Protein 9OP1 (pdb70)

Nearest PDB structures (foldseek):
  6nf4-assembly1_B  TM=1.833E-01  e=3.169E-01  Danio rerio
  5t5b-assembly1_L  TM=8.785E-01  e=1.028E-35  Homo sapiens
  5jo5-assembly2_B  TM=9.160E-01  e=5.600E-35  Homo sapiens
  5tfw-assembly1_L  TM=8.630E-01  e=4.777E-35  Homo sapiens
  5iq7-assembly1_L  TM=7.940E-01  e=1.340E-35  Homo sapiens

Sequence (766 aa):
EVRLVESGGGLVKPGGSLRLSCSASGFDFDNAWMTWVRQPPGKGLEWVGRITGPGEGWSVDYAESVKGRFTISRDNTKNTLYLEMNNVRTEDTGYYFCARTGKYYDFWSGYPPGEEYFQDWGQGTLVIVSSASTKGPSVFPLAPSSKSTSGGTAALGCLVKDYFPEPVTVSWNSGALTSGVHTFPAVLQSSGLYSLSSVVTVPSSSLGTQTYICNVNHKPSNTKVDKKVEPKSELTQDPAVSVALKQTVTITCRGDSLRSHYASWYQKKPGQAPVLLFYGKNNRPSGIPDRFSGSASGNRASLTITGAQAEDEADYYCSSRDKSGSRLSVFGGGTKLTVLSQPKAAPSVTLFPPSSEELQANKATLVCLISDFYPGAVTVAWKADSSPVKAGVETTTPSKQSNNKYAASSYLSLTPEQWKSHRSYSCQVTHEGSTVEKTVAPGLWNWFDITNWLWYIKNLLNIVHGAIWGVLVRKGLMSLTTYSGSFLSGVIWANFAACVVMGLAIDGEVFWIRLLEEKDYPNKGAIPVYTGLTTGFCGTVSSFSSVILEAFNKAADTDIGVRHHYPNGAYGIMQFLAVILAQFGLSIMGFHMGKQFSAVVDNYLPLVTKRIYKVLELTSMILGVVLVVITCILIGVKKQGSWRSWTFSMLFAPFGALLRYYLSKFLNNKVSNFPLGTFTANFLGTLLLAVFTLLARGKLPGGKGHIVTNTIALHVLEGLDDGFCGGLTTVSTFVVELFGLKTLFSYRYGTISILVCFAGVVLILG

InterPro domains:
  IPR003691 Fluoride-specific ion channel FluC [PF02537] (78-195)
  IPR003691 Fluoride-specific ion channel FluC [PF02537] (263-378)
  IPR003691 Fluoride-specific ion channel FluC [PTHR28259] (15-388)

Solvent-accessible surface area: 36538 Å² total; per-residue (Å²): 180,57,139,3,59,11,66,28,34,44,126,14,158,62,48,29,77,36,125,0,33,0,44,7,65,52,38,90,10,76,73,6,13,0,0,1,1,7,29,18,85,56,130,22,6,62,4,1,0,2,4,0,0,49,22,42,42,133,36,70,18,24,12,140,56,1,127,74,26,8,54,6,50,32,54,44,121,128,63,21,1,47,1,68,2,70,96,4,121,92,95,2,27,0,91,2,4,0,0,33,1,4,81,34,26,35,82,71,38,25,35,16,13,0,8,10,22,1,89,21,20,2,126,22,12,73,4,58,8,19,98,22,57,84,95,37,17,29,28,22,21,5,24,13,27,66,168,45,78,103,73,37,100,15,19,8,0,0,9,2,27,29,0,14,46,76,72,2,89,14,41,13,26,95,58,76,69,109,62,45,45,47,64,6,45,26,3,97,28,119,74,14,30,43,2,13,3,2,16,2,62,2,50,22,59,20,142,57,106,62,77,16,56,0,16,0,37,0,123,58,38,127,39,110,40,81,64,81,8,115,49,202,140,74,7,62,30,67,111,38,29,48,9,48,94,165,105,73,25,63,1,29,0,110,8,45,1,11,94,19,5,28,8,1,3,0,24,10,58,98,82,98,26,3,83,5,5,8,23,5,65,120,59,82,43,120,79,36,76,109,34,4,55,16,70,30,58,58,49,99,1,18,0,40,0,67,18,0,89,77,122,0,62,0,35,0,7,0,3,4,4,18,65,2,25,18,106,21,5,40,22,3,66,15,2,51,0,11,12,53,75,57,112,114,30,68,11,53,30,46,11,8,49,12,16,82,59,4,50,130,51,111,72,2,9,0,2,0,8,1,23,42,0,14,4,20,33,26,96,26,37,5,52,0,27,100,49,70,30,151,78,27,33,56,68,14,85,40,53,121,43,121,80,62,34,29,2,3,1,0,7,2,42,28,58,15,139,82,20,129,69,47,172,25,4,8,0,65,0,56,6,78,73,53,84,58,80,79,54,16,60,103,98,142,170,41,55,31,82,45,1,55,167,61,28,109,87,24,4,72,90,22,0,44,35,2,0,8,94,0,0,51,46,7,24,28,48,66,86,123,54,99,114,110,46,55,161,26,4,28,6,23,168,0,6,66,40,2,0,47,43,1,0,85,4,8,78,40,3,29,14,13,35,48,53,19,47,139,110,53,190,58,34,99,14,10,39,12,39,119,5,26,53,0,3,0,54,0,0,0,3,0,0,1,2,29,4,5,47,48,0,53,96,64,16,68,69,39,66,133,69,71,76,167,100,75,87,37,17,53,163,6,101,139,40,28,111,52,4,23,118,35,10,40,26,81,3,30,108,0,5,95,86,0,82,116,120,3,56,80,61,77,110,179,104,94,115,87,79,82,142,90,67,106,58,82,50,76,33,26,108,99,18,28,89,60,74,93,64,85,43,88,135,60,105,78,123,45,34,73,44,80,163,7,42,97,17,51,1,26,100,67,0,11,135,0,0,26,62,1,4,103,35,13,56,132,84,6,76,145,71,101,78,41,10,45,0,2,38,39,2,3,70,82,0,3,43,35,4,14,68,58,34,60,62,27,186,33,88,145,114,37,26,37,8,135,116,7,100,91,64,108,29,72,45,49,32,71,1,30,58,8,0,42,2,4,0,0,0,1,2,0,2,3,2,0,2,14,138,16,38,16,104,149,75,3,129,114,0,11,62,47,2,20,106,54,0,54,60,6,10,62,131,31,97,94

Radius of gyration: 36.39 Å; Cα contacts (8 Å, |Δi|>4): 1550; chains: 3; bounding box: 50×65×123 Å

Foldseek 3Di:
DWAKAKDWADEDEAQAKTKMKIATDDDDQQAWKKFKKWDAPPGDIGGAKIWGHPVVNTDIDGDPVCVPFKDWDDDVVRRMTMIMGGRDDQVRWGWMKMFIKDADDDPPDHDPPHDIDTPDIHPTHGYGHANDDADDWDWDWFAQALVADQFAWTKTKIKGWQGDDDDWPKDKPNPPDDQPWDWDAWDQDPNRGTITIIMHGHGSNCVVVVWMKIWTADPVNRDTDTDGHHHD/DQKEWDAEDEDEFQAKFKTKIFHDLLQQKWKWKWFAAPPDDIDTADTDAADGDPPDDPQWGWHGDDRMTMTMGGGQDPPRFGKMKMKIDSPNDDPDMDIYPIYGYDHDPDPWDDWDWDWDFFDCVVVVVQWGKIKIWTDFGPDQDKDKFKAQAPHGDDQAKDWDRWDADPVRGTIIMIMRIDTNVVLQVGAWMKIWMADPRRIDIDIDGD/DPDDVVVVVVVVVVVVLLVLQLLLLLVQLVVLVVLQVVQVPPDVVLTRLLVQLLVLLLQLLLVVVPQPQCQVQLVPDDVPRPDDNGPVSNRQLGNSFLSAQLLVLLVSLVVVLVPLQPPHCPDDPSVVVSVVSSVVSVCSSVVSNLVSNVNSNVVSVVVVVPDPVDPCVVVVVVVVVSVVSVVCCPPLVVPADPVRDDDPSSLQNLLSVQASVLSVQLVCLQRPQAPPDPLARCSLLVLLLVLNLVLLLLCCLAVVCPVVCSVVVCVPVPVNSNSSSCSSHRSSSRHGCNVVVCSAPVHSPPCRVVNVVVSSVVSNVSSVVSVD

Secondary structure (DSSP, 8-state):
--EEEEE--EEE-TT-EEEEEEEEESS--SSSEEEEEEE-TTS--EEEEEE--TTTTS-B---TTTTTTEEEEEETTTTEEEEEEES--GGG-EEEEEEEEEEE--SSS--TT-EEE-S-----EEEEE-S---B--B--EE---SSS-SSSEEEEEEEEEEEBSS----EEGGGT--TTEEEPPPEE-TTS-EEEEEEEEEETT-TTTS--EEEEEETTTTEEEEEE----/--EEE-SEEEE-TT--EEEEEEESGGGSS--EEEEE-TTS--EEEEETTTB--TTS-TTEEEEEETTEEEEEESS--GGG-SEEEEEE-SSTT-S--EE-S--EEEE--S--B--EEEEEPPPHHHHTTT-EEEEEEEEEEBSS-EEEEEEETTEE--TTEEEPPPEE-TTS-EEEEEEEEE-HHHHTTSS-EEEEEEETTEEE--EE--/----HHHHHHHHHHHHHHHHHHHHHHHHHHHHHHHHHT---SS-SS-SSHHHHHHHHHHHHHHHHHH-HHHHHTTT--TT----TTSSTTIIIIIHHHH--HHHHHHHHHHHH--SSSS-SS-HHHHHHHHHHHHHHHHHHHHHHHHHHHHHHHHHHHHHTT----THHHHHHHHHHHHHHHHHHHHHHHSS-TT--TTTTHHHHHHHHHHHHHHHHHHHHHHHSTTSBTTB--HHHHHHHHHHHHHHHHHIIIII-TTS-HHHHTTSTTHHHHHHHHHHHHHHHH--HHHHHIIIIISSTTTHHHHHHHHHHHHHHHHHHHH-

Organism: Candida albicans (strain SC5314 / ATCC MYA-2876) (NCBI:txid237561)

Structure (mmCIF, N/CA/C/O backbone):
data_9OP1
#
_entry.id   9OP1
#
_cell.length_a   1.00
_cell.length_b   1.00
_cell.length_c   1.00
_cell.angle_alpha   90.00
_cell.angle_beta   90.00
_cell.angle_gamma   90.00
#
_symmetry.space_group_name_H-M   'P 1'
#
loop_
_entity.id
_entity.type
_entity.pdbx_description
1 polymer '10E8v4 Fab Heavy Chian'
2 polymer '10E8v4 Fab Light Chain'
3 polymer 'Transmembrane protein gp41,Fluoride export protein 1'
#
loop_
_atom_site.group_PDB
_atom_site.id
_atom_site.type_symbol
_atom_site.label_atom_id
_atom_site.label_alt_id
_atom_site.label_comp_id
_atom_site.label_asym_id
_atom_site.label_entity_id
_atom_site.label_seq_id
_atom_site.pdbx_PDB_ins_code
_atom_site.Cartn_x
_atom_site.Cartn_y
_atom_site.Cartn_z
_atom_site.occupancy
_atom_site.B_iso_or_equiv
_atom_site.auth_seq_id
_atom_site.auth_comp_id
_atom_site.auth_asym_id
_atom_site.auth_atom_id
_atom_site.pdbx_PDB_model_num
ATOM 1 N N . GLU A 1 1 ? 139.663 173.185 115.596 1.00 105.69 1 GLU A N 1
ATOM 2 C CA . GLU A 1 1 ? 140.311 173.363 114.303 1.00 105.69 1 GLU A CA 1
ATOM 3 C C . GLU A 1 1 ? 141.789 173.009 114.390 1.00 105.69 1 GLU A C 1
ATOM 4 O O . GLU A 1 1 ? 142.562 173.304 113.479 1.00 105.69 1 GLU A O 1
ATOM 10 N N . VAL A 1 2 ? 142.174 172.376 115.501 1.00 96.68 2 VAL A N 1
ATOM 11 C CA . VAL A 1 2 ? 143.563 171.983 115.690 1.00 96.68 2 VAL A CA 1
ATOM 12 C C . VAL A 1 2 ? 143.964 170.964 114.633 1.00 96.68 2 VAL A C 1
ATOM 13 O O . VAL A 1 2 ? 143.201 170.049 114.295 1.00 96.68 2 VAL A O 1
ATOM 17 N N . ARG A 1 3 ? 145.156 171.144 114.072 1.00 88.24 3 ARG A N 1
ATOM 18 C CA . ARG A 1 3 ? 145.650 170.257 113.031 1.00 88.24 3 ARG A CA 1
ATOM 19 C C . ARG A 1 3 ? 147.151 170.078 113.176 1.00 88.24 3 ARG A C 1
ATOM 20 O O . ARG A 1 3 ? 147.867 171.023 113.519 1.00 88.24 3 ARG A O 1
ATOM 28 N N . LEU A 1 4 ? 147.619 168.861 112.920 1.00 83.85 4 LEU A N 1
ATOM 29 C CA . LEU A 1 4 ? 149.041 168.551 112.873 1.00 83.85 4 LEU A CA 1
ATOM 30 C C . LEU A 1 4 ? 149.348 167.882 111.543 1.00 83.85 4 LEU A C 1
ATOM 31 O O . LEU A 1 4 ? 148.699 166.897 111.177 1.00 83.85 4 LEU A O 1
ATOM 36 N N . VAL A 1 5 ? 150.334 168.410 110.825 1.00 82.98 5 VAL A N 1
ATOM 37 C CA . VAL A 1 5 ? 150.721 167.885 109.522 1.00 82.98 5 VAL A CA 1
ATOM 38 C C . VAL A 1 5 ? 152.182 167.469 109.593 1.00 82.98 5 VAL A C 1
ATOM 39 O O . VAL A 1 5 ? 153.043 168.270 109.977 1.00 82.98 5 VAL A O 1
ATOM 43 N N . GLU A 1 6 ? 152.456 166.223 109.229 1.00 81.92 6 GLU A N 1
ATOM 44 C CA . GLU A 1 6 ? 153.810 165.700 109.167 1.00 81.92 6 GLU A CA 1
ATOM 45 C C . GLU A 1 6 ? 154.408 165.943 107.786 1.00 81.92 6 GLU A C 1
ATOM 46 O O . GLU A 1 6 ? 153.696 166.145 106.800 1.00 81.92 6 GLU A O 1
ATOM 52 N N . SER A 1 7 ? 155.736 165.921 107.724 1.00 79.88 7 SER A N 1
ATOM 53 C CA . SER A 1 7 ? 156.429 166.113 106.459 1.00 79.88 7 SER A CA 1
ATOM 54 C C . SER A 1 7 ? 157.845 165.577 106.581 1.00 79.88 7 SER A C 1
ATOM 55 O O . SER A 1 7 ? 158.420 165.549 107.671 1.00 79.88 7 SER A O 1
ATOM 58 N N . GLY A 1 8 ? 158.400 165.161 105.445 1.00 81.38 8 GLY A N 1
ATOM 59 C CA . GLY A 1 8 ? 159.760 164.661 105.409 1.00 81.38 8 GLY A CA 1
ATOM 60 C C . GLY A 1 8 ? 159.861 163.171 105.159 1.00 81.38 8 GLY A C 1
ATOM 61 O O . GLY A 1 8 ? 160.764 162.509 105.678 1.00 81.38 8 GLY A O 1
ATOM 62 N N . GLY A 1 9 ? 158.947 162.630 104.364 1.00 77.82 9 GLY A N 1
ATOM 63 C CA . GLY A 1 9 ? 158.942 161.216 104.060 1.00 77.82 9 GLY A CA 1
ATOM 64 C C . GLY A 1 9 ? 159.973 160.852 103.011 1.00 77.82 9 GLY A C 1
ATOM 65 O O . GLY A 1 9 ? 160.993 161.522 102.837 1.00 77.82 9 GLY A O 1
ATOM 66 N N . GLY A 1 10 ? 159.696 159.764 102.308 1.00 75.59 10 GLY A N 1
ATOM 67 C CA . GLY A 1 10 ? 160.545 159.288 101.235 1.00 75.59 10 GLY A CA 1
ATOM 68 C C . GLY A 1 10 ? 161.333 158.053 101.636 1.00 75.59 10 GLY A C 1
ATOM 69 O O . GLY A 1 10 ? 161.411 157.670 102.804 1.00 75.59 10 GLY A O 1
ATOM 70 N N . LEU A 1 11 ? 161.925 157.428 100.623 1.00 77.52 11 LEU A N 1
ATOM 71 C CA . LEU A 1 11 ? 162.721 156.229 100.836 1.00 77.52 11 LEU A CA 1
ATOM 72 C C . LEU A 1 11 ? 164.075 156.589 101.431 1.00 77.52 11 LEU A C 1
ATOM 73 O O . LEU A 1 11 ? 164.658 157.627 101.106 1.00 77.52 11 LEU A O 1
ATOM 78 N N . VAL A 1 12 ? 164.569 155.727 102.312 1.00 78.93 12 VAL A N 1
ATOM 79 C CA . VAL A 1 12 ? 165.866 155.908 102.948 1.00 78.93 12 VAL A CA 1
ATOM 80 C C . VAL A 1 12 ? 166.618 154.587 102.894 1.00 78.93 12 VAL A C 1
ATOM 81 O O . VAL A 1 12 ? 166.047 153.529 103.180 1.00 78.93 12 VAL A O 1
ATOM 85 N N . LYS A 1 13 ? 167.886 154.644 102.504 1.00 79.27 13 LYS A N 1
ATOM 86 C CA . LYS A 1 13 ? 168.717 153.454 102.546 1.00 79.27 13 LYS A CA 1
ATOM 87 C C . LYS A 1 13 ? 169.007 153.083 103.998 1.00 79.27 13 LYS A C 1
ATOM 88 O O . LYS A 1 13 ? 169.236 153.967 104.829 1.00 79.27 13 LYS A O 1
ATOM 94 N N . PRO A 1 14 ? 168.992 151.795 104.336 1.00 72.33 14 PRO A N 1
ATOM 95 C CA . PRO A 1 14 ? 169.252 151.397 105.723 1.00 72.33 14 PRO A CA 1
ATOM 96 C C . PRO A 1 14 ? 170.602 151.910 106.198 1.00 72.33 14 PRO A C 1
ATOM 97 O O . PRO A 1 14 ? 171.596 151.869 105.472 1.00 72.33 14 PRO A O 1
ATOM 101 N N . GLY A 1 15 ? 170.625 152.403 107.433 1.00 76.60 15 GLY A N 1
ATOM 102 C CA . GLY A 1 15 ? 171.799 153.037 107.984 1.00 76.60 15 GLY A CA 1
ATOM 103 C C . GLY A 1 15 ? 171.927 154.513 107.678 1.00 76.60 15 GLY A C 1
ATOM 104 O O . GLY A 1 15 ? 172.828 155.166 108.219 1.00 76.60 15 GLY A O 1
ATOM 105 N N . GLY A 1 16 ? 171.055 155.062 106.836 1.00 78.57 16 GLY A N 1
ATOM 106 C CA . GLY A 1 16 ? 171.091 156.472 106.498 1.00 78.57 16 GLY A CA 1
ATOM 107 C C . GLY A 1 16 ? 170.493 157.341 107.582 1.00 78.57 16 GLY A C 1
ATOM 108 O O . GLY A 1 16 ? 170.554 157.024 108.776 1.00 78.57 16 GLY A O 1
ATOM 109 N N . SER A 1 17 ? 169.904 158.458 107.165 1.00 78.13 17 SER A N 1
ATOM 110 C CA . SER A 1 17 ? 169.291 159.383 108.103 1.00 78.13 17 SER A CA 1
ATOM 111 C C . SER A 1 17 ? 168.114 160.076 107.436 1.00 78.13 17 SER A C 1
ATOM 112 O O . SER A 1 17 ? 168.022 160.149 106.208 1.00 78.13 17 SER A O 1
ATOM 115 N N . LEU A 1 18 ? 167.211 160.584 108.270 1.00 77.68 18 LEU A N 1
ATOM 116 C CA . LEU A 1 18 ? 166.036 161.299 107.796 1.00 77.68 18 LEU A CA 1
ATOM 117 C C . LEU A 1 18 ? 165.494 162.147 108.935 1.00 77.68 18 LEU A C 1
ATOM 118 O O . LEU A 1 18 ? 165.518 161.733 110.097 1.00 77.68 18 LEU A O 1
ATOM 123 N N . ARG A 1 19 ? 165.006 163.336 108.592 1.00 79.50 19 ARG A N 1
ATOM 124 C CA . ARG A 1 19 ? 164.478 164.279 109.567 1.00 79.50 19 ARG A CA 1
ATOM 125 C C . ARG A 1 19 ? 163.012 164.546 109.261 1.00 79.50 19 ARG A C 1
ATOM 126 O O . ARG A 1 19 ? 162.667 164.918 108.135 1.00 79.50 19 ARG A O 1
ATOM 134 N N . LEU A 1 20 ? 162.156 164.357 110.262 1.00 71.87 20 LEU A N 1
ATOM 135 C CA . LEU A 1 20 ? 160.713 164.497 110.115 1.00 71.87 20 LEU A CA 1
ATOM 136 C C . LEU A 1 20 ? 160.240 165.739 110.852 1.00 71.87 20 LEU A C 1
ATOM 137 O O . LEU A 1 20 ? 160.593 165.946 112.017 1.00 71.87 20 LEU A O 1
ATOM 142 N N . SER A 1 21 ? 159.434 166.553 110.180 1.00 78.21 21 SER A N 1
ATOM 143 C CA . SER A 1 21 ? 158.902 167.779 110.751 1.00 78.21 21 SER A CA 1
ATOM 144 C C . SER A 1 21 ? 157.395 167.670 110.934 1.00 78.21 21 SER A C 1
ATOM 145 O O . SER A 1 21 ? 156.714 166.910 110.241 1.00 78.21 21 SER A O 1
ATOM 148 N N . CYS A 1 22 ? 156.878 168.447 111.885 1.00 80.31 22 CYS A N 1
ATOM 149 C CA . CYS A 1 22 ? 155.448 168.468 112.186 1.00 80.31 22 CYS A CA 1
ATOM 150 C C . CYS A 1 22 ? 155.012 169.906 112.416 1.00 80.31 22 CYS A C 1
ATOM 151 O O . CYS A 1 22 ? 155.407 170.527 113.406 1.00 80.31 22 CYS A O 1
ATOM 154 N N . SER A 1 23 ? 154.196 170.428 111.506 1.00 85.25 23 SER A N 1
ATOM 155 C CA . SER A 1 23 ? 153.609 171.747 111.679 1.00 85.25 23 SER A CA 1
ATOM 156 C C . SER A 1 23 ? 152.381 171.647 112.573 1.00 85.25 23 SER A C 1
ATOM 157 O O . SER A 1 23 ? 151.532 170.771 112.381 1.00 85.25 23 SER A O 1
ATOM 160 N N . ALA A 1 24 ? 152.292 172.540 113.555 1.00 92.08 24 ALA A N 1
ATOM 161 C CA . ALA A 1 24 ? 151.156 172.568 114.463 1.00 92.08 24 ALA A CA 1
ATOM 162 C C . ALA A 1 24 ? 150.878 174.010 114.851 1.00 92.08 24 ALA A C 1
ATOM 163 O O . ALA A 1 24 ? 151.806 174.812 114.983 1.00 92.08 24 ALA A O 1
ATOM 165 N N . SER A 1 25 ? 149.601 174.332 115.031 1.00 96.91 25 SER A N 1
ATOM 166 C CA . SER A 1 25 ? 149.190 175.683 115.387 1.00 96.91 25 SER A CA 1
ATOM 167 C C . SER A 1 25 ? 147.767 175.626 115.926 1.00 96.91 25 SER A C 1
ATOM 168 O O . SER A 1 25 ? 147.116 174.578 115.906 1.00 96.91 25 SER A O 1
ATOM 171 N N . GLY A 1 26 ? 147.286 176.770 116.406 1.00 98.09 26 GLY A N 1
ATOM 172 C CA . GLY A 1 26 ? 145.934 176.870 116.913 1.00 98.09 26 GLY A CA 1
ATOM 173 C C . GLY A 1 26 ? 145.736 176.376 118.327 1.00 98.09 26 GLY A C 1
ATOM 174 O O . GLY A 1 26 ? 144.587 176.214 118.752 1.00 98.09 26 GLY A O 1
ATOM 175 N N . PHE A 1 27 ? 146.812 176.126 119.067 1.00 90.63 27 PHE A N 1
ATOM 176 C CA . PHE A 1 27 ? 146.701 175.642 120.434 1.00 90.63 27 PHE A CA 1
ATOM 177 C C . PHE A 1 27 ? 147.986 175.987 121.168 1.00 90.63 27 PHE A C 1
ATOM 178 O O . PHE A 1 27 ? 149.016 176.268 120.551 1.00 90.63 27 PHE A O 1
ATOM 186 N N . ASP A 1 28 ? 147.911 175.973 122.496 1.00 99.85 28 ASP A N 1
ATOM 187 C CA . ASP A 1 28 ? 149.094 176.223 123.308 1.00 99.85 28 ASP A CA 1
ATOM 188 C C . ASP A 1 28 ? 150.132 175.141 123.046 1.00 99.85 28 ASP A C 1
ATOM 189 O O . ASP A 1 28 ? 149.879 173.952 123.267 1.00 99.85 28 ASP A O 1
ATOM 194 N N . PHE A 1 29 ? 151.300 175.553 122.563 1.00 81.78 29 PHE A N 1
ATOM 195 C CA . PHE A 1 29 ? 152.318 174.621 122.107 1.00 81.78 29 PHE A CA 1
ATOM 196 C C . PHE A 1 29 ? 153.529 174.561 123.020 1.00 81.78 29 PHE A C 1
ATOM 197 O O . PHE A 1 29 ? 154.219 173.542 123.045 1.00 81.78 29 PHE A O 1
ATOM 205 N N . ASP A 1 30 ? 153.807 175.632 123.763 1.00 79.19 30 ASP A N 1
ATOM 206 C CA . ASP A 1 30 ? 154.926 175.644 124.695 1.00 79.19 30 ASP A CA 1
ATOM 207 C C . ASP A 1 30 ? 154.645 174.869 125.974 1.00 79.19 30 ASP A C 1
ATOM 208 O O . ASP A 1 30 ? 155.564 174.692 126.778 1.00 79.19 30 ASP A O 1
ATOM 213 N N . ASN A 1 31 ? 153.411 174.417 126.194 1.00 78.62 31 ASN A N 1
ATOM 214 C CA . ASN A 1 31 ? 153.067 173.718 127.425 1.00 78.62 31 ASN A CA 1
ATOM 215 C C . ASN A 1 31 ? 152.388 172.379 127.170 1.00 78.62 31 ASN A C 1
ATOM 216 O O . ASN A 1 31 ? 151.885 171.765 128.118 1.00 78.62 31 ASN A O 1
ATOM 221 N N . ALA A 1 32 ? 152.359 171.910 125.927 1.00 64.83 32 ALA A N 1
ATOM 222 C CA . ALA A 1 32 ? 151.677 170.676 125.565 1.00 64.83 32 ALA A CA 1
ATOM 223 C C . ALA A 1 32 ? 152.691 169.674 125.039 1.00 64.83 32 ALA A C 1
ATOM 224 O O . ALA A 1 32 ? 153.562 170.028 124.240 1.00 64.83 32 ALA A O 1
ATOM 226 N N . TRP A 1 33 ? 152.574 168.431 125.485 1.00 53.44 33 TRP A N 1
ATOM 227 C CA . TRP A 1 33 ? 153.495 167.387 125.072 1.00 53.44 33 TRP A CA 1
ATOM 228 C C . TRP A 1 33 ? 153.193 166.915 123.655 1.00 53.44 33 TRP A C 1
ATOM 229 O O . TRP A 1 33 ? 152.053 166.969 123.189 1.00 53.44 33 TRP A O 1
ATOM 240 N N . MET A 1 34 ? 154.233 166.438 122.975 1.00 53.51 34 MET A N 1
ATOM 241 C CA . MET A 1 34 ? 154.117 165.790 121.676 1.00 53.51 34 MET A CA 1
ATOM 242 C C . MET A 1 34 ? 154.598 164.350 121.780 1.00 53.51 34 MET A C 1
ATOM 243 O O . MET A 1 34 ? 155.554 164.057 122.505 1.00 53.51 34 MET A O 1
ATOM 248 N N . THR A 1 35 ? 153.929 163.454 121.057 1.00 51.81 35 THR A N 1
ATOM 249 C CA . THR A 1 35 ? 154.234 162.031 121.088 1.00 51.81 35 THR A CA 1
ATOM 250 C C . THR A 1 35 ? 154.313 161.496 119.669 1.00 51.81 35 THR A C 1
ATOM 251 O O . THR A 1 35 ? 153.387 161.689 118.877 1.00 51.81 35 THR A O 1
ATOM 255 N N . TRP A 1 36 ? 155.411 160.816 119.358 1.00 58.84 36 TRP A N 1
ATOM 256 C CA . TRP A 1 36 ? 155.610 160.203 118.052 1.00 58.84 36 TRP A CA 1
ATOM 257 C C . TRP A 1 36 ? 155.084 158.776 118.086 1.00 58.84 36 TRP A C 1
ATOM 258 O O . TRP A 1 36 ? 155.529 157.967 118.903 1.00 58.84 36 TRP A O 1
ATOM 269 N N . VAL A 1 37 ? 154.145 158.466 117.200 1.00 56.69 37 VAL A N 1
ATOM 270 C CA . VAL A 1 37 ? 153.586 157.126 117.097 1.00 56.69 37 VAL A CA 1
ATOM 271 C C . VAL A 1 37 ? 153.720 156.663 115.657 1.00 56.69 37 VAL A C 1
ATOM 272 O O . VAL A 1 37 ? 153.413 157.417 114.728 1.00 56.69 37 VAL A O 1
ATOM 276 N N . ARG A 1 38 ? 154.178 155.428 115.472 1.00 56.85 38 ARG A N 1
ATOM 277 C CA . ARG A 1 38 ? 154.409 154.868 114.152 1.00 56.85 38 ARG A CA 1
ATOM 278 C C . ARG A 1 38 ? 153.558 153.624 113.953 1.00 56.85 38 ARG A C 1
ATOM 279 O O . ARG A 1 38 ? 153.190 152.944 114.914 1.00 56.85 38 ARG A O 1
ATOM 287 N N . GLN A 1 39 ? 153.245 153.337 112.693 1.00 67.02 39 GLN A N 1
ATOM 288 C CA . GLN A 1 39 ? 152.452 152.165 112.354 1.00 67.02 39 GLN A CA 1
ATOM 289 C C . GLN A 1 39 ? 153.000 151.480 111.109 1.00 67.02 39 GLN A C 1
ATOM 290 O O . GLN A 1 39 ? 152.876 152.021 110.003 1.00 67.02 39 GLN A O 1
ATOM 296 N N . PRO A 1 40 ? 153.614 150.308 111.241 1.00 67.25 40 PRO A N 1
ATOM 297 C CA . PRO A 1 40 ? 153.969 149.522 110.060 1.00 67.25 40 PRO A CA 1
ATOM 298 C C . PRO A 1 40 ? 152.722 149.152 109.280 1.00 67.25 40 PRO A C 1
ATOM 299 O O . PRO A 1 40 ? 151.671 148.880 109.880 1.00 67.25 40 PRO A O 1
ATOM 303 N N . PRO A 1 41 ? 152.789 149.142 107.949 1.00 72.17 41 PRO A N 1
ATOM 304 C CA . PRO A 1 41 ? 151.578 148.896 107.157 1.00 72.17 41 PRO A CA 1
ATOM 305 C C . PRO A 1 41 ? 150.977 147.531 107.454 1.00 72.17 41 PRO A C 1
ATOM 306 O O . PRO A 1 41 ? 151.686 146.531 107.582 1.00 72.17 41 PRO A O 1
ATOM 310 N N . GLY A 1 42 ? 149.651 147.502 107.568 1.00 73.71 42 GLY A N 1
ATOM 311 C CA . GLY A 1 42 ? 148.931 146.266 107.790 1.00 73.71 42 GLY A CA 1
ATOM 312 C C . GLY A 1 42 ? 149.105 145.646 109.156 1.00 73.71 42 GLY A C 1
ATOM 313 O O . GLY A 1 42 ? 148.628 144.528 109.375 1.00 73.71 42 GLY A O 1
ATOM 314 N N . LYS A 1 43 ? 149.768 146.329 110.084 1.00 72.72 43 LYS A N 1
ATOM 315 C CA . LYS A 1 43 ? 150.025 145.800 111.415 1.00 72.72 43 LYS A CA 1
ATOM 316 C C . LYS A 1 43 ? 149.514 146.787 112.457 1.00 72.72 43 LYS A C 1
ATOM 317 O O . LYS A 1 43 ? 148.909 147.813 112.134 1.00 72.72 43 LYS A O 1
ATOM 323 N N . GLY A 1 44 ? 149.760 146.464 113.724 1.00 68.82 44 GLY A N 1
ATOM 324 C CA . GLY A 1 44 ? 149.380 147.357 114.797 1.00 68.82 44 GLY A CA 1
ATOM 325 C C . GLY A 1 44 ? 150.412 148.445 115.021 1.00 68.82 44 GLY A C 1
ATOM 326 O O . GLY A 1 44 ? 151.616 148.236 114.888 1.00 68.82 44 GLY A O 1
ATOM 327 N N . LEU A 1 45 ? 149.922 149.628 115.374 1.00 59.35 45 LEU A N 1
ATOM 328 C CA . LEU A 1 45 ? 150.788 150.780 115.560 1.00 59.35 45 LEU A CA 1
ATOM 329 C C . LEU A 1 45 ? 151.592 150.651 116.852 1.00 59.35 45 LEU A C 1
ATOM 330 O O . LEU A 1 45 ? 151.213 149.940 117.785 1.00 59.35 45 LEU A O 1
ATOM 335 N N . GLU A 1 46 ? 152.723 151.352 116.892 1.00 54.41 46 GLU A N 1
ATOM 336 C CA . GLU A 1 46 ? 153.690 151.218 117.971 1.00 54.41 46 GLU A CA 1
ATOM 337 C C . GLU A 1 46 ? 154.101 152.588 118.493 1.00 54.41 46 GLU A C 1
ATOM 338 O O . GLU A 1 46 ? 154.046 153.593 117.781 1.00 54.41 46 GLU A O 1
ATOM 344 N N . TRP A 1 47 ? 154.526 152.609 119.753 1.00 44.86 47 TRP A N 1
ATOM 345 C CA . TRP A 1 47 ? 154.987 153.833 120.392 1.00 44.86 47 TRP A CA 1
ATOM 346 C C . TRP A 1 47 ? 156.450 154.092 120.061 1.00 44.86 47 TRP A C 1
ATOM 347 O O . TRP A 1 47 ? 157.276 153.176 120.104 1.00 44.86 47 TRP A O 1
ATOM 358 N N . VAL A 1 48 ? 156.774 155.343 119.741 1.00 47.13 48 VAL A N 1
ATOM 359 C CA . VAL A 1 48 ? 158.158 155.729 119.494 1.00 47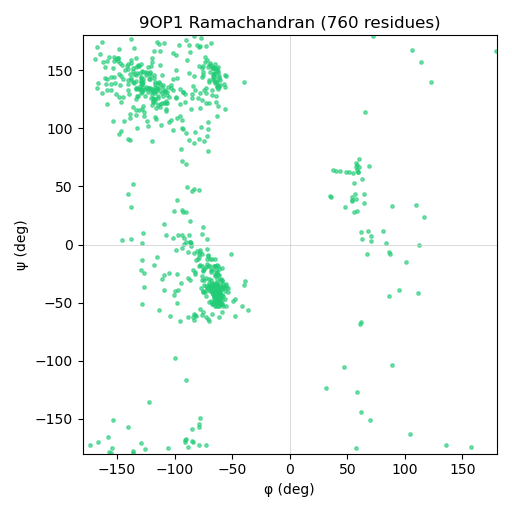.13 48 VAL A CA 1
ATOM 360 C C . VAL A 1 48 ? 158.698 156.496 120.690 1.00 47.13 48 VAL A C 1
ATOM 361 O O . VAL A 1 48 ? 159.660 156.062 121.332 1.00 47.13 48 VAL A O 1
ATOM 365 N N . GLY A 1 49 ? 158.088 157.632 121.002 1.00 53.39 49 GLY A N 1
ATOM 366 C CA . GLY A 1 49 ? 158.559 158.442 122.109 1.00 53.39 49 GLY A CA 1
ATOM 367 C C . GLY A 1 49 ? 157.724 159.690 122.269 1.00 53.39 49 GLY A C 1
ATOM 368 O O . GLY A 1 49 ? 156.944 160.071 121.392 1.00 53.39 49 GLY A O 1
ATOM 369 N N . ARG A 1 50 ? 157.909 160.330 123.419 1.00 48.14 50 ARG A N 1
ATOM 370 C CA . ARG A 1 50 ? 157.207 161.553 123.768 1.00 48.14 50 ARG A CA 1
ATOM 371 C C . ARG A 1 50 ? 158.218 162.571 124.264 1.00 48.14 50 ARG A C 1
ATOM 372 O O . ARG A 1 50 ? 159.277 162.211 124.780 1.00 48.14 50 ARG A O 1
ATOM 380 N N . ILE A 1 51 ? 157.885 163.847 124.114 1.00 57.93 51 ILE A N 1
ATOM 381 C CA . ILE A 1 51 ? 158.763 164.925 124.545 1.00 57.93 51 ILE A CA 1
ATOM 382 C C . ILE A 1 51 ? 157.955 165.894 125.396 1.00 57.93 51 ILE A C 1
ATOM 383 O O . ILE A 1 51 ? 156.830 166.257 125.036 1.00 57.93 51 ILE A O 1
ATOM 388 N N . THR A 1 52 ? 158.519 166.293 126.533 1.00 70.67 52 THR A N 1
ATOM 389 C CA . THR A 1 52 ? 157.799 167.077 127.526 1.00 70.67 52 THR A CA 1
ATOM 390 C C . THR A 1 52 ? 157.985 168.572 127.264 1.00 70.67 52 THR A C 1
ATOM 391 O O . THR A 1 52 ? 158.471 168.986 126.209 1.00 70.67 52 THR A O 1
ATOM 395 N N . GLY A 1 53 A 157.585 169.400 128.227 1.00 71.14 52 GLY A N 1
ATOM 396 C CA . GLY A 1 53 A 157.660 170.833 128.077 1.00 71.14 52 GLY A CA 1
ATOM 397 C C . GLY A 1 53 A 158.496 171.498 129.151 1.00 71.14 52 GLY A C 1
ATOM 398 O O . GLY A 1 53 A 159.588 171.039 129.496 1.00 71.14 52 GLY A O 1
ATOM 399 N N . PRO A 1 54 B 157.995 172.610 129.697 1.00 78.64 52 PRO A N 1
ATOM 400 C CA . PRO A 1 54 B 158.710 173.281 130.788 1.00 78.64 52 PRO A CA 1
ATOM 401 C C . PRO A 1 54 B 158.519 172.614 132.135 1.00 78.64 52 PRO A C 1
ATOM 402 O O . PRO A 1 54 B 159.185 173.008 133.102 1.00 78.64 52 PRO A O 1
ATOM 406 N N . GLY A 1 55 C 157.629 171.626 132.231 1.00 85.00 52 GLY A N 1
ATOM 407 C CA . GLY A 1 55 C 157.427 170.947 133.496 1.00 85.00 52 GLY A CA 1
ATOM 408 C C . GLY A 1 55 C 158.659 170.215 133.981 1.00 85.00 52 GLY A C 1
ATOM 409 O O . GLY A 1 55 C 158.906 170.134 135.186 1.00 85.00 52 GLY A O 1
ATOM 410 N N . GLU A 1 56 ? 159.448 169.672 133.057 1.00 84.58 53 GLU A N 1
ATOM 411 C CA . GLU A 1 56 ? 160.642 168.926 133.410 1.00 84.58 53 GLU A CA 1
ATOM 412 C C . GLU A 1 56 ? 161.880 169.399 132.666 1.00 84.58 53 GLU A C 1
ATOM 413 O O . GLU A 1 56 ? 162.956 168.825 132.866 1.00 84.58 53 GLU A O 1
ATOM 419 N N . GLY A 1 57 ? 161.765 170.418 131.821 1.00 77.44 54 GLY A N 1
ATOM 420 C CA . GLY A 1 57 ? 162.885 170.848 131.013 1.00 77.44 54 GLY A CA 1
ATOM 421 C C . GLY A 1 57 ? 162.997 170.150 129.679 1.00 77.44 54 GLY A C 1
ATOM 422 O O . GLY A 1 57 ? 164.116 169.937 129.197 1.00 77.44 54 GLY A O 1
ATOM 423 N N . TRP A 1 58 ? 161.870 169.781 129.069 1.00 69.48 55 TRP A N 1
ATOM 424 C CA . TRP A 1 58 ? 161.844 169.105 127.774 1.00 69.48 55 TRP A CA 1
ATOM 425 C C . TRP A 1 58 ? 162.607 167.780 127.830 1.00 69.48 55 TRP A C 1
ATOM 426 O O . TRP A 1 58 ? 163.613 167.574 127.151 1.00 69.48 55 TRP A O 1
ATOM 437 N N . SER A 1 59 ? 162.100 166.881 128.668 1.00 64.66 56 SER A N 1
ATOM 438 C CA . SER A 1 59 ? 162.654 165.545 128.805 1.00 64.66 56 SER A CA 1
ATOM 439 C C . SER A 1 59 ? 162.203 164.663 127.644 1.00 64.66 56 SER A C 1
ATOM 440 O O . SER A 1 59 ? 161.344 165.033 126.841 1.00 64.66 56 SER A O 1
ATOM 443 N N . VAL A 1 60 ? 162.796 163.471 127.563 1.00 56.36 57 VAL A N 1
ATOM 444 C CA . VAL A 1 60 ? 162.558 162.559 126.455 1.00 56.36 57 VAL A CA 1
ATOM 445 C C . VAL A 1 60 ? 162.300 161.157 126.987 1.00 56.36 57 VAL A C 1
ATOM 446 O O . VAL A 1 60 ? 162.649 160.818 128.119 1.00 56.36 57 VAL A O 1
ATOM 450 N N . ASP A 1 61 ? 161.677 160.343 126.139 1.00 55.29 58 ASP A N 1
ATOM 451 C CA . ASP A 1 61 ? 161.472 158.924 126.383 1.00 55.29 58 ASP A CA 1
ATOM 452 C C . ASP A 1 61 ? 161.469 158.210 125.040 1.00 55.29 58 ASP A C 1
ATOM 453 O O . ASP A 1 61 ? 161.263 158.825 123.993 1.00 55.29 58 ASP A O 1
ATOM 458 N N . TYR A 1 62 ? 161.694 156.900 125.072 1.00 56.03 59 TYR A N 1
ATOM 459 C CA . TYR A 1 62 ? 161.831 156.153 123.832 1.00 56.03 59 TYR A CA 1
ATOM 460 C C . TYR A 1 62 ? 161.403 154.712 124.055 1.00 56.03 59 TYR A C 1
ATOM 461 O O . TYR A 1 62 ? 161.346 154.228 125.187 1.00 56.03 59 TYR A O 1
ATOM 470 N N . ALA A 1 63 ? 161.107 154.029 122.955 1.00 55.76 60 ALA A N 1
ATOM 471 C CA . ALA A 1 63 ? 160.741 152.623 122.994 1.00 55.76 60 ALA A CA 1
ATOM 472 C C . ALA A 1 63 ? 161.982 151.752 123.130 1.00 55.76 60 ALA A C 1
ATOM 473 O O . ALA A 1 63 ? 163.080 152.133 122.717 1.00 55.76 60 ALA A O 1
ATOM 475 N N . GLU A 1 64 ? 161.790 150.563 123.705 1.00 66.68 61 GLU A N 1
ATOM 476 C CA . GLU A 1 64 ? 162.920 149.688 123.997 1.00 66.68 61 GLU A CA 1
ATOM 477 C C . GLU A 1 64 ? 163.642 149.246 122.732 1.00 66.68 61 GLU A C 1
ATOM 478 O O . GLU A 1 64 ? 164.829 148.906 122.784 1.00 66.68 61 GLU A O 1
ATOM 484 N N . SER A 1 65 ? 162.953 149.239 121.596 1.00 66.03 62 SER A N 1
ATOM 485 C CA . SER A 1 65 ? 163.577 148.929 120.318 1.00 66.03 62 SER A CA 1
ATOM 486 C C . SER A 1 65 ? 164.086 150.170 119.603 1.00 66.03 62 SER A C 1
ATOM 487 O O . SER A 1 65 ? 164.537 150.070 118.459 1.00 66.03 62 SER A O 1
ATOM 490 N N . VAL A 1 66 ? 164.011 151.331 120.244 1.00 62.33 63 VAL A N 1
ATOM 491 C CA . VAL A 1 66 ? 164.325 152.593 119.590 1.00 62.33 63 VAL A CA 1
ATOM 492 C C . VAL A 1 66 ? 165.372 153.350 120.400 1.00 62.33 63 VAL A C 1
ATOM 493 O O . VAL A 1 66 ? 166.122 154.169 119.856 1.00 62.33 63 VAL A O 1
ATOM 497 N N . LYS A 1 67 ? 165.447 153.056 121.697 1.00 57.93 64 LYS A N 1
ATOM 498 C CA . LYS A 1 67 ? 166.308 153.808 122.603 1.00 57.93 64 LYS A CA 1
ATOM 499 C C . LYS A 1 67 ? 167.750 153.793 122.119 1.00 57.93 64 LYS A C 1
ATOM 500 O O . LYS A 1 67 ? 168.381 152.735 122.046 1.00 57.93 64 LYS A O 1
ATOM 506 N N . GLY A 1 68 ? 168.268 154.973 121.791 1.00 62.56 65 GLY A N 1
ATOM 507 C CA . GLY A 1 68 ? 169.615 155.122 121.289 1.00 62.56 65 GLY A CA 1
ATOM 508 C C . GLY A 1 68 ? 169.719 155.284 119.788 1.00 62.56 65 GLY A C 1
ATOM 509 O O . GLY A 1 68 ? 170.777 155.699 119.301 1.00 62.56 65 GLY A O 1
ATOM 510 N N . ARG A 1 69 ? 168.657 154.976 119.042 1.00 64.15 66 ARG A N 1
ATOM 511 C CA . ARG A 1 69 ? 168.683 155.078 117.592 1.00 64.15 66 ARG A CA 1
ATOM 512 C C . ARG A 1 69 ? 167.928 156.279 117.047 1.00 64.15 66 ARG A C 1
ATOM 513 O O . ARG A 1 69 ? 168.227 156.718 115.934 1.00 64.15 66 ARG A O 1
ATOM 521 N N . PHE A 1 70 ? 166.960 156.809 117.782 1.00 64.26 67 PHE A N 1
ATOM 522 C CA . PHE A 1 70 ? 166.214 157.984 117.363 1.00 64.26 67 PHE A CA 1
ATOM 523 C C . PHE A 1 70 ? 166.605 159.179 118.221 1.00 64.26 67 PHE A C 1
ATOM 524 O O . PHE A 1 70 ? 167.351 159.063 119.196 1.00 64.26 67 PHE A O 1
ATOM 532 N N . THR A 1 71 ? 166.088 160.344 117.844 1.00 62.37 68 THR A N 1
ATOM 533 C CA . THR A 1 71 ? 166.316 161.567 118.597 1.00 62.37 68 THR A CA 1
ATOM 534 C C . THR A 1 71 ? 165.093 162.454 118.456 1.00 62.37 68 THR A C 1
ATOM 535 O O . THR A 1 71 ? 164.660 162.735 117.335 1.00 62.37 68 THR A O 1
ATOM 539 N N . ILE A 1 72 ? 164.538 162.892 119.582 1.00 57.94 69 ILE A N 1
ATOM 540 C CA . ILE A 1 72 ? 163.378 163.773 119.598 1.00 57.94 69 ILE A CA 1
ATOM 541 C C . ILE A 1 72 ? 163.783 165.090 120.238 1.00 57.94 69 ILE A C 1
ATOM 542 O O . ILE A 1 72 ? 164.303 165.109 121.359 1.00 57.94 69 ILE A O 1
ATOM 547 N N . SER A 1 73 ? 163.553 166.185 119.522 1.00 71.45 70 SER A N 1
ATOM 548 C CA . SER A 1 73 ? 163.816 167.513 120.047 1.00 71.45 70 SER A CA 1
ATOM 549 C C . SER A 1 73 ? 162.771 168.463 119.490 1.00 71.45 70 SER A C 1
ATOM 550 O O . SER A 1 73 ? 162.218 168.233 118.411 1.00 71.45 70 SER A O 1
ATOM 553 N N . ARG A 1 74 ? 162.522 169.543 120.226 1.00 75.61 71 ARG A N 1
ATOM 554 C CA . ARG A 1 74 ? 161.463 170.471 119.877 1.00 75.61 71 ARG A CA 1
ATOM 555 C C . ARG A 1 74 ? 162.000 171.891 119.843 1.00 75.61 71 ARG A C 1
ATOM 556 O O . ARG A 1 74 ? 162.790 172.293 120.703 1.00 75.61 71 ARG A O 1
ATOM 564 N N . ASP A 1 75 ? 161.560 172.643 118.841 1.00 90.46 72 ASP A N 1
ATOM 565 C CA . ASP A 1 75 ? 161.886 174.056 118.688 1.00 90.46 72 ASP A CA 1
ATOM 566 C C . ASP A 1 75 ? 160.596 174.840 118.918 1.00 90.46 72 ASP A C 1
ATOM 567 O O . ASP A 1 75 ? 159.737 174.916 118.035 1.00 90.46 72 ASP A O 1
ATOM 572 N N . ASN A 1 76 ? 160.471 175.435 120.105 1.00 85.63 73 ASN A N 1
ATOM 573 C CA . ASN A 1 76 ? 159.233 176.119 120.461 1.00 85.63 73 ASN A CA 1
ATOM 574 C C . ASN A 1 76 ? 159.038 177.403 119.668 1.00 85.63 73 ASN A C 1
ATOM 575 O O . ASN A 1 76 ? 157.897 177.809 119.422 1.00 85.63 73 ASN A O 1
ATOM 580 N N . THR A 1 77 ? 160.129 178.057 119.264 1.00 87.81 74 THR A N 1
ATOM 581 C CA . THR A 1 77 ? 160.004 179.330 118.563 1.00 87.81 74 THR A CA 1
ATOM 582 C C . THR A 1 77 ? 159.286 179.173 117.230 1.00 87.81 74 THR A C 1
ATOM 583 O O . THR A 1 77 ? 158.459 180.018 116.871 1.00 87.81 74 THR A O 1
ATOM 587 N N . LYS A 1 78 ? 159.583 178.110 116.487 1.00 87.62 75 LYS A N 1
ATOM 588 C CA . LYS A 1 78 ? 158.991 177.893 115.176 1.00 87.62 75 LYS A CA 1
ATOM 589 C C . LYS A 1 78 ? 157.714 177.066 115.228 1.00 87.62 75 LYS A C 1
ATOM 590 O O . LYS A 1 78 ? 157.121 176.808 114.176 1.00 87.62 75 LYS A O 1
ATOM 596 N N . ASN A 1 79 ? 157.282 176.648 116.418 1.00 84.92 76 ASN A N 1
ATOM 597 C CA . ASN A 1 79 ? 156.024 175.921 116.596 1.00 84.92 76 ASN A CA 1
ATOM 598 C C . ASN A 1 79 ? 155.987 174.651 115.744 1.00 84.92 76 ASN A C 1
ATOM 599 O O . ASN A 1 79 ? 154.982 174.331 115.107 1.00 84.92 76 ASN A O 1
ATOM 604 N N . THR A 1 80 ? 157.103 173.925 115.730 1.00 88.37 77 THR A N 1
ATOM 605 C CA . THR A 1 80 ? 157.225 172.705 114.946 1.00 88.37 77 THR A CA 1
ATOM 606 C C . THR A 1 80 ? 157.902 171.616 115.765 1.00 88.37 77 THR A C 1
ATOM 607 O O . THR A 1 80 ? 158.700 171.894 116.664 1.00 88.37 77 THR A O 1
ATOM 611 N N . LEU A 1 81 ? 157.573 170.370 115.441 1.00 76.03 78 LEU A N 1
ATOM 612 C CA . LEU A 1 81 ? 158.153 169.201 116.087 1.00 76.03 78 LEU A CA 1
ATOM 613 C C . LEU A 1 81 ? 159.100 168.500 115.122 1.00 76.03 78 LEU A C 1
ATOM 614 O O . LEU A 1 81 ? 158.746 168.262 113.964 1.00 76.03 78 LEU A O 1
ATOM 619 N N . TYR A 1 82 ? 160.294 168.165 115.603 1.00 78.98 79 TYR A N 1
ATOM 620 C CA . TYR A 1 82 ? 161.334 167.563 114.780 1.00 78.98 79 TYR A CA 1
ATOM 621 C C . TYR A 1 82 ? 161.665 166.165 115.281 1.00 78.98 79 TYR A C 1
ATOM 622 O O . TYR A 1 82 ? 161.755 165.932 116.490 1.00 78.98 79 TYR A O 1
ATOM 631 N N . LEU A 1 83 ? 161.847 165.240 114.341 1.00 69.53 80 LEU A N 1
ATOM 632 C CA . LEU A 1 83 ? 162.250 163.871 114.632 1.00 69.53 80 LEU A CA 1
ATOM 633 C C . LEU A 1 83 ? 163.454 163.518 113.776 1.00 69.53 80 LEU A C 1
ATOM 634 O O . LEU A 1 83 ? 163.439 163.737 112.561 1.00 69.53 80 LEU A O 1
ATOM 639 N N . GLU A 1 84 ? 164.487 162.969 114.405 1.00 69.17 81 GLU A N 1
ATOM 640 C CA . GLU A 1 84 ? 165.734 162.633 113.734 1.00 69.17 81 GLU A CA 1
ATOM 641 C C . GLU A 1 84 ? 165.972 161.136 113.845 1.00 69.17 81 GLU A C 1
ATOM 642 O O . GLU A 1 84 ? 165.842 160.563 114.931 1.00 69.17 81 GLU A O 1
ATOM 648 N N . MET A 1 85 ? 166.316 160.507 112.724 1.00 73.08 82 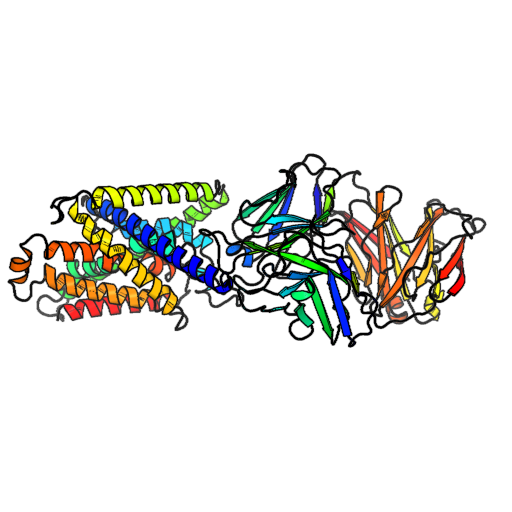MET A N 1
ATOM 649 C CA . MET A 1 85 ? 166.611 159.083 112.682 1.00 73.08 82 MET A CA 1
ATOM 650 C C . MET A 1 85 ? 168.006 158.872 112.114 1.00 73.08 82 MET A C 1
ATOM 651 O O . MET A 1 85 ? 168.372 159.494 111.113 1.00 73.08 82 MET A O 1
ATOM 656 N N . ASN A 1 86 A 168.782 158.001 112.756 1.00 71.64 82 ASN A N 1
ATOM 657 C CA . ASN A 1 86 A 170.047 157.541 112.205 1.00 71.64 82 ASN A CA 1
ATOM 658 C C . ASN A 1 86 A 170.194 156.059 112.508 1.00 71.64 82 ASN A C 1
ATOM 659 O O . ASN A 1 86 A 169.658 155.559 113.500 1.00 71.64 82 ASN A O 1
ATOM 664 N N . ASN A 1 87 B 170.920 155.360 111.638 1.00 70.59 82 ASN A N 1
ATOM 665 C CA . ASN A 1 87 B 171.047 153.907 111.701 1.00 70.59 82 ASN A CA 1
ATOM 666 C C . ASN A 1 87 B 169.666 153.252 111.691 1.00 70.59 82 ASN A C 1
ATOM 667 O O . ASN A 1 87 B 169.253 152.572 112.632 1.00 70.59 82 ASN A O 1
ATOM 672 N N . VAL A 1 88 C 168.948 153.483 110.599 1.00 70.47 82 VAL A N 1
ATOM 673 C CA . VAL A 1 88 C 167.574 153.017 110.467 1.00 70.47 82 VAL A CA 1
ATOM 674 C C . VAL A 1 88 C 167.575 151.540 110.101 1.00 70.47 82 VAL A C 1
ATOM 675 O O . VAL A 1 88 C 168.206 151.131 109.119 1.00 70.47 82 VAL A O 1
ATOM 679 N N . ARG A 1 89 ? 166.867 150.738 110.886 1.00 73.24 83 ARG A N 1
ATOM 680 C CA . ARG A 1 89 ? 166.671 149.335 110.565 1.00 73.24 83 ARG A CA 1
ATOM 681 C C . ARG A 1 89 ? 165.456 149.174 109.658 1.00 73.24 83 ARG A C 1
ATOM 682 O O . ARG A 1 89 ? 164.638 150.084 109.507 1.00 73.24 83 ARG A O 1
ATOM 690 N N . THR A 1 90 ? 165.345 147.993 109.046 1.00 73.03 84 THR A N 1
ATOM 691 C CA . THR A 1 90 ? 164.265 147.747 108.097 1.00 73.03 84 THR A CA 1
ATOM 692 C C . THR A 1 90 ? 162.891 147.764 108.754 1.00 73.03 84 THR A C 1
ATOM 693 O O . THR A 1 90 ? 161.887 147.915 108.051 1.00 73.03 84 THR A O 1
ATOM 697 N N . GLU A 1 91 ? 162.822 147.613 110.076 1.00 75.76 85 GLU A N 1
ATOM 698 C CA . GLU A 1 91 ? 161.546 147.596 110.776 1.00 75.76 85 GLU A CA 1
ATOM 699 C C . GLU A 1 91 ? 160.973 148.989 111.003 1.00 75.76 85 GLU A C 1
ATOM 700 O O . GLU A 1 91 ? 159.793 149.107 111.348 1.00 75.76 85 GLU A O 1
ATOM 706 N N . ASP A 1 92 ? 161.763 150.042 110.800 1.00 70.59 86 ASP A N 1
ATOM 707 C CA . ASP A 1 92 ? 161.295 151.396 111.059 1.00 70.59 86 ASP A CA 1
ATOM 708 C C . ASP A 1 92 ? 160.255 151.872 110.055 1.00 70.59 86 ASP A C 1
ATOM 709 O O . ASP A 1 92 ? 159.664 152.935 110.265 1.00 70.59 86 ASP A O 1
ATOM 714 N N . THR A 1 93 ? 160.022 151.127 108.979 1.00 74.14 87 THR A N 1
ATOM 715 C CA . THR A 1 93 ? 159.089 151.568 107.953 1.00 74.14 87 THR A CA 1
ATOM 716 C C . THR A 1 93 ? 157.670 151.634 108.499 1.00 74.14 87 THR A C 1
ATOM 717 O O . THR A 1 93 ? 157.320 150.966 109.473 1.00 74.14 87 THR A O 1
ATOM 721 N N . GLY A 1 94 ? 156.857 152.459 107.865 1.00 74.45 88 GLY A N 1
ATOM 722 C CA . GLY A 1 94 ? 155.467 152.597 108.220 1.00 74.45 88 GLY A CA 1
ATOM 723 C C . GLY A 1 94 ? 155.072 154.053 108.253 1.00 74.45 88 GLY A C 1
ATOM 724 O O . GLY A 1 94 ? 155.835 154.936 107.865 1.00 74.45 88 GLY A O 1
ATOM 725 N N . TYR A 1 95 ? 153.853 154.299 108.719 1.00 71.56 89 TYR A N 1
ATOM 726 C CA . TYR A 1 95 ? 153.349 155.657 108.851 1.00 71.56 89 TYR A CA 1
ATOM 727 C C . TYR A 1 95 ? 153.806 156.250 110.178 1.00 71.56 89 TYR A C 1
ATOM 728 O O . TYR A 1 95 ? 153.630 155.632 111.231 1.00 71.56 89 TYR A O 1
ATOM 737 N N . TYR A 1 96 ? 154.387 157.448 110.132 1.00 64.88 90 TYR A N 1
ATOM 738 C CA . TYR A 1 96 ? 154.712 158.206 111.336 1.00 64.88 90 TYR A CA 1
ATOM 739 C C . TYR A 1 96 ? 153.639 159.252 111.599 1.00 64.88 90 TYR A C 1
ATOM 740 O O . TYR A 1 96 ? 153.319 160.057 110.718 1.00 64.88 90 TYR A O 1
ATOM 749 N N . PHE A 1 97 ? 153.094 159.233 112.811 1.00 60.64 91 PHE A N 1
ATOM 750 C CA . PHE A 1 97 ? 152.130 160.214 113.278 1.00 60.64 91 PHE A CA 1
ATOM 751 C C . PHE A 1 97 ? 152.729 160.973 114.451 1.00 60.64 91 PHE A C 1
ATOM 752 O O . PHE A 1 97 ? 153.392 160.381 115.307 1.00 60.64 91 PHE A O 1
ATOM 760 N N . CYS A 1 98 ? 152.497 162.280 114.492 1.00 67.55 92 CYS A N 1
ATOM 761 C CA . CYS A 1 98 ? 152.829 163.092 115.655 1.00 67.55 92 CYS A CA 1
ATOM 762 C C . CYS A 1 98 ? 151.531 163.613 116.251 1.00 67.55 92 CYS A C 1
ATOM 763 O O . CYS A 1 98 ? 150.775 164.319 115.579 1.00 67.55 92 CYS A O 1
ATOM 766 N N . ALA A 1 99 ? 151.274 163.263 117.505 1.00 55.61 93 ALA A N 1
ATOM 767 C CA . ALA A 1 99 ? 149.995 163.545 118.132 1.00 55.61 93 ALA A CA 1
ATOM 768 C C . ALA A 1 99 ? 150.207 164.253 119.457 1.00 55.61 93 ALA A C 1
ATOM 769 O O . ALA A 1 99 ? 151.091 163.884 120.234 1.00 55.61 93 ALA A O 1
ATOM 771 N N . ARG A 1 100 ? 149.387 165.268 119.710 1.00 55.80 94 ARG A N 1
ATOM 772 C CA . ARG A 1 100 ? 149.454 165.984 120.973 1.00 55.80 94 ARG A CA 1
ATOM 773 C C . ARG A 1 100 ? 149.074 165.052 122.113 1.00 55.80 94 ARG A C 1
ATOM 774 O O . ARG A 1 100 ? 148.209 164.187 121.964 1.00 55.80 94 ARG A O 1
ATOM 782 N N . THR A 1 101 ? 149.733 165.221 123.251 1.00 50.17 95 THR A N 1
ATOM 783 C CA . THR A 1 101 ? 149.557 164.340 124.395 1.00 50.17 95 THR A CA 1
ATOM 784 C C . THR A 1 101 ? 148.798 165.066 125.492 1.00 50.17 95 THR A C 1
ATOM 785 O O . THR A 1 101 ? 149.131 166.204 125.835 1.00 50.17 95 THR A O 1
ATOM 789 N N . GLY A 1 102 ? 147.773 164.414 126.030 1.00 51.11 96 GLY A N 1
ATOM 790 C CA . GLY A 1 102 ? 147.103 164.888 127.217 1.00 51.11 96 GLY A CA 1
ATOM 791 C C . GLY A 1 102 ? 147.605 164.160 128.453 1.00 51.11 96 GLY A C 1
ATOM 792 O O . GLY A 1 102 ? 148.232 163.109 128.381 1.00 51.11 96 GLY A O 1
ATOM 793 N N . LYS A 1 103 ? 147.315 164.747 129.605 1.00 46.69 97 LYS A N 1
ATOM 794 C CA . LYS A 1 103 ? 147.745 164.208 130.883 1.00 46.69 97 LYS A CA 1
ATOM 795 C C . LYS A 1 103 ? 146.522 163.932 131.742 1.00 46.69 97 LYS A C 1
ATOM 796 O O . LYS A 1 103 ? 145.608 164.758 131.815 1.00 46.69 97 LYS A O 1
ATOM 802 N N . TYR A 1 104 ? 146.500 162.766 132.383 1.00 46.60 98 TYR A N 1
ATOM 803 C CA . TYR A 1 104 ? 145.347 162.359 133.172 1.00 46.60 98 TYR A CA 1
ATOM 804 C C . TYR A 1 104 ? 145.801 161.582 134.395 1.00 46.60 98 TYR A C 1
ATOM 805 O O . TYR A 1 104 ? 146.539 160.602 134.272 1.00 46.60 98 TYR A O 1
ATOM 814 N N . TYR A 1 105 ? 145.342 162.012 135.567 1.00 56.38 99 TYR A N 1
ATOM 815 C CA . TYR A 1 105 ? 145.635 161.311 136.814 1.00 56.38 99 TYR A CA 1
ATOM 816 C C . TYR A 1 105 ? 144.519 161.596 137.804 1.00 56.38 99 TYR A C 1
ATOM 817 O O . TYR A 1 105 ? 144.439 162.702 138.345 1.00 56.38 99 TYR A O 1
ATOM 826 N N . ASP A 1 106 ? 143.668 160.604 138.041 1.00 58.50 100 ASP A N 1
ATOM 827 C CA . ASP A 1 106 ? 142.628 160.747 139.046 1.00 58.50 100 ASP A CA 1
ATOM 828 C C . ASP A 1 106 ? 143.258 160.849 140.426 1.00 58.50 100 ASP A C 1
ATOM 829 O O . ASP A 1 106 ? 144.260 160.193 140.719 1.00 58.50 100 ASP A O 1
ATOM 834 N N . PHE A 1 107 A 142.671 161.688 141.276 1.00 57.21 100 PHE A N 1
ATOM 835 C CA . PHE A 1 107 A 143.286 161.990 142.561 1.00 57.21 100 PHE A CA 1
ATOM 836 C C . PHE A 1 107 A 143.069 160.895 143.597 1.00 57.21 100 PHE A C 1
ATOM 837 O O . PHE A 1 107 A 143.819 160.833 144.576 1.00 57.21 100 PHE A O 1
ATOM 845 N N . TRP A 1 108 B 142.086 160.020 143.403 1.00 54.25 100 TRP A N 1
ATOM 846 C CA . TRP A 1 108 B 141.796 158.966 144.367 1.00 54.25 100 TRP A CA 1
ATOM 847 C C . TRP A 1 108 B 142.163 157.576 143.880 1.00 54.25 100 TRP A C 1
ATOM 848 O O . TRP A 1 108 B 142.652 156.764 144.666 1.00 54.25 100 TRP A O 1
ATOM 859 N N . SER A 1 109 C 141.938 157.266 142.609 1.00 60.50 100 SER A N 1
ATOM 860 C CA . SER A 1 109 C 142.309 155.976 142.046 1.00 60.50 100 SER A CA 1
ATOM 861 C C . SER A 1 109 C 143.343 156.204 140.957 1.00 60.50 100 SER A C 1
ATOM 862 O O . SER A 1 109 C 143.085 156.934 139.995 1.00 60.50 100 SER A O 1
ATOM 865 N N . GLY A 1 110 D 144.502 155.581 141.104 1.00 52.62 100 GLY A N 1
ATOM 866 C CA . GLY A 1 110 D 145.563 155.747 140.136 1.00 52.62 100 GLY A CA 1
ATOM 867 C C . GLY A 1 110 D 146.904 155.425 140.763 1.00 52.62 100 GLY A C 1
ATOM 868 O O . GLY A 1 110 D 146.988 154.976 141.904 1.00 52.62 100 GLY A O 1
ATOM 869 N N . TYR A 1 111 E 147.953 155.673 139.980 1.00 51.23 100 TYR A N 1
ATOM 870 C CA . TYR A 1 111 E 149.310 155.366 140.397 1.00 51.23 100 TYR A CA 1
ATOM 871 C C . TYR A 1 111 E 150.218 156.221 139.536 1.00 51.23 100 TYR A C 1
ATOM 872 O O . TYR A 1 111 E 149.958 156.347 138.332 1.00 51.23 100 TYR A O 1
ATOM 881 N N . PRO A 1 112 F 151.266 156.825 140.093 1.00 50.79 100 PRO A N 1
ATOM 882 C CA . PRO A 1 112 F 152.047 157.782 139.315 1.00 50.79 100 PRO A CA 1
ATOM 883 C C . PRO A 1 112 F 152.819 157.084 138.212 1.00 50.79 100 PRO A C 1
ATOM 884 O O . PRO A 1 112 F 153.230 155.921 138.363 1.00 50.79 100 PRO A O 1
ATOM 888 N N . PRO A 1 113 G 153.048 157.756 137.082 1.00 41.50 100 PRO A N 1
ATOM 889 C CA . PRO A 1 113 G 152.623 159.110 136.743 1.00 41.50 100 PRO A CA 1
ATOM 890 C C . PRO A 1 113 G 151.360 159.144 135.898 1.00 41.50 100 PRO A C 1
ATOM 891 O O . PRO A 1 113 G 151.252 159.951 134.982 1.00 41.50 100 PRO A O 1
ATOM 895 N N . GLY A 1 114 H 150.393 158.275 136.164 1.00 44.55 100 GLY A N 1
ATOM 896 C CA . GLY A 1 114 H 149.110 158.350 135.493 1.00 44.55 100 GLY A CA 1
ATOM 897 C C . GLY A 1 114 H 149.186 157.917 134.041 1.00 44.55 100 GLY A C 1
ATOM 898 O O . GLY A 1 114 H 150.234 157.562 133.511 1.00 44.55 100 GLY A O 1
ATOM 899 N N . GLU A 1 115 I 148.028 157.961 133.388 1.00 50.61 100 GLU A N 1
ATOM 900 C CA . GLU A 1 115 I 147.911 157.558 131.997 1.00 50.61 100 GLU A CA 1
ATOM 901 C C . GLU A 1 115 I 148.216 158.735 131.077 1.00 50.61 100 GLU A C 1
ATOM 902 O O . GLU A 1 115 I 148.367 159.878 131.513 1.00 50.61 100 GLU A O 1
ATOM 908 N N . GLU A 1 116 J 148.313 158.445 129.783 1.00 42.36 100 GLU A N 1
ATOM 909 C CA . GLU A 1 116 J 148.404 159.485 128.768 1.00 42.36 100 GLU A CA 1
ATOM 910 C C . GLU A 1 116 J 147.396 159.211 127.667 1.00 42.36 100 GLU A C 1
ATOM 911 O O . GLU A 1 116 J 147.282 158.078 127.190 1.00 42.36 100 GLU A O 1
ATOM 917 N N . TYR A 1 117 K 146.672 160.250 127.268 1.00 48.77 100 TYR A N 1
ATOM 918 C CA . TYR A 1 117 K 145.676 160.166 126.215 1.00 48.77 100 TYR A CA 1
ATOM 919 C C . TYR A 1 117 K 145.932 161.266 125.198 1.00 48.77 100 TYR A C 1
ATOM 920 O O . TYR A 1 117 K 146.281 162.392 125.556 1.00 48.77 100 TYR A O 1
ATOM 929 N N . PHE A 1 118 L 145.754 160.931 123.923 1.00 48.84 100 PHE A N 1
ATOM 930 C CA . PHE A 1 118 L 146.059 161.837 122.822 1.00 48.84 100 PHE A CA 1
ATOM 931 C C . PHE A 1 118 L 144.774 162.515 122.361 1.00 48.84 100 PHE A C 1
ATOM 932 O O . PHE A 1 118 L 143.917 161.878 121.745 1.00 48.84 100 PHE A O 1
ATOM 940 N N . GLN A 1 119 ? 144.651 163.812 122.644 1.00 55.83 101 GLN A N 1
ATOM 941 C CA . GLN A 1 119 ? 143.425 164.534 122.333 1.00 55.83 101 GLN A CA 1
ATOM 942 C C . GLN A 1 119 ? 143.218 164.756 120.844 1.00 55.83 101 GLN A C 1
ATOM 943 O O . GLN A 1 119 ? 142.135 165.202 120.455 1.00 55.83 101 GLN A O 1
ATOM 949 N N . ASP A 1 120 ? 144.212 164.472 120.012 1.00 59.13 102 ASP A N 1
ATOM 950 C CA . ASP A 1 120 ? 144.070 164.593 118.567 1.00 59.13 102 ASP A CA 1
ATOM 951 C C . ASP A 1 120 ? 145.263 163.909 117.921 1.00 59.13 102 ASP A C 1
ATOM 952 O O . ASP A 1 120 ? 146.230 163.549 118.595 1.00 59.13 102 ASP A O 1
ATOM 957 N N . TRP A 1 121 ? 145.189 163.737 116.604 1.00 55.25 103 TRP A N 1
ATOM 958 C CA . TRP A 1 121 ? 146.269 163.121 115.849 1.00 55.25 103 TRP A CA 1
ATOM 959 C C . TRP A 1 121 ? 146.501 163.925 114.578 1.00 55.25 103 TRP A C 1
ATOM 960 O O . TRP A 1 121 ? 145.835 164.932 114.322 1.00 55.25 103 TRP A O 1
ATOM 971 N N . GLY A 1 122 ? 147.466 163.474 113.773 1.00 72.06 104 GLY A N 1
ATOM 972 C CA . GLY A 1 122 ? 147.814 164.131 112.535 1.00 72.06 104 GLY A CA 1
ATOM 973 C C . GLY A 1 122 ? 147.576 163.218 111.342 1.00 72.06 104 GLY A C 1
ATOM 974 O O . GLY A 1 122 ? 147.377 162.007 111.483 1.00 72.06 104 GLY A O 1
ATOM 975 N N . GLN A 1 123 ? 147.601 163.823 110.152 1.00 73.48 105 GLN A N 1
ATOM 976 C CA . GLN A 1 123 ? 147.297 163.075 108.936 1.00 73.48 105 GLN A CA 1
ATOM 977 C C . GLN A 1 123 ? 148.291 161.942 108.715 1.00 73.48 105 GLN A C 1
ATOM 978 O O . GLN A 1 123 ? 147.900 160.826 108.358 1.00 73.48 105 GLN A O 1
ATOM 984 N N . GLY A 1 124 ? 149.576 162.207 108.922 1.00 72.77 106 GLY A N 1
ATOM 985 C CA . GLY A 1 124 ? 150.568 161.157 108.826 1.00 72.77 106 GLY A CA 1
ATOM 986 C C . GLY A 1 124 ? 151.547 161.321 107.684 1.00 72.77 106 GLY A C 1
ATOM 987 O O . GLY A 1 124 ? 151.258 162.001 106.695 1.00 72.77 106 GLY A O 1
ATOM 988 N N . THR A 1 125 ? 152.713 160.692 107.813 1.00 71.66 107 THR A N 1
ATOM 989 C CA . THR A 1 125 ? 153.732 160.693 106.777 1.00 71.66 107 THR A CA 1
ATOM 990 C C . THR A 1 125 ? 154.224 159.270 106.558 1.00 71.66 107 THR A C 1
ATOM 991 O O . THR A 1 125 ? 154.169 158.433 107.461 1.00 71.66 107 THR A O 1
ATOM 995 N N . LEU A 1 126 ? 154.707 159.002 105.349 1.00 72.88 108 LEU A N 1
ATOM 996 C CA . LEU A 1 126 ? 155.126 157.667 104.946 1.00 72.88 108 LEU A CA 1
ATOM 997 C C . LEU A 1 126 ? 156.636 157.614 104.773 1.00 72.88 108 LEU A C 1
ATOM 998 O O . LEU A 1 126 ? 157.218 158.469 104.098 1.00 72.88 108 LEU A O 1
ATOM 1003 N N . VAL A 1 127 ? 157.263 156.609 105.379 1.00 72.32 109 VAL A N 1
ATOM 1004 C CA . VAL A 1 127 ? 158.682 156.328 105.196 1.00 72.32 109 VAL A CA 1
ATOM 1005 C C . VAL A 1 127 ? 158.832 154.856 104.841 1.00 72.32 109 VAL A C 1
ATOM 1006 O O . VAL A 1 127 ? 158.200 153.995 105.461 1.00 72.32 109 VAL A O 1
ATOM 1010 N N . ILE A 1 128 ? 159.638 154.573 103.825 1.00 71.63 110 ILE A N 1
ATOM 1011 C CA . ILE A 1 128 ? 159.855 153.214 103.343 1.00 71.63 110 ILE A CA 1
ATOM 1012 C C . ILE A 1 128 ? 161.352 152.947 103.419 1.00 71.63 110 ILE A C 1
ATOM 1013 O O . ILE A 1 128 ? 162.116 153.397 102.559 1.00 71.63 110 ILE A O 1
ATOM 1018 N N . VAL A 1 129 ? 161.780 152.212 104.443 1.00 75.15 111 VAL A N 1
ATOM 1019 C CA . VAL A 1 129 ? 163.186 151.828 104.584 1.00 75.15 111 VAL A CA 1
ATOM 1020 C C . VAL A 1 129 ? 163.356 150.488 103.870 1.00 75.15 111 VAL A C 1
ATOM 1021 O O . VAL A 1 129 ? 163.082 149.414 104.406 1.00 75.15 111 VAL A O 1
ATOM 1025 N N . SER A 1 130 ? 163.796 150.563 102.618 1.00 88.96 112 SER A N 1
ATOM 1026 C CA . SER A 1 130 ? 163.967 149.395 101.770 1.00 88.96 112 SER A CA 1
ATOM 1027 C C . SER A 1 130 ? 165.369 149.386 101.185 1.00 88.96 112 SER A C 1
ATOM 1028 O O . SER A 1 130 ? 165.893 150.429 100.786 1.00 88.96 112 SER A O 1
ATOM 1031 N N . SER A 1 131 ? 165.968 148.201 101.131 1.00 100.14 113 SER A N 1
ATOM 1032 C CA . SER A 1 131 ? 167.292 148.023 100.554 1.00 100.14 113 SER A CA 1
ATOM 1033 C C . SER A 1 131 ? 167.251 147.825 99.046 1.00 100.14 113 SER A C 1
ATOM 1034 O O . SER A 1 131 ? 168.303 147.634 98.430 1.00 100.14 113 SER A O 1
ATOM 1037 N N . ALA A 1 132 ? 166.069 147.870 98.442 1.00 109.62 114 ALA A N 1
ATOM 1038 C CA . ALA A 1 132 ? 165.909 147.638 97.019 1.00 109.62 114 ALA A CA 1
ATOM 1039 C C . ALA A 1 132 ? 166.068 148.951 96.257 1.00 109.62 114 ALA A C 1
ATOM 1040 O O . ALA A 1 132 ? 166.401 149.993 96.829 1.00 109.62 114 ALA A O 1
ATOM 1042 N N . SER A 1 133 ? 165.828 148.903 94.952 1.00 118.61 115 SER A N 1
ATOM 1043 C CA . SER A 1 133 ? 165.959 150.072 94.094 1.00 118.61 115 SER A CA 1
ATOM 1044 C C . SER A 1 133 ? 165.092 149.855 92.862 1.00 118.61 115 SER A C 1
ATOM 1045 O O . SER A 1 133 ? 164.413 148.833 92.729 1.00 118.61 115 SER A O 1
ATOM 1048 N N . THR A 1 134 ? 165.120 150.832 91.957 1.00 122.07 116 THR A N 1
ATOM 1049 C CA . THR A 1 134 ? 164.335 150.752 90.732 1.00 122.07 116 THR A CA 1
ATOM 1050 C C . THR A 1 134 ? 164.797 149.577 89.881 1.00 122.07 116 THR A C 1
ATOM 1051 O O . THR A 1 134 ? 165.902 149.596 89.331 1.00 122.07 116 THR A O 1
ATOM 1055 N N . LYS A 1 135 ? 163.960 148.548 89.772 1.00 121.16 117 LYS A N 1
ATOM 1056 C CA . LYS A 1 135 ? 164.294 147.356 89.009 1.00 121.16 117 LYS A CA 1
ATOM 1057 C C . LYS A 1 135 ? 163.082 146.920 88.202 1.00 121.16 117 LYS A C 1
ATOM 1058 O O . LYS A 1 135 ? 161.946 147.005 88.678 1.00 121.16 117 LYS A O 1
ATOM 1064 N N . GLY A 1 136 ? 163.332 146.453 86.983 1.00 127.08 118 GLY A N 1
ATOM 1065 C CA . GLY A 1 136 ? 162.277 146.052 86.086 1.00 127.08 118 GLY A CA 1
ATOM 1066 C C . GLY A 1 136 ? 161.527 144.830 86.570 1.00 127.08 118 GLY A C 1
ATOM 1067 O O . GLY A 1 136 ? 162.068 143.976 87.280 1.00 127.08 118 GLY A O 1
ATOM 1068 N N . PRO A 1 137 ? 160.259 144.725 86.193 1.00 131.82 119 PRO A N 1
ATOM 1069 C CA . PRO A 1 137 ? 159.450 143.572 86.593 1.00 131.82 119 PRO A CA 1
ATOM 1070 C C . PRO A 1 137 ? 159.748 142.353 85.731 1.00 131.82 119 PRO A C 1
ATOM 1071 O O . PRO A 1 137 ? 160.436 142.422 84.712 1.00 131.82 119 PRO A O 1
ATOM 1075 N N . SER A 1 138 ? 159.209 141.221 86.166 1.00 136.65 120 SER A N 1
ATOM 1076 C CA . SER A 1 138 ? 159.289 139.972 85.429 1.00 136.65 120 SER A CA 1
ATOM 1077 C C . SER A 1 138 ? 157.887 139.484 85.089 1.00 136.65 120 SER A C 1
ATOM 1078 O O . SER A 1 138 ? 156.897 139.901 85.694 1.00 136.65 120 SER A O 1
ATOM 1081 N N . VAL A 1 139 ? 157.811 138.594 84.103 1.00 146.75 121 VAL A N 1
ATOM 1082 C CA . VAL A 1 139 ? 156.550 137.988 83.690 1.00 146.75 121 VAL A CA 1
ATOM 1083 C C . VAL A 1 139 ? 156.715 136.473 83.670 1.00 146.75 121 VAL A C 1
ATOM 1084 O O . VAL A 1 139 ? 157.536 135.936 82.915 1.00 146.75 121 VAL A O 1
ATOM 1088 N N . PHE A 1 140 ? 155.964 135.788 84.527 1.00 146.86 122 PHE A N 1
ATOM 1089 C CA . PHE A 1 140 ? 155.916 134.333 84.567 1.00 146.86 122 PHE A CA 1
ATOM 1090 C C . PHE A 1 140 ? 154.486 133.898 84.287 1.00 146.86 122 PHE A C 1
ATOM 1091 O O . PHE A 1 140 ? 153.572 134.281 85.039 1.00 146.86 122 PHE A O 1
ATOM 1099 N N . PRO A 1 141 ? 154.229 133.124 83.234 1.00 155.92 123 PRO A N 1
ATOM 1100 C CA . PRO A 1 141 ? 152.848 132.723 82.923 1.00 155.92 123 PRO A CA 1
ATOM 1101 C C . PRO A 1 141 ? 152.311 131.742 83.957 1.00 155.92 123 PRO A C 1
ATOM 1102 O O . PRO A 1 141 ? 152.880 130.670 84.171 1.00 155.92 123 PRO A O 1
ATOM 1106 N N . LEU A 1 142 ? 151.203 132.117 84.596 1.00 159.96 124 LEU A N 1
ATOM 1107 C CA . LEU A 1 142 ? 150.506 131.241 85.537 1.00 159.96 124 LEU A CA 1
ATOM 1108 C C . LEU A 1 142 ? 149.628 130.299 84.730 1.00 159.96 124 LEU A C 1
ATOM 1109 O O . LEU A 1 142 ? 148.510 130.638 84.341 1.00 159.96 124 LEU A O 1
ATOM 1114 N N . ALA A 1 143 ? 150.138 129.098 84.480 1.00 171.62 125 ALA A N 1
ATOM 1115 C CA . ALA A 1 143 ? 149.412 128.146 83.655 1.00 171.62 125 ALA A CA 1
ATOM 1116 C C . ALA A 1 143 ? 148.090 127.769 84.320 1.00 171.62 125 ALA A C 1
ATOM 1117 O O . ALA A 1 143 ? 148.049 127.515 85.528 1.00 171.62 125 ALA A O 1
ATOM 1119 N N . PRO A 1 144 ? 146.994 127.726 83.562 1.00 174.63 126 PRO A N 1
ATOM 1120 C CA . PRO A 1 144 ? 145.699 127.368 84.154 1.00 174.63 126 PRO A CA 1
ATOM 1121 C C . PRO A 1 144 ? 145.543 125.882 84.439 1.00 174.63 126 PRO A C 1
ATOM 1122 O O . PRO A 1 144 ? 144.419 125.419 84.663 1.00 174.63 126 PRO A O 1
ATOM 1126 N N . SER A 1 145 ? 146.646 125.127 84.433 1.00 181.85 127 SER A N 1
ATOM 1127 C CA . SER A 1 145 ? 146.660 123.752 84.937 1.00 181.85 127 SER A CA 1
ATOM 1128 C C . SER A 1 145 ? 145.679 122.868 84.160 1.00 181.85 127 SER A C 1
ATOM 1129 O O . SER A 1 145 ? 144.620 122.484 84.654 1.00 181.85 127 SER A O 1
ATOM 1132 N N . SER A 1 146 ? 146.076 122.555 82.922 1.00 184.95 128 SER A N 1
ATOM 1133 C CA . SER A 1 146 ? 145.206 121.982 81.895 1.00 184.95 128 SER A CA 1
ATOM 1134 C C . SER A 1 146 ? 144.218 120.946 82.419 1.00 184.95 128 SER A C 1
ATOM 1135 O O . SER A 1 146 ? 143.117 120.814 81.876 1.00 184.95 128 SER A O 1
ATOM 1138 N N . LYS A 1 147 ? 144.588 120.205 83.463 1.00 193.26 129 LYS A N 1
ATOM 1139 C CA . LYS A 1 147 ? 143.648 119.254 84.042 1.00 193.26 129 LYS A CA 1
ATOM 1140 C C . LYS A 1 147 ? 142.527 119.999 84.757 1.00 193.26 129 LYS A C 1
ATOM 1141 O O . LYS A 1 147 ? 141.376 119.954 84.309 1.00 193.26 129 LYS A O 1
ATOM 1147 N N . SER A 1 148 ? 142.869 120.710 85.839 1.00 195.54 130 SER A N 1
ATOM 1148 C CA . SER A 1 148 ? 141.959 121.553 86.617 1.00 195.54 130 SER A CA 1
ATOM 1149 C C . SER A 1 148 ? 140.526 121.034 86.636 1.00 195.54 130 SER A C 1
ATOM 1150 O O . SER A 1 148 ? 140.271 119.892 87.031 1.00 195.54 130 SER A O 1
ATOM 1153 N N . THR A 1 149 ? 139.593 121.876 86.209 1.00 201.95 131 THR A N 1
ATOM 1154 C CA . THR A 1 149 ? 138.212 121.497 85.959 1.00 201.95 131 THR A CA 1
ATOM 1155 C C . THR A 1 149 ? 137.926 121.589 84.464 1.00 201.95 131 THR A C 1
ATOM 1156 O O . THR A 1 149 ? 138.698 122.166 83.693 1.00 201.95 131 THR A O 1
ATOM 1160 N N . SER A 1 150 ? 136.799 121.006 84.055 1.00 203.12 132 SER A N 1
ATOM 1161 C CA . SER A 1 150 ? 136.415 120.981 82.652 1.00 203.12 132 SER A CA 1
ATOM 1162 C C . SER A 1 150 ? 135.108 121.697 82.349 1.00 203.12 132 SER A C 1
ATOM 1163 O O . SER A 1 150 ? 134.869 122.030 81.183 1.00 203.12 132 SER A O 1
ATOM 1166 N N . GLY A 1 151 ? 134.267 121.950 83.348 1.00 205.74 133 GLY A N 1
ATOM 1167 C CA . GLY A 1 151 ? 133.004 122.622 83.114 1.00 205.74 133 GLY A CA 1
ATOM 1168 C C . GLY A 1 151 ? 132.783 123.818 84.016 1.00 205.74 133 GLY A C 1
ATOM 1169 O O . GLY A 1 151 ? 131.880 124.626 83.779 1.00 205.74 133 GLY A O 1
ATOM 1170 N N . GLY A 1 152 ? 133.605 123.944 85.053 1.00 203.11 134 GLY A N 1
ATOM 1171 C CA . GLY A 1 152 ? 133.476 125.026 86.003 1.00 203.11 134 GLY A CA 1
ATOM 1172 C C . GLY A 1 152 ? 134.194 126.282 85.547 1.00 203.11 134 GLY A C 1
ATOM 1173 O O . GLY A 1 152 ? 134.463 126.498 84.364 1.00 203.11 134 GLY A O 1
ATOM 1174 N N . THR A 1 153 ? 134.499 127.133 86.522 1.00 200.37 135 THR A N 1
ATOM 1175 C CA . THR A 1 153 ? 135.229 128.373 86.287 1.00 200.37 135 THR A CA 1
ATOM 1176 C C . THR A 1 153 ? 136.669 128.178 86.751 1.00 200.37 135 THR A C 1
ATOM 1177 O O . THR A 1 153 ? 136.941 128.136 87.955 1.00 200.37 135 THR A O 1
ATOM 1181 N N . ALA A 1 154 ? 137.586 128.060 85.795 1.00 193.16 136 ALA A N 1
ATOM 1182 C CA . ALA A 1 154 ? 138.997 127.878 86.095 1.00 193.16 136 ALA A CA 1
ATOM 1183 C C . ALA A 1 154 ? 139.641 129.239 86.356 1.00 193.16 136 ALA A C 1
ATOM 1184 O O . ALA A 1 154 ? 138.959 130.260 86.478 1.00 193.16 136 ALA A O 1
ATOM 1186 N N . ALA A 1 155 ? 140.968 129.269 86.446 1.00 182.69 137 ALA A N 1
ATOM 1187 C CA . ALA A 1 155 ? 141.685 130.503 86.727 1.00 182.69 137 ALA A CA 1
ATOM 1188 C C . ALA A 1 155 ? 143.047 130.476 86.049 1.00 182.69 137 ALA A C 1
ATOM 1189 O O . ALA A 1 155 ? 143.668 129.421 85.906 1.00 182.69 137 ALA A O 1
ATOM 1191 N N . LEU A 1 156 ? 143.500 131.656 85.631 1.00 173.70 138 LEU A N 1
ATOM 1192 C CA . LEU A 1 156 ? 144.816 131.819 85.030 1.00 173.70 138 LEU A CA 1
ATOM 1193 C C . LEU A 1 156 ? 145.223 133.280 85.150 1.00 173.70 138 LEU A C 1
ATOM 1194 O O . LEU A 1 156 ? 144.386 134.174 85.013 1.00 173.70 138 LEU A O 1
ATOM 1199 N N . GLY A 1 157 ? 146.498 133.511 85.400 1.00 165.85 139 GLY A N 1
ATOM 1200 C CA . GLY A 1 157 ? 146.996 134.856 85.610 1.00 165.85 139 GLY A CA 1
ATOM 1201 C C . GLY A 1 157 ? 148.457 134.999 85.260 1.00 165.85 139 GLY A C 1
ATOM 1202 O O . GLY A 1 157 ? 148.977 134.294 84.393 1.00 165.85 139 GLY A O 1
ATOM 1203 N N . CYS A 1 158 ? 149.123 135.934 85.937 1.00 157.79 140 CYS A N 1
ATOM 1204 C CA . CYS A 1 158 ? 150.527 136.231 85.694 1.00 157.79 140 CYS A CA 1
ATOM 1205 C C . CYS A 1 158 ? 151.244 136.488 87.008 1.00 157.79 140 CYS A C 1
ATOM 1206 O O . CYS A 1 158 ? 150.687 137.101 87.923 1.00 157.79 140 CYS A O 1
ATOM 1209 N N . LEU A 1 159 ? 152.486 136.013 87.094 1.00 143.09 141 LEU A N 1
ATOM 1210 C CA . LEU A 1 159 ? 153.345 136.264 88.250 1.00 143.09 141 LEU A CA 1
ATOM 1211 C C . LEU A 1 159 ? 154.208 137.486 87.963 1.00 143.09 141 LEU A C 1
ATOM 1212 O O . LEU A 1 159 ? 155.364 137.388 87.556 1.00 143.09 141 LEU A O 1
ATOM 1217 N N . VAL A 1 160 ? 153.626 138.661 88.184 1.00 137.19 142 VAL A N 1
ATOM 1218 C CA . VAL A 1 160 ? 154.425 139.880 88.168 1.00 137.19 142 VAL A CA 1
ATOM 1219 C C . VAL A 1 160 ? 155.299 139.857 89.417 1.00 137.19 142 VAL A C 1
ATOM 1220 O O . VAL A 1 160 ? 154.813 140.077 90.530 1.00 137.19 142 VAL A O 1
ATOM 1224 N N . LYS A 1 161 ? 156.588 139.585 89.238 1.00 126.73 143 LYS A N 1
ATOM 1225 C CA . LYS A 1 161 ? 157.493 139.360 90.352 1.00 126.73 143 LYS A CA 1
ATOM 1226 C C . LYS A 1 161 ? 158.713 140.260 90.225 1.00 126.73 143 LYS A C 1
ATOM 1227 O O . LYS A 1 161 ? 159.150 140.589 89.118 1.00 126.73 143 LYS A O 1
ATOM 1233 N N . ASP A 1 162 ? 159.251 140.657 91.379 1.00 126.71 144 ASP A N 1
ATOM 1234 C CA . ASP A 1 162 ? 160.488 141.429 91.471 1.00 126.71 144 ASP A CA 1
ATOM 1235 C C . ASP A 1 162 ? 160.369 142.756 90.720 1.00 126.71 144 ASP A C 1
ATOM 1236 O O . ASP A 1 162 ? 161.083 143.027 89.754 1.00 126.71 144 ASP A O 1
ATOM 1241 N N . TYR A 1 163 ? 159.439 143.585 91.187 1.00 125.75 145 TYR A N 1
ATOM 1242 C CA . TYR A 1 163 ? 159.256 144.930 90.667 1.00 125.75 145 TYR A CA 1
ATOM 1243 C C . TYR A 1 163 ? 159.157 145.905 91.829 1.00 125.75 145 TYR A C 1
ATOM 1244 O O . TYR A 1 163 ? 158.645 145.568 92.900 1.00 125.75 145 TYR A O 1
ATOM 1253 N N . PHE A 1 164 ? 159.651 147.117 91.605 1.00 117.87 146 PHE A N 1
ATOM 1254 C CA . PHE A 1 164 ? 159.730 148.116 92.660 1.00 117.87 146 PHE A CA 1
ATOM 1255 C C . PHE A 1 164 ? 160.016 149.485 92.057 1.00 117.87 146 PHE A C 1
ATOM 1256 O O . PHE A 1 164 ? 160.835 149.596 91.137 1.00 117.87 146 PHE A O 1
ATOM 1264 N N . PRO A 1 165 ? 159.368 150.549 92.541 1.00 123.91 147 PRO A N 1
ATOM 1265 C CA . PRO A 1 165 ? 158.341 150.582 93.587 1.00 123.91 147 PRO A CA 1
ATOM 1266 C C . PRO A 1 165 ? 156.933 150.428 93.023 1.00 123.91 147 PRO A C 1
ATOM 1267 O O . PRO A 1 165 ? 156.758 150.062 91.865 1.00 123.91 147 PRO A O 1
ATOM 1271 N N . GLU A 1 166 ? 155.912 150.706 93.829 1.00 122.52 148 GLU A N 1
ATOM 1272 C CA . GLU A 1 166 ? 154.541 150.618 93.357 1.00 122.52 148 GLU A CA 1
ATOM 1273 C C . GLU A 1 166 ? 154.257 151.715 92.334 1.00 122.52 148 GLU A C 1
ATOM 1274 O O . GLU A 1 166 ? 154.900 152.767 92.344 1.00 122.52 148 GLU A O 1
ATOM 1280 N N . PRO A 1 167 ? 153.294 151.493 91.433 1.00 123.85 149 PRO A N 1
ATOM 1281 C CA . PRO A 1 167 ? 152.536 150.263 91.208 1.00 123.85 149 PRO A CA 1
ATOM 12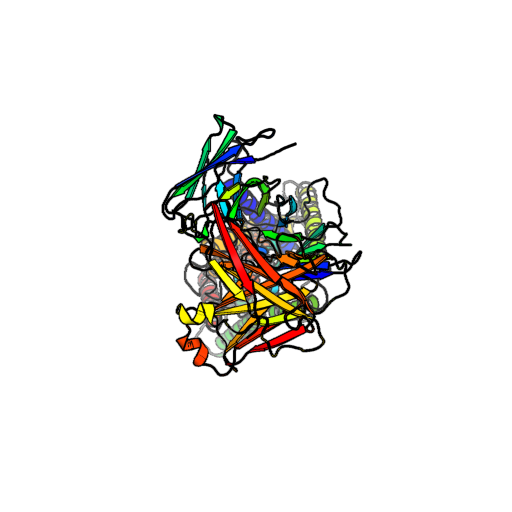82 C C . PRO A 1 167 ? 152.982 149.556 89.938 1.00 123.85 149 PRO A C 1
ATOM 1283 O O . PRO A 1 167 ? 153.932 149.983 89.291 1.00 123.85 149 PRO A O 1
ATOM 1287 N N . VAL A 1 168 ? 152.317 148.469 89.555 1.00 136.88 150 VAL A N 1
ATOM 1288 C CA . VAL A 1 168 ? 152.577 147.829 88.279 1.00 136.88 150 VAL A CA 1
ATOM 1289 C C . VAL A 1 168 ? 151.414 147.990 87.305 1.00 136.88 150 VAL A C 1
ATOM 1290 O O . VAL A 1 168 ? 151.646 148.041 86.091 1.00 136.88 150 VAL A O 1
ATOM 1294 N N . THR A 1 169 ? 150.181 148.100 87.797 1.00 148.21 151 THR A N 1
ATOM 1295 C CA . THR A 1 169 ? 148.993 148.335 86.975 1.00 148.21 151 THR A CA 1
ATOM 1296 C C . THR A 1 169 ? 148.941 147.372 85.789 1.00 148.21 151 THR A C 1
ATOM 1297 O O . THR A 1 169 ? 148.983 147.767 84.623 1.00 148.21 151 THR A O 1
ATOM 1301 N N . VAL A 1 170 ? 148.860 146.081 86.115 1.00 159.76 152 VAL A N 1
ATOM 1302 C CA . VAL A 1 170 ? 148.799 145.057 85.083 1.00 159.76 152 VAL A CA 1
ATOM 1303 C C . VAL A 1 170 ? 147.531 145.227 84.258 1.00 159.76 152 VAL A C 1
ATOM 1304 O O . VAL A 1 170 ? 146.461 145.569 84.780 1.00 159.76 152 VAL A O 1
ATOM 1308 N N . SER A 1 171 ? 147.653 145.014 82.952 1.00 166.55 153 SER A N 1
ATOM 1309 C CA . SER A 1 171 ? 146.526 145.064 82.036 1.00 166.55 153 SER A CA 1
ATOM 1310 C C . SER A 1 171 ? 146.275 143.675 81.463 1.00 166.55 153 SER A C 1
ATOM 1311 O O . SER A 1 171 ? 147.051 142.739 81.672 1.00 166.55 153 SER A O 1
ATOM 1314 N N . TRP A 1 172 ? 145.171 143.549 80.731 1.00 173.25 154 TRP A N 1
ATOM 1315 C CA . TRP A 1 172 ? 144.739 142.255 80.213 1.00 173.25 154 TRP A CA 1
ATOM 1316 C C . TRP A 1 172 ? 144.058 142.456 78.871 1.00 173.25 154 TRP A C 1
ATOM 1317 O O . TRP A 1 172 ? 143.079 143.202 78.778 1.00 173.25 154 TRP A O 1
ATOM 1328 N N . ASN A 1 173 ? 144.580 141.787 77.841 1.00 178.78 155 ASN A N 1
ATOM 1329 C CA . ASN A 1 173 ? 144.044 141.864 76.482 1.00 178.78 155 ASN A CA 1
ATOM 1330 C C . ASN A 1 173 ? 143.976 143.302 75.980 1.00 178.78 155 ASN A C 1
ATOM 1331 O O . ASN A 1 173 ? 143.144 143.633 75.133 1.00 178.78 155 ASN A O 1
ATOM 1336 N N . SER A 1 174 ? 144.862 144.157 76.494 1.00 176.17 156 SER A N 1
ATOM 1337 C CA . SER A 1 174 ? 144.831 145.592 76.210 1.00 176.17 156 SER A CA 1
ATOM 1338 C C . SER A 1 174 ? 143.456 146.176 76.525 1.00 176.17 156 SER A C 1
ATOM 1339 O O . SER A 1 174 ? 142.952 147.056 75.824 1.00 176.17 156 SER A O 1
ATOM 1342 N N . GLY A 1 175 ? 142.843 145.676 77.597 1.00 181.41 157 GLY A N 1
ATOM 1343 C CA . GLY A 1 175 ? 141.530 146.115 78.016 1.00 181.41 157 GLY A CA 1
ATOM 1344 C C . GLY A 1 175 ? 140.366 145.443 77.321 1.00 181.41 157 GLY A C 1
ATOM 1345 O O . GLY A 1 175 ? 139.213 145.787 77.614 1.00 181.41 157 GLY A O 1
ATOM 1346 N N . ALA A 1 176 ? 140.622 144.500 76.411 1.00 184.37 158 ALA A N 1
ATOM 1347 C CA . ALA A 1 176 ? 139.531 143.862 75.680 1.00 184.37 158 ALA A CA 1
ATOM 1348 C C . ALA A 1 176 ? 138.658 143.015 76.597 1.00 184.37 158 ALA A C 1
ATOM 1349 O O . ALA A 1 176 ? 137.429 143.016 76.465 1.00 184.37 158 ALA A O 1
ATOM 1351 N N . LEU A 1 177 ? 139.267 142.287 77.528 1.00 183.00 159 LEU A N 1
ATOM 1352 C CA . LEU A 1 177 ? 138.547 141.375 78.404 1.00 183.00 159 LEU A CA 1
ATOM 1353 C C . LEU A 1 177 ? 138.638 141.841 79.850 1.00 183.00 159 LEU A C 1
ATOM 1354 O O . LEU A 1 177 ? 139.714 142.215 80.328 1.00 183.00 159 LEU A O 1
ATOM 1359 N N . THR A 1 178 ? 137.496 141.816 80.542 1.00 179.84 160 THR A N 1
ATOM 1360 C CA . THR A 1 178 ? 137.425 142.199 81.947 1.00 179.84 160 THR A CA 1
ATOM 1361 C C . THR A 1 178 ? 136.536 141.245 82.737 1.00 179.84 160 THR A C 1
ATOM 1362 O O . THR A 1 178 ? 135.882 141.655 83.703 1.00 179.84 160 THR A O 1
ATOM 1366 N N . SER A 1 179 ? 136.507 139.971 82.347 1.00 180.54 161 SER A N 1
ATOM 1367 C CA . SER A 1 179 ? 135.640 138.991 82.990 1.00 180.54 161 SER A CA 1
ATOM 1368 C C . SER A 1 179 ? 136.176 138.599 84.361 1.00 180.54 161 SER A C 1
ATOM 1369 O O . SER A 1 179 ? 136.939 137.636 84.485 1.00 180.54 161 SER A O 1
ATOM 1372 N N . GLY A 1 180 ? 135.772 139.331 85.395 1.00 178.34 162 GLY A N 1
ATOM 1373 C CA . GLY A 1 180 ? 136.246 139.046 86.740 1.00 178.34 162 GLY A CA 1
ATOM 1374 C C . GLY A 1 180 ? 137.736 139.243 86.913 1.00 178.34 162 GLY A C 1
ATOM 1375 O O . GLY A 1 180 ? 138.403 138.411 87.541 1.00 178.34 162 GLY A O 1
ATOM 1376 N N . VAL A 1 181 ? 138.276 140.327 86.364 1.00 170.63 163 VAL A N 1
ATOM 1377 C CA . VAL A 1 181 ? 139.705 140.608 86.450 1.00 170.63 163 VAL A CA 1
ATOM 1378 C C . VAL A 1 181 ? 139.974 141.346 87.757 1.00 170.63 163 VAL A C 1
ATOM 1379 O O . VAL A 1 181 ? 139.485 142.459 87.964 1.00 170.63 163 VAL A O 1
ATOM 1383 N N . HIS A 1 182 ? 140.750 140.728 88.639 1.00 151.20 164 HIS A N 1
ATOM 1384 C CA . HIS A 1 182 ? 141.228 141.368 89.857 1.00 151.20 164 HIS A CA 1
ATOM 1385 C C . HIS A 1 182 ? 142.748 141.405 89.880 1.00 151.20 164 HIS A C 1
ATOM 1386 O O . HIS A 1 182 ? 143.406 140.397 89.601 1.00 151.20 164 HIS A O 1
ATOM 1393 N N . THR A 1 183 ? 143.294 142.567 90.226 1.00 142.82 165 THR A N 1
ATOM 1394 C CA . THR A 1 183 ? 144.728 142.748 90.428 1.00 142.82 165 THR A CA 1
ATOM 1395 C C . THR A 1 183 ? 144.973 142.747 91.933 1.00 142.82 165 THR A C 1
ATOM 1396 O O . THR A 1 183 ? 144.791 143.768 92.602 1.00 142.82 165 THR A O 1
ATOM 1400 N N . PHE A 1 184 ? 145.386 141.599 92.464 1.00 127.13 166 PHE A N 1
ATOM 1401 C CA . PHE A 1 184 ? 145.520 141.456 93.906 1.00 127.13 166 PHE A CA 1
ATOM 1402 C C . PHE A 1 184 ? 146.634 142.351 94.442 1.00 127.13 166 PHE A C 1
ATOM 1403 O O . PHE A 1 184 ? 147.577 142.684 93.719 1.00 127.13 166 PHE A O 1
ATOM 1411 N N . PRO A 1 185 ? 146.541 142.763 95.705 1.00 113.64 167 PRO A N 1
ATOM 1412 C CA . PRO A 1 185 ? 147.584 143.616 96.282 1.00 113.64 167 PRO A CA 1
ATOM 1413 C C . PRO A 1 185 ? 148.930 142.912 96.318 1.00 113.64 167 PRO A C 1
ATOM 1414 O O . PRO A 1 185 ? 149.017 141.692 96.474 1.00 113.64 167 PRO A O 1
ATOM 1418 N N . ALA A 1 186 ? 149.987 143.704 96.171 1.00 110.93 168 ALA A N 1
ATOM 1419 C CA . ALA A 1 186 ? 151.337 143.166 96.160 1.00 110.93 168 ALA A CA 1
ATOM 1420 C C . ALA A 1 186 ? 151.739 142.666 97.541 1.00 110.93 168 ALA A C 1
ATOM 1421 O O . ALA A 1 186 ? 151.226 143.117 98.567 1.00 110.93 168 ALA A O 1
ATOM 1423 N N . VAL A 1 187 ? 152.672 141.723 97.554 1.00 110.71 169 VAL A N 1
ATOM 1424 C CA . VAL A 1 187 ? 153.178 141.134 98.785 1.00 110.71 169 VAL A CA 1
ATOM 1425 C C . VAL A 1 187 ? 154.622 141.572 98.984 1.00 110.71 169 VAL A C 1
ATOM 1426 O O . VAL A 1 187 ? 155.377 141.760 98.023 1.00 110.71 169 VAL A O 1
ATOM 1430 N N . LEU A 1 188 ? 155.002 141.749 100.246 1.00 110.22 170 LEU A N 1
ATOM 1431 C CA . LEU A 1 188 ? 156.359 142.125 100.623 1.00 110.22 170 LEU A CA 1
ATOM 1432 C C . LEU A 1 188 ? 157.153 140.875 100.971 1.00 110.22 170 LEU A C 1
ATOM 1433 O O . LEU A 1 188 ? 156.900 140.236 101.997 1.00 110.22 170 LEU A O 1
ATOM 1438 N N . GLN A 1 189 ? 158.113 140.529 100.121 1.00 114.34 171 GLN A N 1
ATOM 1439 C CA . GLN A 1 189 ? 159.015 139.430 100.413 1.00 114.34 171 GLN A CA 1
ATOM 1440 C C . GLN A 1 189 ? 160.149 139.917 101.314 1.00 114.34 171 GLN A C 1
ATOM 1441 O O . GLN A 1 189 ? 160.219 141.089 101.694 1.00 114.34 171 GLN A O 1
ATOM 1447 N N . SER A 1 190 ? 161.051 139.000 101.670 1.00 118.87 172 SER A N 1
ATOM 1448 C CA . SER A 1 190 ? 162.156 139.358 102.554 1.00 118.87 172 SER A CA 1
ATOM 1449 C C . SER A 1 190 ? 163.103 140.352 101.893 1.00 118.87 172 SER A C 1
ATOM 1450 O O . SER A 1 190 ? 163.582 141.288 102.543 1.00 118.87 172 SER A O 1
ATOM 1453 N N . SER A 1 191 ? 163.381 140.170 100.604 1.00 117.91 173 SER A N 1
ATOM 1454 C CA . SER A 1 191 ? 164.321 141.018 99.882 1.00 117.91 173 SER A CA 1
ATOM 1455 C C . SER A 1 191 ? 163.742 142.379 99.520 1.00 117.91 173 SER A C 1
ATOM 1456 O O . SER A 1 191 ? 164.376 143.119 98.761 1.00 117.91 173 SER A O 1
ATOM 1459 N N . GLY A 1 192 ? 162.568 142.723 100.036 1.00 114.13 174 GLY A N 1
ATOM 1460 C CA . GLY A 1 192 ? 161.975 144.020 99.762 1.00 114.13 174 GLY A CA 1
ATOM 1461 C C . GLY A 1 192 ? 161.602 144.247 98.314 1.00 114.13 174 GLY A C 1
ATOM 1462 O O . GLY A 1 192 ? 161.733 145.371 97.814 1.00 114.13 174 GLY A O 1
ATOM 1463 N N . LEU A 1 193 ? 161.145 143.206 97.623 1.00 120.98 175 LEU A N 1
ATOM 1464 C CA . LEU A 1 193 ? 160.691 143.314 96.241 1.00 120.98 175 LEU A CA 1
ATOM 1465 C C . LEU A 1 193 ? 159.191 143.060 96.206 1.00 120.98 175 LEU A C 1
ATOM 1466 O O . LEU A 1 193 ? 158.732 141.971 96.566 1.00 120.98 175 LEU A O 1
ATOM 1471 N N . TYR A 1 194 ? 158.435 144.064 95.776 1.00 118.87 176 TYR A N 1
ATOM 1472 C CA . TYR A 1 194 ? 156.998 143.905 95.619 1.00 118.87 176 TYR A CA 1
ATOM 1473 C C . TYR A 1 194 ? 156.696 142.911 94.506 1.00 118.87 176 TYR A C 1
ATOM 1474 O O . TYR A 1 194 ? 157.412 142.837 93.504 1.00 118.87 176 TYR A O 1
ATOM 1483 N N . SER A 1 195 ? 155.638 142.128 94.698 1.00 117.88 177 SER A N 1
ATOM 1484 C CA . SER A 1 195 ? 155.216 141.142 93.715 1.00 117.88 177 SER A CA 1
ATOM 1485 C C . SER A 1 195 ? 153.732 140.875 93.905 1.00 117.88 177 SER A C 1
ATOM 1486 O O . SER A 1 195 ? 153.256 140.770 95.038 1.00 117.88 177 SER A O 1
ATOM 1489 N N . LEU A 1 196 ? 153.008 140.772 92.794 1.00 121.56 178 LEU A N 1
ATOM 1490 C CA . LEU A 1 196 ? 151.574 140.542 92.838 1.00 121.56 178 LEU A CA 1
ATOM 1491 C C . LEU A 1 196 ? 151.149 139.712 91.639 1.00 121.56 178 LEU A C 1
ATOM 1492 O O . LEU A 1 196 ? 151.808 139.700 90.598 1.00 121.56 178 LEU A O 1
ATOM 1497 N N . SER A 1 197 ? 150.021 139.028 91.797 1.00 136.26 179 SER A N 1
ATOM 1498 C CA . SER A 1 197 ? 149.429 138.226 90.740 1.00 136.26 179 SER A CA 1
ATOM 1499 C C . SER A 1 197 ? 147.999 138.681 90.498 1.00 136.26 179 SER A C 1
ATOM 1500 O O . SER A 1 197 ? 147.229 138.870 91.445 1.00 136.26 179 SER A O 1
ATOM 1503 N N . SER A 1 198 ? 147.650 138.855 89.231 1.00 152.22 180 SER A N 1
ATOM 1504 C CA . SER A 1 198 ? 146.291 139.179 88.831 1.00 152.22 180 SER A CA 1
ATOM 1505 C C . SER A 1 198 ? 145.732 138.020 88.023 1.00 152.22 180 SER A C 1
ATOM 1506 O O . SER A 1 198 ? 146.440 137.427 87.206 1.00 152.22 180 SER A O 1
ATOM 1509 N N . VAL A 1 199 ? 144.466 137.693 88.262 1.00 163.88 181 VAL A N 1
ATOM 1510 C CA . VAL A 1 199 ? 143.825 136.543 87.641 1.00 163.88 181 VAL A CA 1
ATOM 1511 C C . VAL A 1 199 ? 142.508 136.984 87.021 1.00 163.88 181 VAL A C 1
ATOM 1512 O O . VAL A 1 199 ? 141.816 137.858 87.554 1.00 163.88 181 VAL A O 1
ATOM 1516 N N . VAL A 1 200 ? 142.181 136.397 85.875 1.00 180.63 182 VAL A N 1
ATOM 1517 C CA . VAL A 1 200 ? 140.898 136.596 85.213 1.00 180.63 182 VAL A CA 1
ATOM 1518 C C . VAL A 1 200 ? 140.061 135.338 85.398 1.00 180.63 182 VAL A C 1
ATOM 1519 O O . VAL A 1 200 ? 140.550 134.218 85.203 1.00 180.63 182 VAL A O 1
ATOM 1523 N N . THR A 1 201 ? 138.810 135.518 85.813 1.00 186.33 183 THR A N 1
ATOM 1524 C CA . THR A 1 201 ? 137.916 134.391 86.066 1.00 186.33 183 THR A CA 1
ATOM 1525 C C . THR A 1 201 ? 137.533 133.768 84.732 1.00 186.33 183 THR A C 1
ATOM 1526 O O . THR A 1 201 ? 136.656 134.267 84.025 1.00 186.33 183 THR A O 1
ATOM 1530 N N . VAL A 1 202 ? 138.196 132.671 84.380 1.00 193.64 184 VAL A N 1
ATOM 1531 C CA . VAL A 1 202 ? 137.976 132.025 83.089 1.00 193.64 184 VAL A CA 1
ATOM 1532 C C . VAL A 1 202 ? 137.112 130.785 83.274 1.00 193.64 184 VAL A C 1
ATOM 1533 O O . VAL A 1 202 ? 137.300 130.029 84.238 1.00 193.64 184 VAL A O 1
ATOM 1537 N N . PRO A 1 203 ? 136.141 130.549 82.398 1.00 197.38 185 PRO A N 1
ATOM 1538 C CA . PRO A 1 203 ? 135.442 129.264 82.412 1.00 197.38 185 PRO A CA 1
ATOM 1539 C C . PRO A 1 203 ? 136.380 128.145 81.993 1.00 197.38 185 PRO A C 1
ATOM 1540 O O . PRO A 1 203 ? 137.334 128.353 81.238 1.00 197.38 185 PRO A O 1
ATOM 1544 N N . SER A 1 204 ? 136.102 126.947 82.492 1.00 200.74 186 SER A N 1
ATOM 1545 C CA . SER A 1 204 ? 136.922 125.803 82.101 1.00 200.74 186 SER A CA 1
ATOM 1546 C C . SER A 1 204 ? 136.670 125.357 80.665 1.00 200.74 186 SER A C 1
ATOM 1547 O O . SER A 1 204 ? 137.239 124.347 80.230 1.00 200.74 186 SER A O 1
ATOM 1550 N N . SER A 1 205 ? 135.834 126.088 79.927 1.00 201.06 187 SER A N 1
ATOM 1551 C CA . SER A 1 205 ? 135.566 125.819 78.522 1.00 201.06 187 SER A CA 1
ATOM 1552 C C . SER A 1 205 ? 136.349 126.748 77.601 1.00 201.06 187 SER A C 1
ATOM 1553 O O . SER A 1 205 ? 135.892 127.048 76.493 1.00 201.06 187 SER A O 1
ATOM 1556 N N . SER A 1 206 ? 137.516 127.221 78.045 1.00 200.09 188 SER A N 1
ATOM 1557 C CA . SER A 1 206 ? 138.334 128.098 77.212 1.00 200.09 188 SER A CA 1
ATOM 1558 C C . SER A 1 206 ? 138.760 127.394 75.930 1.00 200.09 188 SER A C 1
ATOM 1559 O O . SER A 1 206 ? 138.683 127.970 74.838 1.00 200.09 188 SER A O 1
ATOM 1562 N N . LEU A 1 207 ? 139.220 126.146 76.052 1.00 199.70 189 LEU A N 1
ATOM 1563 C CA . LEU A 1 207 ? 139.580 125.280 74.921 1.00 199.70 189 LEU A CA 1
ATOM 1564 C C . LEU A 1 207 ? 140.466 125.995 73.899 1.00 199.70 189 LEU A C 1
ATOM 1565 O O . LEU A 1 207 ? 140.431 125.708 72.701 1.00 199.70 189 LEU A O 1
ATOM 1570 N N . GLY A 1 208 ? 141.295 126.918 74.382 1.00 195.64 190 GLY A N 1
ATOM 1571 C CA . GLY A 1 208 ? 142.259 127.582 73.526 1.00 195.64 190 GLY A CA 1
ATOM 1572 C C . GLY A 1 208 ? 141.735 128.805 72.802 1.00 195.64 190 GLY A C 1
ATOM 1573 O O . GLY A 1 208 ? 142.417 129.834 72.747 1.00 195.64 190 GLY A O 1
ATOM 1574 N N . THR A 1 209 ? 140.531 128.706 72.233 1.00 195.23 191 THR A N 1
ATOM 1575 C CA . THR A 1 209 ? 139.966 129.823 71.480 1.00 195.23 191 THR A CA 1
ATOM 1576 C C . THR A 1 209 ? 139.797 131.054 72.362 1.00 195.23 191 THR A C 1
ATOM 1577 O O . THR A 1 209 ? 139.990 132.188 71.911 1.00 195.23 191 THR A O 1
ATOM 1581 N N . GLN A 1 210 ? 139.432 130.848 73.626 1.00 192.66 192 GLN A N 1
ATOM 1582 C CA . GLN A 1 210 ? 139.412 131.951 74.576 1.00 192.66 192 GLN A CA 1
ATOM 1583 C C . GLN A 1 210 ? 140.847 132.338 74.903 1.00 192.66 192 GLN A C 1
ATOM 1584 O O . GLN A 1 210 ? 141.469 131.748 75.792 1.00 192.66 192 GLN A O 1
ATOM 1590 N N . THR A 1 211 ? 141.386 133.314 74.181 1.0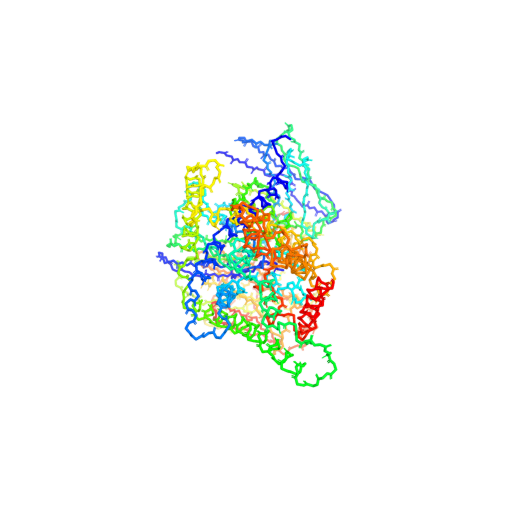0 189.17 193 THR A N 1
ATOM 1591 C CA . THR A 1 211 ? 142.777 133.721 74.327 1.00 189.17 193 THR A CA 1
ATOM 1592 C C . THR A 1 211 ? 142.869 134.904 75.280 1.00 189.17 193 THR A C 1
ATOM 1593 O O . THR A 1 211 ? 142.100 135.864 75.165 1.00 189.17 193 THR A O 1
ATOM 1597 N N . TYR A 1 212 ? 143.809 134.828 76.217 1.00 188.08 194 TYR A N 1
ATOM 1598 C CA . TYR A 1 212 ? 144.026 135.877 77.203 1.00 188.08 194 TYR A CA 1
ATOM 1599 C C . TYR A 1 212 ? 145.493 136.276 77.165 1.00 188.08 194 TYR A C 1
ATOM 1600 O O . TYR A 1 212 ? 146.360 135.496 77.570 1.00 188.08 194 TYR A O 1
ATOM 1609 N N . ILE A 1 213 ? 145.769 137.482 76.675 1.00 179.92 195 ILE A N 1
ATOM 1610 C CA . ILE A 1 213 ? 147.124 138.015 76.602 1.00 179.92 195 ILE A CA 1
ATOM 1611 C C . ILE A 1 213 ? 147.308 138.984 77.764 1.00 179.92 195 ILE A C 1
ATOM 1612 O O . ILE A 1 213 ? 146.375 139.705 78.139 1.00 179.92 195 ILE A O 1
ATOM 1617 N N . CYS A 1 214 ? 148.505 138.983 78.346 1.00 175.05 196 CYS A N 1
ATOM 1618 C CA . CYS A 1 214 ? 148.755 139.568 79.659 1.00 175.05 196 CYS A CA 1
ATOM 1619 C C . CYS A 1 214 ? 149.725 140.731 79.518 1.00 175.05 196 CYS A C 1
ATOM 1620 O O . CYS A 1 214 ? 150.879 140.537 79.123 1.00 175.05 196 CYS A O 1
ATOM 1623 N N . ASN A 1 215 ? 149.268 141.931 79.866 1.00 170.80 197 ASN A N 1
ATOM 1624 C CA . ASN A 1 215 ? 150.023 143.160 79.652 1.00 170.80 197 ASN A CA 1
ATOM 1625 C C . ASN A 1 215 ? 150.566 143.669 80.981 1.00 170.80 197 ASN A C 1
ATOM 1626 O O . ASN A 1 215 ? 149.796 143.948 81.905 1.00 170.80 197 ASN A O 1
ATOM 1631 N N . VAL A 1 216 ? 151.888 143.803 81.066 1.00 163.34 198 VAL A N 1
ATOM 1632 C CA . VAL A 1 216 ? 152.571 144.315 82.249 1.00 163.34 198 VAL A CA 1
ATOM 1633 C C . VAL A 1 216 ? 153.332 145.571 81.850 1.00 163.34 198 VAL A C 1
ATOM 1634 O O . VAL A 1 216 ? 154.087 145.561 80.870 1.00 163.34 198 VAL A O 1
ATOM 1638 N N . ASN A 1 217 ? 153.142 146.648 82.610 1.00 152.97 199 ASN A N 1
ATOM 1639 C CA . ASN A 1 217 ? 153.656 147.962 82.231 1.00 152.97 199 ASN A CA 1
ATOM 1640 C C . ASN A 1 217 ? 154.094 148.703 83.487 1.00 152.97 199 ASN A C 1
ATOM 1641 O O . ASN A 1 217 ? 153.251 149.185 84.249 1.00 152.97 199 ASN A O 1
ATOM 1646 N N . HIS A 1 218 ? 155.405 148.815 83.691 1.00 143.48 200 HIS A N 1
ATOM 1647 C CA . HIS A 1 218 ? 155.984 149.394 84.904 1.00 143.48 200 HIS A CA 1
ATOM 1648 C C . HIS A 1 218 ? 156.509 150.794 84.595 1.00 143.48 200 HIS A C 1
ATOM 1649 O O . HIS A 1 218 ? 157.554 150.948 83.956 1.00 143.48 200 HIS A O 1
ATOM 1656 N N . LYS A 1 219 ? 155.784 151.811 85.063 1.00 143.75 201 LYS A N 1
ATOM 1657 C CA . LYS A 1 219 ? 156.170 153.197 84.797 1.00 143.75 201 LYS A CA 1
ATOM 1658 C C . LYS A 1 219 ? 157.515 153.596 85.395 1.00 143.75 201 LYS A C 1
ATOM 1659 O O . LYS A 1 219 ? 158.333 154.181 84.664 1.00 143.75 201 LYS A O 1
ATOM 1665 N N . PRO A 1 220 ? 157.810 153.350 86.682 1.00 143.23 202 PRO A N 1
ATOM 1666 C CA . PRO A 1 220 ? 159.075 153.872 87.235 1.00 143.23 202 PRO A CA 1
ATOM 1667 C C . PRO A 1 220 ? 160.312 153.399 86.492 1.00 143.23 202 PRO A C 1
ATOM 1668 O O . PRO A 1 220 ? 161.270 154.167 86.344 1.00 143.23 202 PRO A O 1
ATOM 1672 N N . SER A 1 221 ? 160.322 152.156 86.020 1.00 145.44 203 SER A N 1
ATOM 1673 C CA . SER A 1 221 ? 161.406 151.668 85.180 1.00 145.44 203 SER A CA 1
ATOM 1674 C C . SER A 1 221 ? 161.111 151.823 83.696 1.00 145.44 203 SER A C 1
ATOM 1675 O O . SER A 1 221 ? 161.976 151.504 82.874 1.00 145.44 203 SER A O 1
ATOM 1678 N N . ASN A 1 222 ? 159.918 152.306 83.342 1.00 150.16 204 ASN A N 1
ATOM 1679 C CA . ASN A 1 222 ? 159.517 152.498 81.947 1.00 150.16 204 ASN A CA 1
ATOM 1680 C C . ASN A 1 222 ? 159.691 151.215 81.140 1.00 150.16 204 ASN A C 1
ATOM 1681 O O . ASN A 1 222 ? 160.141 151.231 79.993 1.00 150.16 204 ASN A O 1
ATOM 1686 N N . THR A 1 223 ? 159.329 150.091 81.747 1.00 152.20 205 THR A N 1
ATOM 1687 C CA . THR A 1 223 ? 159.453 148.782 81.120 1.00 152.20 205 THR A CA 1
ATOM 1688 C C . THR A 1 223 ? 158.065 148.287 80.738 1.00 152.20 205 THR A C 1
ATOM 1689 O O . THR A 1 223 ? 157.179 148.188 81.594 1.00 152.20 205 THR A O 1
ATOM 1693 N N . LYS A 1 224 ? 157.881 147.976 79.458 1.00 161.52 206 LYS A N 1
ATOM 1694 C CA . LYS A 1 224 ? 156.619 147.465 78.933 1.00 161.52 206 LYS A CA 1
ATOM 1695 C C . LYS A 1 224 ? 156.874 146.064 78.397 1.00 161.52 206 LYS A C 1
ATOM 1696 O O . LYS A 1 224 ? 157.536 145.898 77.366 1.00 161.52 206 LYS A O 1
ATOM 1702 N N . VAL A 1 225 ? 156.349 145.060 79.092 1.00 164.58 207 VAL A N 1
ATOM 1703 C CA . VAL A 1 225 ? 156.609 143.661 78.781 1.00 164.58 207 VAL A CA 1
ATOM 1704 C C . VAL A 1 225 ? 155.286 142.921 78.642 1.00 164.58 207 VAL A C 1
ATOM 1705 O O . VAL A 1 225 ? 154.327 143.194 79.372 1.00 164.58 207 VAL A O 1
ATOM 1709 N N . ASP A 1 226 ? 155.235 141.993 77.691 1.00 169.82 208 ASP A N 1
ATOM 1710 C CA . ASP A 1 226 ? 154.036 141.231 77.382 1.00 169.82 208 ASP A CA 1
ATOM 1711 C C . ASP A 1 226 ? 154.316 139.743 77.548 1.00 169.82 208 ASP A C 1
ATOM 1712 O O . ASP A 1 226 ? 155.406 139.260 77.226 1.00 169.82 208 ASP A O 1
ATOM 1717 N N . LYS A 1 227 ? 153.322 139.019 78.059 1.00 167.75 209 LYS A N 1
ATOM 1718 C CA . LYS A 1 227 ? 153.441 137.583 78.260 1.00 167.75 209 LYS A CA 1
ATOM 1719 C C . LYS A 1 227 ? 152.104 136.922 77.958 1.00 167.75 209 LYS A C 1
ATOM 1720 O O . LYS A 1 227 ? 151.043 137.522 78.150 1.00 167.75 209 LYS A O 1
ATOM 1726 N N . LYS A 1 228 ? 152.166 135.675 77.500 1.00 171.21 210 LYS A N 1
ATOM 1727 C CA . LYS A 1 228 ? 150.989 134.907 77.122 1.00 171.21 210 LYS A CA 1
ATOM 1728 C C . LYS A 1 228 ? 150.792 133.739 78.078 1.00 171.21 210 LYS A C 1
ATOM 1729 O O . LYS A 1 228 ? 151.754 133.062 78.454 1.00 171.21 210 LYS A O 1
ATOM 1735 N N . VAL A 1 229 ? 149.542 133.505 78.463 1.00 174.81 211 VAL A N 1
ATOM 1736 C CA . VAL A 1 229 ? 149.178 132.423 79.369 1.00 174.81 211 VAL A CA 1
ATOM 1737 C C . VAL A 1 229 ? 148.662 131.257 78.538 1.00 174.81 211 VAL A C 1
ATOM 1738 O O . VAL A 1 229 ? 147.738 131.420 77.732 1.00 174.81 211 VAL A O 1
ATOM 1742 N N . GLU A 1 230 ? 149.256 130.078 78.733 1.00 168.81 212 GLU A N 1
ATOM 1743 C CA . GLU A 1 230 ? 148.850 128.883 78.013 1.00 168.81 212 GLU A CA 1
ATOM 1744 C C . GLU A 1 230 ? 148.892 127.698 78.973 1.00 168.81 212 GLU A C 1
ATOM 1745 O O . GLU A 1 230 ? 149.887 127.528 79.702 1.00 168.81 212 GLU A O 1
ATOM 1751 N N . PRO A 1 231 ? 147.850 126.872 79.003 1.00 173.75 213 PRO A N 1
ATOM 1752 C CA . PRO A 1 231 ? 147.811 125.760 79.957 1.00 173.75 213 PRO A CA 1
ATOM 1753 C C . PRO A 1 231 ? 148.824 124.675 79.623 1.00 173.75 213 PRO A C 1
ATOM 1754 O O . PRO A 1 231 ? 149.257 124.511 78.480 1.00 173.75 213 PRO A O 1
ATOM 1758 N N . LYS A 1 232 ? 149.198 123.925 80.657 1.00 169.11 214 LYS A N 1
ATOM 1759 C CA . LYS A 1 232 ? 150.166 122.838 80.533 1.00 169.11 214 LYS A CA 1
ATOM 1760 C C . LYS A 1 232 ? 149.695 121.787 79.531 1.00 169.11 214 LYS A C 1
ATOM 1761 O O . LYS A 1 232 ? 150.287 121.625 78.464 1.00 169.11 214 LYS A O 1
ATOM 1767 N N . SER B 2 1 ? 155.008 141.176 123.776 1.00 68.98 2 SER B N 1
ATOM 1768 C CA . SER B 2 1 ? 153.599 141.548 123.724 1.00 68.98 2 SER B CA 1
ATOM 1769 C C . SER B 2 1 ? 153.076 141.898 125.113 1.00 68.98 2 SER B C 1
ATOM 1770 O O . SER B 2 1 ? 152.484 141.059 125.791 1.00 68.98 2 SER B O 1
ATOM 1773 N N . GLU B 2 2 ? 153.302 143.145 125.532 1.00 59.08 3 GLU B N 1
ATOM 1774 C CA . GLU B 2 2 ? 152.848 143.571 126.852 1.00 59.08 3 GLU B CA 1
ATOM 1775 C C . GLU B 2 2 ? 151.328 143.611 126.930 1.00 59.08 3 GLU B C 1
ATOM 1776 O O . GLU B 2 2 ? 150.745 143.281 127.969 1.00 59.08 3 GLU B O 1
ATOM 1782 N N . LEU B 2 3 ? 150.672 144.018 125.848 1.00 54.32 4 LEU B N 1
ATOM 1783 C CA . LEU B 2 3 ? 149.219 144.074 125.772 1.00 54.32 4 LEU B CA 1
ATOM 1784 C C . LEU B 2 3 ? 148.720 143.050 124.764 1.00 54.32 4 LEU B C 1
ATOM 1785 O O . LEU B 2 3 ? 149.327 142.859 123.705 1.00 54.32 4 LEU B O 1
ATOM 1790 N N . THR B 2 4 ? 147.617 142.390 125.100 1.00 53.56 5 THR B N 1
ATOM 1791 C CA . THR B 2 4 ? 147.027 141.368 124.251 1.00 53.56 5 THR B CA 1
ATOM 1792 C C . THR B 2 4 ? 145.571 141.713 123.978 1.00 53.56 5 THR B C 1
ATOM 1793 O O . THR B 2 4 ? 144.895 142.320 124.812 1.00 53.56 5 THR B O 1
ATOM 1797 N N . GLN B 2 5 ? 145.094 141.320 122.800 1.00 52.58 6 GLN B N 1
ATOM 1798 C CA . GLN B 2 5 ? 143.732 141.623 122.393 1.00 52.58 6 GLN B CA 1
ATOM 1799 C C . GLN B 2 5 ? 143.198 140.505 121.512 1.00 52.58 6 GLN B C 1
ATOM 1800 O O . GLN B 2 5 ? 143.940 139.636 121.048 1.00 52.58 6 GLN B O 1
ATOM 1806 N N . ASP B 2 6 ? 141.892 140.543 121.286 1.00 55.54 7 ASP B N 1
ATOM 1807 C CA . ASP B 2 6 ? 141.278 139.657 120.309 1.00 55.54 7 ASP B CA 1
ATOM 1808 C C . ASP B 2 6 ? 141.569 140.179 118.907 1.00 55.54 7 ASP B C 1
ATOM 1809 O O . ASP B 2 6 ? 141.267 141.341 118.612 1.00 55.54 7 ASP B O 1
ATOM 1814 N N . PRO B 2 7 ? 142.160 139.371 118.026 1.00 51.70 8 PRO B N 1
ATOM 1815 C CA . PRO B 2 7 ? 142.513 139.882 116.692 1.00 51.70 8 PRO B CA 1
ATOM 1816 C C . PRO B 2 7 ? 141.324 140.366 115.879 1.00 51.70 8 PRO B C 1
ATOM 1817 O O . PRO B 2 7 ? 141.462 141.341 115.131 1.00 51.70 8 PRO B O 1
ATOM 1821 N N . ALA B 2 8 ? 140.162 139.727 116.000 1.00 55.17 9 ALA B N 1
ATOM 1822 C CA . ALA B 2 8 ? 139.004 140.122 115.211 1.00 55.17 9 ALA B CA 1
ATOM 1823 C C . ALA B 2 8 ? 137.724 139.764 115.949 1.00 55.17 9 ALA B C 1
ATOM 1824 O O . ALA B 2 8 ? 137.655 138.736 116.626 1.00 55.17 9 ALA B O 1
ATOM 1826 N N . VAL B 2 9 ? 136.715 140.625 115.813 1.00 55.61 11 VAL B N 1
ATOM 1827 C CA . VAL B 2 9 ? 135.406 140.425 116.421 1.00 55.61 11 VAL B CA 1
ATOM 1828 C C . VAL B 2 9 ? 134.345 140.809 115.399 1.00 55.61 11 VAL B C 1
ATOM 1829 O O . VAL B 2 9 ? 134.519 141.750 114.620 1.00 55.61 11 VAL B O 1
ATOM 1833 N N . SER B 2 10 ? 133.239 140.068 115.397 1.00 62.68 12 SER B N 1
ATOM 1834 C CA . SER B 2 10 ? 132.130 140.324 114.490 1.00 62.68 12 SER B CA 1
ATOM 1835 C C . SER B 2 10 ? 130.861 140.578 115.289 1.00 62.68 12 SER B C 1
ATOM 1836 O O . SER B 2 10 ? 130.651 139.977 116.346 1.00 62.68 12 SER B O 1
ATOM 1839 N N . VAL B 2 11 ? 130.017 141.471 114.777 1.00 64.47 13 VAL B N 1
ATOM 1840 C CA . VAL B 2 11 ? 128.754 141.799 115.428 1.00 64.47 13 VAL B CA 1
ATOM 1841 C C . VAL B 2 11 ? 127.791 142.312 114.367 1.00 64.47 13 VAL B C 1
ATOM 1842 O O . VAL B 2 11 ? 128.193 142.987 113.416 1.00 64.47 13 VAL B O 1
ATOM 1846 N N . ALA B 2 12 ? 126.516 141.970 114.529 1.00 68.78 14 ALA B N 1
ATOM 1847 C CA . ALA B 2 12 ? 125.483 142.444 113.624 1.00 68.78 14 ALA B CA 1
ATOM 1848 C C . ALA B 2 12 ? 125.069 143.867 113.990 1.00 68.78 14 ALA B C 1
ATOM 1849 O O . ALA B 2 12 ? 125.473 144.418 115.017 1.00 68.78 14 ALA B O 1
ATOM 1851 N N . LEU B 2 13 ? 124.251 144.464 113.129 1.00 69.59 15 LEU B N 1
ATOM 1852 C CA . LEU B 2 13 ? 123.817 145.839 113.330 1.00 69.59 15 LEU B CA 1
ATOM 1853 C C . LEU B 2 13 ? 122.938 145.965 114.570 1.00 69.59 15 LEU B C 1
ATOM 1854 O O . LEU B 2 13 ? 122.212 145.040 114.943 1.00 69.59 15 LEU B O 1
ATOM 1859 N N . LYS B 2 14 ? 123.036 147.125 115.224 1.00 68.11 16 LYS B N 1
ATOM 1860 C CA . LYS B 2 14 ? 122.184 147.498 116.351 1.00 68.11 16 LYS B CA 1
ATOM 1861 C C . LYS B 2 14 ? 122.336 146.566 117.547 1.00 68.11 16 LYS B C 1
ATOM 1862 O O . LYS B 2 14 ? 121.547 146.635 118.493 1.00 68.11 16 LYS B O 1
ATOM 1868 N N . GLN B 2 15 ? 123.338 145.695 117.521 1.00 69.40 17 GLN B N 1
ATOM 1869 C CA . GLN B 2 15 ? 123.603 144.774 118.615 1.00 69.40 17 GLN B CA 1
ATOM 1870 C C . GLN B 2 15 ? 124.903 145.164 119.302 1.00 69.40 17 GLN B C 1
ATOM 1871 O O . GLN B 2 15 ? 125.899 145.466 118.640 1.00 69.40 17 GLN B O 1
ATOM 1877 N N . THR B 2 16 ? 124.887 145.164 120.631 1.00 64.14 18 THR B N 1
ATOM 1878 C CA . THR B 2 16 ? 126.066 145.559 121.379 1.00 64.14 18 THR B CA 1
ATOM 1879 C C . THR B 2 16 ? 127.152 144.490 121.283 1.00 64.14 18 THR B C 1
ATOM 1880 O O . THR B 2 16 ? 126.895 143.323 120.976 1.00 64.14 18 THR B O 1
ATOM 1884 N N . VAL B 2 17 ? 128.388 144.916 121.539 1.00 60.91 19 VAL B N 1
ATOM 1885 C CA . VAL B 2 17 ? 129.545 144.029 121.505 1.00 60.91 19 VAL B CA 1
ATOM 1886 C C . VAL B 2 17 ? 130.640 144.681 122.331 1.00 60.91 19 VAL B C 1
ATOM 1887 O O . VAL B 2 17 ? 130.640 145.894 122.542 1.00 60.91 19 VAL B O 1
ATOM 1891 N N . THR B 2 18 ? 131.579 143.872 122.807 1.00 57.96 20 THR B N 1
ATOM 1892 C CA . THR B 2 18 ? 132.655 144.353 123.657 1.00 57.96 20 THR B CA 1
ATOM 1893 C C . THR B 2 18 ? 134.004 144.058 123.018 1.00 57.96 20 THR B C 1
ATOM 1894 O O . THR B 2 18 ? 134.165 143.075 122.288 1.00 57.96 20 THR B O 1
ATOM 1898 N N . ILE B 2 19 ? 134.968 144.935 123.286 1.00 48.39 21 ILE B N 1
ATOM 1899 C CA . ILE B 2 19 ? 136.351 144.759 122.861 1.00 48.39 21 ILE B CA 1
ATOM 1900 C C . ILE B 2 19 ? 137.205 144.690 124.117 1.00 48.39 21 ILE B C 1
ATOM 1901 O O . ILE B 2 19 ? 137.200 145.623 124.928 1.00 48.39 21 ILE B O 1
ATOM 1906 N N . THR B 2 20 ? 137.940 143.595 124.274 1.00 49.54 22 THR B N 1
ATOM 1907 C CA . THR B 2 20 ? 138.633 143.294 125.518 1.00 49.54 22 THR B CA 1
ATOM 1908 C C . THR B 2 20 ? 140.124 143.560 125.373 1.00 49.54 22 THR B C 1
ATOM 1909 O O . THR B 2 20 ? 140.766 143.044 124.454 1.00 49.54 22 THR B O 1
ATOM 1913 N N . CYS B 2 21 ? 140.666 144.360 126.285 1.00 54.68 23 CYS B N 1
ATOM 1914 C CA . CYS B 2 21 ? 142.094 144.639 126.358 1.00 54.68 23 CYS B CA 1
ATOM 1915 C C . CYS B 2 21 ? 142.633 144.029 127.643 1.00 54.68 23 CYS B C 1
ATOM 1916 O O . CYS B 2 21 ? 142.179 144.382 128.737 1.00 54.68 23 CYS B O 1
ATOM 1919 N N . ARG B 2 22 ? 143.598 143.124 127.513 1.00 57.04 24 ARG B N 1
ATOM 1920 C CA . ARG B 2 22 ? 144.132 142.374 128.641 1.00 57.04 24 ARG B CA 1
ATOM 1921 C C . ARG B 2 22 ? 145.612 142.682 128.804 1.00 57.04 24 ARG B C 1
ATOM 1922 O O . ARG B 2 22 ? 146.369 142.640 127.830 1.00 57.04 24 ARG B O 1
ATOM 1930 N N . GLY B 2 23 ? 146.017 142.988 130.031 1.00 55.40 25 GLY B N 1
ATOM 1931 C CA . GLY B 2 23 ? 147.410 143.277 130.308 1.00 55.40 25 GLY B CA 1
ATOM 1932 C C . GLY B 2 23 ? 147.662 143.323 131.796 1.00 55.40 25 GLY B C 1
ATOM 1933 O O . GLY B 2 23 ? 146.739 143.498 132.598 1.00 55.40 25 GLY B O 1
ATOM 1934 N N . ASP B 2 24 ? 148.937 143.158 132.156 1.00 54.37 26 ASP B N 1
ATOM 1935 C CA . ASP B 2 24 ? 149.311 143.169 133.566 1.00 54.37 26 ASP B CA 1
ATOM 1936 C C . ASP B 2 24 ? 149.296 144.580 134.140 1.00 54.37 26 ASP B C 1
ATOM 1937 O O . ASP B 2 24 ? 148.850 144.789 135.273 1.00 54.37 26 ASP B O 1
ATOM 1942 N N . SER B 2 25 ? 149.785 145.560 133.380 1.00 46.82 27 SER B N 1
ATOM 1943 C CA . SER B 2 25 ? 149.905 146.915 133.900 1.00 46.82 27 SER B CA 1
ATOM 1944 C C . SER B 2 25 ? 148.564 147.613 134.065 1.00 46.82 27 SER B C 1
ATOM 1945 O O . SER B 2 25 ? 148.513 148.665 134.709 1.00 46.82 27 SER B O 1
ATOM 1948 N N . LEU B 2 26 ? 147.484 147.064 133.508 1.00 49.30 28 LEU B N 1
ATOM 1949 C CA . LEU B 2 26 ? 146.174 147.691 133.639 1.00 49.30 28 LEU B CA 1
ATOM 1950 C C . LEU B 2 26 ? 145.624 147.631 135.057 1.00 49.30 28 LEU B C 1
ATOM 1951 O O . LEU B 2 26 ? 144.631 148.309 135.343 1.00 49.30 28 LEU B O 1
ATOM 1956 N N . ARG B 2 27 ? 146.225 146.835 135.943 1.00 51.33 29 ARG B N 1
ATOM 1957 C CA . ARG B 2 27 ? 145.762 146.796 137.325 1.00 51.33 29 ARG B CA 1
ATOM 1958 C C . ARG B 2 27 ? 145.975 148.133 138.022 1.00 51.33 29 ARG B C 1
ATOM 1959 O O . ARG B 2 27 ? 145.088 148.614 138.736 1.00 51.33 29 ARG B O 1
ATOM 1967 N N . SER B 2 28 ? 147.135 148.755 137.820 1.00 49.17 30 SER B N 1
ATOM 1968 C CA . SER B 2 28 ? 147.457 150.023 138.460 1.00 49.17 30 SER B CA 1
ATOM 1969 C C . SER B 2 28 ? 147.476 151.189 137.484 1.00 49.17 30 SER B C 1
ATOM 1970 O O . SER B 2 28 ? 148.052 152.235 137.796 1.00 49.17 30 SER B O 1
ATOM 1973 N N . HIS B 2 29 ? 146.871 151.038 136.311 1.00 46.85 31 HIS B N 1
ATOM 1974 C CA . HIS B 2 29 ? 146.799 152.127 135.352 1.00 46.85 31 HIS B CA 1
ATOM 1975 C C . HIS B 2 29 ? 145.553 151.955 134.504 1.00 46.85 31 HIS B C 1
ATOM 1976 O O . HIS B 2 29 ? 145.222 150.839 134.096 1.00 46.85 31 HIS B O 1
ATOM 1983 N N . TYR B 2 30 ? 144.870 153.063 134.234 1.00 47.98 32 TYR B N 1
ATOM 1984 C CA . TYR B 2 30 ? 143.682 153.013 133.401 1.00 47.98 32 TYR B CA 1
ATOM 1985 C C . TYR B 2 30 ? 144.081 152.890 131.935 1.00 47.98 32 TYR B C 1
ATOM 1986 O O . TYR B 2 30 ? 145.261 152.885 131.579 1.00 47.98 32 TYR B O 1
ATOM 1995 N N . ALA B 2 31 ? 143.086 152.781 131.069 1.00 44.31 33 ALA B N 1
ATOM 1996 C CA . ALA B 2 31 ? 143.315 152.505 129.664 1.00 44.31 33 ALA B CA 1
ATOM 1997 C C . ALA B 2 31 ? 142.868 153.686 128.813 1.00 44.31 33 ALA B C 1
ATOM 1998 O O . ALA B 2 31 ? 142.307 154.668 129.303 1.00 44.31 33 ALA B O 1
ATOM 2000 N N . SER B 2 32 ? 143.143 153.575 127.521 1.00 43.48 34 SER B N 1
ATOM 2001 C CA . SER B 2 32 ? 142.670 154.504 126.511 1.00 43.48 34 SER B CA 1
ATOM 2002 C C . SER B 2 32 ? 142.154 153.693 125.331 1.00 43.48 34 SER B C 1
ATOM 2003 O O . SER B 2 32 ? 142.347 152.478 125.259 1.00 43.48 34 SER B O 1
ATOM 2006 N N . TRP B 2 33 ? 141.472 154.364 124.407 1.00 43.77 35 TRP B N 1
ATOM 2007 C CA . TRP B 2 33 ? 140.866 153.661 123.286 1.00 43.77 35 TRP B CA 1
ATOM 2008 C C . TRP B 2 33 ? 140.871 154.552 122.055 1.00 43.77 35 TRP B C 1
ATOM 2009 O O . TRP B 2 33 ? 140.566 155.743 122.143 1.00 43.77 35 TRP B O 1
ATOM 2020 N N . TYR B 2 34 ? 141.212 153.965 120.910 1.00 40.95 36 TYR B N 1
ATOM 2021 C CA . TYR B 2 34 ? 141.391 154.727 119.682 1.00 40.95 36 TYR B CA 1
ATOM 2022 C C . TYR B 2 34 ? 140.738 153.997 118.523 1.00 40.95 36 TYR B C 1
ATOM 2023 O O . TYR B 2 34 ? 141.129 152.873 118.196 1.00 40.95 36 TYR B O 1
ATOM 2032 N N . GLN B 2 35 ? 139.749 154.635 117.909 1.00 47.71 37 GLN B N 1
ATOM 2033 C CA . GLN B 2 35 ? 139.185 154.144 116.663 1.00 47.71 37 GLN B CA 1
ATOM 2034 C C . GLN B 2 35 ? 140.160 154.434 115.531 1.00 47.71 37 GLN B C 1
ATOM 2035 O O . GLN B 2 35 ? 140.689 155.544 115.430 1.00 47.71 37 GLN B O 1
ATOM 2041 N N . LYS B 2 36 ? 140.410 153.435 114.688 1.00 49.99 38 LYS B N 1
ATOM 2042 C CA . LYS B 2 36 ? 141.371 153.557 113.593 1.00 49.99 38 LYS B CA 1
ATOM 2043 C C . LYS B 2 36 ? 140.748 153.026 112.308 1.00 49.99 38 LYS B C 1
ATOM 2044 O O . LYS B 2 36 ? 140.700 151.813 112.088 1.00 49.99 38 LYS B O 1
ATOM 2050 N N . LYS B 2 37 ? 140.284 153.920 111.477 1.00 55.98 39 LYS B N 1
ATOM 2051 C CA . LYS B 2 37 ? 139.891 153.498 110.145 1.00 55.98 39 LYS B CA 1
ATOM 2052 C C . LYS B 2 37 ? 141.093 153.543 109.207 1.00 55.98 39 LYS B C 1
ATOM 2053 O O . LYS B 2 37 ? 141.988 154.377 109.378 1.00 55.98 39 LYS B O 1
ATOM 2059 N N . PRO B 2 38 ? 141.153 152.652 108.217 1.00 60.85 40 PRO B N 1
ATOM 2060 C CA . PRO B 2 38 ? 142.301 152.650 107.302 1.00 60.85 40 PRO B CA 1
ATOM 2061 C C . PRO B 2 38 ? 142.418 153.967 106.550 1.00 60.85 40 PRO B C 1
ATOM 2062 O O . PRO B 2 38 ? 141.419 154.566 106.145 1.00 60.85 40 PRO B O 1
ATOM 2066 N N . GLY B 2 39 ? 143.656 154.418 106.370 1.00 57.83 41 GLY B N 1
ATOM 2067 C CA . GLY B 2 39 ? 143.906 155.648 105.649 1.00 57.83 41 GLY B CA 1
ATOM 2068 C C . GLY B 2 39 ? 143.440 156.906 106.341 1.00 57.83 41 GLY B C 1
ATOM 2069 O O . GLY B 2 39 ? 143.421 157.968 105.712 1.00 57.83 41 GLY B O 1
ATOM 2070 N N . GLN B 2 40 ? 143.065 156.828 107.614 1.00 55.43 42 GLN B N 1
ATOM 2071 C CA . GLN B 2 40 ? 142.585 157.981 108.357 1.00 55.43 42 GLN B CA 1
ATOM 2072 C C . GLN B 2 40 ? 143.338 158.093 109.674 1.00 55.43 42 GLN B C 1
ATOM 2073 O O . GLN B 2 40 ? 143.869 157.112 110.199 1.00 55.43 42 GLN B O 1
ATOM 2079 N N . ALA B 2 41 ? 143.384 159.311 110.198 1.00 44.76 43 ALA B N 1
ATOM 2080 C CA . ALA B 2 41 ? 144.036 159.538 111.475 1.00 44.76 43 ALA B CA 1
ATOM 2081 C C . ALA B 2 41 ? 143.187 158.964 112.605 1.00 44.76 43 ALA B C 1
ATOM 2082 O O . ALA B 2 41 ? 141.971 159.166 112.631 1.00 44.76 43 ALA B O 1
ATOM 2084 N N . PRO B 2 42 ? 143.793 158.242 113.544 1.00 39.80 44 PRO B N 1
ATOM 2085 C CA . PRO B 2 42 ? 143.030 157.735 114.687 1.00 39.80 44 PRO B CA 1
ATOM 2086 C C . PRO B 2 42 ? 142.452 158.877 115.505 1.00 39.80 44 PRO B C 1
ATOM 2087 O O . PRO B 2 42 ? 143.060 159.939 115.646 1.00 39.80 44 PRO B O 1
ATOM 2091 N N . VAL B 2 43 ? 141.262 158.648 116.049 1.00 36.41 45 VAL B N 1
ATOM 2092 C CA . VAL B 2 43 ? 140.552 159.638 116.847 1.00 36.41 45 VAL B CA 1
ATOM 2093 C C . VAL B 2 43 ? 140.383 159.078 118.249 1.00 36.41 45 VAL B C 1
ATOM 2094 O O . VAL B 2 43 ? 139.984 157.921 118.413 1.00 36.41 45 VAL B O 1
ATOM 2098 N N . LEU B 2 44 ? 140.703 159.889 119.253 1.00 37.99 46 LEU B N 1
ATOM 2099 C CA . LEU B 2 44 ? 140.552 159.450 120.632 1.00 37.99 46 LEU B CA 1
ATOM 2100 C C . LEU B 2 44 ? 139.093 159.138 120.931 1.00 37.99 46 LEU B C 1
ATOM 2101 O O . LEU B 2 44 ? 138.192 159.892 120.560 1.00 37.99 46 LEU B O 1
ATOM 2106 N N . LEU B 2 45 ? 138.863 158.016 121.611 1.00 41.52 47 LEU B N 1
ATOM 2107 C CA . LEU B 2 45 ? 137.516 157.532 121.876 1.00 41.52 47 LEU B CA 1
ATOM 2108 C C . LEU B 2 45 ? 137.166 157.564 123.357 1.00 41.52 47 LEU B C 1
ATOM 2109 O O . LEU B 2 45 ? 136.178 158.189 123.749 1.00 41.52 47 LEU B O 1
ATOM 2114 N N . PHE B 2 46 ? 137.959 156.907 124.196 1.00 47.03 48 PHE B N 1
ATOM 2115 C CA . PHE B 2 46 ? 137.614 156.715 125.596 1.00 47.03 48 PHE B CA 1
ATOM 2116 C C . PHE B 2 46 ? 138.900 156.517 126.379 1.00 47.03 48 PHE B C 1
ATOM 2117 O O . PHE B 2 46 ? 139.757 155.733 125.966 1.00 47.03 48 PHE B O 1
ATOM 2125 N N . TYR B 2 47 ? 139.028 157.215 127.504 1.00 47.71 49 TYR B N 1
ATOM 2126 C CA . TYR B 2 47 ? 140.243 157.143 128.300 1.00 47.71 49 TYR B CA 1
ATOM 2127 C C . TYR B 2 47 ? 139.902 157.392 129.757 1.00 47.71 49 TYR B C 1
ATOM 2128 O O . TYR B 2 47 ? 138.864 157.973 130.081 1.00 47.71 49 TYR B O 1
ATOM 2137 N N . GLY B 2 48 ? 140.798 156.953 130.636 1.00 49.47 50 GLY B N 1
ATOM 2138 C CA . GLY B 2 48 ? 140.588 157.165 132.053 1.00 49.47 50 GLY B CA 1
ATOM 2139 C C . GLY B 2 48 ? 139.442 156.331 132.598 1.00 49.47 50 GLY B C 1
ATOM 2140 O O . GLY B 2 48 ? 139.130 155.247 132.101 1.00 49.47 50 GLY B O 1
ATOM 2141 N N . LYS B 2 49 ? 138.803 156.852 133.645 1.00 46.80 51 LYS B N 1
ATOM 2142 C CA . LYS B 2 49 ? 137.701 156.129 134.269 1.00 46.80 51 LYS B CA 1
ATOM 2143 C C . LYS B 2 49 ? 136.399 156.335 133.505 1.00 46.80 51 LYS B C 1
ATOM 2144 O O . LYS B 2 49 ? 135.799 155.376 133.012 1.00 46.80 51 LYS B O 1
ATOM 2150 N N . ASN B 2 50 ? 135.937 157.579 133.410 1.00 51.93 52 ASN B N 1
ATOM 2151 C CA . ASN B 2 50 ? 134.701 157.884 132.697 1.00 51.93 52 ASN B CA 1
ATOM 2152 C C . ASN B 2 50 ? 134.833 159.181 131.910 1.00 51.93 52 ASN B C 1
ATOM 2153 O O . ASN B 2 50 ? 133.924 160.016 131.901 1.00 51.93 52 ASN B O 1
ATOM 2158 N N . ASN B 2 51 ? 135.960 159.374 131.236 1.00 54.31 53 ASN B N 1
ATOM 2159 C CA . ASN B 2 51 ? 136.198 160.585 130.462 1.00 54.31 53 ASN B CA 1
ATOM 2160 C C . ASN B 2 51 ? 136.089 160.281 128.977 1.00 54.31 53 ASN B C 1
ATOM 2161 O O . ASN B 2 51 ? 136.723 159.345 128.480 1.00 54.31 53 ASN B O 1
ATOM 2166 N N . ARG B 2 52 ? 135.284 161.079 128.275 1.00 59.97 54 ARG B N 1
ATOM 2167 C CA . ARG B 2 52 ? 135.067 160.936 126.850 1.00 59.97 54 ARG B CA 1
ATOM 2168 C C . ARG B 2 52 ? 135.027 162.333 126.245 1.00 59.97 54 ARG B C 1
ATOM 2169 O O . ARG B 2 52 ? 134.294 163.203 126.749 1.00 59.97 54 ARG B O 1
ATOM 2177 N N . PRO B 2 53 ? 135.791 162.587 125.188 1.00 58.25 55 PRO B N 1
ATOM 2178 C CA . PRO B 2 53 ? 135.814 163.930 124.603 1.00 58.25 55 PRO B CA 1
ATOM 2179 C C . PRO B 2 53 ? 134.475 164.296 123.988 1.00 58.25 55 PRO B C 1
ATOM 2180 O O . PRO B 2 53 ? 133.712 163.436 123.544 1.00 58.25 55 PRO B O 1
ATOM 2184 N N . SER B 2 54 ? 134.194 165.595 123.974 1.00 63.15 56 SER B N 1
ATOM 2185 C CA . SER B 2 54 ? 132.939 166.082 123.421 1.00 63.15 56 SER B CA 1
ATOM 2186 C C . SER B 2 54 ? 132.875 165.828 121.920 1.00 63.15 56 SER B C 1
ATOM 2187 O O . SER B 2 54 ? 133.868 165.975 121.204 1.00 63.15 56 SER B O 1
ATOM 2190 N N . GLY B 2 55 ? 131.693 165.441 121.449 1.00 66.40 57 GLY B N 1
ATOM 2191 C CA . GLY B 2 55 ? 131.478 165.191 120.037 1.00 66.40 57 GLY B CA 1
ATOM 2192 C C . GLY B 2 55 ? 131.234 163.733 119.710 1.00 66.40 57 GLY B C 1
ATOM 2193 O O . GLY B 2 55 ? 130.365 163.409 118.896 1.00 66.40 57 GLY B O 1
ATOM 2194 N N . ILE B 2 56 ? 131.993 162.846 120.339 1.00 59.04 58 ILE B N 1
ATOM 2195 C CA . ILE B 2 56 ? 131.842 161.409 120.079 1.00 59.04 58 ILE B CA 1
ATOM 2196 C C . ILE B 2 56 ? 130.465 160.956 120.544 1.00 59.04 58 ILE B C 1
ATOM 2197 O O . ILE B 2 56 ? 130.000 161.399 121.609 1.00 59.04 58 ILE B O 1
ATOM 2202 N N . PRO B 2 57 ? 129.775 160.103 119.790 1.00 65.34 59 PRO B N 1
ATOM 2203 C CA . PRO B 2 57 ? 128.485 159.585 120.256 1.00 65.34 59 PRO B CA 1
ATOM 2204 C C . PRO B 2 57 ? 128.634 158.770 121.532 1.00 65.34 59 PRO B C 1
ATOM 2205 O O . PRO B 2 57 ? 129.681 158.176 121.802 1.00 65.34 59 PRO B O 1
ATOM 2209 N N . ASP B 2 58 ? 127.557 158.747 122.319 1.00 67.40 60 ASP B N 1
ATOM 2210 C CA . ASP B 2 58 ? 127.558 158.147 123.648 1.00 67.40 60 ASP B CA 1
ATOM 2211 C C . ASP B 2 58 ? 127.723 156.631 123.592 1.00 67.40 60 ASP B C 1
ATOM 2212 O O . ASP B 2 58 ? 128.006 156.011 124.620 1.00 67.40 60 ASP B O 1
ATOM 2217 N N . ARG B 2 59 ? 127.598 156.024 122.413 1.00 65.31 61 ARG B N 1
ATOM 2218 C CA . ARG B 2 59 ? 127.553 154.569 122.320 1.00 65.31 61 ARG B CA 1
ATOM 2219 C C . ARG B 2 59 ? 128.840 153.897 122.790 1.00 65.31 61 ARG B C 1
ATOM 2220 O O . ARG B 2 59 ? 128.826 152.692 123.065 1.00 65.31 61 ARG B O 1
ATOM 2228 N N . PHE B 2 60 ? 129.945 154.633 122.888 1.00 58.64 62 PHE B N 1
ATOM 2229 C CA . PHE B 2 60 ? 131.223 154.065 123.311 1.00 58.64 62 PHE B CA 1
ATOM 2230 C C . PHE B 2 60 ? 131.378 154.244 124.816 1.00 58.64 62 PHE B C 1
ATOM 2231 O O . PHE B 2 60 ? 131.624 155.354 125.295 1.00 58.64 62 PHE B O 1
ATOM 2239 N N . SER B 2 61 ? 131.244 153.149 125.557 1.00 59.07 63 SER B N 1
ATOM 2240 C CA . SER B 2 61 ? 131.405 153.146 127.003 1.00 59.07 63 SER B CA 1
ATOM 2241 C C . SER B 2 61 ? 132.495 152.156 127.373 1.00 59.07 63 SER B C 1
ATOM 2242 O O . SER B 2 61 ? 132.519 151.034 126.857 1.00 59.07 63 SER B O 1
ATOM 2245 N N . GLY B 2 62 ? 133.389 152.567 128.265 1.00 53.91 64 GLY B N 1
ATOM 2246 C CA . GLY B 2 62 ? 134.485 151.725 128.700 1.00 53.91 64 GLY B CA 1
ATOM 2247 C C . GLY B 2 62 ? 134.444 151.501 130.198 1.00 53.91 64 GLY B C 1
ATOM 2248 O O . GLY B 2 62 ? 134.003 152.362 130.959 1.00 53.91 64 GLY B O 1
ATOM 2249 N N . SER B 2 63 ? 134.902 150.323 130.616 1.00 60.71 65 SER B N 1
ATOM 2250 C CA . SER B 2 63 ? 134.962 149.970 132.025 1.00 60.71 65 SER B CA 1
ATOM 2251 C C . SER B 2 63 ? 136.305 149.325 132.323 1.00 60.71 65 SER B C 1
ATOM 2252 O O . SER B 2 63 ? 136.873 148.622 131.484 1.00 60.71 65 SER B O 1
ATOM 2255 N N . ALA B 2 64 ? 136.807 149.568 133.530 1.00 65.86 66 ALA B N 1
ATOM 2256 C CA . ALA B 2 64 ? 138.075 149.016 133.984 1.00 65.86 66 ALA B CA 1
ATOM 2257 C C . ALA B 2 64 ? 137.842 148.222 135.259 1.00 65.86 66 ALA B C 1
ATOM 2258 O O . ALA B 2 64 ? 137.200 148.715 136.191 1.00 65.86 66 ALA B O 1
ATOM 2260 N N . SER B 2 65 ? 138.367 146.999 135.298 1.00 58.62 67 SER B N 1
ATOM 2261 C CA . SER B 2 65 ? 138.187 146.130 136.453 1.00 58.62 67 SER B CA 1
ATOM 2262 C C . SER B 2 65 ? 139.214 145.014 136.390 1.00 58.62 67 SER B C 1
ATOM 2263 O O . SER B 2 65 ? 139.357 144.363 135.352 1.00 58.62 67 SER B O 1
ATOM 2266 N N . GLY B 2 66 ? 139.916 144.791 137.497 1.00 55.83 68 GLY B N 1
ATOM 2267 C CA . GLY B 2 66 ? 140.910 143.734 137.523 1.00 55.83 68 GLY B CA 1
ATOM 2268 C C . GLY B 2 66 ? 142.013 143.996 136.521 1.00 55.83 68 GLY B C 1
ATOM 2269 O O . GLY B 2 66 ? 142.416 145.140 136.285 1.00 55.83 68 GLY B O 1
ATOM 2270 N N . ASN B 2 67 ? 142.508 142.920 135.908 1.00 56.35 69 ASN B N 1
ATOM 2271 C CA . ASN B 2 67 ? 143.555 143.012 134.899 1.00 56.35 69 ASN B CA 1
ATOM 2272 C C . ASN B 2 67 ? 142.997 143.099 133.486 1.00 56.35 69 ASN B C 1
ATOM 2273 O O . ASN B 2 67 ? 143.664 142.678 132.532 1.00 56.35 69 ASN B O 1
ATOM 2278 N N . ARG B 2 68 ? 141.790 143.633 133.325 1.00 56.72 70 ARG B N 1
ATOM 2279 C CA . ARG B 2 68 ? 141.169 143.791 132.020 1.00 56.72 70 ARG B CA 1
ATOM 2280 C C . ARG B 2 68 ? 140.694 145.224 131.846 1.00 56.72 70 ARG B C 1
ATOM 2281 O O . ARG B 2 68 ? 140.333 145.900 132.812 1.00 56.72 70 ARG B O 1
ATOM 2289 N N . ALA B 2 69 ? 140.704 145.681 130.598 1.00 55.37 71 ALA B N 1
ATOM 2290 C CA . ALA B 2 69 ? 140.133 146.967 130.223 1.00 55.37 71 ALA B CA 1
ATOM 2291 C C . ALA B 2 69 ? 139.169 146.724 129.077 1.00 55.37 71 ALA B C 1
ATOM 2292 O O . ALA B 2 69 ? 139.577 146.244 128.015 1.00 55.37 71 ALA B O 1
ATOM 2294 N N . SER B 2 70 ? 137.898 147.052 129.286 1.00 53.03 72 SER B N 1
ATOM 2295 C CA . SER B 2 70 ? 136.841 146.693 128.350 1.00 53.03 72 SER B CA 1
ATOM 2296 C C . SER B 2 70 ? 136.186 147.950 127.803 1.00 53.03 72 SER B C 1
ATOM 2297 O O . SER B 2 70 ? 135.695 148.783 128.571 1.00 53.03 72 SER B O 1
ATOM 2300 N N . LEU B 2 71 ? 136.181 148.081 126.481 1.00 49.98 73 LEU B N 1
ATOM 2301 C CA . LEU B 2 71 ? 135.388 149.076 125.774 1.00 49.98 73 LEU B CA 1
ATOM 2302 C C . LEU B 2 71 ? 134.250 148.345 125.078 1.00 49.98 73 LEU B C 1
ATOM 2303 O O . LEU B 2 71 ? 134.492 147.508 124.203 1.00 49.98 73 LEU B O 1
ATOM 2308 N N . THR B 2 72 ? 133.020 148.653 125.469 1.00 57.55 74 THR B N 1
ATOM 2309 C CA . THR B 2 72 ? 131.841 147.975 124.947 1.00 57.55 74 THR B CA 1
ATOM 2310 C C . THR B 2 72 ? 131.075 148.930 124.045 1.00 57.55 74 THR B C 1
ATOM 2311 O O . THR B 2 72 ? 130.660 150.008 124.483 1.00 57.55 74 THR B O 1
ATOM 2315 N N . ILE B 2 73 ? 130.884 148.528 122.795 1.00 61.27 75 ILE B N 1
ATOM 2316 C CA . ILE B 2 73 ? 130.166 149.331 121.814 1.00 61.27 75 ILE B CA 1
ATOM 2317 C C . ILE B 2 73 ? 128.700 148.929 121.837 1.00 61.27 75 ILE B C 1
ATOM 2318 O O . ILE B 2 73 ? 128.373 147.738 121.792 1.00 61.27 75 ILE B O 1
ATOM 2323 N N . THR B 2 74 ? 127.816 149.917 121.916 1.00 67.38 76 THR B N 1
ATOM 2324 C CA . THR B 2 74 ? 126.379 149.685 121.924 1.00 67.38 76 THR B CA 1
ATOM 2325 C C . THR B 2 74 ? 125.800 150.122 120.586 1.00 67.38 76 THR B C 1
ATOM 2326 O O . THR B 2 74 ? 125.836 151.311 120.250 1.00 67.38 76 THR B O 1
ATOM 2330 N N . GLY B 2 75 ? 125.269 149.164 119.831 1.00 70.81 77 GLY B N 1
ATOM 2331 C CA . GLY B 2 75 ? 124.633 149.464 118.564 1.00 70.81 77 GLY B CA 1
ATOM 2332 C C . GLY B 2 75 ? 125.599 149.920 117.492 1.00 70.81 77 GLY B C 1
ATOM 2333 O O . GLY B 2 75 ? 125.560 151.078 117.066 1.00 70.81 77 GLY B O 1
ATOM 2334 N N . ALA B 2 76 ? 126.470 149.019 117.049 1.00 69.65 78 ALA B N 1
ATOM 2335 C CA . ALA B 2 76 ? 127.447 149.361 116.025 1.00 69.65 78 ALA B CA 1
ATOM 2336 C C . ALA B 2 76 ? 126.745 149.707 114.719 1.00 69.65 78 ALA B C 1
ATOM 2337 O O . ALA B 2 76 ? 125.992 148.894 114.174 1.00 69.65 78 ALA B O 1
ATOM 2339 N N . GLN B 2 77 ? 126.996 150.911 114.217 1.00 76.88 79 GLN B N 1
ATOM 2340 C CA . GLN B 2 77 ? 126.354 151.387 113.003 1.00 76.88 79 GLN B CA 1
ATOM 2341 C C . GLN B 2 77 ? 127.207 151.018 111.791 1.00 76.88 79 GLN B C 1
ATOM 2342 O O . GLN B 2 77 ? 128.166 150.247 111.886 1.00 76.88 79 GLN B O 1
ATOM 2348 N N . ALA B 2 78 ? 126.855 151.569 110.627 1.00 79.86 80 ALA B N 1
ATOM 2349 C CA . ALA B 2 78 ? 127.574 151.242 109.399 1.00 79.86 80 ALA B CA 1
ATOM 2350 C C . ALA B 2 78 ? 129.001 151.777 109.423 1.00 79.86 80 ALA B C 1
ATOM 2351 O O . ALA B 2 78 ? 129.927 151.107 108.953 1.00 79.86 80 ALA B O 1
ATOM 2353 N N . GLU B 2 79 ? 129.199 152.976 109.965 1.00 81.83 81 GLU B N 1
ATOM 2354 C CA . GLU B 2 79 ? 130.500 153.632 109.944 1.00 81.83 81 GLU B CA 1
ATOM 2355 C C . GLU B 2 79 ? 131.396 153.227 111.107 1.00 81.83 81 GLU B C 1
ATOM 2356 O O . GLU B 2 79 ? 132.515 153.738 111.214 1.00 81.83 81 GLU B O 1
ATOM 2362 N N . ASP B 2 80 ? 130.941 152.321 111.970 1.00 67.53 82 ASP B N 1
ATOM 2363 C CA . ASP B 2 80 ? 131.708 151.944 113.149 1.00 67.53 82 ASP B CA 1
ATOM 2364 C C . ASP B 2 80 ? 132.772 150.892 112.860 1.00 67.53 82 ASP B C 1
ATOM 2365 O O . ASP B 2 80 ? 133.584 150.595 113.743 1.00 67.53 82 ASP B O 1
ATOM 2370 N N . GLU B 2 81 ? 132.804 150.333 111.655 1.00 72.45 83 GLU B N 1
ATOM 2371 C CA . GLU B 2 81 ? 133.778 149.297 111.340 1.00 72.45 83 GLU B CA 1
ATOM 2372 C C . GLU B 2 81 ? 135.171 149.906 111.207 1.00 72.45 83 GLU B C 1
ATOM 2373 O O . GLU B 2 81 ? 135.385 150.829 110.415 1.00 72.45 83 GLU B O 1
ATOM 2379 N N . ALA B 2 82 ? 136.102 149.421 112.020 1.00 62.02 84 ALA B N 1
ATOM 2380 C CA . ALA B 2 82 ? 137.480 149.907 112.061 1.00 62.02 84 ALA B CA 1
ATOM 2381 C C . ALA B 2 82 ? 138.269 148.995 112.994 1.00 62.02 84 ALA B C 1
ATOM 2382 O O . ALA B 2 82 ? 137.764 147.963 113.452 1.00 62.02 84 ALA B O 1
ATOM 2384 N N . ASP B 2 83 ? 139.514 149.372 113.270 1.00 56.79 85 ASP B N 1
ATOM 2385 C CA . ASP B 2 83 ? 140.347 148.697 114.257 1.00 56.79 85 ASP B CA 1
ATOM 2386 C C . ASP B 2 83 ? 140.439 149.563 115.505 1.00 56.79 85 ASP B C 1
ATOM 2387 O O . ASP B 2 83 ? 140.630 150.779 115.407 1.00 56.79 85 ASP B O 1
ATOM 2392 N N . TYR B 2 84 ? 140.304 148.942 116.673 1.00 50.68 86 TYR B N 1
ATOM 2393 C CA . TYR B 2 84 ? 140.319 149.653 117.943 1.00 50.68 86 TYR B CA 1
ATOM 2394 C C . TYR B 2 84 ? 141.524 149.215 118.765 1.00 50.68 86 TYR B C 1
ATOM 2395 O O . TYR B 2 84 ? 141.774 148.015 118.915 1.00 50.68 86 TYR B O 1
ATOM 2404 N N . TYR B 2 85 ? 142.260 150.190 119.297 1.00 44.66 87 TYR B N 1
ATOM 2405 C CA . TYR B 2 85 ? 143.504 149.956 120.018 1.00 44.66 87 TYR B CA 1
ATOM 2406 C C . TYR B 2 85 ? 143.376 150.435 121.455 1.00 44.66 87 TYR B C 1
ATOM 2407 O O . TYR B 2 85 ? 142.703 151.432 121.726 1.00 44.66 87 TYR B O 1
ATOM 2416 N N . CYS B 2 86 ? 144.034 149.730 122.372 1.00 47.55 88 CYS B N 1
ATOM 2417 C CA . CYS B 2 86 ? 144.105 150.134 123.768 1.00 47.55 88 CYS B CA 1
ATOM 2418 C C . CYS B 2 86 ? 145.547 150.460 124.131 1.00 47.55 88 CYS B C 1
ATOM 2419 O O . CYS B 2 86 ? 146.466 149.708 123.796 1.00 47.55 88 CYS B O 1
ATOM 2422 N N . SER B 2 87 ? 145.744 151.589 124.810 1.00 45.03 89 SER B N 1
ATOM 2423 C CA . SER B 2 87 ? 147.076 152.055 125.167 1.00 45.03 89 SER B CA 1
ATOM 2424 C C . SER B 2 87 ? 147.110 152.486 126.622 1.00 45.03 89 SER B C 1
ATOM 2425 O O . SER B 2 87 ? 146.171 153.115 127.117 1.00 45.03 89 SER B O 1
ATOM 2428 N N . SER B 2 88 ? 148.211 152.166 127.289 1.00 43.77 90 SER B N 1
ATOM 2429 C CA . SER B 2 88 ? 148.416 152.503 128.688 1.00 43.77 90 SER B CA 1
ATOM 2430 C C . SER B 2 88 ? 149.890 152.291 129.003 1.00 43.77 90 SER B C 1
ATOM 2431 O O . SER B 2 88 ? 150.708 152.077 128.103 1.00 43.77 90 SER B O 1
ATOM 2434 N N . ARG B 2 89 ? 150.229 152.347 130.286 1.00 41.77 91 ARG B N 1
ATOM 2435 C CA . ARG B 2 89 ? 151.598 152.096 130.706 1.00 41.77 91 ARG B CA 1
ATOM 2436 C C . ARG B 2 89 ? 152.001 150.660 130.402 1.00 41.77 91 ARG B C 1
ATOM 2437 O O . ARG B 2 89 ? 151.212 149.728 130.570 1.00 41.77 91 ARG B O 1
ATOM 2445 N N . ASP B 2 90 ? 153.240 150.484 129.942 1.00 44.21 92 ASP B N 1
ATOM 2446 C CA . ASP B 2 90 ? 153.747 149.139 129.704 1.00 44.21 92 ASP B CA 1
ATOM 2447 C C . ASP B 2 90 ? 154.143 148.475 131.016 1.00 44.21 92 ASP B C 1
ATOM 2448 O O . ASP B 2 90 ? 153.658 147.390 131.350 1.00 44.21 92 ASP B O 1
ATOM 2453 N N . LYS B 2 91 ? 155.021 149.119 131.771 1.00 44.12 93 LYS B N 1
ATOM 2454 C CA . LYS B 2 91 ? 155.392 148.674 133.101 1.00 44.12 93 LYS B CA 1
ATOM 2455 C C . LYS B 2 91 ? 154.573 149.463 134.111 1.00 44.12 93 LYS B C 1
ATOM 2456 O O . LYS B 2 91 ? 154.309 150.651 133.913 1.00 44.12 93 LYS B O 1
ATOM 2462 N N . SER B 2 92 ? 154.176 148.804 135.197 1.00 40.37 94 SER B N 1
ATOM 2463 C CA . SER B 2 92 ? 153.186 149.372 136.109 1.00 40.37 94 SER B CA 1
ATOM 2464 C C . SER B 2 92 ? 153.814 150.528 136.879 1.00 40.37 94 SER B C 1
ATOM 2465 O O . SER B 2 92 ? 154.239 150.403 138.029 1.00 40.37 94 SER B O 1
ATOM 2468 N N . GLY B 2 93 ? 153.866 151.684 136.223 1.00 36.80 95 GLY B N 1
ATOM 2469 C CA . GLY B 2 93 ? 154.387 152.881 136.848 1.00 36.80 95 GLY B CA 1
ATOM 2470 C C . GLY B 2 93 ? 155.630 153.426 136.180 1.00 36.80 95 GLY B C 1
ATOM 2471 O O . GLY B 2 93 ? 156.418 154.137 136.808 1.00 36.80 95 GLY B O 1
ATOM 2472 N N . SER B 2 94 A 155.815 153.107 134.906 1.00 37.52 95 SER B N 1
ATOM 2473 C CA . SER B 2 94 A 156.965 153.575 134.151 1.00 37.52 95 SER B CA 1
ATOM 2474 C C . SER B 2 94 A 156.574 154.741 133.258 1.00 37.52 95 SER B C 1
ATOM 2475 O O . SER B 2 94 A 155.395 155.000 133.009 1.00 37.52 95 SER B O 1
ATOM 2478 N N . ARG B 2 95 B 157.590 155.439 132.771 1.00 38.34 95 ARG B N 1
ATOM 2479 C CA . ARG B 2 95 B 157.390 156.610 131.923 1.00 38.34 95 ARG B CA 1
ATOM 2480 C C . ARG B 2 95 B 157.319 156.226 130.450 1.00 38.34 95 ARG B C 1
ATOM 2481 O O . ARG B 2 95 B 157.984 156.816 129.600 1.00 38.34 95 ARG B O 1
ATOM 2489 N N . LEU B 2 96 C 156.492 155.232 130.133 1.00 38.14 95 LEU B N 1
ATOM 2490 C CA . LEU B 2 96 C 156.329 154.758 128.768 1.00 38.14 95 LEU B CA 1
ATOM 2491 C C . LEU B 2 96 C 154.854 154.509 128.493 1.00 38.14 95 LEU B C 1
ATOM 2492 O O . LEU B 2 96 C 153.997 154.662 129.370 1.00 38.14 95 LEU B O 1
ATOM 2497 N N . SER B 2 97 ? 154.566 154.128 127.252 1.00 40.61 96 SER B N 1
ATOM 2498 C CA . SER B 2 97 ? 153.246 153.659 126.867 1.00 40.61 96 SER B CA 1
ATOM 2499 C C . SER B 2 97 ? 153.407 152.726 125.678 1.00 40.61 96 SER B C 1
ATOM 2500 O O . SER B 2 97 ? 154.353 152.856 124.898 1.00 40.61 96 SER B O 1
ATOM 2503 N N . VAL B 2 98 ? 152.480 151.783 125.539 1.00 40.17 97 VAL B N 1
ATOM 2504 C CA . VAL B 2 98 ? 152.499 150.809 124.459 1.00 40.17 97 VAL B CA 1
ATOM 2505 C C . VAL B 2 98 ? 151.090 150.671 123.899 1.00 40.17 97 VAL B C 1
ATOM 2506 O O . VAL B 2 98 ? 150.157 151.349 124.331 1.00 40.17 97 VAL B O 1
ATOM 2510 N N . PHE B 2 99 ? 150.942 149.777 122.925 1.00 41.18 98 PHE B N 1
ATOM 2511 C CA . PHE B 2 99 ? 149.668 149.576 122.255 1.00 41.18 98 PHE B CA 1
ATOM 2512 C C . PHE B 2 99 ? 149.424 148.089 122.045 1.00 41.18 98 PHE B C 1
ATOM 2513 O O . PHE B 2 99 ? 150.355 147.282 122.007 1.00 41.18 98 PHE B O 1
ATOM 2521 N N . GLY B 2 100 ? 148.150 147.736 121.908 1.00 45.22 99 GLY B N 1
ATOM 2522 C CA . GLY B 2 100 ? 147.773 146.356 121.704 1.00 45.22 99 GLY B CA 1
ATOM 2523 C C . GLY B 2 100 ? 148.117 145.859 120.315 1.00 45.22 99 GLY B C 1
ATOM 2524 O O . GLY B 2 100 ? 148.496 146.608 119.414 1.00 45.22 99 GLY B O 1
ATOM 2525 N N . GLY B 2 101 ? 147.971 144.547 120.145 1.00 54.16 100 GLY B N 1
ATOM 2526 C CA . GLY B 2 101 ? 148.342 143.893 118.905 1.00 54.16 100 GLY B CA 1
ATOM 2527 C C . GLY B 2 101 ? 147.358 144.043 117.768 1.00 54.16 100 GLY B C 1
ATOM 2528 O O . GLY B 2 101 ? 147.657 143.611 116.650 1.00 54.16 100 GLY B O 1
ATOM 2529 N N . GLY B 2 102 ? 146.194 144.634 118.017 1.00 56.92 101 GLY B N 1
ATOM 2530 C CA . GLY B 2 102 ? 145.220 144.823 116.961 1.00 56.92 101 GLY B CA 1
ATOM 2531 C C . GLY B 2 102 ? 143.875 144.193 117.253 1.00 56.92 101 GLY B C 1
ATOM 2532 O O . GLY B 2 102 ? 143.805 143.087 117.797 1.00 56.92 101 GLY B O 1
ATOM 2533 N N . THR B 2 103 ? 142.795 144.886 116.894 1.00 55.84 102 THR B N 1
ATOM 2534 C CA . THR B 2 103 ? 141.447 144.364 117.102 1.00 55.84 102 THR B CA 1
ATOM 2535 C C . THR B 2 103 ? 140.581 144.867 115.952 1.00 55.84 102 THR B C 1
ATOM 2536 O O . THR B 2 103 ? 140.100 146.002 115.988 1.00 55.84 102 THR B O 1
ATOM 2540 N N . LYS B 2 104 ? 140.393 144.024 114.942 1.00 60.44 103 LYS B N 1
ATOM 2541 C CA . LYS B 2 104 ? 139.579 144.371 113.785 1.00 60.44 103 LYS B CA 1
ATOM 2542 C C . LYS B 2 104 ? 138.117 144.084 114.099 1.00 60.44 103 LYS B C 1
ATOM 2543 O O . LYS B 2 104 ? 137.769 142.966 114.490 1.00 60.44 103 LYS B O 1
ATOM 2549 N N . LEU B 2 105 ? 137.268 145.090 113.929 1.00 59.05 104 LEU B N 1
ATOM 2550 C CA . LEU B 2 105 ? 135.836 144.954 114.138 1.00 59.05 104 LEU B CA 1
ATOM 2551 C C . LEU B 2 105 ? 135.127 145.029 112.794 1.00 59.05 104 LEU B C 1
ATOM 2552 O O . LEU B 2 105 ? 135.473 145.857 111.946 1.00 59.05 104 LEU B O 1
ATOM 2557 N N . THR B 2 106 ? 134.143 144.155 112.598 1.00 63.80 105 THR B N 1
ATOM 2558 C CA . THR B 2 106 ? 133.444 144.039 111.324 1.00 63.80 105 THR B CA 1
ATOM 2559 C C . THR B 2 106 ? 131.945 144.047 111.565 1.00 63.80 105 THR B C 1
ATOM 2560 O O . THR B 2 106 ? 131.410 143.124 112.189 1.00 63.80 105 THR B O 1
ATOM 2564 N N . VAL B 2 107 ? 131.271 145.076 111.065 1.00 70.93 106 VAL B N 1
ATOM 2565 C CA . VAL B 2 107 ? 129.814 145.103 111.067 1.00 70.93 106 VAL B CA 1
ATOM 2566 C C . VAL B 2 107 ? 129.311 144.226 109.929 1.00 70.93 106 VAL B C 1
ATOM 2567 O O . VAL B 2 107 ? 129.783 144.327 108.790 1.00 70.93 106 VAL B O 1
ATOM 2571 N N . LEU B 2 108 ? 128.376 143.337 110.239 1.00 74.81 107 LEU B N 1
ATOM 2572 C CA . LEU B 2 108 ? 127.925 142.340 109.272 1.00 74.81 107 LEU B CA 1
ATOM 2573 C C . LEU B 2 108 ? 126.991 143.000 108.267 1.00 74.81 107 LEU B C 1
ATOM 2574 O O . LEU B 2 108 ? 125.816 143.237 108.551 1.00 74.81 107 LEU B O 1
ATOM 2579 N N . SER B 2 109 ? 127.519 143.306 107.084 1.00 81.48 108 SER B N 1
ATOM 2580 C CA . SER B 2 109 ? 126.734 143.842 105.980 1.00 81.48 108 SER B CA 1
ATOM 2581 C C . SER B 2 109 ? 126.522 142.817 104.876 1.00 81.48 108 SER B C 1
ATOM 2582 O O . SER B 2 109 ? 126.012 143.163 103.805 1.00 81.48 108 SER B O 1
ATOM 2585 N N . GLN B 2 110 ? 126.903 141.569 105.109 1.00 80.45 109 GLN B N 1
ATOM 2586 C CA . GLN B 2 110 ? 126.862 140.529 104.094 1.00 80.45 109 GLN B CA 1
ATOM 2587 C C . GLN B 2 110 ? 126.846 139.191 104.820 1.00 80.45 109 GLN B C 1
ATOM 2588 O O . GLN B 2 110 ? 127.765 138.910 105.599 1.00 80.45 109 GLN B O 1
ATOM 2594 N N . PRO B 2 111 ? 125.823 138.360 104.627 1.00 79.54 110 PRO B N 1
ATOM 2595 C CA . PRO B 2 111 ? 125.843 137.028 105.235 1.00 79.54 110 PRO B CA 1
ATOM 2596 C C . PRO B 2 111 ? 127.095 136.256 104.848 1.00 79.54 110 PRO B C 1
ATOM 2597 O O . PRO B 2 111 ? 127.620 136.390 103.741 1.00 79.54 110 PRO B O 1
ATOM 2601 N N . LYS B 2 112 ? 127.574 135.455 105.798 1.00 80.89 111 LYS B N 1
ATOM 2602 C CA . LYS B 2 112 ? 128.873 134.804 105.683 1.00 80.89 111 LYS B CA 1
ATOM 2603 C C . LYS B 2 112 ? 128.968 133.972 104.411 1.00 80.89 111 LYS B C 1
ATOM 2604 O O . LYS B 2 112 ? 128.039 133.239 104.061 1.00 80.89 111 LYS B O 1
ATOM 2610 N N . ALA B 2 113 ? 130.098 134.094 103.717 1.00 86.50 112 ALA B N 1
ATOM 2611 C CA . ALA B 2 113 ? 130.353 133.367 102.482 1.00 86.50 112 ALA B CA 1
ATOM 2612 C C . ALA B 2 113 ? 131.708 132.680 102.563 1.00 86.50 112 ALA B C 1
ATOM 2613 O O . ALA B 2 113 ? 132.671 133.250 103.083 1.00 86.50 112 ALA B O 1
ATOM 2615 N N . ALA B 2 114 ? 131.774 131.455 102.051 1.00 97.25 113 ALA B N 1
ATOM 2616 C CA . ALA B 2 114 ? 133.014 130.700 102.084 1.00 97.25 113 ALA B CA 1
ATOM 2617 C C . ALA B 2 114 ? 133.999 131.233 101.043 1.00 97.25 113 ALA B C 1
ATOM 2618 O O . ALA B 2 114 ? 133.596 131.685 99.969 1.00 97.25 113 ALA B O 1
ATOM 2620 N N . PRO B 2 115 ? 135.296 131.198 101.341 1.00 99.59 114 PRO B N 1
ATOM 2621 C CA . PRO B 2 115 ? 136.287 131.667 100.367 1.00 99.59 114 PRO B CA 1
ATOM 2622 C C . PRO B 2 115 ? 136.417 130.711 99.194 1.00 99.59 114 PRO B C 1
ATOM 2623 O O . PRO B 2 115 ? 136.173 129.508 99.309 1.00 99.59 114 PRO B O 1
ATOM 2627 N N . SER B 2 116 ? 136.815 131.266 98.052 1.00 104.84 115 SER B N 1
ATOM 2628 C CA . SER B 2 116 ? 137.104 130.486 96.850 1.00 104.84 115 SER B CA 1
ATOM 2629 C C . SER B 2 116 ? 138.599 130.190 96.847 1.00 104.84 115 SER B C 1
ATOM 2630 O O . SER B 2 116 ? 139.413 131.041 96.479 1.00 104.84 115 SER B O 1
ATOM 2633 N N . VAL B 2 117 ? 138.956 128.978 97.252 1.00 112.70 116 VAL B N 1
ATOM 2634 C CA . VAL B 2 117 ? 140.351 128.591 97.426 1.00 112.70 116 VAL B CA 1
ATOM 2635 C C . VAL B 2 117 ? 140.868 127.989 96.128 1.00 112.70 116 VAL B C 1
ATOM 2636 O O . VAL B 2 117 ? 140.242 127.089 95.555 1.00 112.70 116 VAL B O 1
ATOM 2640 N N . THR B 2 118 ? 142.013 128.483 95.666 1.00 115.44 117 THR B N 1
ATOM 2641 C CA . THR B 2 118 ? 142.645 127.979 94.456 1.00 115.44 117 THR B CA 1
ATOM 2642 C C . THR B 2 118 ? 144.148 127.921 94.676 1.00 115.44 117 THR B C 1
ATOM 2643 O O . THR B 2 118 ? 144.726 128.835 95.269 1.00 115.44 117 THR B O 1
ATOM 2647 N N . LEU B 2 119 ? 144.773 126.841 94.220 1.00 120.72 118 LEU B N 1
ATOM 2648 C CA . LEU B 2 119 ? 146.216 126.671 94.310 1.00 120.72 118 LEU B CA 1
ATOM 2649 C C . LEU B 2 119 ? 146.759 126.265 92.949 1.00 120.72 118 LEU B C 1
ATOM 2650 O O . LEU B 2 119 ? 146.179 125.413 92.269 1.00 120.72 118 LEU B O 1
ATOM 2655 N N . PHE B 2 120 ? 147.873 126.874 92.554 1.00 123.18 119 PHE B N 1
ATOM 2656 C CA . PHE B 2 120 ? 148.502 126.572 91.282 1.00 123.18 119 PHE B CA 1
ATOM 2657 C C . PHE B 2 120 ? 149.845 125.892 91.493 1.00 123.18 119 PHE B C 1
ATOM 2658 O O . PHE B 2 120 ? 150.658 126.364 92.302 1.00 123.18 119 PHE B O 1
ATOM 2666 N N . PRO B 2 121 ? 150.118 124.794 90.791 1.00 131.78 120 PRO B N 1
ATOM 2667 C CA . PRO B 2 121 ? 151.452 124.213 90.844 1.00 131.78 120 PRO B CA 1
ATOM 2668 C C . PRO B 2 121 ? 152.463 125.167 90.245 1.00 131.78 120 PRO B C 1
ATOM 2669 O O . PRO B 2 121 ? 152.125 125.990 89.374 1.00 131.78 120 PRO B O 1
ATOM 2673 N N . PRO B 2 122 ? 153.716 125.103 90.688 1.00 130.95 121 PRO B N 1
ATOM 2674 C CA . PRO B 2 122 ? 154.722 126.036 90.168 1.00 130.95 121 PRO B CA 1
ATOM 2675 C C . PRO B 2 122 ? 154.943 125.817 88.680 1.00 130.95 121 PRO B C 1
ATOM 2676 O O . PRO B 2 122 ? 155.188 124.696 88.228 1.00 130.95 121 PRO B O 1
ATOM 2680 N N . SER B 2 123 ? 154.845 126.901 87.916 1.00 136.97 122 SER B N 1
ATOM 2681 C CA . SER B 2 123 ? 155.013 126.810 86.475 1.00 136.97 122 SER B CA 1
ATOM 2682 C C . SER B 2 123 ? 156.447 126.430 86.138 1.00 136.97 122 SER B C 1
ATOM 2683 O O . SER B 2 123 ? 157.393 126.814 86.828 1.00 136.97 122 SER B O 1
ATOM 2686 N N . SER B 2 124 ? 156.602 125.662 85.057 1.00 139.93 123 SER B N 1
ATOM 2687 C CA . SER B 2 124 ? 157.935 125.244 84.639 1.00 139.93 123 SER B CA 1
ATOM 2688 C C . SER B 2 124 ? 158.806 126.440 84.278 1.00 139.93 123 SER B C 1
ATOM 2689 O O . SER B 2 124 ? 160.037 126.374 84.410 1.00 139.93 123 SER B O 1
ATOM 2692 N N . GLU B 2 125 ? 158.179 127.545 83.857 1.00 139.16 124 GLU B N 1
ATOM 2693 C CA . GLU B 2 125 ? 158.920 128.721 83.413 1.00 139.16 124 GLU B CA 1
ATOM 2694 C C . GLU B 2 125 ? 159.794 129.281 84.526 1.00 139.16 124 GLU B C 1
ATOM 2695 O O . GLU B 2 125 ? 160.943 129.666 84.287 1.00 139.16 124 GLU B O 1
ATOM 2701 N N . GLU B 2 126 ? 159.264 129.360 85.746 1.00 136.53 125 GLU B N 1
ATOM 2702 C CA . GLU B 2 126 ? 160.114 129.708 86.874 1.00 136.53 125 GLU B CA 1
ATOM 2703 C C . GLU B 2 126 ? 160.995 128.545 87.308 1.00 136.53 125 GLU B C 1
ATOM 2704 O O . GLU B 2 126 ? 162.037 128.777 87.931 1.00 136.53 125 GLU B O 1
ATOM 2710 N N . LEU B 2 127 ? 160.613 127.305 86.978 1.00 139.57 126 LEU B N 1
ATOM 2711 C CA . LEU B 2 127 ? 161.399 126.155 87.416 1.00 139.57 126 LEU B CA 1
ATOM 2712 C C . LEU B 2 127 ? 162.762 126.101 86.737 1.00 139.57 126 LEU B C 1
ATOM 2713 O O . LEU B 2 127 ? 163.763 125.782 87.391 1.00 139.57 126 LEU B O 1
ATOM 2718 N N . GLN B 2 128 ? 162.843 126.395 85.432 1.00 139.04 127 GLN B N 1
ATOM 2719 C CA . GLN B 2 128 ? 164.177 126.312 84.832 1.00 139.04 127 GLN B CA 1
ATOM 2720 C C . GLN B 2 128 ? 165.106 127.391 85.373 1.00 139.04 127 GLN B C 1
ATOM 2721 O O . GLN B 2 128 ? 166.330 127.225 85.317 1.00 139.04 127 GLN B O 1
ATOM 2727 N N . ALA B 2 129 ? 164.555 128.483 85.904 1.00 137.63 128 ALA B N 1
ATOM 2728 C CA . ALA B 2 129 ? 165.340 129.571 86.471 1.00 137.63 128 ALA B CA 1
ATOM 2729 C C . ALA B 2 129 ? 165.694 129.338 87.935 1.00 137.63 128 ALA B C 1
ATOM 2730 O O . ALA B 2 129 ? 166.004 130.300 88.647 1.00 137.63 128 ALA B O 1
ATOM 2732 N N . ASN B 2 130 ? 165.651 128.085 88.394 1.00 138.87 129 ASN B N 1
ATOM 2733 C CA . ASN B 2 130 ? 165.979 127.730 89.776 1.00 138.87 129 ASN B CA 1
ATOM 2734 C C . ASN B 2 130 ? 165.102 128.486 90.772 1.00 138.87 129 ASN B C 1
ATOM 2735 O O . ASN B 2 130 ? 165.564 128.928 91.825 1.00 138.87 129 ASN B O 1
ATOM 2740 N N . LYS B 2 131 ? 163.824 128.643 90.433 1.00 136.19 130 LYS B N 1
ATOM 2741 C CA . LYS B 2 131 ? 162.852 129.269 91.314 1.00 136.19 130 LYS B CA 1
ATOM 2742 C C . LYS B 2 131 ? 161.582 128.431 91.345 1.00 136.19 130 LYS B C 1
ATOM 2743 O O . LYS B 2 131 ? 161.204 127.809 90.350 1.00 136.19 130 LYS B O 1
ATOM 2749 N N . ALA B 2 132 ? 160.927 128.414 92.506 1.00 133.52 131 ALA B N 1
ATOM 2750 C CA . ALA B 2 132 ? 159.680 127.666 92.666 1.00 133.52 131 ALA B CA 1
ATOM 2751 C C . ALA B 2 132 ? 158.821 128.411 93.683 1.00 133.52 131 ALA B C 1
ATOM 2752 O O . ALA B 2 132 ? 158.976 128.217 94.892 1.00 133.52 131 ALA B O 1
ATOM 2754 N N . THR B 2 133 ? 157.918 129.250 93.187 1.00 127.56 132 THR B N 1
ATOM 2755 C CA . THR B 2 133 ? 157.014 130.022 94.028 1.00 127.56 132 THR B CA 1
ATOM 2756 C C . THR B 2 133 ? 155.616 129.432 93.909 1.00 127.56 132 THR B C 1
ATOM 2757 O O . THR B 2 133 ? 155.066 129.350 92.805 1.00 127.56 132 THR B O 1
ATOM 2761 N N . LEU B 2 134 ? 155.050 129.022 95.041 1.00 123.80 133 LEU B N 1
ATOM 2762 C CA . LEU B 2 134 ? 153.703 128.472 95.086 1.00 123.80 133 LEU B CA 1
ATOM 2763 C C . LEU B 2 134 ? 152.711 129.589 95.374 1.00 123.80 133 LEU B C 1
ATOM 2764 O O . LEU B 2 134 ? 152.918 130.388 96.294 1.00 123.80 133 LEU B O 1
ATOM 2769 N N . VAL B 2 135 ? 151.642 129.647 94.585 1.00 118.32 134 VAL B N 1
ATOM 2770 C CA . VAL B 2 135 ? 150.707 130.765 94.604 1.00 118.32 134 VAL B CA 1
ATOM 2771 C C . VAL B 2 135 ? 149.356 130.241 95.072 1.00 118.32 134 VAL B C 1
ATOM 2772 O O . VAL B 2 135 ? 148.667 129.531 94.329 1.00 118.32 134 VAL B O 1
ATOM 2776 N N . CYS B 2 136 ? 148.967 130.599 96.294 1.00 115.19 135 CYS B N 1
ATOM 2777 C CA . CYS B 2 136 ? 147.690 130.187 96.856 1.00 115.19 135 CYS B CA 1
ATOM 2778 C C . CYS B 2 136 ? 146.704 131.342 96.763 1.00 115.19 135 CYS B C 1
ATOM 2779 O O . CYS B 2 136 ? 147.028 132.482 97.108 1.00 115.19 135 CYS B O 1
ATOM 2782 N N . LEU B 2 137 ? 145.501 131.040 96.290 1.00 113.38 136 LEU B N 1
ATOM 2783 C CA . LEU B 2 137 ? 144.543 132.051 95.872 1.00 113.38 136 LEU B CA 1
ATOM 2784 C C . LEU B 2 137 ? 143.371 132.073 96.844 1.00 113.38 136 LEU B C 1
ATOM 2785 O O . LEU B 2 137 ? 142.692 131.056 97.030 1.00 113.38 136 LEU B O 1
ATOM 2790 N N . ILE B 2 138 ? 143.130 133.230 97.453 1.00 104.78 137 ILE B N 1
ATOM 2791 C CA . ILE B 2 138 ? 142.064 133.393 98.435 1.00 104.78 137 ILE B CA 1
ATOM 2792 C C . ILE B 2 138 ? 141.204 134.572 98.006 1.00 104.78 137 ILE B C 1
ATOM 2793 O O . ILE B 2 138 ? 141.664 135.719 98.025 1.00 104.78 137 ILE B O 1
ATOM 2798 N N . SER B 2 139 ? 139.953 134.299 97.648 1.00 101.61 138 SER B N 1
ATOM 2799 C CA . SER B 2 139 ? 139.079 135.348 97.149 1.00 101.61 138 SER B CA 1
ATOM 2800 C C . SER B 2 139 ? 137.640 135.037 97.525 1.00 101.61 138 SER B C 1
ATOM 2801 O O . SER B 2 139 ? 137.290 133.897 97.840 1.00 101.61 138 SER B O 1
ATOM 2804 N N . ASP B 2 140 ? 136.810 136.080 97.485 1.00 101.16 139 ASP B N 1
ATOM 2805 C CA . ASP B 2 140 ? 135.371 135.972 97.714 1.00 101.16 139 ASP B CA 1
ATOM 2806 C C . ASP B 2 140 ? 135.072 135.372 99.089 1.00 101.16 139 ASP B C 1
ATOM 2807 O O . ASP B 2 140 ? 134.502 134.287 99.217 1.00 101.16 139 ASP B O 1
ATOM 2812 N N . PHE B 2 141 ? 135.476 136.100 100.127 1.00 95.02 140 PHE B N 1
ATOM 2813 C CA . PHE B 2 141 ? 135.206 135.679 101.493 1.00 95.02 140 PHE B CA 1
ATOM 2814 C C . PHE B 2 141 ? 134.774 136.880 102.320 1.00 95.02 140 PHE B C 1
ATOM 2815 O O . PHE B 2 141 ? 135.054 138.032 101.981 1.00 95.02 140 PHE B O 1
ATOM 2823 N N . TYR B 2 142 ? 134.084 136.587 103.418 1.00 80.53 141 TYR B N 1
ATOM 2824 C CA . TYR B 2 142 ? 133.559 137.590 104.332 1.00 80.53 141 TYR B CA 1
ATOM 2825 C C . TYR B 2 142 ? 133.323 136.931 105.683 1.00 80.53 141 TYR B C 1
ATOM 2826 O O . TYR B 2 142 ? 132.742 135.842 105.742 1.00 80.53 141 TYR B O 1
ATOM 2835 N N . PRO B 2 143 ? 133.760 137.540 106.785 1.00 82.92 142 PRO B N 1
ATOM 2836 C CA . PRO B 2 143 ? 134.499 138.800 106.898 1.00 82.92 142 PRO B CA 1
ATOM 2837 C C . PRO B 2 143 ? 136.001 138.609 106.724 1.00 82.92 142 PRO B C 1
ATOM 2838 O O . PRO B 2 143 ? 136.453 137.539 106.330 1.00 82.92 142 PRO B O 1
ATOM 2842 N N . GLY B 2 144 ? 136.797 139.635 107.017 1.00 84.84 143 GLY B N 1
ATOM 2843 C CA . GLY B 2 144 ? 138.227 139.579 106.787 1.00 84.84 143 GLY B CA 1
ATOM 2844 C C . GLY B 2 144 ? 139.051 139.052 107.939 1.00 84.84 143 GLY B C 1
ATOM 2845 O O . GLY B 2 144 ? 139.807 139.801 108.565 1.00 84.84 143 GLY B O 1
ATOM 2846 N N . ALA B 2 145 ? 138.916 137.761 108.229 1.00 92.93 144 ALA B N 1
ATOM 2847 C CA . ALA B 2 145 ? 139.764 137.084 109.212 1.00 92.93 144 ALA B CA 1
ATOM 2848 C C . ALA B 2 145 ? 140.117 135.720 108.623 1.00 92.93 144 ALA B C 1
ATOM 2849 O O . ALA B 2 145 ? 139.401 134.737 108.832 1.00 92.93 144 ALA B O 1
ATOM 2851 N N . VAL B 2 146 ? 141.222 135.669 107.886 1.00 96.16 145 VAL B N 1
ATOM 2852 C CA . VAL B 2 146 ? 141.690 134.442 107.256 1.00 96.16 145 VAL B CA 1
ATOM 2853 C C . VAL B 2 146 ? 143.145 134.228 107.644 1.00 96.16 145 VAL B C 1
ATOM 2854 O O . VAL B 2 146 ? 143.950 135.164 107.597 1.00 96.16 145 VAL B O 1
ATOM 2858 N N . THR B 2 147 ? 143.472 133.007 108.053 1.00 100.44 146 THR B N 1
ATOM 2859 C CA . THR B 2 147 ? 144.833 132.632 108.411 1.00 100.44 146 THR B CA 1
ATOM 2860 C C . THR B 2 147 ? 145.295 131.542 107.457 1.00 100.44 146 THR B C 1
ATOM 2861 O O . THR B 2 147 ? 144.632 130.508 107.325 1.00 100.44 146 THR B O 1
ATOM 2865 N N . VAL B 2 148 ? 146.424 131.771 106.800 1.00 105.91 147 VAL B N 1
ATOM 2866 C CA . VAL B 2 148 ? 146.952 130.832 105.819 1.00 105.91 147 VAL B CA 1
ATOM 2867 C C . VAL B 2 148 ? 147.964 129.929 106.508 1.00 105.91 147 VAL B C 1
ATOM 2868 O O . VAL B 2 148 ? 148.965 130.406 107.054 1.00 105.91 147 VAL B O 1
ATOM 2872 N N . ALA B 2 149 ? 147.704 128.626 106.484 1.00 117.29 148 ALA B N 1
ATOM 2873 C CA . ALA B 2 149 ? 148.610 127.629 107.035 1.00 117.29 148 ALA B CA 1
ATOM 2874 C C . ALA B 2 149 ? 149.086 126.729 105.907 1.00 117.29 148 ALA B C 1
ATOM 2875 O O . ALA B 2 149 ? 148.274 126.227 105.123 1.00 117.29 148 ALA B O 1
ATOM 2877 N N . TRP B 2 150 ? 150.397 126.529 105.824 1.00 122.42 149 TRP B N 1
ATOM 2878 C CA . TRP B 2 150 ? 151.005 125.720 104.778 1.00 122.42 149 TRP B CA 1
ATOM 2879 C C . TRP B 2 150 ? 151.550 124.431 105.374 1.00 122.42 149 TRP B C 1
ATOM 2880 O O . TRP B 2 150 ? 152.311 124.464 106.347 1.00 122.42 149 TRP B O 1
ATOM 2891 N N . LYS B 2 151 ? 151.167 123.306 104.780 1.00 131.56 150 LYS B N 1
ATOM 2892 C CA . LYS B 2 151 ? 151.536 121.983 105.261 1.00 131.56 150 LYS B CA 1
ATOM 2893 C C . LYS B 2 151 ? 152.438 121.307 104.236 1.00 131.56 150 LYS B C 1
ATOM 2894 O O . LYS B 2 151 ? 152.095 121.240 103.051 1.00 131.56 150 LYS B O 1
ATOM 2900 N N . ALA B 2 152 ? 153.587 120.816 104.690 1.00 136.72 151 ALA B N 1
ATOM 2901 C CA . ALA B 2 152 ? 154.445 119.975 103.859 1.00 136.72 151 ALA B CA 1
ATOM 2902 C C . ALA B 2 152 ? 154.073 118.527 104.133 1.00 136.72 151 ALA B C 1
ATOM 2903 O O . ALA B 2 152 ? 154.517 117.940 105.124 1.00 136.72 151 ALA B O 1
ATOM 2905 N N . ASP B 2 153 ? 153.263 117.947 103.253 1.00 138.59 152 ASP B N 1
ATOM 2906 C CA . ASP B 2 153 ? 152.673 116.623 103.481 1.00 138.59 152 ASP B CA 1
ATOM 2907 C C . ASP B 2 153 ? 151.881 116.750 104.780 1.00 138.59 152 ASP B C 1
ATOM 2908 O O . ASP B 2 153 ? 151.041 117.657 104.891 1.00 138.59 152 ASP B O 1
ATOM 2913 N N . SER B 2 154 ? 152.102 115.891 105.776 1.00 137.59 153 SER B N 1
ATOM 2914 C CA . SER B 2 154 ? 151.501 116.123 107.085 1.00 137.59 153 SER B CA 1
ATOM 2915 C C . SER B 2 154 ? 152.237 117.214 107.856 1.00 137.59 153 SER B C 1
ATOM 2916 O O . SER B 2 154 ? 151.620 117.936 108.648 1.00 137.59 153 SER B O 1
ATOM 2919 N N . SER B 2 155 ? 153.544 117.352 107.636 1.00 136.99 154 SER B N 1
ATOM 2920 C CA . SER B 2 155 ? 154.356 118.315 108.362 1.00 136.99 154 SER B CA 1
ATOM 2921 C C . SER B 2 155 ? 154.070 119.731 107.875 1.00 136.99 154 SER B C 1
ATOM 2922 O O . SER B 2 155 ? 153.491 119.930 106.808 1.00 136.99 154 SER B O 1
ATOM 2925 N N . PRO B 2 156 ? 154.427 120.745 108.663 1.00 135.60 155 PRO B N 1
ATOM 2926 C CA . PRO B 2 156 ? 154.274 122.126 108.190 1.00 135.60 155 PRO B CA 1
ATOM 2927 C C . PRO B 2 156 ? 155.547 122.712 107.593 1.00 135.60 155 PRO B C 1
ATOM 2928 O O . PRO B 2 156 ? 156.614 122.099 107.679 1.00 135.60 155 PRO B O 1
ATOM 2932 N N . VAL B 2 157 ? 155.442 123.898 106.988 1.00 127.42 156 VAL B N 1
ATOM 2933 C CA . VAL B 2 157 ? 156.588 124.710 106.583 1.00 127.42 156 VAL B CA 1
ATOM 2934 C C . VAL B 2 157 ? 156.275 126.174 106.866 1.00 127.42 156 VAL B C 1
ATOM 2935 O O . VAL B 2 157 ? 155.115 126.585 106.930 1.00 127.42 156 VAL B O 1
ATOM 2939 N N . LYS B 2 158 ? 157.332 126.965 107.049 1.00 126.80 157 LYS B N 1
ATOM 2940 C CA . LYS B 2 158 ? 157.222 128.415 107.142 1.00 126.80 157 LYS B CA 1
ATOM 2941 C C . LYS B 2 158 ? 158.355 129.064 106.357 1.00 126.80 157 LYS B C 1
ATOM 2942 O O . LYS B 2 158 ? 158.502 130.290 106.360 1.00 126.80 157 LYS B O 1
ATOM 2948 N N . ALA B 2 159 ? 159.157 128.244 105.677 1.00 127.79 158 ALA B N 1
ATOM 2949 C CA . ALA B 2 159 ? 160.360 128.708 104.986 1.00 127.79 158 ALA B CA 1
ATOM 2950 C C . ALA B 2 159 ? 159.973 129.267 103.619 1.00 127.79 158 ALA B C 1
ATOM 2951 O O . ALA B 2 159 ? 159.984 128.579 102.596 1.00 127.79 158 ALA B O 1
ATOM 2953 N N . GLY B 2 160 ? 159.628 130.551 103.610 1.00 127.98 159 GLY B N 1
ATOM 2954 C CA . GLY B 2 160 ? 159.286 131.260 102.391 1.00 127.98 159 GLY B CA 1
ATOM 2955 C C . GLY B 2 160 ? 157.836 131.677 102.282 1.00 127.98 159 GLY B C 1
ATOM 2956 O O . GLY B 2 160 ? 157.462 132.303 101.279 1.00 127.98 159 GLY B O 1
ATOM 2957 N N . VAL B 2 161 ? 156.996 131.363 103.268 1.00 122.35 160 VAL B N 1
ATOM 2958 C CA . VAL B 2 161 ? 155.587 131.719 103.190 1.00 122.35 160 VAL B CA 1
ATOM 2959 C C . VAL B 2 161 ? 155.424 133.217 103.397 1.00 122.35 160 VAL B C 1
ATOM 2960 O O . VAL B 2 161 ? 155.968 133.798 104.346 1.00 122.35 160 VAL B O 1
ATOM 2964 N N . GLU B 2 162 ? 154.675 133.855 102.502 1.00 114.14 161 GLU B N 1
ATOM 2965 C CA . GLU B 2 162 ? 154.357 135.268 102.636 1.00 114.14 161 GLU B CA 1
ATOM 2966 C C . GLU B 2 162 ? 152.884 135.471 102.321 1.00 114.14 161 GLU B C 1
ATOM 2967 O O . GLU B 2 162 ? 152.352 134.860 101.392 1.00 114.14 161 GLU B O 1
ATOM 2973 N N . THR B 2 163 ? 152.232 136.329 103.100 1.00 104.73 162 THR B N 1
ATOM 2974 C CA . THR B 2 163 ? 150.796 136.536 102.992 1.00 104.73 162 THR B CA 1
ATOM 2975 C C . THR B 2 163 ? 150.492 138.024 103.032 1.00 104.73 162 THR B C 1
ATOM 2976 O O . THR B 2 163 ? 151.096 138.768 103.808 1.00 104.73 162 THR B O 1
ATOM 2980 N N . THR B 2 164 ? 149.554 138.450 102.193 1.00 101.65 163 THR B N 1
ATOM 2981 C CA . THR B 2 164 ? 149.125 139.838 102.135 1.00 101.65 163 THR B CA 1
ATOM 2982 C C . THR B 2 164 ? 147.838 140.038 102.925 1.00 101.65 163 THR B C 1
ATOM 2983 O O . THR B 2 164 ? 147.020 139.126 103.064 1.00 101.65 163 THR B O 1
ATOM 2987 N N . THR B 2 165 ? 147.681 141.240 103.459 1.00 101.28 164 THR B N 1
ATOM 2988 C CA . THR B 2 165 ? 146.454 141.588 104.161 1.00 101.28 164 THR B CA 1
ATOM 2989 C C . THR B 2 165 ? 145.300 141.645 103.167 1.00 101.28 164 THR B C 1
ATOM 2990 O O . THR B 2 165 ? 145.444 142.241 102.094 1.00 101.28 164 THR B O 1
ATOM 2994 N N . PRO B 2 166 ? 144.157 141.033 103.472 1.00 93.55 165 PRO B N 1
ATOM 2995 C CA . PRO B 2 166 ? 143.036 141.057 102.527 1.00 93.55 165 PRO B CA 1
ATOM 2996 C C . PRO B 2 166 ? 142.534 142.471 102.280 1.00 93.55 165 PRO B C 1
ATOM 2997 O O . PRO B 2 166 ? 142.599 143.341 103.151 1.00 93.55 165 PRO B O 1
ATOM 3001 N N . SER B 2 167 ? 142.030 142.695 101.066 1.00 95.61 166 SER B N 1
ATOM 3002 C CA . SER B 2 167 ? 141.538 144.010 100.676 1.00 95.61 166 SER B CA 1
ATOM 3003 C C . SER B 2 167 ? 140.134 143.930 100.089 1.00 95.61 166 SER B C 1
ATOM 3004 O O . SER B 2 167 ? 139.487 142.880 100.147 1.00 95.61 166 SER B O 1
ATOM 3007 N N . LYS B 2 168 ? 139.660 145.035 99.523 1.00 93.56 167 LYS B N 1
ATOM 3008 C CA . LYS B 2 168 ? 138.287 145.132 99.052 1.00 93.56 167 LYS B CA 1
ATOM 3009 C C . LYS B 2 168 ? 138.079 144.364 97.752 1.00 93.56 167 LYS B C 1
ATOM 3010 O O . LYS B 2 168 ? 139.006 144.160 96.964 1.00 93.56 167 LYS B O 1
ATOM 3016 N N . GLN B 2 169 ? 136.836 143.942 97.537 1.00 100.43 168 GLN B N 1
ATOM 3017 C CA . GLN B 2 169 ? 136.379 143.336 96.297 1.00 100.43 168 GLN B CA 1
ATOM 3018 C C . GLN B 2 169 ? 135.264 144.202 95.722 1.00 100.43 168 GLN B C 1
ATOM 3019 O O . GLN B 2 169 ? 134.616 144.968 96.441 1.00 100.43 168 GLN B O 1
ATOM 3025 N N . SER B 2 170 ? 135.061 144.091 94.406 1.00 104.76 169 SER B N 1
ATOM 3026 C CA . SER B 2 170 ? 134.047 144.900 93.737 1.00 104.76 169 SER B CA 1
ATOM 3027 C C . SER B 2 170 ? 132.671 144.714 94.366 1.00 104.76 169 SER B C 1
ATOM 3028 O O . SER B 2 170 ? 131.917 145.682 94.519 1.00 104.76 169 SER B O 1
ATOM 3031 N N . ASN B 2 171 ? 132.323 143.481 94.744 1.00 103.34 170 ASN B N 1
ATOM 3032 C CA . ASN B 2 171 ? 131.031 143.209 95.364 1.00 103.34 170 ASN B CA 1
ATOM 3033 C C . ASN B 2 171 ? 131.091 143.248 96.887 1.00 103.34 170 ASN B C 1
ATOM 3034 O O . ASN B 2 171 ? 130.340 142.523 97.553 1.00 103.34 170 ASN B O 1
ATOM 3039 N N . ASN B 2 172 ? 131.990 144.058 97.447 1.00 96.75 171 ASN B N 1
ATOM 3040 C CA . ASN B 2 172 ? 132.157 144.315 98.875 1.00 96.75 171 ASN B CA 1
ATOM 3041 C C . ASN B 2 172 ? 132.722 143.120 99.636 1.00 96.75 171 ASN B C 1
ATOM 3042 O O . ASN B 2 172 ? 132.862 143.197 100.862 1.00 96.75 171 ASN B O 1
ATOM 3047 N N . LYS B 2 173 ? 133.058 142.025 98.962 1.00 99.19 172 LYS B N 1
ATOM 3048 C CA . LYS B 2 173 ? 133.706 140.901 99.623 1.00 99.19 172 LYS B CA 1
ATOM 3049 C C . LYS B 2 173 ? 135.191 141.219 99.804 1.00 99.19 172 LYS B C 1
ATOM 3050 O O . LYS B 2 173 ? 135.648 142.334 99.543 1.00 99.19 172 LYS B O 1
ATOM 3056 N N . TYR B 2 174 ? 135.964 140.238 100.259 1.00 94.19 173 TYR B N 1
ATOM 3057 C CA . TYR B 2 174 ? 137.400 140.385 100.437 1.00 94.19 173 TYR B CA 1
ATOM 3058 C C . TYR B 2 174 ? 138.149 139.327 99.640 1.00 94.19 173 TYR B C 1
ATOM 3059 O O . TYR B 2 174 ? 137.631 138.238 99.378 1.00 94.19 173 TYR B O 1
ATOM 3068 N N . ALA B 2 175 ? 139.376 139.670 99.252 1.00 97.95 174 ALA B N 1
ATOM 3069 C CA . ALA B 2 175 ? 140.267 138.763 98.546 1.00 97.95 174 ALA B CA 1
ATOM 3070 C C . ALA B 2 175 ? 141.684 138.969 99.058 1.00 97.95 174 ALA B C 1
ATOM 3071 O O . ALA B 2 175 ? 142.034 140.050 99.538 1.00 97.95 174 ALA B O 1
ATOM 3073 N N . ALA B 2 176 ? 142.495 137.923 98.953 1.00 101.00 175 ALA B N 1
ATOM 3074 C CA . ALA B 2 176 ? 143.872 137.969 99.426 1.00 101.00 175 ALA B CA 1
ATOM 3075 C C . ALA B 2 176 ? 144.687 136.951 98.635 1.00 101.00 175 ALA B C 1
ATOM 3076 O O . ALA B 2 176 ? 144.190 136.330 97.691 1.00 101.00 175 ALA B O 1
ATOM 3078 N N . SER B 2 177 ? 145.951 136.790 99.012 1.00 104.31 176 SER B N 1
ATOM 3079 C CA . SER B 2 177 ? 146.821 135.839 98.340 1.00 104.31 176 SER B CA 1
ATOM 3080 C C . SER B 2 177 ? 148.014 135.550 99.234 1.00 104.31 176 SER B C 1
ATOM 3081 O O . SER B 2 177 ? 148.374 136.351 100.100 1.00 104.31 176 SER B O 1
ATOM 3084 N N . SER B 2 178 ? 148.625 134.391 99.010 1.00 109.46 177 SER B N 1
ATOM 3085 C CA . SER B 2 178 ? 149.819 133.986 99.735 1.00 109.46 177 SER B CA 1
ATOM 3086 C C . SER B 2 178 ? 150.828 133.393 98.765 1.00 109.46 177 SER B C 1
ATOM 3087 O O . SER B 2 178 ? 150.463 132.799 97.747 1.00 109.46 177 SER B O 1
ATOM 3090 N N . TYR B 2 179 ? 152.105 133.563 99.090 1.00 107.09 178 TYR B N 1
ATOM 3091 C CA . TYR B 2 179 ? 153.191 133.054 98.270 1.00 107.09 178 TYR B CA 1
ATOM 3092 C C . TYR B 2 179 ? 154.155 132.268 99.143 1.00 107.09 178 TYR B C 1
ATOM 3093 O O . TYR B 2 179 ? 154.394 132.627 100.299 1.00 107.09 178 TYR B O 1
ATOM 3102 N N . LEU B 2 180 ? 154.708 131.195 98.583 1.00 124.16 179 LEU B N 1
ATOM 3103 C CA . LEU B 2 180 ? 155.724 130.389 99.251 1.00 124.16 179 LEU B CA 1
ATOM 3104 C C . LEU B 2 180 ? 156.948 130.323 98.349 1.00 124.16 179 LEU B C 1
ATOM 3105 O O . LEU B 2 180 ? 156.937 129.621 97.331 1.00 124.16 179 LEU B O 1
ATOM 3110 N N . SER B 2 181 ? 157.999 131.049 98.722 1.00 128.02 180 SER B N 1
ATOM 3111 C CA . SER B 2 181 ? 159.256 131.005 97.988 1.00 128.02 180 SER B CA 1
ATOM 3112 C C . SER B 2 181 ? 160.010 129.740 98.372 1.00 128.02 180 SER B C 1
ATOM 3113 O O . SER B 2 181 ? 160.380 129.560 99.537 1.00 128.02 180 SER B O 1
ATOM 3116 N N . LEU B 2 182 ? 160.234 128.863 97.397 1.00 133.72 181 LEU B N 1
ATOM 3117 C CA . LEU B 2 182 ? 160.857 127.575 97.654 1.00 133.72 181 LEU B CA 1
ATOM 3118 C C . LEU B 2 182 ? 161.849 127.257 96.546 1.00 133.72 181 LEU B C 1
ATOM 3119 O O . LEU B 2 182 ? 161.656 127.640 95.390 1.00 133.72 181 LEU B O 1
ATOM 3124 N N . THR B 2 183 ? 162.919 126.560 96.914 1.00 137.30 182 THR B N 1
ATOM 3125 C CA . THR B 2 183 ? 163.879 126.089 95.933 1.00 137.30 182 THR B CA 1
ATOM 3126 C C . THR B 2 183 ? 163.316 124.889 95.171 1.00 137.30 182 THR B C 1
ATOM 3127 O O . THR B 2 183 ? 162.532 124.110 95.719 1.00 137.30 182 THR B O 1
ATOM 3131 N N . PRO B 2 184 ? 163.686 124.732 93.897 1.00 135.32 183 PRO B N 1
ATOM 3132 C CA . PRO B 2 184 ? 163.195 123.572 93.135 1.00 135.32 183 PRO B CA 1
ATOM 3133 C C . PRO B 2 184 ? 163.576 122.237 93.748 1.00 135.32 183 PRO B C 1
ATOM 3134 O O . PRO B 2 184 ? 162.824 121.266 93.605 1.00 135.32 183 PRO B O 1
ATOM 3138 N N . GLU B 2 185 ? 164.726 122.156 94.421 1.00 138.93 184 GLU B N 1
ATOM 3139 C CA . GLU B 2 185 ? 165.138 120.897 95.033 1.00 138.93 184 GLU B CA 1
ATOM 3140 C C . GLU B 2 185 ? 164.148 120.460 96.105 1.00 138.93 184 GLU B C 1
ATOM 3141 O O . GLU B 2 185 ? 163.694 119.310 96.117 1.00 138.93 184 GLU B O 1
ATOM 3147 N N . GLN B 2 186 ? 163.793 121.371 97.013 1.00 138.88 185 GLN B N 1
ATOM 3148 C CA . GLN B 2 186 ? 162.840 121.038 98.064 1.00 138.88 185 GLN B CA 1
ATOM 3149 C C . GLN B 2 186 ? 161.423 120.892 97.530 1.00 138.88 185 GLN B C 1
ATOM 3150 O O . GLN B 2 186 ? 160.571 120.319 98.218 1.00 138.88 185 GLN B O 1
ATOM 3156 N N . TRP B 2 187 ? 161.152 121.402 96.326 1.00 136.74 186 TRP B N 1
ATOM 3157 C CA . TRP B 2 187 ? 159.821 121.266 95.744 1.00 136.74 186 TRP B CA 1
ATOM 3158 C C . TRP B 2 187 ? 159.477 119.805 95.486 1.00 136.74 186 TRP B C 1
ATOM 3159 O O . TRP B 2 187 ? 158.344 119.373 95.728 1.00 136.74 186 TRP B O 1
ATOM 3170 N N . LYS B 2 188 ? 160.440 119.029 94.995 1.00 136.89 187 LYS B N 1
ATOM 3171 C CA . LYS B 2 188 ? 160.231 117.618 94.702 1.00 136.89 187 LYS B CA 1
ATOM 3172 C C . LYS B 2 188 ? 160.555 116.713 95.883 1.00 136.89 187 LYS B C 1
ATOM 3173 O O . LYS B 2 188 ? 160.454 115.488 95.752 1.00 136.89 187 LYS B O 1
ATOM 3179 N N . SER B 2 189 ? 160.938 117.280 97.026 1.00 140.62 188 SER B N 1
ATOM 3180 C CA . SER B 2 189 ? 161.304 116.497 98.197 1.00 140.62 188 SER B CA 1
ATOM 3181 C C . SER B 2 189 ? 160.121 116.166 99.097 1.00 140.62 188 SER B C 1
ATOM 3182 O O . SER B 2 189 ? 160.289 115.406 100.056 1.00 140.62 188 SER B O 1
ATOM 3185 N N . HIS B 2 190 ? 158.941 116.711 98.821 1.00 138.83 189 HIS B N 1
ATOM 3186 C CA . HIS B 2 190 ? 157.756 116.461 99.626 1.00 138.83 189 HIS B CA 1
ATOM 3187 C C . HIS B 2 190 ? 156.633 115.908 98.759 1.00 138.83 189 HIS B C 1
ATOM 3188 O O . HIS B 2 190 ? 156.518 116.235 97.575 1.00 138.83 189 HIS B O 1
ATOM 3195 N N . ARG B 2 191 ? 155.809 115.052 99.367 1.00 140.87 190 ARG B N 1
ATOM 3196 C CA . ARG B 2 191 ? 154.722 114.418 98.630 1.00 140.87 190 ARG B CA 1
ATOM 3197 C C . ARG B 2 191 ? 153.689 115.437 98.167 1.00 140.87 190 ARG B C 1
ATOM 3198 O O . ARG B 2 191 ? 153.210 115.369 97.029 1.00 140.87 190 ARG B O 1
ATOM 3206 N N . SER B 2 192 ? 153.331 116.389 99.027 1.00 135.65 191 SER B N 1
ATOM 3207 C CA . SER B 2 192 ? 152.275 117.333 98.696 1.00 135.65 191 SER B CA 1
ATOM 3208 C C . SER B 2 192 ? 152.492 118.638 99.446 1.00 135.65 191 SER B C 1
ATOM 3209 O O . SER B 2 192 ? 153.162 118.683 100.481 1.00 135.65 191 SER B O 1
ATOM 3212 N N . TYR B 2 193 ? 151.907 119.705 98.906 1.00 130.52 192 TYR B N 1
ATOM 3213 C CA . TYR B 2 193 ? 151.941 121.024 99.522 1.00 130.52 192 TYR B CA 1
ATOM 3214 C C . TYR B 2 193 ? 150.534 121.597 99.542 1.00 130.52 192 TYR B C 1
ATOM 3215 O O . TYR B 2 193 ? 149.862 121.638 98.507 1.00 130.52 192 TYR B O 1
ATOM 3224 N N . SER B 2 194 ? 150.095 122.039 100.716 1.00 127.55 193 SER B N 1
ATOM 3225 C CA . SER B 2 194 ? 148.743 122.540 100.909 1.00 127.55 193 SER B CA 1
ATOM 3226 C C . SER B 2 194 ? 148.792 123.887 101.612 1.00 127.55 193 SER B C 1
ATOM 3227 O O . SER B 2 194 ? 149.687 124.139 102.422 1.00 127.55 193 SER B O 1
ATOM 3230 N N . CYS B 2 195 ? 147.829 124.749 101.297 1.00 123.71 194 CYS B N 1
ATOM 3231 C CA . CYS B 2 195 ? 147.685 126.049 101.946 1.00 123.71 194 CYS B CA 1
ATOM 3232 C C . CYS B 2 195 ? 146.310 126.085 102.606 1.00 123.71 194 CYS B C 1
ATOM 3233 O O . CYS B 2 195 ? 145.324 126.513 102.001 1.00 123.71 194 CYS B O 1
ATOM 3236 N N . GLN B 2 196 ? 146.247 125.625 103.851 1.00 119.31 195 GLN B N 1
ATOM 3237 C CA . GLN B 2 196 ? 145.006 125.662 104.609 1.00 119.31 195 GLN B CA 1
ATOM 3238 C C . GLN B 2 196 ? 144.647 127.098 104.963 1.00 119.31 195 GLN B C 1
ATOM 3239 O O . GLN B 2 196 ? 145.519 127.913 105.277 1.00 119.31 195 GLN B O 1
ATOM 3245 N N . VAL B 2 197 ? 143.356 127.406 104.905 1.00 103.55 196 VAL B N 1
ATOM 3246 C CA . VAL B 2 197 ? 142.844 128.717 105.275 1.00 103.55 196 VAL B CA 1
ATOM 3247 C C . VAL B 2 197 ? 141.637 128.523 106.180 1.00 103.55 196 VAL B C 1
ATOM 3248 O O . VAL B 2 197 ? 140.779 127.675 105.913 1.00 103.55 196 VAL B O 1
ATOM 3252 N N . THR B 2 198 ? 141.584 129.292 107.264 1.00 105.89 197 THR B N 1
ATOM 3253 C CA . THR B 2 198 ? 140.508 129.211 108.242 1.00 105.89 197 THR B CA 1
ATOM 3254 C C . THR B 2 198 ? 139.821 130.565 108.347 1.00 105.89 197 THR B C 1
ATOM 3255 O O . THR B 2 198 ? 140.491 131.598 108.447 1.00 105.89 197 THR B O 1
ATOM 3259 N N . HIS B 2 199 ? 138.490 130.559 108.322 1.00 102.46 198 HIS B N 1
ATOM 3260 C CA . HIS B 2 199 ? 137.698 131.779 108.432 1.00 102.46 198 HIS B CA 1
ATOM 3261 C C . HIS B 2 199 ? 136.585 131.536 109.442 1.00 102.46 198 HIS B C 1
ATOM 3262 O O . HIS B 2 199 ? 135.714 130.689 109.218 1.00 102.46 198 HIS B O 1
ATOM 3269 N N . GLU B 2 200 ? 136.627 132.268 110.556 1.00 103.72 199 GLU B N 1
ATOM 3270 C CA . GLU B 2 200 ? 135.583 132.214 111.581 1.00 103.72 199 GLU B CA 1
ATOM 3271 C C . GLU B 2 200 ? 135.343 130.784 112.060 1.00 103.72 199 GLU B C 1
ATOM 3272 O O . GLU B 2 200 ? 134.210 130.370 112.316 1.00 103.72 199 GLU B O 1
ATOM 3278 N N . GLY B 2 201 ? 136.426 130.018 112.181 1.00 108.98 200 GLY B N 1
ATOM 3279 C CA . GLY B 2 201 ? 136.354 128.644 112.626 1.00 108.98 200 GLY B CA 1
ATOM 3280 C C . GLY B 2 201 ? 136.102 127.627 111.535 1.00 108.98 200 GLY B C 1
ATOM 3281 O O . GLY B 2 201 ? 136.176 126.422 111.807 1.00 108.98 200 GLY B O 1
ATOM 3282 N N . SER B 2 202 ? 135.813 128.066 110.314 1.00 106.25 201 SER B N 1
ATOM 3283 C CA . SER B 2 202 ? 135.613 127.171 109.184 1.00 106.25 201 SER B CA 1
ATOM 3284 C C . SER B 2 202 ? 136.853 127.188 108.302 1.00 106.25 201 SER B C 1
ATOM 3285 O O . SER B 2 202 ? 137.398 128.254 108.002 1.00 106.25 201 SER B O 1
ATOM 3288 N N . THR B 2 203 ? 137.299 126.004 107.892 1.00 109.10 202 THR B N 1
ATOM 3289 C CA . THR B 2 203 ? 138.538 125.864 107.144 1.00 109.10 202 THR B CA 1
ATOM 3290 C C . THR B 2 203 ? 138.302 125.137 105.827 1.00 109.10 202 THR B C 1
ATOM 3291 O O . THR B 2 203 ? 137.451 124.249 105.727 1.00 109.10 202 THR B O 1
ATOM 3295 N N . VAL B 2 204 ? 139.060 125.543 104.811 1.00 112.15 203 VAL B N 1
ATOM 3296 C CA . VAL B 2 204 ? 139.063 124.906 103.500 1.00 112.15 203 VAL B CA 1
ATOM 3297 C C . VAL B 2 204 ? 140.514 124.708 103.087 1.00 112.15 203 VAL B C 1
ATOM 3298 O O . VAL B 2 204 ? 141.335 125.619 103.238 1.00 112.15 203 VAL B O 1
ATOM 3302 N N . GLU B 2 205 ? 140.829 123.524 102.572 1.00 122.99 204 GLU B N 1
ATOM 3303 C CA . GLU B 2 205 ? 142.199 123.157 102.247 1.00 122.99 204 GLU B CA 1
ATOM 3304 C C . GLU B 2 205 ? 142.276 122.652 100.814 1.00 122.99 204 GLU B C 1
ATOM 3305 O O . GLU B 2 205 ? 141.406 121.903 100.362 1.00 122.99 204 GLU B O 1
ATOM 3311 N N . LYS B 2 206 ? 143.324 123.067 100.105 1.00 123.76 205 LYS B N 1
ATOM 3312 C CA . LYS B 2 206 ? 143.553 122.664 98.724 1.00 123.76 205 LYS B CA 1
ATOM 3313 C C . LYS B 2 206 ? 144.982 122.157 98.604 1.00 123.76 205 LYS B C 1
ATOM 3314 O O . LYS B 2 206 ? 145.922 122.831 99.037 1.00 123.76 205 LYS B O 1
ATOM 3320 N N . THR B 2 207 ? 145.142 120.978 98.011 1.00 127.09 206 THR B N 1
ATOM 3321 C CA . THR B 2 207 ? 146.425 120.296 97.930 1.00 127.09 206 THR B CA 1
ATOM 3322 C C . THR B 2 207 ? 146.891 120.209 96.483 1.00 127.09 206 THR B C 1
ATOM 3323 O O . THR B 2 207 ? 146.109 119.873 95.588 1.00 127.09 206 THR B O 1
ATOM 3327 N N . VAL B 2 208 ? 148.168 120.511 96.259 1.00 127.01 207 VAL B N 1
ATOM 3328 C CA . VAL B 2 208 ? 148.816 120.309 94.970 1.00 127.01 207 VAL B CA 1
ATOM 3329 C C . VAL B 2 208 ? 150.017 119.396 95.178 1.00 127.01 207 VAL B C 1
ATOM 3330 O O . VAL B 2 208 ? 150.695 119.467 96.210 1.00 127.01 207 VAL B O 1
ATOM 3334 N N . ALA B 2 209 ? 150.254 118.514 94.214 1.00 127.77 208 ALA B N 1
ATOM 3335 C CA . ALA B 2 209 ? 151.307 117.518 94.303 1.00 127.77 208 ALA B CA 1
ATOM 3336 C C . ALA B 2 209 ? 152.103 117.480 93.008 1.00 127.77 208 ALA B C 1
ATOM 3337 O O . ALA B 2 209 ? 151.580 117.824 91.943 1.00 127.77 208 ALA B O 1
ATOM 3339 N N . PRO B 2 210 ? 153.381 117.072 93.070 1.00 128.08 209 PRO B N 1
ATOM 3340 C CA . PRO B 2 210 ? 154.217 116.952 91.870 1.00 128.08 209 PRO B CA 1
ATOM 3341 C C . PRO B 2 210 ? 153.652 115.964 90.853 1.00 128.08 209 PRO B C 1
ATOM 3342 O O . PRO B 2 210 ? 153.189 116.395 89.797 1.00 128.08 209 PRO B O 1
ATOM 3346 N N . GLY C 3 2 ? 158.425 175.930 135.617 1.00 80.09 58 GLY C N 1
ATOM 3347 C CA . GLY C 3 2 ? 157.345 176.800 135.193 1.00 80.09 58 GLY C CA 1
ATOM 3348 C C . GLY C 3 2 ? 156.078 176.612 136.003 1.00 80.09 58 GLY C C 1
ATOM 3349 O O . GLY C 3 2 ? 156.027 176.968 137.181 1.00 80.09 58 GLY C O 1
ATOM 3350 N N . LEU C 3 3 ? 155.048 176.054 135.364 1.00 76.52 59 LEU C N 1
ATOM 3351 C CA . LEU C 3 3 ? 153.797 175.778 136.062 1.00 76.52 59 LEU C CA 1
ATOM 3352 C C . LEU C 3 3 ? 154.020 174.798 137.206 1.00 76.52 59 LEU C C 1
ATOM 3353 O O . LEU C 3 3 ? 153.806 175.124 138.378 1.00 76.52 59 LEU C O 1
ATOM 3358 N N . TRP C 3 4 ? 154.463 173.590 136.877 1.00 70.76 60 TRP C N 1
ATOM 3359 C CA . TRP C 3 4 ? 154.707 172.543 137.856 1.00 70.76 60 TRP C CA 1
ATOM 3360 C C . TRP C 3 4 ? 155.689 171.553 137.244 1.00 70.76 60 TRP C C 1
ATOM 3361 O O . TRP C 3 4 ? 156.340 171.844 136.238 1.00 70.76 60 TRP C O 1
ATOM 3372 N N . ASN C 3 5 ? 155.809 170.383 137.861 1.00 57.43 61 ASN C N 1
ATOM 3373 C CA . ASN C 3 5 ? 156.572 169.270 137.305 1.00 57.43 61 ASN C CA 1
ATOM 3374 C C . ASN C 3 5 ? 155.711 168.024 137.438 1.00 57.43 61 ASN C C 1
ATOM 3375 O O . ASN C 3 5 ? 155.478 167.549 138.554 1.00 57.43 61 ASN C O 1
ATOM 3380 N N . TRP C 3 6 ? 155.247 167.491 136.305 1.00 47.46 62 TRP C N 1
ATOM 3381 C CA . TRP C 3 6 ? 154.216 166.460 136.352 1.00 47.46 62 TRP C CA 1
ATOM 3382 C C . TRP C 3 6 ? 154.688 165.223 137.102 1.00 47.46 62 TRP C C 1
ATOM 3383 O O . TRP C 3 6 ? 153.964 164.688 137.952 1.00 47.46 62 TRP C O 1
ATOM 3394 N N . PHE C 3 7 ? 155.904 164.762 136.815 1.00 51.63 63 PHE C N 1
ATOM 3395 C CA . PHE C 3 7 ? 156.404 163.554 137.455 1.00 51.63 63 PHE C CA 1
ATOM 3396 C C . PHE C 3 7 ? 156.582 163.731 138.955 1.00 51.63 63 PHE C C 1
ATOM 3397 O O . PHE C 3 7 ? 156.667 162.733 139.678 1.00 51.63 63 PHE C O 1
ATOM 3405 N N . ASP C 3 8 ? 156.637 164.970 139.438 1.00 54.04 64 ASP C N 1
ATOM 3406 C CA . ASP C 3 8 ? 156.689 165.244 140.868 1.00 54.04 64 ASP C CA 1
ATOM 3407 C C . ASP C 3 8 ? 155.328 165.579 141.463 1.00 54.04 64 ASP C C 1
ATOM 3408 O O . ASP C 3 8 ? 155.029 165.153 142.583 1.00 54.04 64 ASP C O 1
ATOM 3413 N N . ILE C 3 9 ? 154.493 166.336 140.748 1.00 40.46 65 ILE C N 1
ATOM 3414 C CA . ILE C 3 9 ? 153.179 166.670 141.288 1.00 40.46 65 ILE C CA 1
ATOM 3415 C C . ILE C 3 9 ? 152.328 165.415 141.419 1.00 40.46 65 ILE C C 1
ATOM 3416 O O . ILE C 3 9 ? 151.562 165.267 142.378 1.00 40.46 65 ILE C O 1
ATOM 3421 N N . THR C 3 10 ? 152.473 164.470 140.485 1.00 41.96 66 THR C N 1
ATOM 3422 C CA . THR C 3 10 ? 151.704 163.235 140.595 1.00 41.96 66 THR C CA 1
ATOM 3423 C C . THR C 3 10 ? 152.211 162.370 141.741 1.00 41.96 66 THR C C 1
ATOM 3424 O O . THR C 3 10 ? 151.416 161.738 142.447 1.00 41.96 66 THR C O 1
ATOM 3428 N N . ASN C 3 11 ? 153.526 162.336 141.952 1.00 41.59 67 ASN C N 1
ATOM 3429 C CA . ASN C 3 11 ? 154.059 161.606 143.097 1.00 41.59 67 ASN C CA 1
ATOM 3430 C C . ASN C 3 11 ? 153.559 162.202 144.409 1.00 41.59 67 ASN C C 1
ATOM 3431 O O . ASN C 3 11 ? 153.179 161.469 145.331 1.00 41.59 67 ASN C O 1
ATOM 3436 N N . TRP C 3 12 ? 153.545 163.533 144.509 1.00 42.08 68 TRP C N 1
ATOM 3437 C CA . TRP C 3 12 ? 153.029 164.176 145.714 1.00 42.08 68 TRP C CA 1
ATOM 3438 C C . TRP C 3 12 ? 151.546 163.892 145.909 1.00 42.08 68 TRP C C 1
ATOM 3439 O O . TRP C 3 12 ? 151.095 163.674 147.039 1.00 42.08 68 TRP C O 1
ATOM 3450 N N . LEU C 3 13 ? 150.765 163.909 144.826 1.00 36.65 69 LEU C N 1
ATOM 3451 C CA . LEU C 3 13 ? 149.347 163.593 144.956 1.00 36.65 69 LEU C CA 1
ATOM 3452 C C . LEU C 3 13 ? 149.144 162.163 145.436 1.00 36.65 69 LEU C C 1
ATOM 3453 O O . LEU C 3 13 ? 148.291 161.906 146.290 1.00 36.65 69 LEU C O 1
ATOM 3458 N N . TRP C 3 14 ? 149.923 161.219 144.909 1.00 38.08 70 TRP C N 1
ATOM 3459 C CA . TRP C 3 14 ? 149.807 159.840 145.370 1.00 38.08 70 TRP C CA 1
ATOM 3460 C C . TRP C 3 14 ? 150.192 159.718 146.840 1.00 38.08 70 TRP C C 1
ATOM 3461 O O . TRP C 3 14 ? 149.530 159.007 147.608 1.00 38.08 70 TRP C O 1
ATOM 3472 N N . TYR C 3 15 ? 151.250 160.420 147.258 1.00 43.65 71 TYR C N 1
ATOM 3473 C CA . TYR C 3 15 ? 151.665 160.365 148.658 1.00 43.65 71 TYR C CA 1
ATOM 3474 C C . TYR C 3 15 ? 150.596 160.941 149.581 1.00 43.65 71 TYR C C 1
ATOM 3475 O O . TYR C 3 15 ? 150.282 160.353 150.625 1.00 43.65 71 TYR C O 1
ATOM 3484 N N . ILE C 3 16 ? 150.025 162.090 149.215 1.00 38.47 72 ILE C N 1
ATOM 3485 C CA . ILE C 3 16 ? 149.004 162.695 150.063 1.00 38.47 72 ILE C CA 1
ATOM 3486 C C . ILE C 3 16 ? 147.738 161.850 150.054 1.00 38.47 72 ILE C C 1
ATOM 3487 O O . ILE C 3 16 ? 147.009 161.802 151.053 1.00 38.47 72 ILE C O 1
ATOM 3492 N N . LYS C 3 17 ? 147.461 161.155 148.948 1.00 36.84 73 LYS C N 1
ATOM 3493 C CA . LYS C 3 17 ? 146.341 160.225 148.926 1.00 36.84 73 LYS C CA 1
ATOM 3494 C C . LYS C 3 17 ? 146.562 159.083 149.905 1.00 36.84 73 LYS C C 1
ATOM 3495 O O . LYS C 3 17 ? 145.643 158.697 150.637 1.00 36.84 73 LYS C O 1
ATOM 3501 N N . ASN C 3 18 ? 147.779 158.533 149.940 1.00 39.55 74 ASN C N 1
ATOM 3502 C CA . ASN C 3 18 ? 148.082 157.498 150.925 1.00 39.55 74 ASN C CA 1
ATOM 3503 C C . ASN C 3 18 ? 147.909 158.022 152.342 1.00 39.55 74 ASN C C 1
ATOM 3504 O O . ASN C 3 18 ? 147.307 157.356 153.191 1.00 39.55 74 ASN C O 1
ATOM 3509 N N . LEU C 3 19 ? 148.439 159.215 152.614 1.00 38.66 75 LEU C N 1
ATOM 3510 C CA . LEU C 3 19 ? 148.335 159.784 153.955 1.00 38.66 75 LEU C CA 1
ATOM 3511 C C . LEU C 3 19 ? 146.877 159.937 154.375 1.00 38.66 75 LEU C C 1
ATOM 3512 O O . LEU C 3 19 ? 146.478 159.491 155.461 1.00 38.66 75 LEU C O 1
ATOM 3517 N N . LEU C 3 20 ? 146.063 160.560 153.521 1.00 35.46 76 LEU C N 1
ATOM 3518 C CA . LEU C 3 20 ? 144.664 160.776 153.869 1.00 35.46 76 LEU C CA 1
ATOM 3519 C C . LEU C 3 20 ? 143.928 159.455 154.049 1.00 35.46 76 LEU C C 1
ATOM 3520 O O . LEU C 3 20 ? 143.162 159.289 155.008 1.00 35.46 76 LEU C O 1
ATOM 3525 N N . ASN C 3 21 ? 144.152 158.495 153.147 1.00 37.89 77 ASN C N 1
ATOM 3526 C CA . ASN C 3 21 ? 143.449 157.223 153.249 1.00 37.89 77 ASN C CA 1
ATOM 3527 C C . ASN C 3 21 ? 143.814 156.489 154.527 1.00 37.89 77 ASN C C 1
ATOM 3528 O O . ASN C 3 21 ? 142.937 155.963 155.218 1.00 37.89 77 ASN C O 1
ATOM 3533 N N . ILE C 3 22 ? 145.103 156.441 154.869 1.00 44.63 78 ILE C N 1
ATOM 3534 C CA . ILE C 3 22 ? 145.488 155.687 156.057 1.00 44.63 78 ILE C CA 1
ATOM 3535 C C . ILE C 3 22 ? 144.964 156.371 157.314 1.00 44.63 78 ILE C C 1
ATOM 3536 O O . ILE C 3 22 ? 144.493 155.702 158.243 1.00 44.63 78 ILE C O 1
ATOM 3541 N N . VAL C 3 23 ? 145.006 157.706 157.359 1.00 42.24 79 VAL C N 1
ATOM 3542 C CA . VAL C 3 23 ? 144.495 158.405 158.535 1.00 42.24 79 VAL C CA 1
ATOM 3543 C C . VAL C 3 23 ? 143.008 158.131 158.707 1.00 42.24 79 VAL C C 1
ATOM 3544 O O . VAL C 3 23 ? 142.545 157.766 159.797 1.00 42.24 79 VAL C O 1
ATOM 3548 N N . HIS C 3 24 ? 142.238 158.281 157.626 1.00 50.29 80 HIS C N 1
ATOM 3549 C CA . HIS C 3 24 ? 140.798 158.068 157.719 1.00 50.29 80 HIS C CA 1
ATOM 3550 C C . HIS C 3 24 ? 140.476 156.625 158.082 1.00 50.29 80 HIS C C 1
ATOM 3551 O O . HIS C 3 24 ? 139.573 156.366 158.887 1.00 50.29 80 HIS C O 1
ATOM 3558 N N . GLY C 3 25 ? 141.204 155.672 157.501 1.00 52.66 81 GLY C N 1
ATOM 3559 C CA . GLY C 3 25 ? 140.961 154.278 157.820 1.00 52.66 81 GLY C CA 1
ATOM 3560 C C . GLY C 3 25 ? 141.231 153.960 159.275 1.00 52.66 81 GLY C C 1
ATOM 3561 O O . GLY C 3 25 ? 140.446 153.263 159.921 1.00 52.66 81 GLY C O 1
ATOM 3562 N N . ALA C 3 26 ? 142.337 154.472 159.817 1.00 55.37 82 ALA C N 1
ATOM 3563 C CA . ALA C 3 26 ? 142.629 154.234 161.226 1.00 55.37 82 ALA C CA 1
ATOM 3564 C C . ALA C 3 26 ? 141.562 154.849 162.121 1.00 55.37 82 ALA C C 1
ATOM 3565 O O . ALA C 3 26 ? 141.119 154.224 163.096 1.00 55.37 82 ALA C O 1
ATOM 3567 N N . ILE C 3 27 ? 141.137 156.077 161.808 1.00 54.38 83 ILE C N 1
ATOM 3568 C CA . ILE C 3 27 ? 140.129 156.726 162.639 1.00 54.38 83 ILE C CA 1
ATOM 3569 C C . ILE C 3 27 ? 138.831 155.936 162.613 1.00 54.38 83 ILE C C 1
ATOM 3570 O O . ILE C 3 27 ? 138.182 155.750 163.649 1.00 54.38 83 ILE C O 1
ATOM 3575 N N . TRP C 3 28 ? 138.429 155.456 161.437 1.00 61.62 84 TRP C N 1
ATOM 3576 C CA . TRP C 3 28 ? 137.182 154.707 161.353 1.00 61.62 84 TRP C CA 1
ATOM 3577 C C . TRP C 3 28 ? 137.308 153.288 161.889 1.00 61.62 84 TRP C C 1
ATOM 3578 O O . TRP C 3 28 ? 136.288 152.666 162.198 1.00 61.62 84 TRP C O 1
ATOM 3589 N N . GLY C 3 29 ? 138.522 152.762 162.008 1.00 59.33 85 GLY C N 1
ATOM 3590 C CA . GLY C 3 29 ? 138.692 151.429 162.545 1.00 59.33 85 GLY C CA 1
ATOM 3591 C C . GLY C 3 29 ? 138.787 151.386 164.054 1.00 59.33 85 GLY C C 1
ATOM 3592 O O . GLY C 3 29 ? 138.385 150.399 164.678 1.00 59.33 85 GLY C O 1
ATOM 3593 N N . VAL C 3 30 ? 139.325 152.447 164.658 1.00 59.09 86 VAL C N 1
ATOM 3594 C CA . VAL C 3 30 ? 139.446 152.469 166.115 1.00 59.09 86 VAL C CA 1
ATOM 3595 C C . VAL C 3 30 ? 138.070 152.448 166.768 1.00 59.09 86 VAL C C 1
ATOM 3596 O O . VAL C 3 30 ? 137.862 151.796 167.801 1.00 59.09 86 VAL C O 1
ATOM 3600 N N . LEU C 3 31 ? 137.109 153.159 166.178 1.00 62.79 87 LEU C N 1
ATOM 3601 C CA . LEU C 3 31 ? 135.757 153.157 166.724 1.00 62.79 87 LEU C CA 1
ATOM 3602 C C . LEU C 3 31 ? 135.143 151.766 166.656 1.00 62.79 87 LEU C C 1
ATOM 3603 O O . LEU C 3 31 ? 134.445 151.345 167.583 1.00 62.79 87 LEU C O 1
ATOM 3608 N N . VAL C 3 32 ? 135.392 151.038 165.567 1.00 74.36 88 VAL C N 1
ATOM 3609 C CA . VAL C 3 32 ? 134.919 149.660 165.478 1.00 74.36 88 VAL C CA 1
ATOM 3610 C C . VAL C 3 32 ? 135.589 148.796 166.538 1.00 74.36 88 VAL C C 1
ATOM 3611 O O . VAL C 3 32 ? 134.941 147.955 167.176 1.00 74.36 88 VAL C O 1
ATOM 3615 N N . ARG C 3 33 ? 136.894 148.986 166.745 1.00 76.95 89 ARG C N 1
ATOM 3616 C CA . ARG C 3 33 ? 137.579 148.250 167.804 1.00 76.95 89 ARG C CA 1
ATOM 3617 C C . ARG C 3 33 ? 136.918 148.481 169.151 1.00 76.95 89 ARG C C 1
ATOM 3618 O O . ARG C 3 33 ? 136.687 147.539 169.914 1.00 76.95 89 ARG C O 1
ATOM 3626 N N . LYS C 3 34 ? 136.621 149.739 169.467 1.00 83.11 90 LYS C N 1
ATOM 3627 C CA . LYS C 3 34 ? 136.057 150.021 170.780 1.00 83.11 90 LYS C CA 1
ATOM 3628 C C . LYS C 3 34 ? 134.611 149.563 170.882 1.00 83.11 90 LYS C C 1
ATOM 3629 O O . LYS C 3 34 ? 134.162 149.195 171.970 1.00 83.11 90 LYS C O 1
ATOM 3635 N N . GLY C 3 35 ? 133.878 149.551 169.770 1.00 84.64 91 GLY C N 1
ATOM 3636 C CA . GLY C 3 35 ? 132.567 148.928 169.782 1.00 84.64 91 GLY C CA 1
ATOM 3637 C C . GLY C 3 35 ? 132.644 147.453 170.124 1.00 84.64 91 GLY C C 1
ATOM 3638 O O . GLY C 3 35 ? 131.895 146.961 170.972 1.00 84.64 91 GLY C O 1
ATOM 3639 N N . LEU C 3 36 ? 133.571 146.732 169.489 1.00 79.19 92 LEU C N 1
ATOM 3640 C CA . LEU C 3 36 ? 133.761 145.324 169.831 1.00 79.19 92 LEU C CA 1
ATOM 3641 C C . LEU C 3 36 ? 134.192 145.156 171.283 1.00 79.19 92 LEU C C 1
ATOM 3642 O O . LEU C 3 36 ? 133.693 144.269 171.986 1.00 79.19 92 LEU C O 1
ATOM 3647 N N . MET C 3 37 ? 135.110 146.002 171.751 1.00 86.57 93 MET C N 1
ATOM 3648 C CA . MET C 3 37 ? 135.621 145.862 173.111 1.00 86.57 93 MET C CA 1
ATOM 3649 C C . MET C 3 37 ? 134.537 146.125 174.151 1.00 86.57 93 MET C C 1
ATOM 3650 O O . MET C 3 37 ? 134.401 145.366 175.116 1.00 86.57 93 MET C O 1
ATOM 3655 N N . SER C 3 38 ? 133.754 147.192 173.975 1.00 91.54 94 SER C N 1
ATOM 3656 C CA . SER C 3 38 ? 132.638 147.449 174.875 1.00 91.54 94 SER C CA 1
ATOM 3657 C C . SER C 3 38 ? 131.536 146.414 174.719 1.00 91.54 94 SER C C 1
ATOM 3658 O O . SER C 3 38 ? 130.734 146.236 175.642 1.00 91.54 94 SER C O 1
ATOM 3661 N N . LEU C 3 39 ? 131.483 145.727 173.576 1.00 93.85 95 LEU C N 1
ATOM 3662 C CA . LEU C 3 39 ? 130.562 144.619 173.366 1.00 93.85 95 LEU C CA 1
ATOM 3663 C C . LEU C 3 39 ? 131.166 143.283 173.772 1.00 93.85 95 LEU C C 1
ATOM 3664 O O . LEU C 3 39 ? 130.798 142.242 173.209 1.00 93.85 95 LEU C O 1
ATOM 3669 N N . THR C 3 40 ? 132.101 143.288 174.726 1.00 106.31 96 THR C N 1
ATOM 3670 C CA . THR C 3 40 ? 132.732 142.042 175.148 1.00 106.31 96 THR C CA 1
ATOM 3671 C C . THR C 3 40 ? 131.717 141.082 175.760 1.00 106.31 96 THR C C 1
ATOM 3672 O O . THR C 3 40 ? 131.741 139.883 175.458 1.00 106.31 96 THR C O 1
ATOM 3676 N N . THR C 3 41 ? 130.816 141.594 176.612 1.00 113.42 97 THR C N 1
ATOM 3677 C CA . THR C 3 41 ? 129.722 140.844 177.235 1.00 113.42 97 THR C CA 1
ATOM 3678 C C . THR C 3 41 ? 130.147 139.427 177.612 1.00 113.42 97 THR C C 1
ATOM 3679 O O . THR C 3 41 ? 129.596 138.448 177.098 1.00 113.42 97 THR C O 1
ATOM 3683 N N . TYR C 3 42 ? 131.103 139.325 178.542 1.00 117.23 98 TYR C N 1
ATOM 3684 C CA . TYR C 3 42 ? 131.953 138.153 178.747 1.00 117.23 98 TYR C CA 1
ATOM 3685 C C . TYR C 3 42 ? 131.242 136.825 178.515 1.00 117.23 98 TYR C C 1
ATOM 3686 O O . TYR C 3 42 ? 131.677 136.039 177.668 1.00 117.23 98 TYR C O 1
ATOM 3695 N N . SER C 3 43 ? 130.134 136.588 179.223 1.00 120.08 99 SER C N 1
ATOM 3696 C CA . SER C 3 43 ? 129.359 135.357 179.084 1.00 120.08 99 SER C CA 1
ATOM 3697 C C . SER C 3 43 ? 130.268 134.135 179.104 1.00 120.08 99 SER C C 1
ATOM 3698 O O . SER C 3 43 ? 130.781 133.746 180.158 1.00 120.08 99 SER C O 1
ATOM 3701 N N . GLY C 3 44 ? 130.473 133.528 177.938 1.00 118.77 100 GLY C N 1
ATOM 3702 C CA . GLY C 3 44 ? 131.476 132.494 177.795 1.00 118.77 100 GLY C CA 1
ATOM 3703 C C . GLY C 3 44 ? 132.795 133.116 177.388 1.00 118.77 100 GLY C C 1
ATOM 3704 O O . GLY C 3 44 ? 133.354 133.912 178.149 1.00 118.77 100 GLY C O 1
ATOM 3705 N N . SER C 3 45 ? 133.287 132.777 176.192 1.00 114.73 101 SER C N 1
ATOM 3706 C CA . SER C 3 45 ? 134.462 133.415 175.602 1.00 114.73 101 SER C CA 1
ATOM 3707 C C . SER C 3 45 ? 135.583 133.597 176.616 1.00 114.73 101 SER C C 1
ATOM 3708 O O . SER C 3 45 ? 135.949 134.732 176.933 1.00 114.73 101 SER C O 1
ATOM 3711 N N . PHE C 3 46 ? 136.116 132.488 177.133 1.00 114.32 102 PHE C N 1
ATOM 3712 C CA . PHE C 3 46 ? 137.048 132.465 178.260 1.00 114.32 102 PHE C CA 1
ATOM 3713 C C . PHE C 3 46 ? 138.066 133.599 178.230 1.00 114.32 102 PHE C C 1
ATOM 3714 O O . PHE C 3 46 ? 138.455 134.119 179.281 1.00 114.32 102 PHE C O 1
ATOM 3722 N N . LEU C 3 47 ? 138.505 133.992 177.036 1.00 110.49 103 LEU C N 1
ATOM 3723 C CA . LEU C 3 47 ? 139.428 135.112 176.901 1.00 110.49 103 LEU C CA 1
ATOM 3724 C C . LEU C 3 47 ? 138.680 136.439 176.776 1.00 110.49 103 LEU C C 1
ATOM 3725 O O . LEU C 3 47 ? 138.818 137.319 177.632 1.00 110.49 103 LEU C O 1
ATOM 3730 N N . SER C 3 48 ? 137.878 136.585 175.718 1.00 112.21 104 SER C N 1
ATOM 3731 C CA . SER C 3 48 ? 137.021 137.748 175.488 1.00 112.21 104 SER C CA 1
ATOM 3732 C C . SER C 3 48 ? 137.784 139.069 175.444 1.00 112.21 104 SER C C 1
ATOM 3733 O O . SER C 3 48 ? 139.015 139.097 175.523 1.00 112.21 104 SER C O 1
ATOM 3736 N N . GLY C 3 49 ? 137.050 140.174 175.334 1.00 91.95 105 GLY C N 1
ATOM 3737 C CA . GLY C 3 49 ? 137.663 141.484 175.256 1.00 91.95 105 GLY C CA 1
ATOM 3738 C C . GLY C 3 49 ? 137.995 141.903 173.840 1.00 91.95 105 GLY C C 1
ATOM 3739 O O . GLY C 3 49 ? 137.107 142.294 173.078 1.00 91.95 105 GLY C O 1
ATOM 3740 N N . VAL C 3 50 ? 139.275 141.823 173.474 1.00 81.74 106 VAL C N 1
ATOM 3741 C CA . VAL C 3 50 ? 139.739 142.208 172.148 1.00 81.74 106 VAL C CA 1
ATOM 3742 C C . VAL C 3 50 ? 139.863 140.993 171.234 1.00 81.74 106 VAL C C 1
ATOM 3743 O O . VAL C 3 50 ? 140.363 141.102 170.109 1.00 81.74 106 VAL C O 1
ATOM 3747 N N . ILE C 3 51 ? 139.392 139.832 171.693 1.00 88.26 107 ILE C N 1
ATOM 3748 C CA . ILE C 3 51 ? 139.619 138.588 170.969 1.00 88.26 107 ILE C CA 1
ATOM 3749 C C . ILE C 3 51 ? 138.924 138.637 169.617 1.00 88.26 107 ILE C C 1
ATOM 3750 O O . ILE C 3 51 ? 139.504 138.280 168.586 1.00 88.26 107 ILE C O 1
ATOM 3755 N N . TRP C 3 52 ? 137.669 139.094 169.603 1.00 75.58 108 TRP C N 1
ATOM 3756 C CA . TRP C 3 52 ? 136.890 139.129 168.371 1.00 75.58 108 TRP C CA 1
ATOM 3757 C C . TRP C 3 52 ? 137.460 140.111 167.361 1.00 75.58 108 TRP C C 1
AT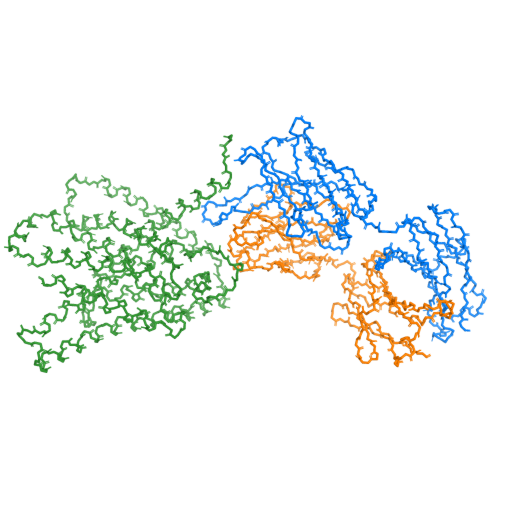OM 3758 O O . TRP C 3 52 ? 137.393 139.857 166.152 1.00 75.58 108 TRP C O 1
ATOM 3769 N N . ALA C 3 53 ? 138.016 141.229 167.832 1.00 77.89 109 ALA C N 1
ATOM 3770 C CA . ALA C 3 53 ? 138.424 142.302 166.931 1.00 77.89 109 ALA C CA 1
ATOM 3771 C C . ALA C 3 53 ? 139.371 141.790 165.857 1.00 77.89 109 ALA C C 1
ATOM 3772 O O . ALA C 3 53 ? 139.124 141.970 164.658 1.00 77.89 109 ALA C O 1
ATOM 3774 N N . ASN C 3 54 ? 140.445 141.116 166.268 1.00 76.13 110 ASN C N 1
ATOM 3775 C CA . ASN C 3 54 ? 141.366 140.545 165.294 1.00 76.13 110 ASN C CA 1
ATOM 3776 C C . ASN C 3 54 ? 140.635 139.582 164.372 1.00 76.13 110 ASN C C 1
ATOM 3777 O O . ASN C 3 54 ? 140.797 139.632 163.147 1.00 76.13 110 ASN C O 1
ATOM 3782 N N . PHE C 3 55 ? 139.786 138.727 164.948 1.00 76.56 111 PHE C N 1
ATOM 3783 C CA . PHE C 3 55 ? 139.001 137.804 164.138 1.00 76.56 111 PHE C CA 1
ATOM 3784 C C . PHE C 3 55 ? 138.168 138.548 163.109 1.00 76.56 111 PHE C C 1
ATOM 3785 O O . PHE C 3 55 ? 137.974 138.063 161.990 1.00 76.56 111 PHE C O 1
ATOM 3793 N N . ALA C 3 56 ? 137.662 139.728 163.466 1.00 75.74 112 ALA C N 1
ATOM 3794 C CA . ALA C 3 56 ? 136.963 140.538 162.478 1.00 75.74 112 ALA C CA 1
ATOM 3795 C C . ALA C 3 56 ? 137.932 141.058 161.428 1.00 75.74 112 ALA C C 1
ATOM 3796 O O . ALA C 3 56 ? 137.698 140.911 160.221 1.00 75.74 112 ALA C O 1
ATOM 3798 N N . ALA C 3 57 ? 139.057 141.623 161.875 1.00 76.36 113 ALA C N 1
ATOM 3799 C CA . ALA C 3 57 ? 139.965 142.301 160.957 1.00 76.36 113 ALA C CA 1
ATOM 3800 C C . ALA C 3 57 ? 140.451 141.361 159.866 1.00 76.36 113 ALA C C 1
ATOM 3801 O O . ALA C 3 57 ? 140.594 141.765 158.707 1.00 76.36 113 ALA C O 1
ATOM 3803 N N . CYS C 3 58 ? 140.701 140.101 160.214 1.00 77.01 114 CYS C N 1
ATOM 3804 C CA . CYS C 3 58 ? 141.136 139.141 159.210 1.00 77.01 114 CYS C CA 1
ATOM 3805 C C . CYS C 3 58 ? 140.039 138.878 158.186 1.00 77.01 114 CYS C C 1
ATOM 3806 O O . CYS C 3 58 ? 140.296 138.887 156.977 1.00 77.01 114 CYS C O 1
ATOM 3809 N N . VAL C 3 59 ? 138.803 138.671 158.650 1.00 78.72 115 VAL C N 1
ATOM 3810 C CA . VAL C 3 59 ? 137.740 138.238 157.744 1.00 78.72 115 VAL C CA 1
ATOM 3811 C C . VAL C 3 59 ? 137.513 139.274 156.654 1.00 78.72 115 VAL C C 1
ATOM 3812 O O . VAL C 3 59 ? 137.486 138.950 155.461 1.00 78.72 115 VAL C O 1
ATOM 3816 N N . VAL C 3 60 ? 137.367 140.541 157.045 1.00 77.54 116 VAL C N 1
ATOM 3817 C CA . VAL C 3 60 ? 137.225 141.600 156.052 1.00 77.54 116 VAL C CA 1
ATOM 3818 C C . VAL C 3 60 ? 138.472 141.678 155.179 1.00 77.54 116 VAL C C 1
ATOM 3819 O O . VAL C 3 60 ? 138.381 141.872 153.959 1.00 77.54 116 VAL C O 1
ATOM 3823 N N . MET C 3 61 ? 139.651 141.475 155.775 1.00 74.32 117 MET C N 1
ATOM 3824 C CA . MET C 3 61 ? 140.879 141.467 154.989 1.00 74.32 117 MET C CA 1
ATOM 3825 C C . MET C 3 61 ? 140.860 140.346 153.959 1.00 74.32 117 MET C C 1
ATOM 3826 O O . MET C 3 61 ? 141.490 140.461 152.900 1.00 74.32 117 MET C O 1
ATOM 3831 N N . GLY C 3 62 ? 140.108 139.277 154.231 1.00 84.40 118 GLY C N 1
ATOM 3832 C CA . GLY C 3 62 ? 139.974 138.209 153.258 1.00 84.40 118 GLY C CA 1
ATOM 3833 C C . GLY C 3 62 ? 139.379 138.672 151.945 1.00 84.40 118 GLY C C 1
ATOM 3834 O O . GLY C 3 62 ? 139.679 138.106 150.891 1.00 84.40 118 GLY C O 1
ATOM 3835 N N . LEU C 3 63 ? 138.533 139.702 151.982 1.00 87.17 119 LEU C N 1
ATOM 3836 C CA . LEU C 3 63 ? 137.964 140.231 150.748 1.00 87.17 119 LEU C CA 1
ATOM 3837 C C . LEU C 3 63 ? 138.909 141.168 150.009 1.00 87.17 119 LEU C C 1
ATOM 3838 O O . LEU C 3 63 ? 138.578 141.604 148.901 1.00 87.17 119 LEU C O 1
ATOM 3843 N N . ALA C 3 64 ? 140.064 141.495 150.586 1.00 81.12 120 ALA C N 1
ATOM 3844 C CA . ALA C 3 64 ? 141.048 142.335 149.916 1.00 81.12 120 ALA C CA 1
ATOM 3845 C C . ALA C 3 64 ? 142.182 141.536 149.291 1.00 81.12 120 ALA C C 1
ATOM 3846 O O . ALA C 3 64 ? 142.614 141.849 148.176 1.00 81.12 120 ALA C O 1
ATOM 3848 N N . ILE C 3 65 ? 142.655 140.492 149.976 1.00 80.00 121 ILE C N 1
ATOM 3849 C CA . ILE C 3 65 ? 143.808 139.734 149.509 1.00 80.00 121 ILE C CA 1
ATOM 3850 C C . ILE C 3 65 ? 143.542 139.062 148.171 1.00 80.00 121 ILE C C 1
ATOM 3851 O O . ILE C 3 65 ? 144.487 138.672 147.478 1.00 80.00 121 ILE C O 1
ATOM 3856 N N . ASP C 3 66 ? 142.273 138.908 147.788 1.00 92.23 122 ASP C N 1
ATOM 3857 C CA . ASP C 3 66 ? 141.962 138.371 146.468 1.00 92.23 122 ASP C CA 1
ATOM 3858 C C . ASP C 3 66 ? 142.463 139.298 145.368 1.00 92.23 122 ASP C C 1
ATOM 3859 O O . ASP C 3 66 ? 143.014 138.838 144.361 1.00 92.23 122 ASP C O 1
ATOM 3864 N N . GLY C 3 67 ? 142.282 140.604 145.543 1.00 78.05 123 GLY C N 1
ATOM 3865 C CA . GLY C 3 67 ? 142.741 141.590 144.592 1.00 78.05 123 GLY C CA 1
ATOM 3866 C C . GLY C 3 67 ? 144.013 142.305 144.977 1.00 78.05 123 GLY C C 1
ATOM 3867 O O . GLY C 3 67 ? 144.414 143.243 144.282 1.00 78.05 123 GLY C O 1
ATOM 3868 N N . GLU C 3 68 ? 144.656 141.898 146.071 1.00 71.12 124 GLU C N 1
ATOM 3869 C CA . GLU C 3 68 ? 145.871 142.570 146.518 1.00 71.12 124 GLU C CA 1
ATOM 3870 C C . GLU C 3 68 ? 147.009 142.366 145.522 1.00 71.12 124 GLU C C 1
ATOM 3871 O O . GLU C 3 68 ? 147.651 143.329 145.089 1.00 71.12 124 GLU C O 1
ATOM 3877 N N . VAL C 3 69 ? 147.269 141.112 145.153 1.00 69.86 125 VAL C N 1
ATOM 3878 C CA . VAL C 3 69 ? 148.198 140.728 144.093 1.00 69.86 125 VAL C CA 1
ATOM 3879 C C . VAL C 3 69 ? 149.630 141.168 144.372 1.00 69.86 125 VAL C C 1
ATOM 3880 O O . VAL C 3 69 ? 150.505 140.329 144.611 1.00 69.86 125 VAL C O 1
ATOM 3884 N N . PHE C 3 70 ? 149.887 142.480 144.341 1.00 66.19 126 PHE C N 1
ATOM 3885 C CA . PHE C 3 70 ? 151.269 142.958 144.383 1.00 66.19 126 PHE C CA 1
ATOM 3886 C C . PHE C 3 70 ? 151.967 142.568 145.678 1.00 66.19 126 PHE C C 1
ATOM 3887 O O . PHE C 3 70 ? 153.156 142.240 145.670 1.00 66.19 126 PHE C O 1
ATOM 3895 N N . TRP C 3 71 ? 151.256 142.614 146.801 1.00 62.80 127 TRP C N 1
ATOM 3896 C CA . TRP C 3 71 ? 151.804 142.077 148.042 1.00 62.80 127 TRP C CA 1
ATOM 3897 C C . TRP C 3 71 ? 152.046 140.577 147.922 1.00 62.80 127 TRP C C 1
ATOM 3898 O O . TRP C 3 71 ? 153.107 140.066 148.310 1.00 62.80 127 TRP C O 1
ATOM 3909 N N . ILE C 3 72 ? 151.065 139.858 147.377 1.00 62.36 128 ILE C N 1
ATOM 3910 C CA . ILE C 3 72 ? 151.198 138.419 147.191 1.00 62.36 128 ILE C CA 1
ATOM 3911 C C . ILE C 3 72 ? 152.351 138.115 146.247 1.00 62.36 128 ILE C C 1
ATOM 3912 O O . ILE C 3 72 ? 153.153 137.205 146.489 1.00 62.36 128 ILE C O 1
ATOM 3917 N N . ARG C 3 73 ? 152.456 138.880 145.161 1.00 71.83 129 ARG C N 1
ATOM 3918 C CA . ARG C 3 73 ? 153.539 138.683 144.204 1.00 71.83 129 ARG C CA 1
ATOM 3919 C C . ARG C 3 73 ? 154.892 138.984 144.835 1.00 71.83 129 ARG C C 1
ATOM 3920 O O . ARG C 3 73 ? 155.876 138.286 144.568 1.00 71.83 129 ARG C O 1
ATOM 3928 N N . LEU C 3 74 ? 154.960 140.024 145.671 1.00 69.24 130 LEU C N 1
ATOM 3929 C CA . LEU C 3 74 ? 156.205 140.349 146.357 1.00 69.24 130 LEU C CA 1
ATOM 3930 C C . LEU C 3 74 ? 156.626 139.220 147.281 1.00 69.24 130 LEU C C 1
ATOM 3931 O O . LEU C 3 74 ? 157.811 138.877 147.354 1.00 69.24 130 LEU C O 1
ATOM 3936 N N . LEU C 3 75 ? 155.675 138.625 147.994 1.00 65.02 131 LEU C N 1
ATOM 3937 C CA . LEU C 3 75 ? 156.007 137.432 148.773 1.00 65.02 131 LEU C CA 1
ATOM 3938 C C . LEU C 3 75 ? 155.927 136.178 147.907 1.00 65.02 131 LEU C C 1
ATOM 3939 O O . LEU C 3 75 ? 155.368 135.154 148.296 1.00 65.02 131 LEU C O 1
ATOM 3944 N N . GLU C 3 76 ? 156.507 136.268 146.708 1.00 78.07 132 GLU C N 1
ATOM 3945 C CA . GLU C 3 76 ? 156.677 135.105 145.847 1.00 78.07 132 GLU C CA 1
ATOM 3946 C C . GLU C 3 76 ? 157.955 135.141 145.019 1.00 78.07 132 GLU C C 1
ATOM 3947 O O . GLU C 3 76 ? 158.148 134.237 144.202 1.00 78.07 132 GLU C O 1
ATOM 3953 N N . GLU C 3 77 ? 158.821 136.147 145.189 1.00 79.76 133 GLU C N 1
ATOM 3954 C CA . GLU C 3 77 ? 160.092 136.312 144.480 1.00 79.76 133 GLU C CA 1
ATOM 3955 C C . GLU C 3 77 ? 160.010 135.951 142.998 1.00 79.76 133 GLU C C 1
ATOM 3956 O O . GLU C 3 77 ? 160.683 135.021 142.544 1.00 79.76 133 GLU C O 1
ATOM 3962 N N . LYS C 3 78 ? 159.200 136.680 142.234 1.00 87.35 134 LYS C N 1
ATOM 3963 C CA . LYS C 3 78 ? 158.992 136.361 140.827 1.00 87.35 134 LYS C CA 1
ATOM 3964 C C . LYS C 3 78 ? 158.569 137.624 140.084 1.00 87.35 134 LYS C C 1
ATOM 3965 O O . LYS C 3 78 ? 158.467 138.707 140.665 1.00 87.35 134 LYS C O 1
ATOM 3971 N N . ASP C 3 79 ? 158.330 137.468 138.777 1.00 96.19 135 ASP C N 1
ATOM 3972 C CA . ASP C 3 79 ? 157.682 138.485 137.953 1.00 96.19 135 ASP C CA 1
ATOM 3973 C C . ASP C 3 79 ? 158.417 139.820 137.964 1.00 96.19 135 ASP C C 1
ATOM 3974 O O . ASP C 3 79 ? 157.930 140.791 138.550 1.00 96.19 135 ASP C O 1
ATOM 3979 N N . TYR C 3 80 ? 159.602 139.861 137.340 1.00 118.54 136 TYR C N 1
ATOM 3980 C CA . TYR C 3 80 ? 160.406 141.084 137.330 1.00 118.54 136 TYR C CA 1
ATOM 3981 C C . TYR C 3 80 ? 159.615 142.338 136.969 1.00 118.54 136 TYR C C 1
ATOM 3982 O O . TYR C 3 80 ? 159.761 143.352 137.674 1.00 118.54 136 TYR C O 1
ATOM 3991 N N . PRO C 3 81 ? 158.777 142.362 135.916 1.00 111.22 137 PRO C N 1
ATOM 3992 C CA . PRO C 3 81 ? 158.112 143.628 135.567 1.00 111.22 137 PRO C CA 1
ATOM 3993 C C . PRO C 3 81 ? 156.917 143.961 136.449 1.00 111.22 137 PRO C C 1
ATOM 3994 O O . PRO C 3 81 ? 155.860 144.336 135.934 1.00 111.22 137 PRO C O 1
ATOM 3998 N N . ASN C 3 82 ? 157.057 143.842 137.770 1.00 106.51 138 ASN C N 1
ATOM 3999 C CA . ASN C 3 82 ? 155.941 144.157 138.670 1.00 106.51 138 ASN C CA 1
ATOM 4000 C C . ASN C 3 82 ? 156.037 145.591 139.183 1.00 106.51 138 ASN C C 1
ATOM 4001 O O . ASN C 3 82 ? 155.195 146.431 138.854 1.00 106.51 138 ASN C O 1
ATOM 4006 N N . LYS C 3 83 ? 157.076 145.877 139.976 1.00 109.48 139 LYS C N 1
ATOM 4007 C CA . LYS C 3 83 ? 157.362 147.176 140.585 1.00 109.48 139 LYS C CA 1
ATOM 4008 C C . LYS C 3 83 ? 156.098 147.924 140.994 1.00 109.48 139 LYS C C 1
ATOM 4009 O O . LYS C 3 83 ? 156.009 149.144 140.821 1.00 109.48 139 LYS C O 1
ATOM 4015 N N . GLY C 3 84 ? 155.122 147.212 141.556 1.00 91.29 140 GLY C N 1
ATOM 4016 C CA . GLY C 3 84 ? 153.848 147.807 141.891 1.00 91.29 140 GLY C CA 1
ATOM 4017 C C . GLY C 3 84 ? 153.826 148.380 143.294 1.00 91.29 140 GLY C C 1
ATOM 4018 O O . GLY C 3 84 ? 154.781 148.278 144.061 1.00 91.29 140 GLY C O 1
ATOM 4019 N N . ALA C 3 85 ? 152.700 149.006 143.624 1.00 76.90 141 ALA C N 1
ATOM 4020 C CA . ALA C 3 85 ? 152.501 149.497 144.979 1.00 76.90 141 ALA C CA 1
ATOM 4021 C C . ALA C 3 85 ? 152.379 148.318 145.932 1.00 76.90 141 ALA C C 1
ATOM 4022 O O . ALA C 3 85 ? 151.598 147.394 145.691 1.00 76.90 141 ALA C O 1
ATOM 4024 N N . ILE C 3 86 ? 153.159 148.338 147.006 1.00 71.28 142 ILE C N 1
ATOM 4025 C CA . ILE C 3 86 ? 153.163 147.215 147.939 1.00 71.28 142 ILE C CA 1
ATOM 4026 C C . ILE C 3 86 ? 151.815 147.152 148.649 1.00 71.28 142 ILE C C 1
ATOM 4027 O O . ILE C 3 86 ? 151.121 146.133 148.531 1.00 71.28 142 ILE C O 1
ATOM 4032 N N . PRO C 3 87 ? 151.382 148.189 149.387 1.00 64.62 143 PRO C N 1
ATOM 4033 C CA . PRO C 3 87 ? 150.068 148.067 150.041 1.00 64.62 143 PRO C CA 1
ATOM 4034 C C . PRO C 3 87 ? 148.939 148.649 149.194 1.00 64.62 143 PRO C C 1
ATOM 4035 O O . PRO C 3 87 ? 148.371 149.708 149.493 1.00 64.62 143 PRO C O 1
ATOM 4039 N N . VAL C 3 88 ? 148.597 147.954 148.106 1.00 63.67 144 VAL C N 1
ATOM 4040 C CA . VAL C 3 88 ? 147.443 148.360 147.315 1.00 63.67 144 VAL C CA 1
ATOM 4041 C C . VAL C 3 88 ? 146.193 148.219 148.181 1.00 63.67 144 VAL C C 1
ATOM 4042 O O . VAL C 3 88 ? 146.125 147.366 149.075 1.00 63.67 144 VAL C O 1
ATOM 4046 N N . TYR C 3 89 ? 145.206 149.081 147.927 1.00 62.87 145 TYR C N 1
ATOM 4047 C CA . TYR C 3 89 ? 144.057 149.263 148.812 1.00 62.87 145 TYR C CA 1
ATOM 4048 C C . TYR C 3 89 ? 144.525 149.786 150.171 1.00 62.87 145 TYR C C 1
ATOM 4049 O O . TYR C 3 89 ? 144.268 149.198 151.223 1.00 62.87 145 TYR C O 1
ATOM 4058 N N . THR C 3 90 ? 145.232 150.919 150.120 1.00 49.95 146 THR C N 1
ATOM 4059 C CA . THR C 3 90 ? 145.858 151.467 151.319 1.00 49.95 146 THR C CA 1
ATOM 4060 C C . THR C 3 90 ? 144.823 151.801 152.383 1.00 49.95 146 THR C C 1
ATOM 4061 O O . THR C 3 90 ? 145.044 151.557 153.575 1.00 49.95 146 THR C O 1
ATOM 4065 N N . GLY C 3 91 ? 143.685 152.348 151.974 1.00 54.10 147 GLY C N 1
ATOM 4066 C CA . GLY C 3 91 ? 142.644 152.708 152.912 1.00 54.10 147 GLY C CA 1
ATOM 4067 C C . GLY C 3 91 ? 141.903 151.545 153.525 1.00 54.10 147 GLY C C 1
ATOM 4068 O O . GLY C 3 91 ? 141.041 151.767 154.380 1.00 54.10 147 GLY C O 1
ATOM 4069 N N . LEU C 3 92 ? 142.200 150.323 153.116 1.00 59.05 148 LEU C N 1
ATOM 4070 C CA . LEU C 3 92 ? 141.529 149.161 153.686 1.00 59.05 148 LEU C CA 1
ATOM 4071 C C . LEU C 3 92 ? 142.491 148.111 154.220 1.00 59.05 148 LEU C C 1
ATOM 4072 O O . LEU C 3 92 ? 142.201 147.497 155.246 1.00 59.05 148 LEU C O 1
ATOM 4077 N N . THR C 3 93 ? 143.628 147.891 153.557 1.00 60.86 149 THR C N 1
ATOM 4078 C CA . THR C 3 93 ? 144.545 146.842 153.994 1.00 60.86 149 THR C CA 1
ATOM 4079 C C . THR C 3 93 ? 145.331 147.271 155.227 1.00 60.86 149 THR C C 1
ATOM 4080 O O . THR C 3 93 ? 145.249 146.633 156.281 1.00 60.86 149 THR C O 1
ATOM 4084 N N . THR C 3 94 ? 146.100 148.349 155.113 1.00 58.77 150 THR C N 1
ATOM 4085 C CA . THR C 3 94 ? 146.821 148.894 156.253 1.00 58.77 150 THR C CA 1
ATOM 4086 C C . THR C 3 94 ? 145.972 149.846 157.077 1.00 58.77 150 THR C C 1
ATOM 4087 O O . THR C 3 94 ? 146.446 150.350 158.098 1.00 58.77 150 THR C O 1
ATOM 4091 N N . GLY C 3 95 ? 144.727 150.080 156.672 1.00 64.03 151 GLY C N 1
ATOM 4092 C CA . GLY C 3 95 ? 143.857 151.033 157.331 1.00 64.03 151 GLY C CA 1
ATOM 4093 C C . GLY C 3 95 ? 142.876 150.377 158.276 1.00 64.03 151 GLY C C 1
ATOM 4094 O O . GLY C 3 95 ? 143.214 150.091 159.426 1.00 64.03 151 GLY C O 1
ATOM 4095 N N . PHE C 3 96 ? 141.645 150.160 157.811 1.00 62.19 152 PHE C N 1
ATOM 4096 C CA . PHE C 3 96 ? 140.632 149.553 158.665 1.00 62.19 152 PHE C CA 1
ATOM 4097 C C . PHE C 3 96 ? 141.035 148.150 159.105 1.00 62.19 152 PHE C C 1
ATOM 4098 O O . PHE C 3 96 ? 140.866 147.791 160.275 1.00 62.19 152 PHE C O 1
ATOM 4106 N N . CYS C 3 97 ? 141.564 147.337 158.187 1.00 71.21 153 CYS C N 1
ATOM 4107 C CA . CYS C 3 97 ? 141.941 145.974 158.553 1.00 71.21 153 CYS C CA 1
ATOM 4108 C C . CYS C 3 97 ? 143.125 145.959 159.510 1.00 71.21 153 CYS C C 1
ATOM 4109 O O . CYS C 3 97 ? 143.171 145.139 160.433 1.00 71.21 153 CYS C O 1
ATOM 4112 N N . GLY C 3 98 ? 144.088 146.850 159.308 1.00 67.46 154 GLY C N 1
ATOM 4113 C CA . GLY C 3 98 ? 145.265 146.874 160.151 1.00 67.46 154 GLY C CA 1
ATOM 4114 C C . GLY C 3 98 ? 145.022 147.462 161.525 1.00 67.46 154 GLY C C 1
ATOM 4115 O O . GLY C 3 98 ? 145.245 146.798 162.540 1.00 67.46 154 GLY C O 1
ATOM 4116 N N . THR C 3 99 ? 144.548 148.709 161.564 1.00 63.37 155 THR C N 1
ATOM 4117 C CA . THR C 3 99 ? 144.390 149.418 162.829 1.00 63.37 155 THR C CA 1
ATOM 4118 C C . THR C 3 99 ? 143.522 148.640 163.809 1.00 63.37 155 THR C C 1
ATOM 4119 O O . THR C 3 99 ? 143.762 148.683 165.019 1.00 63.37 155 THR C O 1
ATOM 4123 N N . VAL C 3 100 ? 142.528 147.908 163.304 1.00 65.52 156 VAL C N 1
ATOM 4124 C CA . VAL C 3 100 ? 141.651 147.137 164.177 1.00 65.52 156 VAL C CA 1
ATOM 4125 C C . VAL C 3 100 ? 142.431 146.058 164.914 1.00 65.52 156 VAL C C 1
ATOM 4126 O O . VAL C 3 100 ? 142.131 145.746 166.071 1.00 65.52 156 VAL C O 1
ATOM 4130 N N . SER C 3 101 ? 143.440 145.478 164.276 1.00 72.28 157 SER C N 1
ATOM 4131 C CA . SER C 3 101 ? 144.225 144.442 164.932 1.00 72.28 157 SER C CA 1
ATOM 4132 C C . SER C 3 101 ? 144.944 144.990 166.161 1.00 72.28 157 SER C C 1
ATOM 4133 O O . SER C 3 101 ? 145.280 146.174 166.239 1.00 72.28 157 SER C O 1
ATOM 4136 N N . SER C 3 102 ? 145.178 144.106 167.128 1.00 77.73 158 SER C N 1
ATOM 4137 C CA . SER C 3 102 ? 145.737 144.477 168.425 1.00 77.73 158 SER C CA 1
ATOM 4138 C C . SER C 3 102 ? 146.815 143.483 168.854 1.00 77.73 158 SER C C 1
ATOM 4139 O O . SER C 3 102 ? 146.779 142.929 169.953 1.00 77.73 158 SER C O 1
ATOM 4142 N N . PHE C 3 103 ? 147.781 143.236 167.963 1.00 76.94 159 PHE C N 1
ATOM 4143 C CA . PHE C 3 103 ? 148.861 142.286 168.233 1.00 76.94 159 PHE C CA 1
ATOM 4144 C C . PHE C 3 103 ? 149.516 142.543 169.588 1.00 76.94 159 PHE C C 1
ATOM 4145 O O . PHE C 3 103 ? 149.695 141.618 170.395 1.00 76.94 159 PHE C O 1
ATOM 4153 N N . SER C 3 104 ? 149.863 143.802 169.862 1.00 85.47 160 SER C N 1
ATOM 4154 C CA . SER C 3 104 ? 150.423 144.141 171.165 1.00 85.47 160 SER C CA 1
ATOM 4155 C C . SER C 3 104 ? 149.441 143.830 172.283 1.00 85.47 160 SER C C 1
ATOM 4156 O 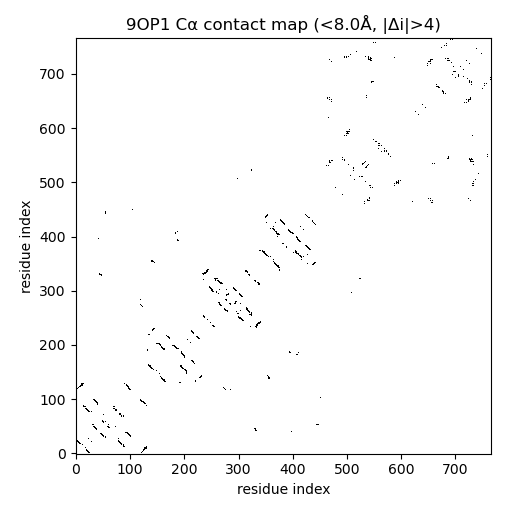O . SER C 3 104 ? 149.833 143.319 173.337 1.00 85.47 160 SER C O 1
ATOM 4159 N N . SER C 3 105 ? 148.162 144.141 172.077 1.00 90.14 161 SER C N 1
ATOM 4160 C CA . SER C 3 105 ? 147.167 143.803 173.085 1.00 90.14 161 SER C CA 1
ATOM 4161 C C . SER C 3 105 ? 147.033 142.296 173.246 1.00 90.14 161 SER C C 1
ATOM 4162 O O . SER C 3 105 ? 146.788 141.819 174.356 1.00 90.14 161 SER C O 1
ATOM 4165 N N . VAL C 3 106 ? 147.203 141.534 172.165 1.00 85.42 162 VAL C N 1
ATOM 4166 C CA . VAL C 3 106 ? 147.157 140.078 172.273 1.00 85.42 162 VAL C CA 1
ATOM 4167 C C . VAL C 3 106 ? 148.284 139.578 173.165 1.00 85.42 162 VAL C C 1
ATOM 4168 O O . VAL C 3 106 ? 148.074 138.758 174.069 1.00 85.42 162 VAL C O 1
ATOM 4172 N N . ILE C 3 107 ? 149.500 140.073 172.929 1.00 87.98 163 ILE C N 1
ATOM 4173 C CA . ILE C 3 107 ? 150.634 139.625 173.732 1.00 87.98 163 ILE C CA 1
ATOM 4174 C C . ILE C 3 107 ? 150.483 140.081 175.179 1.00 87.98 163 ILE C C 1
ATOM 4175 O O . ILE C 3 107 ? 150.808 139.339 176.115 1.00 87.98 163 ILE C O 1
ATOM 4180 N N . LEU C 3 108 ? 149.988 141.303 175.387 1.00 97.99 164 LEU C N 1
ATOM 4181 C CA . LEU C 3 108 ? 149.768 141.787 176.744 1.00 97.99 164 LEU C CA 1
ATOM 4182 C C . LEU C 3 108 ? 148.725 140.945 177.464 1.00 97.99 164 LEU C C 1
ATOM 4183 O O . LEU C 3 108 ? 148.874 140.649 178.653 1.00 97.99 164 LEU C O 1
ATOM 4188 N N . GLU C 3 109 ? 147.654 140.562 176.766 1.00 102.38 165 GLU C N 1
ATOM 4189 C CA . GLU C 3 109 ? 146.642 139.702 177.369 1.00 102.38 165 GLU C CA 1
ATOM 4190 C C . GLU C 3 109 ? 147.228 138.349 177.737 1.00 102.38 165 GLU C C 1
ATOM 4191 O O . GLU C 3 109 ? 146.954 137.818 178.820 1.00 102.38 165 GLU C O 1
ATOM 4197 N N . ALA C 3 110 ? 148.041 137.776 176.848 1.00 105.32 166 ALA C N 1
ATOM 4198 C CA . ALA C 3 110 ? 148.674 136.496 177.148 1.00 105.32 166 ALA C CA 1
ATOM 4199 C C . ALA C 3 110 ? 149.560 136.604 178.383 1.00 105.32 166 ALA C C 1
ATOM 4200 O O . ALA C 3 110 ? 149.509 135.753 179.279 1.00 105.32 166 ALA C O 1
ATOM 4202 N N . PHE C 3 111 ? 150.365 137.664 178.455 1.00 112.95 167 PHE C N 1
ATOM 4203 C CA . PHE C 3 111 ? 151.260 137.836 179.593 1.00 112.95 167 PHE C CA 1
ATOM 4204 C C . PHE C 3 111 ? 150.486 138.087 180.881 1.00 112.95 167 PHE C C 1
ATOM 4205 O O . PHE C 3 111 ? 150.862 137.584 181.946 1.00 112.95 167 PHE C O 1
ATOM 4213 N N . ASN C 3 112 ? 149.410 138.873 180.808 1.00 118.40 168 ASN C N 1
ATOM 4214 C CA . ASN C 3 112 ? 148.618 139.165 181.997 1.00 118.40 168 ASN C CA 1
ATOM 4215 C C . ASN C 3 112 ? 147.921 137.917 182.515 1.00 118.40 168 ASN C C 1
ATOM 4216 O O . ASN C 3 112 ? 147.888 137.676 183.728 1.00 118.40 168 ASN C O 1
ATOM 4221 N N . LYS C 3 113 ? 147.354 137.110 181.617 1.00 123.53 169 LYS C N 1
ATOM 4222 C CA . LYS C 3 113 ? 146.761 135.852 182.044 1.00 123.53 169 LYS C CA 1
ATOM 4223 C C . LYS C 3 113 ? 147.816 134.863 182.516 1.00 123.53 169 LYS C C 1
ATOM 4224 O O . LYS C 3 113 ? 147.495 133.960 183.297 1.00 123.53 169 LYS C O 1
ATOM 4230 N N . ALA C 3 114 ? 149.065 135.015 182.068 1.00 129.75 170 ALA C N 1
ATOM 4231 C CA . ALA C 3 114 ? 150.143 134.205 182.624 1.00 129.75 170 ALA C CA 1
ATOM 4232 C C . ALA C 3 114 ? 150.322 134.483 184.110 1.00 129.75 170 ALA C C 1
ATOM 4233 O O . ALA C 3 114 ? 150.507 133.554 184.905 1.00 129.75 170 ALA C O 1
ATOM 4235 N N . ALA C 3 115 ? 150.266 135.758 184.500 1.00 141.52 171 ALA C N 1
ATOM 4236 C CA . ALA C 3 115 ? 150.279 136.169 185.905 1.00 141.52 171 ALA C CA 1
ATOM 4237 C C . ALA C 3 115 ? 151.506 135.630 186.639 1.00 141.52 171 ALA C C 1
ATOM 4238 O O . ALA C 3 115 ? 151.398 134.996 187.691 1.00 141.52 171 ALA C O 1
ATOM 4240 N N . ASP C 3 116 ? 152.685 135.889 186.069 1.00 163.93 172 ASP C N 1
ATOM 4241 C CA . ASP C 3 116 ? 153.966 135.514 186.669 1.00 163.93 172 ASP C CA 1
ATOM 4242 C C . ASP C 3 116 ? 154.026 134.002 186.918 1.00 163.93 172 ASP C C 1
ATOM 4243 O O . ASP C 3 116 ? 154.025 133.524 188.055 1.00 163.93 172 ASP C O 1
ATOM 4248 N N . THR C 3 117 ? 154.041 133.269 185.799 1.00 169.45 173 THR C N 1
ATOM 4249 C CA . THR C 3 117 ? 154.058 131.807 185.812 1.00 169.45 173 THR C CA 1
ATOM 4250 C C . THR C 3 117 ? 154.983 131.236 186.882 1.00 169.45 173 THR C C 1
ATOM 4251 O O . THR C 3 117 ? 154.571 130.408 187.701 1.00 169.45 173 THR C O 1
ATOM 4255 N N . ASP C 3 118 ? 156.240 131.674 186.892 1.00 174.07 174 ASP C N 1
ATOM 4256 C CA . ASP C 3 118 ? 157.191 131.272 187.926 1.00 174.07 174 ASP C CA 1
ATOM 4257 C C . ASP C 3 118 ? 156.912 132.105 189.172 1.00 174.07 174 ASP C C 1
ATOM 4258 O O . ASP C 3 118 ? 157.446 133.200 189.351 1.00 174.07 174 ASP C O 1
ATOM 4263 N N . ILE C 3 119 ? 156.049 131.575 190.043 1.00 174.26 175 ILE C N 1
ATOM 4264 C CA . ILE C 3 119 ? 155.625 132.327 191.223 1.00 174.26 175 ILE C CA 1
ATOM 4265 C C . ILE C 3 119 ? 156.810 132.586 192.145 1.00 174.26 175 ILE C C 1
ATOM 4266 O O . ILE C 3 119 ? 157.081 133.730 192.530 1.00 174.26 175 ILE C O 1
ATOM 4271 N N . GLY C 3 120 ? 157.535 131.532 192.512 1.00 175.30 176 GLY C N 1
ATOM 4272 C CA . GLY C 3 120 ? 158.721 131.706 193.326 1.00 175.30 176 GLY C CA 1
ATOM 4273 C C . GLY C 3 120 ? 159.953 131.019 192.775 1.00 175.30 176 GLY C C 1
ATOM 4274 O O . GLY C 3 120 ? 161.08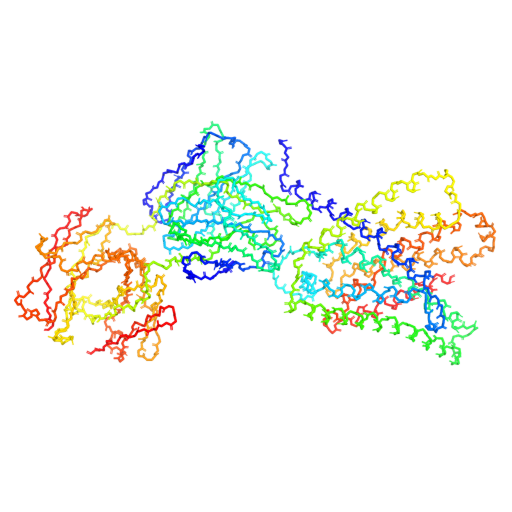0 131.412 193.090 1.00 175.30 176 GLY C O 1
ATOM 4275 N N . VAL C 3 121 ? 159.750 130.010 191.932 1.00 176.13 177 VAL C N 1
ATOM 4276 C CA . VAL C 3 121 ? 160.839 129.231 191.347 1.00 176.13 177 VAL C CA 1
ATOM 4277 C C . VAL C 3 121 ? 160.380 128.730 189.985 1.00 176.13 177 VAL C C 1
ATOM 4278 O O . VAL C 3 121 ? 159.294 128.155 189.860 1.00 176.13 177 VAL C O 1
ATOM 4282 N N . ARG C 3 122 ? 161.206 128.948 188.961 1.00 177.02 178 ARG C N 1
ATOM 4283 C CA . ARG C 3 122 ? 160.873 128.514 187.610 1.00 177.02 178 ARG C CA 1
ATOM 4284 C C . ARG C 3 122 ? 161.165 127.039 187.366 1.00 177.02 178 ARG C C 1
ATOM 4285 O O . ARG C 3 122 ? 160.709 126.495 186.354 1.00 177.02 178 ARG C O 1
ATOM 4287 N N . HIS C 3 123 ? 161.909 126.384 188.258 1.00 177.20 179 HIS C N 1
ATOM 4288 C CA . HIS C 3 123 ? 162.258 124.981 188.062 1.00 177.20 179 HIS C CA 1
ATOM 4289 C C . HIS C 3 123 ? 161.095 124.045 188.370 1.00 177.20 179 HIS C C 1
ATOM 4290 O O . HIS C 3 123 ? 161.027 122.948 187.802 1.00 177.20 179 HIS C O 1
ATOM 4297 N N . HIS C 3 124 ? 160.179 124.451 189.249 1.00 178.79 180 HIS C N 1
ATOM 4298 C CA . HIS C 3 124 ? 159.083 123.576 189.646 1.00 178.79 180 HIS C CA 1
ATOM 4299 C C . HIS C 3 124 ? 158.198 123.233 188.455 1.00 178.79 180 HIS C C 1
ATOM 4300 O O . HIS C 3 124 ? 157.832 124.105 187.661 1.00 178.79 180 HIS C O 1
ATOM 4307 N N . TYR C 3 125 ? 157.866 121.949 188.332 1.00 173.55 181 TYR C N 1
ATOM 4308 C CA . TYR C 3 125 ? 157.011 121.496 187.236 1.00 173.55 181 TYR C CA 1
ATOM 4309 C C . TYR C 3 125 ? 155.597 122.065 187.287 1.00 173.55 181 TYR C C 1
ATOM 4310 O O . TYR C 3 125 ? 155.129 122.572 186.253 1.00 173.55 181 TYR C O 1
ATOM 4312 N N . PRO C 3 126 ? 154.856 122.020 188.424 1.00 170.48 182 PRO C N 1
ATOM 4313 C CA . PRO C 3 126 ? 153.429 122.384 188.380 1.00 170.48 182 PRO C CA 1
ATOM 4314 C C . PRO C 3 126 ? 153.145 123.797 187.889 1.00 170.48 182 PRO C C 1
ATOM 4315 O O . PRO C 3 126 ? 152.419 123.971 186.906 1.00 170.48 182 PRO C O 1
ATOM 4319 N N . ASN C 3 127 ? 153.702 124.811 188.556 1.00 171.80 183 ASN C N 1
ATOM 4320 C CA . ASN C 3 127 ? 153.405 126.189 188.175 1.00 171.80 183 ASN C CA 1
ATOM 4321 C C . ASN C 3 127 ? 153.898 126.495 186.765 1.00 171.80 183 ASN C C 1
ATOM 4322 O O . ASN C 3 127 ? 153.185 127.122 185.971 1.00 171.80 183 ASN C O 1
ATOM 4327 N N . GLY C 3 128 ? 155.112 126.050 186.433 1.00 165.93 184 GLY C N 1
ATOM 4328 C CA . GLY C 3 128 ? 155.649 126.317 185.109 1.00 165.93 184 GLY C CA 1
ATOM 4329 C C . GLY C 3 128 ? 154.852 125.647 184.007 1.00 165.93 184 GLY C C 1
ATOM 4330 O O . GLY C 3 128 ? 154.577 126.257 182.970 1.00 165.93 184 GLY C O 1
ATOM 4331 N N . ALA C 3 129 ? 154.472 124.384 184.214 1.00 162.60 185 ALA C N 1
ATOM 4332 C CA . ALA C 3 129 ? 153.692 123.677 183.204 1.00 162.60 185 ALA C CA 1
ATOM 4333 C C . ALA C 3 129 ? 152.334 124.332 182.997 1.00 162.60 185 ALA C C 1
ATOM 4334 O O . ALA C 3 129 ? 151.898 124.516 181.857 1.00 162.60 185 ALA C O 1
ATOM 4336 N N . TYR C 3 130 ? 151.656 124.703 184.085 1.00 152.85 186 TYR C N 1
ATOM 4337 C CA . TYR C 3 130 ? 150.358 125.360 183.955 1.00 152.85 186 TYR C CA 1
ATOM 4338 C C . TYR C 3 130 ? 150.487 126.702 183.244 1.00 152.85 186 TYR C C 1
ATOM 4339 O O . TYR C 3 130 ? 149.672 127.034 182.372 1.00 152.85 186 TYR C O 1
ATOM 4348 N N . GLY C 3 131 ? 151.509 127.484 183.599 1.00 147.87 187 GLY C N 1
ATOM 4349 C CA . GLY C 3 131 ? 151.689 128.779 182.961 1.00 147.87 187 GLY C CA 1
ATOM 4350 C C . GLY C 3 131 ? 151.994 128.664 181.480 1.00 147.87 187 GLY C C 1
ATOM 4351 O O . GLY C 3 131 ? 151.417 129.378 180.654 1.00 147.87 187 GLY C O 1
ATOM 4352 N N . ILE C 3 132 ? 152.906 127.758 181.119 1.00 144.36 188 ILE C N 1
ATOM 4353 C CA . ILE C 3 132 ? 153.220 127.588 179.706 1.00 144.36 188 ILE C CA 1
ATOM 4354 C C . ILE C 3 132 ? 152.021 127.019 178.961 1.00 144.36 188 ILE C C 1
ATOM 4355 O O . ILE C 3 132 ? 151.783 127.374 177.801 1.00 144.36 188 ILE C O 1
ATOM 4360 N N . MET C 3 133 ? 151.228 126.164 179.611 1.00 141.38 189 MET C N 1
ATOM 4361 C CA . MET C 3 133 ? 150.041 125.618 178.966 1.00 141.38 189 MET C CA 1
ATOM 4362 C C . MET C 3 133 ? 149.037 126.717 178.655 1.00 141.38 189 MET C C 1
ATOM 4363 O O . MET C 3 133 ? 148.512 126.790 177.541 1.00 141.38 189 MET C O 1
ATOM 4368 N N . GLN C 3 134 ? 148.770 127.598 179.623 1.00 131.07 190 GLN C N 1
ATOM 4369 C CA . GLN C 3 134 ? 147.795 128.657 179.371 1.00 131.07 190 GLN C CA 1
ATOM 4370 C C . GLN C 3 134 ? 148.323 129.666 178.356 1.00 131.07 190 GLN C C 1
ATOM 4371 O O . GLN C 3 134 ? 147.558 130.171 177.524 1.00 131.07 190 GLN C O 1
ATOM 4377 N N . PHE C 3 135 ? 149.624 129.966 178.394 1.00 127.19 191 PHE C N 1
ATOM 4378 C CA . PHE C 3 135 ? 150.191 130.898 177.422 1.00 127.19 191 PHE C CA 1
ATOM 4379 C C . PHE C 3 135 ? 150.104 130.329 176.010 1.00 127.19 191 PHE C C 1
ATOM 4380 O O . PHE C 3 135 ? 149.687 131.018 175.068 1.00 127.19 191 PHE C O 1
ATOM 4388 N N . LEU C 3 136 ? 150.484 129.060 175.846 1.00 124.74 192 LEU C N 1
ATOM 4389 C CA . LEU C 3 136 ? 150.374 128.425 174.541 1.00 124.74 192 LEU C CA 1
ATOM 4390 C C . LEU C 3 136 ? 148.922 128.351 174.097 1.00 124.74 192 LEU C C 1
ATOM 4391 O O . LEU C 3 136 ? 148.620 128.559 172.919 1.00 124.74 192 LEU C O 1
ATOM 4396 N N . ALA C 3 137 ? 148.008 128.062 175.026 1.00 122.31 193 ALA C N 1
ATOM 4397 C CA . ALA C 3 137 ? 146.598 127.965 174.668 1.00 122.31 193 ALA C CA 1
ATOM 4398 C C . ALA C 3 137 ? 146.059 129.299 174.174 1.00 122.31 193 ALA C C 1
ATOM 4399 O O . ALA C 3 137 ? 145.370 129.351 173.151 1.00 122.31 193 ALA C O 1
ATOM 4401 N N . VAL C 3 138 ? 146.370 130.391 174.875 1.00 111.52 194 VAL C N 1
ATOM 4402 C CA . VAL C 3 138 ? 145.858 131.692 174.457 1.00 111.52 194 VAL C CA 1
ATOM 4403 C C . VAL C 3 138 ? 146.467 132.112 173.122 1.00 111.52 194 VAL C C 1
ATOM 4404 O O . VAL C 3 138 ? 145.757 132.603 172.232 1.00 111.52 194 VAL C O 1
ATOM 4408 N N . ILE C 3 139 ? 147.776 131.908 172.942 1.00 107.26 195 ILE C N 1
ATOM 4409 C CA . ILE C 3 139 ? 148.398 132.302 171.682 1.00 107.26 195 ILE C CA 1
ATOM 4410 C C . ILE C 3 139 ? 147.850 131.468 170.530 1.00 107.26 195 ILE C C 1
ATOM 4411 O O . ILE C 3 139 ? 147.540 131.997 169.451 1.00 107.26 195 ILE C O 1
ATOM 4416 N N . LEU C 3 140 ? 147.721 130.155 170.737 1.00 110.02 196 LEU C N 1
ATOM 4417 C CA . LEU C 3 140 ? 147.171 129.287 169.706 1.00 110.02 196 LEU C CA 1
ATOM 4418 C C . LEU C 3 140 ? 145.741 129.670 169.374 1.00 110.02 196 LEU C C 1
ATOM 4419 O O . LEU C 3 140 ? 145.365 129.709 168.202 1.00 110.02 196 LEU C O 1
ATOM 4424 N N . ALA C 3 141 ? 144.927 129.962 170.389 1.00 103.56 197 ALA C N 1
ATOM 4425 C CA . ALA C 3 141 ? 143.556 130.378 170.129 1.00 103.56 197 ALA C CA 1
ATOM 4426 C C . ALA C 3 141 ? 143.528 131.631 169.268 1.00 103.56 197 ALA C C 1
ATOM 4427 O O . ALA C 3 141 ? 142.860 131.666 168.227 1.00 103.56 197 ALA C O 1
ATOM 4429 N N . GLN C 3 142 ? 144.281 132.659 169.666 1.00 95.47 198 GLN C N 1
ATOM 4430 C CA . GLN C 3 142 ? 144.278 133.908 168.913 1.00 95.47 198 GLN C CA 1
ATOM 4431 C C . GLN C 3 142 ? 144.686 133.681 167.466 1.00 95.47 198 GLN C C 1
ATOM 4432 O O . GLN C 3 142 ? 143.960 134.052 166.534 1.00 95.47 198 GLN C O 1
ATOM 4438 N N . PHE C 3 143 ? 145.832 133.038 167.255 1.00 97.96 199 PHE C N 1
ATOM 4439 C CA . PHE C 3 143 ? 146.345 132.956 165.895 1.00 97.96 199 PHE C CA 1
ATOM 4440 C C . PHE C 3 143 ? 145.565 131.958 165.051 1.00 97.96 199 PHE C C 1
ATOM 4441 O O . PHE C 3 143 ? 145.363 132.197 163.857 1.00 97.96 199 PHE C O 1
ATOM 4449 N N . GLY C 3 144 ? 145.100 130.854 165.637 1.00 104.08 200 GLY C N 1
ATOM 4450 C CA . GLY C 3 144 ? 144.270 129.929 164.889 1.00 104.08 200 GLY C CA 1
ATOM 4451 C C . GLY C 3 144 ? 142.949 130.544 164.475 1.00 104.08 200 GLY C C 1
ATOM 4452 O O . GLY C 3 144 ? 142.506 130.366 163.339 1.00 104.08 200 GLY C O 1
ATOM 4453 N N . LEU C 3 145 ? 142.302 131.280 165.384 1.00 98.86 201 LEU C N 1
ATOM 4454 C CA . LEU C 3 145 ? 141.075 131.973 165.011 1.00 98.86 201 LEU C CA 1
ATOM 4455 C C . LEU C 3 145 ? 141.339 133.020 163.939 1.00 98.86 201 LEU C C 1
ATOM 4456 O O . LEU C 3 145 ? 140.536 133.183 163.016 1.00 98.86 201 LEU C O 1
ATOM 4461 N N . SER C 3 146 ? 142.465 133.730 164.033 1.00 91.57 202 SER C N 1
ATOM 4462 C CA . SER C 3 146 ? 142.785 134.721 163.011 1.00 91.57 202 SER C CA 1
ATOM 4463 C C . SER C 3 146 ? 142.992 134.069 161.647 1.00 91.57 202 SER C C 1
ATOM 4464 O O . SER C 3 146 ? 142.474 134.552 160.630 1.00 91.57 202 SER C O 1
ATOM 4467 N N . ILE C 3 147 ? 143.735 132.962 161.604 1.00 95.25 203 ILE C N 1
ATOM 4468 C CA . ILE C 3 147 ? 143.991 132.294 160.333 1.00 95.25 203 ILE C CA 1
ATOM 4469 C C . ILE C 3 147 ? 142.706 131.697 159.774 1.00 95.25 203 ILE C C 1
ATOM 4470 O O . ILE C 3 147 ? 142.462 131.739 158.563 1.00 95.25 203 ILE C O 1
ATOM 4475 N N . MET C 3 148 ? 141.863 131.134 160.642 1.00 97.73 204 MET C N 1
ATOM 4476 C CA . MET C 3 148 ? 140.583 130.607 160.187 1.00 97.73 204 MET C CA 1
ATOM 4477 C C . MET C 3 148 ? 139.705 131.717 159.628 1.00 97.73 204 MET C C 1
ATOM 4478 O O . MET C 3 148 ? 139.022 131.530 158.614 1.00 97.73 204 MET C O 1
ATOM 4483 N N . GLY C 3 149 ? 139.696 132.875 160.288 1.00 89.82 205 GLY C N 1
ATOM 4484 C CA . GLY C 3 149 ? 138.949 134.002 159.768 1.00 89.82 205 GLY C CA 1
ATOM 4485 C C . GLY C 3 149 ? 139.452 134.437 158.409 1.00 89.82 205 GLY C C 1
ATOM 4486 O O . GLY C 3 149 ? 138.665 134.751 157.517 1.00 89.82 205 GLY C O 1
ATOM 4487 N N . PHE C 3 150 ? 140.773 134.444 158.229 1.00 88.85 206 PHE C N 1
ATOM 4488 C CA . PHE C 3 150 ? 141.332 134.748 156.916 1.00 88.85 206 PHE C CA 1
ATOM 4489 C C . PHE C 3 150 ? 140.895 133.718 155.880 1.00 88.85 206 PHE C C 1
ATOM 4490 O O . PHE C 3 150 ? 140.596 134.066 154.729 1.00 88.85 206 PHE C O 1
ATOM 4498 N N . HIS C 3 151 ? 140.854 132.444 156.270 1.00 100.99 207 HIS C N 1
ATOM 4499 C CA . HIS C 3 151 ? 140.437 131.395 155.344 1.00 100.99 207 HIS C CA 1
ATOM 4500 C C . HIS C 3 151 ? 138.986 131.579 154.917 1.00 100.99 207 HIS C C 1
ATOM 4501 O O . HIS C 3 151 ? 138.665 131.514 153.723 1.00 100.99 207 HIS C O 1
ATOM 4508 N N . MET C 3 152 ? 138.087 131.798 155.883 1.00 102.63 208 MET C N 1
ATOM 4509 C CA . MET C 3 152 ? 136.699 132.063 155.515 1.00 102.63 208 MET C CA 1
ATOM 4510 C C . MET C 3 152 ? 136.575 133.342 154.704 1.00 102.63 208 MET C C 1
ATOM 4511 O O . MET C 3 152 ? 135.712 133.432 153.828 1.00 102.63 208 MET C O 1
ATOM 4516 N N . GLY C 3 153 ? 137.419 134.338 154.974 1.00 106.18 209 GLY C N 1
ATOM 4517 C CA . GLY C 3 153 ? 137.391 135.544 154.166 1.00 106.18 209 GLY C CA 1
ATOM 4518 C C . GLY C 3 153 ? 137.711 135.264 152.712 1.00 106.18 209 GLY C C 1
ATOM 4519 O O . GLY C 3 153 ? 137.005 135.716 151.810 1.00 106.18 209 GLY C O 1
ATOM 4520 N N . LYS C 3 154 ? 138.772 1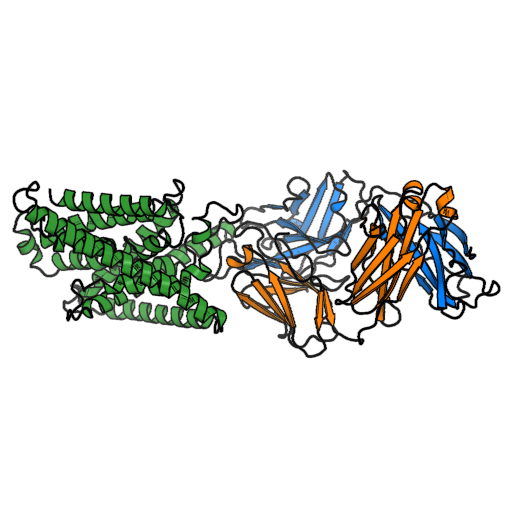34.493 152.468 1.00 105.90 210 LYS C N 1
ATOM 4521 C CA . LYS C 3 154 ? 139.125 134.146 151.093 1.00 105.90 210 LYS C CA 1
ATOM 4522 C C . LYS C 3 154 ? 138.031 133.315 150.432 1.00 105.90 210 LYS C C 1
ATOM 4523 O O . LYS C 3 154 ? 137.666 133.557 149.271 1.00 105.90 210 LYS C O 1
ATOM 4529 N N . GLN C 3 155 ? 137.492 132.331 151.156 1.00 115.65 211 GLN C N 1
ATOM 4530 C CA . GLN C 3 155 ? 136.467 131.465 150.580 1.00 115.65 211 GLN C CA 1
ATOM 4531 C C . GLN C 3 155 ? 135.209 132.254 150.235 1.00 115.65 211 GLN C C 1
ATOM 4532 O O . GLN C 3 155 ? 134.642 132.099 149.147 1.00 115.65 211 GLN C O 1
ATOM 4538 N N . PHE C 3 156 ? 134.763 133.119 151.149 1.00 123.86 212 PHE C N 1
ATOM 4539 C CA . PHE C 3 156 ? 133.584 133.931 150.884 1.00 123.86 212 PHE C CA 1
ATOM 4540 C C . PHE C 3 156 ? 133.847 134.949 149.786 1.00 123.86 212 PHE C C 1
ATOM 4541 O O . PHE C 3 156 ? 132.935 135.275 149.021 1.00 123.86 212 PHE C O 1
ATOM 4549 N N . SER C 3 157 ? 135.077 135.458 149.690 1.00 125.90 213 SER C N 1
ATOM 4550 C CA . SER C 3 157 ? 135.419 136.346 148.588 1.00 125.90 213 SER C CA 1
ATOM 4551 C C . SER C 3 157 ? 135.264 135.633 147.255 1.00 125.90 213 SER C C 1
ATOM 4552 O O . SER C 3 157 ? 134.691 136.181 146.309 1.00 125.90 213 SER C O 1
ATOM 4555 N N . ALA C 3 158 ? 135.758 134.396 147.166 1.00 129.83 214 ALA C N 1
ATOM 4556 C CA . ALA C 3 158 ? 135.588 133.633 145.932 1.00 129.83 214 ALA C CA 1
ATOM 4557 C C . ALA C 3 158 ? 134.113 133.364 145.645 1.00 129.83 214 ALA C C 1
ATOM 4558 O O . ALA C 3 158 ? 133.655 133.503 144.501 1.00 129.83 214 ALA C O 1
ATOM 4560 N N . VAL C 3 159 ? 133.355 132.987 146.679 1.00 132.82 215 VAL C N 1
ATOM 4561 C CA . VAL C 3 159 ? 131.949 132.634 146.502 1.00 132.82 215 VAL C CA 1
ATOM 4562 C C . VAL C 3 159 ? 131.128 133.844 146.070 1.00 132.82 215 VAL C C 1
ATOM 4563 O O . VAL C 3 159 ? 130.181 133.713 145.286 1.00 132.82 215 VAL C O 1
ATOM 4567 N N . VAL C 3 160 ? 131.460 135.036 146.566 1.00 138.41 216 VAL C N 1
ATOM 4568 C CA . VAL C 3 160 ? 130.732 136.226 146.143 1.00 138.41 216 VAL C CA 1
ATOM 4569 C C . VAL C 3 160 ? 131.255 136.770 144.819 1.00 138.41 216 VAL C C 1
ATOM 4570 O O . VAL C 3 160 ? 130.500 137.421 144.085 1.00 138.41 216 VAL C O 1
ATOM 4574 N N . ASP C 3 161 ? 132.519 136.509 144.480 1.00 138.07 217 ASP C N 1
ATOM 4575 C CA . ASP C 3 161 ? 133.079 137.030 143.241 1.00 138.07 217 ASP C CA 1
ATOM 4576 C C . ASP C 3 161 ? 132.607 136.236 142.033 1.00 138.07 217 ASP C C 1
ATOM 4577 O O . ASP C 3 161 ? 132.369 136.814 140.967 1.00 138.07 217 ASP C O 1
ATOM 4582 N N . ASN C 3 162 ? 132.467 134.914 142.172 1.00 144.76 218 ASN C N 1
ATOM 4583 C CA . ASN C 3 162 ? 132.085 134.119 141.010 1.00 144.76 218 ASN C CA 1
ATOM 4584 C C . ASN C 3 162 ? 130.648 134.381 140.569 1.00 144.76 218 ASN C C 1
ATOM 4585 O O . ASN C 3 162 ? 130.299 134.065 139.427 1.00 144.76 218 ASN C O 1
ATOM 4590 N N . TYR C 3 163 ? 129.811 134.948 141.442 1.00 143.04 219 TYR C N 1
ATOM 4591 C CA . TYR C 3 163 ? 128.423 135.217 141.074 1.00 143.04 219 TYR C CA 1
ATOM 4592 C C . TYR C 3 163 ? 128.289 136.532 140.312 1.00 143.04 219 TYR C C 1
ATOM 4593 O O . TYR C 3 163 ? 127.924 136.543 139.131 1.00 143.04 219 TYR C O 1
ATOM 4602 N N . LEU C 3 164 ? 128.594 137.652 140.971 1.00 147.73 220 LEU C N 1
ATOM 4603 C CA . LEU C 3 164 ? 128.466 138.973 140.363 1.00 147.73 220 LEU C CA 1
ATOM 4604 C C . LEU C 3 164 ? 129.163 140.014 141.233 1.00 147.73 220 LEU C C 1
ATOM 4605 O O . LEU C 3 164 ? 128.987 140.015 142.458 1.00 147.73 220 LEU C O 1
ATOM 4610 N N . PRO C 3 165 ? 129.959 140.914 140.647 1.00 148.94 221 PRO C N 1
ATOM 4611 C CA . PRO C 3 165 ? 130.632 141.936 141.466 1.00 148.94 221 PRO C CA 1
ATOM 4612 C C . PRO C 3 165 ? 129.702 143.019 141.984 1.00 148.94 221 PRO C C 1
ATOM 4613 O O . PRO C 3 165 ? 130.065 143.706 142.947 1.00 148.94 221 PRO C O 1
ATOM 4617 N N . LEU C 3 166 ? 128.527 143.198 141.375 1.00 145.13 222 LEU C N 1
ATOM 4618 C CA . LEU C 3 166 ? 127.563 144.226 141.775 1.00 145.13 222 LEU C CA 1
ATOM 4619 C C . LEU C 3 166 ? 128.159 145.630 141.699 1.00 145.13 222 LEU C C 1
ATOM 4620 O O . LEU C 3 166 ? 127.757 146.519 142.453 1.00 145.13 222 LEU C O 1
ATOM 4625 N N . VAL C 3 167 ? 129.119 145.826 140.791 1.00 140.58 223 VAL C N 1
ATOM 4626 C CA . VAL C 3 167 ? 129.792 147.105 140.563 1.00 140.58 223 VAL C CA 1
ATOM 4627 C C . VAL C 3 167 ? 130.602 147.507 141.791 1.00 140.58 223 VAL C C 1
ATOM 4628 O O . VAL C 3 167 ? 130.045 147.797 142.855 1.00 140.58 223 VAL C O 1
ATOM 4632 N N . THR C 3 168 ? 131.929 147.539 141.640 1.00 136.42 224 THR C N 1
ATOM 4633 C CA . THR C 3 168 ? 132.805 147.838 142.769 1.00 136.42 224 THR C CA 1
ATOM 4634 C C . THR C 3 168 ? 132.587 149.250 143.301 1.00 136.42 224 THR C C 1
ATOM 4635 O O . THR C 3 168 ? 132.673 149.475 144.513 1.00 136.42 224 THR C O 1
ATOM 4639 N N . LYS C 3 169 ? 132.298 150.209 142.417 1.00 128.12 225 LYS C N 1
ATOM 4640 C CA . LYS C 3 169 ? 132.141 151.598 142.836 1.00 128.12 225 LYS C CA 1
ATOM 4641 C C . LYS C 3 169 ? 130.948 151.800 143.765 1.00 128.12 225 LYS C C 1
ATOM 4642 O O . LYS C 3 169 ? 130.891 152.817 144.469 1.00 128.12 225 LYS C O 1
ATOM 4648 N N . ARG C 3 170 ? 129.999 150.860 143.784 1.00 132.80 226 ARG C N 1
ATOM 4649 C CA . ARG C 3 170 ? 128.900 150.935 144.739 1.00 132.80 226 ARG C CA 1
ATOM 4650 C C . ARG C 3 170 ? 129.392 150.845 146.175 1.00 132.80 226 ARG C C 1
ATOM 4651 O O . ARG C 3 170 ? 128.696 151.297 147.090 1.00 132.80 226 ARG C O 1
ATOM 4659 N N . ILE C 3 171 ? 130.567 150.260 146.393 1.00 124.92 227 ILE C N 1
ATOM 4660 C CA . ILE C 3 171 ? 131.193 150.293 147.707 1.00 124.92 227 ILE C CA 1
ATOM 4661 C C . ILE C 3 171 ? 132.068 151.537 147.854 1.00 124.92 227 ILE C C 1
ATOM 4662 O O . ILE C 3 171 ? 132.239 152.050 148.965 1.00 124.92 227 ILE C O 1
ATOM 4667 N N . TYR C 3 172 ? 132.609 152.047 146.746 1.00 118.22 228 TYR C N 1
ATOM 4668 C CA . TYR C 3 172 ? 133.384 153.282 146.794 1.00 118.22 228 TYR C CA 1
ATOM 4669 C C . TYR C 3 172 ? 132.535 154.444 147.293 1.00 118.22 228 TYR C C 1
ATOM 4670 O O . TYR C 3 172 ? 132.994 155.258 148.106 1.00 118.22 228 TYR C O 1
ATOM 4679 N N . LYS C 3 173 ? 131.287 154.532 146.824 1.00 114.61 229 LYS C N 1
ATOM 4680 C CA . LYS C 3 173 ? 130.417 155.622 147.256 1.00 114.61 229 LYS C CA 1
ATOM 4681 C C . LYS C 3 173 ? 130.107 155.532 148.747 1.00 114.61 229 LYS C C 1
ATOM 4682 O O . LYS C 3 173 ? 130.090 156.554 149.446 1.00 114.61 229 LYS C O 1
ATOM 4688 N N . VAL C 3 174 ? 129.862 154.322 149.258 1.00 114.94 230 VAL C N 1
ATOM 4689 C CA . VAL C 3 174 ? 129.563 154.197 150.680 1.00 114.94 230 VAL C CA 1
ATOM 4690 C C . VAL C 3 174 ? 130.805 154.490 151.515 1.00 114.94 230 VAL C C 1
ATOM 4691 O O . VAL C 3 174 ? 130.708 155.103 152.587 1.00 114.94 230 VAL C O 1
ATOM 4695 N N . LEU C 3 175 ? 131.988 154.095 151.036 1.00 115.10 231 LEU C N 1
ATOM 4696 C CA . LEU C 3 175 ? 133.216 154.454 151.737 1.00 115.10 231 LEU C CA 1
ATOM 4697 C C . LEU C 3 175 ? 133.382 155.966 151.799 1.00 115.10 231 LEU C C 1
ATOM 4698 O O . LEU C 3 175 ? 133.719 156.522 152.852 1.00 115.10 231 LEU C O 1
ATOM 4703 N N . GLU C 3 176 ? 133.119 156.652 150.684 1.00 110.06 232 GLU C N 1
ATOM 4704 C CA . GLU C 3 176 ? 133.239 158.107 150.675 1.00 110.06 232 GLU C CA 1
ATOM 4705 C C . GLU C 3 176 ? 132.241 158.752 151.626 1.00 110.06 232 GLU C C 1
ATOM 4706 O O . GLU C 3 176 ? 132.590 159.684 152.362 1.00 110.06 232 GLU C O 1
ATOM 4712 N N . LEU C 3 177 ? 130.992 158.279 151.630 1.00 107.70 233 LEU C N 1
ATOM 4713 C CA . LEU C 3 177 ? 130.004 158.915 152.497 1.00 107.70 233 LEU C CA 1
ATOM 4714 C C . LEU C 3 177 ? 130.329 158.669 153.964 1.00 107.70 233 LEU C C 1
ATOM 4715 O O . LEU C 3 177 ? 130.135 159.556 154.803 1.00 107.70 233 LEU C O 1
ATOM 4720 N N . THR C 3 178 ? 130.851 157.483 154.290 1.00 106.17 234 THR C N 1
ATOM 4721 C CA . THR C 3 178 ? 131.332 157.254 155.646 1.00 106.17 234 THR C CA 1
ATOM 4722 C C . THR C 3 178 ? 132.479 158.198 155.979 1.00 106.17 234 THR C C 1
ATOM 4723 O O . THR C 3 178 ? 132.595 158.668 157.116 1.00 106.17 234 THR C O 1
ATOM 4727 N N . SER C 3 179 ? 133.335 158.490 154.998 1.00 103.33 235 SER C N 1
ATOM 4728 C CA . SER C 3 179 ? 134.420 159.439 155.234 1.00 103.33 235 SER C CA 1
ATOM 4729 C C . SER C 3 179 ? 133.879 160.823 155.573 1.00 103.33 235 SER C C 1
ATOM 4730 O O . SER C 3 179 ? 134.364 161.479 156.503 1.00 103.33 235 SER C O 1
ATOM 4733 N N . MET C 3 180 ? 132.873 161.290 154.823 1.00 109.88 236 MET C N 1
ATOM 4734 C CA . MET C 3 180 ? 132.276 162.586 155.152 1.00 109.88 236 MET C CA 1
ATOM 4735 C C . MET C 3 180 ? 131.597 162.571 156.519 1.00 109.88 236 MET C C 1
ATOM 4736 O O . MET C 3 180 ? 131.662 163.561 157.256 1.00 109.88 236 MET C O 1
ATOM 4741 N N . ILE C 3 181 ? 130.921 161.474 156.869 1.00 104.51 237 ILE C N 1
ATOM 4742 C CA . ILE C 3 181 ? 130.298 161.398 158.190 1.00 104.51 237 ILE C CA 1
ATOM 4743 C C . ILE C 3 181 ? 131.353 161.476 159.285 1.00 104.51 237 ILE C C 1
ATOM 4744 O O . ILE C 3 181 ? 131.183 162.186 160.287 1.00 104.51 237 ILE C O 1
ATOM 4749 N N . LEU C 3 182 ? 132.459 160.750 159.111 1.00 97.11 238 LEU C N 1
ATOM 4750 C CA . LEU C 3 182 ? 133.542 160.805 160.087 1.00 97.11 238 LEU C CA 1
ATOM 4751 C C . LEU C 3 182 ? 134.119 162.209 160.188 1.00 97.11 238 LEU C C 1
ATOM 4752 O O . LEU C 3 182 ? 134.403 162.691 161.289 1.00 97.11 238 LEU C O 1
ATOM 4757 N N . GLY C 3 183 ? 134.316 162.873 159.049 1.00 110.17 239 GLY C N 1
ATOM 4758 C CA . GLY C 3 183 ? 134.828 164.232 159.081 1.00 110.17 239 GLY C CA 1
ATOM 4759 C C . GLY C 3 183 ? 133.902 165.181 159.814 1.00 110.17 239 GLY C C 1
ATOM 4760 O O . GLY C 3 183 ? 134.343 165.976 160.648 1.00 110.17 239 GLY C O 1
ATOM 4761 N N . VAL C 3 184 ? 132.600 165.091 159.533 1.00 119.33 240 VAL C N 1
ATOM 4762 C CA . VAL C 3 184 ? 131.632 165.976 160.174 1.00 119.33 240 VAL C CA 1
ATOM 4763 C C . VAL C 3 184 ? 131.619 165.747 161.680 1.00 119.33 240 VAL C C 1
ATOM 4764 O O . VAL C 3 184 ? 131.610 166.700 162.470 1.00 119.33 240 VAL C O 1
ATOM 4768 N N . VAL C 3 185 ? 131.614 164.479 162.101 1.00 118.49 241 VAL C N 1
ATOM 4769 C CA . VAL C 3 185 ? 131.592 164.179 163.532 1.00 118.49 241 VAL C CA 1
ATOM 4770 C C . VAL C 3 185 ? 132.869 164.676 164.199 1.00 118.49 241 VAL C C 1
ATOM 4771 O O . VAL C 3 185 ? 132.828 165.378 165.219 1.00 118.49 241 VAL C O 1
ATOM 4775 N N . LEU C 3 186 ? 134.025 164.338 163.615 1.00 119.96 242 LEU C N 1
ATOM 4776 C CA . LEU C 3 186 ? 135.307 164.753 164.173 1.00 119.96 242 LEU C CA 1
ATOM 4777 C C . LEU C 3 186 ? 135.411 166.266 164.264 1.00 119.96 242 LEU C C 1
ATOM 4778 O O . LEU C 3 186 ? 136.078 166.790 165.162 1.00 119.96 242 LEU C O 1
ATOM 4783 N N . VAL C 3 187 ? 134.760 166.988 163.354 1.00 127.26 243 VAL C N 1
ATOM 4784 C CA . VAL C 3 187 ? 134.730 168.441 163.469 1.00 127.26 243 VAL C CA 1
ATOM 4785 C C . VAL C 3 187 ? 133.841 168.859 164.635 1.00 127.26 243 VAL C C 1
ATOM 4786 O O . VAL C 3 187 ? 134.318 169.416 165.631 1.00 127.26 243 VAL C O 1
ATOM 4790 N N . VAL C 3 188 ? 132.543 168.553 164.549 1.00 135.82 244 VAL C N 1
ATOM 4791 C CA . VAL C 3 188 ? 131.580 169.206 165.434 1.00 135.82 244 VAL C CA 1
ATOM 4792 C C . VAL C 3 188 ? 131.742 168.721 166.871 1.00 135.82 244 VAL C C 1
ATOM 4793 O O . VAL C 3 188 ? 131.845 169.531 167.802 1.00 135.82 244 VAL C O 1
ATOM 4797 N N . ILE C 3 189 ? 131.783 167.403 167.081 1.00 135.62 245 ILE C N 1
ATOM 4798 C CA . ILE C 3 189 ? 131.773 166.893 168.447 1.00 135.62 245 ILE C CA 1
ATOM 4799 C C . ILE C 3 189 ? 133.079 167.228 169.153 1.00 135.62 245 ILE C C 1
ATOM 4800 O O . ILE C 3 189 ? 133.085 167.602 170.332 1.00 135.62 245 ILE C O 1
ATOM 4805 N N . THR C 3 190 ? 134.202 167.122 168.444 1.00 135.57 246 THR C N 1
ATOM 4806 C CA . THR C 3 190 ? 135.487 167.401 169.074 1.00 135.57 246 THR C CA 1
ATOM 4807 C C . THR C 3 190 ? 135.678 168.895 169.317 1.00 135.57 246 THR C C 1
ATOM 4808 O O . THR C 3 190 ? 136.264 169.288 170.333 1.00 135.57 246 THR C O 1
ATOM 4812 N N . CYS C 3 191 ? 135.193 169.748 168.408 1.00 141.17 247 CYS C N 1
ATOM 4813 C CA . CYS C 3 191 ? 135.382 171.182 168.596 1.00 141.17 247 CYS C CA 1
ATOM 4814 C C . CYS C 3 191 ? 134.454 171.732 169.674 1.00 141.17 247 CYS C C 1
ATOM 4815 O O . CYS C 3 191 ? 134.864 172.577 170.478 1.00 141.17 247 CYS C O 1
ATOM 4818 N N . ILE C 3 192 ? 133.205 171.268 169.715 1.00 144.67 248 ILE C N 1
ATOM 4819 C CA . ILE C 3 192 ? 132.238 171.740 170.708 1.00 144.67 248 ILE C CA 1
ATOM 4820 C C . ILE C 3 192 ? 132.417 170.864 171.944 1.00 144.67 248 ILE C C 1
ATOM 4821 O O . ILE C 3 192 ? 131.789 169.815 172.093 1.00 144.67 248 ILE C O 1
ATOM 4826 N N . LEU C 3 193 ? 133.294 171.305 172.843 1.00 149.88 249 LEU C N 1
ATOM 4827 C CA . LEU C 3 193 ? 133.533 170.608 174.099 1.00 149.88 249 LEU C CA 1
ATOM 4828 C C . LEU C 3 193 ? 134.276 171.546 175.038 1.00 149.88 249 LEU C C 1
ATOM 4829 O O . LEU C 3 193 ? 134.825 172.568 174.618 1.00 149.88 249 LEU C O 1
ATOM 4834 N N . ILE C 3 194 ? 134.279 171.185 176.322 1.00 149.97 250 ILE C N 1
ATOM 4835 C CA . ILE C 3 194 ? 135.011 171.961 177.313 1.00 149.97 250 ILE C CA 1
ATOM 4836 C C . ILE C 3 194 ? 136.506 171.875 177.024 1.00 149.97 250 ILE C C 1
ATOM 4837 O O . ILE C 3 194 ? 137.015 170.852 176.545 1.00 149.97 250 ILE C O 1
ATOM 4842 N N . GLY C 3 195 ? 137.220 172.966 177.313 1.00 149.84 251 GLY C N 1
ATOM 4843 C CA . GLY C 3 195 ? 138.648 173.018 177.053 1.00 149.84 251 GLY C CA 1
ATOM 4844 C C . GLY C 3 195 ? 139.455 171.993 177.823 1.00 149.84 251 GLY C C 1
ATOM 4845 O O . GLY C 3 195 ? 140.578 171.671 177.420 1.00 149.84 251 GLY C O 1
ATOM 4846 N N . VAL C 3 196 ? 138.911 171.471 178.921 1.00 147.36 252 VAL C N 1
ATOM 4847 C CA . VAL C 3 196 ? 139.591 170.446 179.702 1.00 147.36 252 VAL C CA 1
ATOM 4848 C C . VAL C 3 196 ? 139.136 169.072 179.230 1.00 147.36 252 VAL C C 1
ATOM 4849 O O . VAL C 3 196 ? 139.463 168.054 179.852 1.00 147.36 252 VAL C O 1
ATOM 4853 N N . LYS C 3 197 ? 138.382 169.035 178.128 1.00 144.37 253 LYS C N 1
ATOM 4854 C CA . LYS C 3 197 ? 137.889 167.792 177.537 1.00 144.37 253 LYS C CA 1
ATOM 4855 C C . LYS C 3 197 ? 137.047 167.009 178.551 1.00 144.37 253 LYS C C 1
ATOM 4856 O O . LYS C 3 197 ? 137.441 165.957 179.060 1.00 144.37 253 LYS C O 1
ATOM 4862 N N . LYS C 3 198 ? 135.882 167.596 178.847 1.00 145.77 254 LYS C N 1
ATOM 4863 C CA . LYS C 3 198 ? 134.950 167.098 179.858 1.00 145.77 254 LYS C CA 1
ATOM 4864 C C . LYS C 3 198 ? 134.840 165.579 179.840 1.00 145.77 254 LYS C C 1
ATOM 4865 O O . LYS C 3 198 ? 134.804 164.952 178.778 1.00 145.77 254 LYS C O 1
ATOM 4867 N N . GLN C 3 199 ? 134.778 164.997 181.034 1.00 144.95 255 GLN C N 1
ATOM 4868 C CA . GLN C 3 199 ? 134.907 163.557 181.208 1.00 144.95 255 GLN C CA 1
ATOM 4869 C C . GLN C 3 199 ? 133.646 162.839 180.726 1.00 144.95 255 GLN C C 1
ATOM 4870 O O . GLN C 3 199 ? 132.734 163.428 180.141 1.00 144.95 255 GLN C O 1
ATOM 4876 N N . GLY C 3 200 ? 133.599 161.538 180.975 1.00 137.67 256 GLY C N 1
ATOM 4877 C CA . GLY C 3 200 ? 132.531 160.694 180.494 1.00 137.67 256 GLY C CA 1
ATOM 4878 C C . GLY C 3 200 ? 132.970 159.839 179.324 1.00 137.67 256 GLY C C 1
ATOM 4879 O O . GLY C 3 200 ? 134.158 159.654 179.052 1.00 137.67 256 GLY C O 1
ATOM 4880 N N . SER C 3 201 ? 131.973 159.306 178.616 1.00 136.40 257 SER C N 1
ATOM 4881 C CA . SER C 3 201 ? 132.258 158.522 177.421 1.00 136.40 257 SER C CA 1
ATOM 4882 C C . SER C 3 201 ? 132.751 159.389 176.270 1.00 136.40 257 SER C C 1
ATOM 4883 O O . SER C 3 201 ? 133.338 158.860 175.321 1.00 136.40 257 SER C O 1
ATOM 4886 N N . TRP C 3 202 ? 132.518 160.701 176.329 1.00 137.26 258 TRP C N 1
ATOM 4887 C CA . TRP C 3 202 ? 132.938 161.580 175.242 1.00 137.26 258 TRP C CA 1
ATOM 4888 C C . TRP C 3 202 ? 134.457 161.666 175.147 1.00 137.26 258 TRP C C 1
ATOM 4889 O O . TRP C 3 202 ? 135.031 161.466 174.070 1.00 137.26 258 TRP C O 1
ATOM 4900 N N . ARG C 3 203 ? 135.130 161.958 176.262 1.00 128.95 259 ARG C N 1
ATOM 4901 C CA . ARG C 3 203 ? 136.583 162.066 176.224 1.00 128.95 259 ARG C CA 1
ATOM 4902 C C . ARG C 3 203 ? 137.268 160.709 176.217 1.00 128.95 259 ARG C C 1
ATOM 4903 O O . ARG C 3 203 ? 138.438 160.623 175.830 1.00 128.95 259 ARG C O 1
ATOM 4911 N N . SER C 3 204 ? 136.556 159.648 176.601 1.00 124.26 260 SER C N 1
ATOM 4912 C CA . SER C 3 204 ? 137.163 158.326 176.679 1.00 124.26 260 SER C CA 1
ATOM 4913 C C . SER C 3 204 ? 137.724 157.871 175.341 1.00 124.26 260 SER C C 1
ATOM 4914 O O . SER C 3 204 ? 138.574 156.975 175.308 1.00 124.26 260 SER C O 1
ATOM 4917 N N . TRP C 3 205 ? 137.265 158.463 174.239 1.00 103.50 261 TRP C N 1
ATOM 4918 C CA . TRP C 3 205 ? 137.751 158.114 172.917 1.00 103.50 261 TRP C CA 1
ATOM 4919 C C . TRP C 3 205 ? 138.486 159.245 172.213 1.00 103.50 261 TRP C C 1
ATOM 4920 O O . TRP C 3 205 ? 139.102 158.995 171.176 1.00 103.50 261 TRP C O 1
ATOM 4931 N N . THR C 3 206 ? 138.437 160.472 172.735 1.00 107.41 262 THR C N 1
ATOM 4932 C CA . THR C 3 206 ? 138.987 161.612 172.005 1.00 107.41 262 THR C CA 1
ATOM 4933 C C . THR C 3 206 ? 140.497 161.493 171.827 1.00 107.41 262 THR C C 1
ATOM 4934 O O . THR C 3 206 ? 141.015 161.585 170.706 1.00 107.41 262 THR C O 1
ATOM 4938 N N . PHE C 3 207 ? 141.225 161.288 172.925 1.00 107.08 263 PHE C N 1
ATOM 4939 C CA . PHE C 3 207 ? 142.679 161.205 172.832 1.00 107.08 263 PHE C CA 1
ATOM 4940 C C . PHE C 3 207 ? 143.115 159.955 172.083 1.00 107.08 263 PHE C C 1
ATOM 4941 O O . PHE C 3 207 ? 144.105 159.979 171.342 1.00 107.08 263 PHE C O 1
ATOM 4949 N N . SER C 3 208 ? 142.391 158.851 172.266 1.00 91.73 264 SER C N 1
ATOM 4950 C CA . SER C 3 208 ? 142.690 157.643 171.508 1.00 91.73 264 SER C CA 1
ATOM 4951 C C . SER C 3 208 ? 142.524 157.881 170.014 1.00 91.73 264 SER C C 1
ATOM 4952 O O . SER C 3 208 ? 143.357 157.447 169.209 1.00 91.73 264 SER C O 1
ATOM 4955 N N . MET C 3 209 ? 141.454 158.576 169.627 1.00 85.26 265 MET C N 1
ATOM 4956 C CA . MET C 3 209 ? 141.246 158.916 168.228 1.00 85.26 265 MET C CA 1
ATOM 4957 C C . MET C 3 209 ? 142.357 159.816 167.714 1.00 85.26 265 MET C C 1
ATOM 4958 O O . MET C 3 209 ? 142.813 159.662 166.579 1.00 85.26 265 MET C O 1
ATOM 4963 N N . LEU C 3 210 ? 142.800 160.770 168.531 1.00 85.43 266 LEU C N 1
ATOM 4964 C CA . LEU C 3 210 ? 143.846 161.680 168.076 1.00 85.43 266 LEU C CA 1
ATOM 4965 C C . LEU C 3 210 ? 145.172 160.949 167.892 1.00 85.43 266 LEU C C 1
ATOM 4966 O O . LEU C 3 210 ? 145.921 161.241 166.954 1.00 85.43 266 LEU C O 1
ATOM 4971 N N . PHE C 3 211 ? 145.482 159.997 168.775 1.00 86.38 267 PHE C N 1
ATOM 4972 C CA . PHE C 3 211 ? 146.769 159.310 168.712 1.00 86.38 267 PHE C CA 1
ATOM 4973 C C . PHE C 3 211 ? 146.792 158.139 167.737 1.00 86.38 267 PHE C C 1
ATOM 4974 O O . PHE C 3 211 ? 147.879 157.742 167.306 1.00 86.38 267 PHE C O 1
ATOM 4982 N N . ALA C 3 212 ? 145.638 157.568 167.393 1.00 75.38 268 ALA C N 1
ATOM 4983 C CA . ALA C 3 212 ? 145.627 156.393 166.522 1.00 75.38 268 ALA C CA 1
ATOM 4984 C C . ALA C 3 212 ? 146.225 156.633 165.139 1.00 75.38 268 ALA C C 1
ATOM 4985 O O . ALA C 3 212 ? 147.061 155.819 164.704 1.00 75.38 268 ALA C O 1
ATOM 4987 N N . PRO C 3 213 ? 145.850 157.677 164.393 1.00 66.32 269 PRO C N 1
ATOM 4988 C CA . PRO C 3 213 ? 146.383 157.805 163.032 1.00 66.32 269 PRO C CA 1
ATOM 4989 C C . PRO C 3 213 ? 147.884 157.981 162.993 1.00 66.32 269 PRO C C 1
ATOM 4990 O O . PRO C 3 213 ? 148.511 157.575 162.013 1.00 66.32 269 PRO C O 1
ATOM 4994 N N . PHE C 3 214 ? 148.486 158.578 164.022 1.00 67.63 270 PHE C N 1
ATOM 4995 C CA . PHE C 3 214 ? 149.938 158.719 164.020 1.00 67.63 270 PHE C CA 1
ATOM 4996 C C . PHE C 3 214 ? 150.621 157.363 164.129 1.00 67.63 270 PHE C C 1
ATOM 4997 O O . PHE C 3 214 ? 151.605 157.099 163.429 1.00 67.63 270 PHE C O 1
ATOM 5005 N N . GLY C 3 215 ? 150.106 156.483 164.989 1.00 70.29 271 GLY C N 1
ATOM 5006 C CA . GLY C 3 215 ? 150.632 155.130 165.039 1.00 70.29 271 GLY C CA 1
ATOM 5007 C C . GLY C 3 215 ? 150.412 154.380 163.740 1.00 70.29 271 GLY C C 1
ATOM 5008 O O . GLY C 3 215 ? 151.290 153.642 163.278 1.00 70.29 271 GLY C O 1
ATOM 5009 N N . ALA C 3 216 ? 149.240 154.565 163.127 1.00 63.53 272 ALA C N 1
ATOM 5010 C CA . ALA C 3 216 ? 148.986 153.929 161.838 1.00 63.53 272 ALA C CA 1
ATOM 5011 C C . ALA C 3 216 ? 149.968 154.415 160.780 1.00 63.53 272 ALA C C 1
ATOM 5012 O O . ALA C 3 216 ? 150.494 153.618 159.996 1.00 63.53 272 ALA C O 1
ATOM 5014 N N . LEU C 3 217 ? 150.231 155.722 160.747 1.00 56.71 273 LEU C N 1
ATOM 5015 C CA . LEU C 3 217 ? 151.195 156.275 159.805 1.00 56.71 273 LEU C CA 1
ATOM 5016 C C . LEU C 3 217 ? 152.591 155.730 160.057 1.00 56.71 273 LEU C C 1
ATOM 5017 O O . LEU C 3 217 ? 153.326 155.428 159.110 1.00 56.71 273 LEU C O 1
ATOM 5022 N N . LEU C 3 218 ? 152.987 155.627 161.327 1.00 61.21 274 LEU C N 1
ATOM 5023 C CA . LEU C 3 218 ? 154.305 155.089 161.638 1.00 61.21 274 LEU C CA 1
ATOM 5024 C C . LEU C 3 218 ? 154.433 153.658 161.141 1.00 61.21 274 LEU C C 1
ATOM 5025 O O . LEU C 3 218 ? 155.446 153.285 160.538 1.00 61.21 274 LEU C O 1
ATOM 5030 N N . ARG C 3 219 ? 153.402 152.843 161.367 1.00 58.70 275 ARG C N 1
ATOM 5031 C CA . ARG C 3 219 ? 153.461 151.473 160.871 1.00 58.70 275 ARG C CA 1
ATOM 5032 C C . ARG C 3 219 ? 153.475 151.436 159.350 1.00 58.70 275 ARG C C 1
ATOM 5033 O O . ARG C 3 219 ? 154.166 150.605 158.756 1.00 58.70 275 ARG C O 1
ATOM 5041 N N . TYR C 3 220 ? 152.710 152.316 158.702 1.00 55.65 276 TYR C N 1
ATOM 5042 C CA . TYR C 3 220 ? 152.686 152.327 157.242 1.00 55.65 276 TYR C CA 1
ATOM 5043 C C . TYR C 3 220 ? 154.053 152.673 156.669 1.00 55.65 276 TYR C C 1
ATOM 5044 O O . TYR C 3 220 ? 154.527 152.023 155.730 1.00 55.65 276 TYR C O 1
ATOM 5053 N N . TYR C 3 221 ? 154.706 153.692 157.225 1.00 57.32 277 TYR C N 1
ATOM 5054 C CA . TYR C 3 221 ? 156.015 154.074 156.713 1.00 57.32 277 TYR C CA 1
ATOM 5055 C C . TYR C 3 221 ? 157.072 153.031 157.048 1.00 57.32 277 TYR C C 1
ATOM 5056 O O . TYR C 3 221 ? 158.001 152.824 156.261 1.00 57.32 277 TYR C O 1
ATOM 5065 N N . LEU C 3 222 ? 156.948 152.357 158.195 1.00 58.50 278 LEU C N 1
ATOM 5066 C CA . LEU C 3 222 ? 157.844 151.242 158.485 1.00 58.50 278 LEU C CA 1
ATOM 5067 C C . LEU C 3 222 ? 157.640 150.099 157.500 1.00 58.50 278 LEU C C 1
ATOM 5068 O O . LEU C 3 222 ? 158.610 149.485 157.043 1.00 58.50 278 LEU C O 1
ATOM 5073 N N . SER C 3 223 ? 156.388 149.803 157.158 1.00 59.57 279 SER C N 1
ATOM 5074 C CA . SER C 3 223 ? 156.065 148.706 156.260 1.00 59.57 279 SER C CA 1
ATOM 5075 C C . SER C 3 223 ? 156.288 149.046 154.797 1.00 59.57 279 SER C C 1
ATOM 5076 O O . SER C 3 223 ? 156.199 148.150 153.953 1.00 59.57 279 SER C O 1
ATOM 5079 N N . LYS C 3 224 ? 156.525 150.312 154.470 1.00 58.52 280 LYS C N 1
ATOM 5080 C CA . LYS C 3 224 ? 156.889 150.671 153.105 1.00 58.52 280 LYS C CA 1
ATOM 5081 C C . LYS C 3 224 ? 158.385 150.892 152.926 1.00 58.52 280 LYS C C 1
ATOM 5082 O O . LYS C 3 224 ? 158.959 150.419 151.941 1.00 58.52 280 LYS C O 1
ATOM 5088 N N . PHE C 3 225 ? 159.036 151.590 153.859 1.00 72.42 281 PHE C N 1
ATOM 5089 C CA . PHE C 3 225 ? 160.455 151.896 153.713 1.00 72.42 281 PHE C CA 1
ATOM 5090 C C . PHE C 3 225 ? 161.328 150.727 154.152 1.00 72.42 281 PHE C C 1
ATOM 5091 O O . PHE C 3 225 ? 162.094 150.176 153.355 1.00 72.42 281 PHE C O 1
ATOM 5099 N N . LEU C 3 226 ? 161.222 150.332 155.420 1.00 73.32 282 LEU C N 1
ATOM 5100 C CA . LEU C 3 226 ? 162.099 149.303 155.961 1.00 73.32 282 LEU C CA 1
ATOM 5101 C C . LEU C 3 226 ? 161.691 147.896 155.550 1.00 73.32 282 LEU C C 1
ATOM 5102 O O . LEU C 3 226 ? 162.412 146.944 155.869 1.00 73.32 282 LEU C O 1
ATOM 5107 N N . ASN C 3 227 ? 160.566 147.739 154.859 1.00 67.96 283 ASN C N 1
ATOM 5108 C CA . ASN C 3 227 ? 160.191 146.442 154.325 1.00 67.96 283 ASN C CA 1
ATOM 5109 C C . ASN C 3 227 ? 161.154 146.037 153.212 1.00 67.96 283 ASN C C 1
ATOM 5110 O O . ASN C 3 227 ? 162.062 146.783 152.843 1.00 67.96 283 ASN C O 1
ATOM 5115 N N . ASN C 3 228 ? 160.985 144.796 152.742 1.00 70.93 284 ASN C N 1
ATOM 5116 C CA . ASN C 3 228 ? 161.716 144.155 151.646 1.00 70.93 284 ASN C CA 1
ATOM 5117 C C . ASN C 3 228 ? 163.178 144.585 151.600 1.00 70.93 284 ASN C C 1
ATOM 5118 O O . ASN C 3 228 ? 163.730 144.832 150.523 1.00 70.93 284 ASN C O 1
ATOM 5123 N N . LYS C 3 229 ? 163.810 144.675 152.769 1.00 74.12 285 LYS C N 1
ATOM 5124 C CA . LYS C 3 229 ? 165.234 144.966 152.849 1.00 74.12 285 LYS C CA 1
ATOM 5125 C C . LYS C 3 229 ? 166.070 143.702 152.935 1.00 74.12 285 LYS C C 1
ATOM 5126 O O . LYS C 3 229 ? 167.194 143.673 152.421 1.00 74.12 285 LYS C O 1
ATOM 5132 N N . VAL C 3 230 ? 165.548 142.660 153.574 1.00 67.88 286 VAL C N 1
ATOM 5133 C CA . VAL C 3 230 ? 166.156 141.337 153.577 1.00 67.88 286 VAL C CA 1
ATOM 5134 C C . VAL C 3 230 ? 165.115 140.347 153.073 1.00 67.88 286 VAL C C 1
ATOM 5135 O O . VAL C 3 230 ? 163.942 140.421 153.455 1.00 67.88 286 VAL C O 1
ATOM 5139 N N . SER C 3 231 ? 165.540 139.447 152.190 1.00 79.54 287 SER C N 1
ATOM 5140 C CA . SER C 3 231 ? 164.607 138.576 151.491 1.00 79.54 287 SER C CA 1
ATOM 5141 C C . SER C 3 231 ? 163.910 137.617 152.450 1.00 79.54 287 SER C C 1
ATOM 5142 O O . SER C 3 231 ? 164.473 137.193 153.463 1.00 79.54 287 SER C O 1
ATOM 5145 N N . ASN C 3 232 ? 162.654 137.303 152.126 1.00 80.49 288 ASN C N 1
ATOM 5146 C CA . ASN C 3 232 ? 161.854 136.314 152.841 1.00 80.49 288 ASN C CA 1
ATOM 5147 C C . ASN C 3 232 ? 161.603 136.709 154.291 1.00 80.49 288 ASN C C 1
ATOM 5148 O O . ASN C 3 232 ? 161.012 135.941 155.055 1.00 80.49 288 ASN C O 1
ATOM 5153 N N . PHE C 3 233 ? 162.042 137.903 154.679 1.00 73.79 289 PHE C N 1
ATOM 5154 C CA . PHE C 3 233 ? 161.821 138.419 156.027 1.00 73.79 289 PHE C CA 1
ATOM 5155 C C . PHE C 3 233 ? 161.499 139.897 155.885 1.00 73.79 289 PHE C C 1
ATOM 5156 O O . PHE C 3 233 ? 162.399 140.747 155.872 1.00 73.79 289 PHE C O 1
ATOM 5164 N N . PRO C 3 234 ? 160.213 140.238 155.756 1.00 72.00 290 PRO C N 1
ATOM 5165 C CA . PRO C 3 234 ? 159.847 141.641 155.495 1.00 72.00 290 PRO C CA 1
ATOM 5166 C C . PRO C 3 234 ? 160.397 142.622 156.512 1.00 72.00 290 PRO C C 1
ATOM 5167 O O . PRO C 3 234 ? 160.723 143.760 156.150 1.00 72.00 290 PRO C O 1
ATOM 5171 N N . LEU C 3 235 ? 160.465 142.230 157.784 1.00 69.21 291 LEU C N 1
ATOM 5172 C CA . LEU C 3 235 ? 161.176 142.984 158.812 1.00 69.21 291 LEU C CA 1
ATOM 5173 C C . LEU C 3 235 ? 160.507 144.322 159.103 1.00 69.21 291 LEU C C 1
ATOM 5174 O O . LEU C 3 235 ? 160.848 144.988 160.082 1.00 69.21 291 LEU C O 1
ATOM 5179 N N . GLY C 3 236 ? 159.518 144.704 158.307 1.00 68.29 292 GLY C N 1
ATOM 5180 C CA . GLY C 3 236 ? 158.835 145.955 158.557 1.00 68.29 292 GLY C CA 1
ATOM 5181 C C . GLY C 3 236 ? 157.767 145.784 159.612 1.00 68.29 292 GLY C C 1
ATOM 5182 O O . GLY C 3 236 ? 157.808 146.415 160.675 1.00 68.29 292 GLY C O 1
ATOM 5183 N N . THR C 3 237 ? 156.810 144.905 159.320 1.00 66.64 293 THR C N 1
ATOM 5184 C CA . THR C 3 237 ? 155.775 144.595 160.293 1.00 66.64 293 THR C CA 1
ATOM 5185 C C . THR C 3 237 ? 156.374 144.062 161.584 1.00 66.64 293 THR C C 1
ATOM 5186 O O . THR C 3 237 ? 155.844 144.331 162.666 1.00 66.64 293 THR C O 1
ATOM 5190 N N . PHE C 3 238 ? 157.480 143.320 161.497 1.00 73.25 294 PHE C N 1
ATOM 5191 C CA . PHE C 3 238 ? 158.096 142.771 162.701 1.00 73.25 294 PHE C CA 1
ATOM 5192 C C . PHE C 3 238 ? 158.640 143.874 163.598 1.00 73.25 294 PHE C C 1
ATOM 5193 O O . PHE C 3 238 ? 158.400 143.871 164.810 1.00 73.25 294 PHE C O 1
ATOM 5201 N N . THR C 3 239 ? 159.390 144.820 163.030 1.00 73.85 295 THR C N 1
ATOM 5202 C CA . THR C 3 239 ? 159.889 145.925 163.842 1.00 73.85 295 THR C CA 1
ATOM 5203 C C . THR C 3 239 ? 158.750 146.791 164.357 1.00 73.85 295 THR C C 1
ATOM 5204 O O . THR C 3 239 ? 158.809 147.292 165.486 1.00 73.85 295 THR C O 1
ATOM 5208 N N . ALA C 3 240 ? 157.705 146.982 163.549 1.00 73.22 296 ALA C N 1
ATOM 5209 C CA . ALA C 3 240 ? 156.554 147.745 164.020 1.00 73.22 296 ALA C CA 1
ATOM 5210 C C . ALA C 3 240 ? 155.914 147.072 165.227 1.00 73.22 296 ALA C C 1
ATOM 5211 O O . ALA C 3 240 ? 155.628 147.724 166.238 1.00 73.22 296 ALA C O 1
ATOM 5213 N N . ASN C 3 241 ? 155.706 145.756 165.144 1.00 75.95 297 ASN C N 1
ATOM 5214 C CA . ASN C 3 241 ? 155.107 145.025 166.254 1.00 75.95 297 ASN C CA 1
ATOM 5215 C C . ASN C 3 241 ? 156.013 145.041 167.476 1.00 75.95 297 ASN C C 1
ATOM 5216 O O . ASN C 3 241 ? 155.535 145.153 168.608 1.00 75.95 297 ASN C O 1
ATOM 5221 N N . PHE C 3 242 ? 157.325 144.921 167.268 1.00 81.90 298 PHE C N 1
ATOM 5222 C CA . PHE C 3 242 ? 158.266 144.962 168.381 1.00 81.90 298 PHE C CA 1
ATOM 5223 C C . PHE C 3 242 ? 158.205 146.305 169.095 1.00 81.90 298 PHE C C 1
ATOM 5224 O O . PHE C 3 242 ? 158.087 146.369 170.326 1.00 81.90 298 PHE C O 1
ATOM 5232 N N . LEU C 3 243 ? 158.276 147.396 168.332 1.00 80.82 299 LEU C N 1
ATOM 5233 C CA . LEU C 3 243 ? 158.185 148.718 168.934 1.00 80.82 299 LEU C CA 1
ATOM 5234 C C . LEU C 3 243 ? 156.866 148.883 169.671 1.00 80.82 299 LEU C C 1
ATOM 5235 O O . LEU C 3 243 ? 156.837 149.378 170.804 1.00 80.82 299 LEU C O 1
ATOM 5240 N N . GLY C 3 244 ? 155.767 148.443 169.056 1.00 85.99 300 GLY C N 1
ATOM 5241 C CA . GLY C 3 244 ? 154.475 148.565 169.703 1.00 85.99 300 GLY C CA 1
ATOM 5242 C C . GLY C 3 244 ? 154.389 147.788 171.000 1.00 85.99 300 GLY C C 1
ATOM 5243 O O . GLY C 3 244 ? 153.881 148.295 172.002 1.00 85.99 300 GLY C O 1
ATOM 5244 N N . THR C 3 245 ? 154.898 146.554 171.011 1.00 92.11 301 THR C N 1
ATOM 5245 C CA . THR C 3 245 ? 154.741 145.726 172.200 1.00 92.11 301 THR C CA 1
ATOM 5246 C C . THR C 3 245 ? 155.635 146.208 173.335 1.00 92.11 301 THR C C 1
ATOM 5247 O O . THR C 3 245 ? 155.197 146.241 174.490 1.00 92.11 301 THR C O 1
ATOM 5251 N N . LEU C 3 246 ? 156.875 146.616 173.043 1.00 95.40 302 LEU C N 1
ATOM 5252 C CA . LEU C 3 246 ? 157.687 147.194 174.112 1.00 95.40 302 LEU C CA 1
ATOM 5253 C C . LEU C 3 246 ? 157.115 148.516 174.610 1.00 95.40 302 LEU C C 1
ATOM 5254 O O . LEU C 3 246 ? 157.118 148.774 175.818 1.00 95.40 302 LEU C O 1
ATOM 5259 N N . LEU C 3 247 ? 156.611 149.364 173.712 1.00 96.57 303 LEU C N 1
ATOM 5260 C CA . LEU C 3 247 ? 156.024 150.620 174.164 1.00 96.57 303 LEU C CA 1
ATOM 5261 C C . LEU C 3 247 ? 154.812 150.361 175.052 1.00 96.57 303 LEU C C 1
ATOM 5262 O O . LEU C 3 247 ? 154.651 150.989 176.107 1.00 96.57 303 LEU C O 1
ATOM 5267 N N . LEU C 3 248 ? 153.953 149.426 174.643 1.00 100.76 304 LEU C N 1
ATOM 5268 C CA . LEU C 3 248 ? 152.779 149.102 175.442 1.00 100.76 304 LEU C CA 1
ATOM 5269 C C . LEU C 3 248 ? 153.172 148.498 176.780 1.00 100.76 304 LEU C C 1
ATOM 5270 O O . LEU C 3 248 ? 152.548 148.796 177.801 1.00 100.76 304 LEU C O 1
ATOM 5275 N N . ALA C 3 249 ? 154.197 147.644 176.801 1.00 111.09 305 ALA C N 1
ATOM 5276 C CA . ALA C 3 249 ? 154.642 147.068 178.064 1.00 111.09 305 ALA C CA 1
ATOM 5277 C C . ALA C 3 249 ? 155.182 148.140 178.998 1.00 111.09 305 ALA C C 1
ATOM 5278 O O . ALA C 3 249 ? 154.881 148.137 180.197 1.00 111.09 305 ALA C O 1
ATOM 5280 N N . VAL C 3 250 ? 155.975 149.073 178.464 1.00 114.15 306 VAL C N 1
ATOM 5281 C CA . VAL C 3 250 ? 156.520 150.146 179.291 1.00 114.15 306 VAL C CA 1
ATOM 5282 C C . VAL C 3 250 ? 155.397 150.996 179.865 1.00 114.15 306 VAL C C 1
ATOM 5283 O O . VAL C 3 250 ? 155.370 151.292 181.065 1.00 114.15 306 VAL C O 1
ATOM 5287 N N . PHE C 3 251 ? 154.440 151.387 179.026 1.00 120.28 307 PHE C N 1
ATOM 5288 C CA . PHE C 3 251 ? 153.379 152.254 179.523 1.00 120.28 307 PHE C CA 1
ATOM 5289 C C . PHE C 3 251 ? 152.368 151.509 180.386 1.00 120.28 307 PHE C C 1
ATOM 5290 O O . PHE C 3 251 ? 151.704 152.138 181.215 1.00 120.28 307 PHE C O 1
ATOM 5298 N N . THR C 3 252 ? 152.256 150.188 180.241 1.00 124.88 308 THR C N 1
ATOM 5299 C CA . THR C 3 252 ? 151.403 149.419 181.140 1.00 124.88 308 THR C CA 1
ATOM 5300 C C . THR C 3 252 ? 152.056 149.262 182.504 1.00 124.88 308 THR C C 1
ATOM 5301 O O . THR C 3 252 ? 151.384 149.366 183.536 1.00 124.88 308 THR C O 1
ATOM 5305 N N . LEU C 3 253 ? 153.368 149.015 182.528 1.00 135.49 309 LEU C N 1
ATOM 5306 C CA . LEU C 3 253 ? 154.104 149.068 183.785 1.00 135.49 309 LEU C CA 1
ATOM 5307 C C . LEU C 3 253 ? 153.987 150.447 184.414 1.00 135.49 309 LEU C C 1
ATOM 5308 O O . LEU C 3 253 ? 153.873 150.576 185.638 1.00 135.49 309 LEU C O 1
ATOM 5313 N N . LEU C 3 254 ? 154.016 151.491 183.589 1.00 138.59 310 LEU C N 1
ATOM 5314 C CA . LEU C 3 254 ? 153.865 152.842 184.109 1.00 138.59 310 LEU C CA 1
ATOM 5315 C C . LEU C 3 254 ? 152.484 153.034 184.724 1.00 138.59 310 LEU C C 1
ATOM 5316 O O . LEU C 3 254 ? 152.350 153.642 185.792 1.00 138.59 310 LEU C O 1
ATOM 5321 N N . ALA C 3 255 ? 151.445 152.515 184.067 1.00 141.83 311 ALA C N 1
ATOM 5322 C CA . ALA C 3 255 ? 150.086 152.643 184.585 1.00 141.83 311 ALA C CA 1
ATOM 5323 C C . ALA C 3 255 ? 149.767 151.558 185.610 1.00 141.83 311 ALA C C 1
ATOM 5324 O O . ALA C 3 255 ? 149.498 151.850 186.780 1.00 141.83 311 ALA C O 1
ATOM 5326 N N . ARG C 3 256 ? 149.789 150.294 185.182 1.00 144.38 312 ARG C N 1
ATOM 5327 C CA . ARG C 3 256 ? 149.385 149.202 186.061 1.00 144.38 312 ARG C CA 1
ATOM 5328 C C . ARG C 3 256 ? 150.427 148.921 187.135 1.00 144.38 312 ARG C C 1
ATOM 5329 O O . ARG C 3 256 ? 150.078 148.732 188.306 1.00 144.38 312 ARG C O 1
ATOM 5337 N N . GLY C 3 257 ? 151.706 148.888 186.756 1.00 153.98 313 GLY C N 1
ATOM 5338 C CA . GLY C 3 257 ? 152.734 148.461 187.693 1.00 153.98 313 GLY C CA 1
ATOM 5339 C C . GLY C 3 257 ? 152.870 149.389 188.884 1.00 153.98 313 GLY C C 1
ATOM 5340 O O . GLY C 3 257 ? 152.922 148.940 190.031 1.00 153.98 313 GLY C O 1
ATOM 5341 N N . LYS C 3 258 ? 152.910 150.696 188.627 1.00 166.57 314 LYS C N 1
ATOM 5342 C CA . LYS C 3 258 ? 153.116 151.707 189.663 1.00 166.57 314 LYS C CA 1
ATOM 5343 C C . LYS C 3 258 ? 154.346 151.370 190.506 1.00 166.57 314 LYS C C 1
ATOM 5344 O O . LYS C 3 258 ? 154.262 151.119 191.709 1.00 166.57 314 LYS C O 1
ATOM 5350 N N . LEU C 3 259 ? 155.500 151.351 189.837 1.00 176.85 315 LEU C N 1
ATOM 5351 C CA . LEU C 3 259 ? 156.731 150.917 190.498 1.00 176.85 315 LEU C CA 1
ATOM 5352 C C . LEU C 3 259 ? 157.076 151.760 191.720 1.00 176.85 315 LEU C C 1
ATOM 5353 O O . LEU C 3 259 ? 157.394 151.175 192.770 1.00 176.85 315 LEU C O 1
ATOM 5358 N N . PRO C 3 260 ? 157.046 153.098 191.676 1.00 176.87 316 PRO C N 1
ATOM 5359 C CA . PRO C 3 260 ? 157.207 153.859 192.926 1.00 176.87 316 PRO C CA 1
ATOM 5360 C C . PRO C 3 260 ? 156.082 153.627 193.916 1.00 176.87 316 PRO C C 1
ATOM 5361 O O . PRO C 3 260 ? 156.273 153.856 195.117 1.00 176.87 316 PRO C O 1
ATOM 5365 N N . GLY C 3 261 ? 154.920 153.178 193.455 1.00 177.55 317 GLY C N 1
ATOM 5366 C CA . GLY C 3 261 ? 153.744 153.010 194.290 1.00 177.55 317 GLY C CA 1
ATOM 5367 C C . GLY C 3 261 ? 152.803 154.195 194.249 1.00 177.55 317 GLY C C 1
ATOM 5368 O O . GLY C 3 261 ? 151.582 154.023 194.237 1.00 177.55 317 GLY C O 1
ATOM 5369 N N . GLY C 3 262 ? 153.355 155.405 194.223 1.00 179.60 318 GLY C N 1
ATOM 5370 C CA . GLY C 3 262 ? 152.582 156.623 194.154 1.00 179.60 318 GLY C CA 1
ATOM 5371 C C . GLY C 3 262 ? 152.201 157.082 192.766 1.00 179.60 318 GLY C C 1
ATOM 5372 O O . GLY C 3 262 ? 151.583 158.144 192.633 1.00 179.60 318 GLY C O 1
ATOM 5373 N N . LYS C 3 263 ? 152.560 156.325 191.724 1.00 173.06 319 LYS C N 1
ATOM 5374 C CA . LYS C 3 263 ? 152.232 156.746 190.366 1.00 173.06 319 LYS C CA 1
ATOM 5375 C C . LYS C 3 263 ? 150.728 156.646 190.128 1.00 173.06 319 LYS C C 1
ATOM 5376 O O . LYS C 3 263 ? 150.145 157.475 189.418 1.00 173.06 319 LYS C O 1
ATOM 5382 N N . GLY C 3 264 ? 150.082 155.646 190.736 1.00 174.16 320 GLY C N 1
ATOM 5383 C CA . GLY C 3 264 ? 148.629 155.596 190.726 1.00 174.16 320 GLY C CA 1
ATOM 5384 C C . GLY C 3 264 ? 148.004 156.791 191.420 1.00 174.16 320 GLY C C 1
ATOM 5385 O O . GLY C 3 264 ? 147.007 157.346 190.950 1.00 174.16 320 GLY C O 1
ATOM 5386 N N . HIS C 3 265 ? 148.589 157.211 192.546 1.00 181.45 321 HIS C N 1
ATOM 5387 C CA . HIS C 3 265 ? 148.119 158.419 193.216 1.00 181.45 321 HIS C CA 1
ATOM 5388 C C . HIS C 3 265 ? 148.288 159.644 192.329 1.00 181.45 321 HIS C C 1
ATOM 5389 O O . HIS C 3 265 ? 147.441 160.544 192.344 1.00 181.45 321 HIS C O 1
ATOM 5396 N N . ILE C 3 266 ? 149.377 159.699 191.561 1.00 176.67 322 ILE C N 1
ATOM 5397 C CA . ILE C 3 266 ? 149.576 160.799 190.624 1.00 176.67 322 ILE C CA 1
ATOM 5398 C C . ILE C 3 266 ? 148.507 160.777 189.538 1.00 176.67 322 ILE C C 1
ATOM 5399 O O . ILE C 3 266 ? 147.977 161.824 189.147 1.00 176.67 322 ILE C O 1
ATOM 5404 N N . VAL C 3 267 ? 148.168 159.589 189.038 1.00 172.49 323 VAL C N 1
ATOM 5405 C CA . VAL C 3 267 ? 147.215 159.474 187.938 1.00 172.49 323 VAL C CA 1
ATOM 5406 C C . VAL C 3 267 ? 145.786 159.394 188.459 1.00 172.49 323 VAL C C 1
ATOM 5407 O O . VAL C 3 267 ? 144.854 159.134 187.689 1.00 172.49 323 VAL C O 1
ATOM 5411 N N . THR C 3 268 ? 145.600 159.601 189.766 1.00 176.51 324 THR C N 1
ATOM 5412 C CA . THR C 3 268 ? 144.243 159.739 190.290 1.00 176.51 324 THR C CA 1
ATOM 5413 C C . THR C 3 268 ? 143.491 160.853 189.573 1.00 176.51 324 THR C C 1
ATOM 5414 O O . THR C 3 268 ? 142.285 160.739 189.326 1.00 176.51 324 THR C O 1
ATOM 5418 N N . ASN C 3 269 ? 144.185 161.938 189.234 1.00 165.67 325 ASN C N 1
ATOM 5419 C CA . ASN C 3 269 ? 143.590 162.955 188.382 1.00 165.67 325 ASN C CA 1
ATOM 5420 C C . ASN C 3 269 ? 143.255 162.355 187.023 1.00 165.67 325 ASN C C 1
ATOM 5421 O O . ASN C 3 269 ? 144.043 161.599 186.447 1.00 165.67 325 ASN C O 1
ATOM 5426 N N . THR C 3 270 ? 142.076 162.695 186.509 1.00 155.25 326 THR C N 1
ATOM 5427 C CA . THR C 3 270 ? 141.575 162.044 185.307 1.00 155.25 326 THR C CA 1
ATOM 5428 C C . THR C 3 270 ? 142.147 162.674 184.043 1.00 155.25 326 THR C C 1
ATOM 5429 O O . THR C 3 270 ? 141.407 162.968 183.099 1.00 155.25 326 THR C O 1
ATOM 5433 N N . ILE C 3 271 ? 143.461 162.881 184.016 1.00 147.87 327 ILE C N 1
ATOM 5434 C CA . ILE C 3 271 ? 144.153 163.324 182.811 1.00 147.87 327 ILE C CA 1
ATOM 5435 C C . ILE C 3 271 ? 145.327 162.393 182.525 1.00 147.87 327 ILE C C 1
ATOM 5436 O O . ILE C 3 271 ? 145.464 161.876 181.410 1.00 147.87 327 ILE C O 1
ATOM 5441 N N . ALA C 3 272 ? 146.174 162.166 183.535 1.00 143.13 328 ALA C N 1
ATOM 5442 C CA . ALA C 3 272 ? 147.400 161.402 183.332 1.00 143.13 328 ALA C CA 1
ATOM 5443 C C . ALA C 3 272 ? 147.108 159.944 183.002 1.00 143.13 328 ALA C C 1
ATOM 5444 O O . ALA C 3 272 ? 147.766 159.355 182.138 1.00 143.13 328 ALA C O 1
ATOM 5446 N N . LEU C 3 273 ? 146.142 159.336 183.691 1.00 138.38 329 LEU C N 1
ATOM 5447 C CA . LEU C 3 273 ? 145.796 157.954 183.383 1.00 138.38 329 LEU C CA 1
ATOM 5448 C C . LEU C 3 273 ? 145.069 157.854 182.049 1.00 138.38 329 LEU C C 1
ATOM 5449 O O . LEU C 3 273 ? 145.285 156.905 181.286 1.00 138.38 329 LEU C O 1
ATOM 5454 N N . HIS C 3 274 ? 144.208 158.824 181.745 1.00 133.05 330 HIS C N 1
ATOM 5455 C CA . HIS C 3 274 ? 143.404 158.726 180.534 1.00 133.05 330 HIS C CA 1
ATOM 5456 C C . HIS C 3 274 ? 144.207 159.004 179.271 1.00 133.05 330 HIS C C 1
ATOM 5457 O O . HIS C 3 274 ? 143.893 158.438 178.221 1.00 133.05 330 HIS C O 1
ATOM 5464 N N . VAL C 3 275 ? 145.243 159.843 179.334 1.00 125.84 331 VAL C N 1
ATOM 5465 C CA . VAL C 3 275 ? 146.086 160.006 178.152 1.00 125.84 331 VAL C CA 1
ATOM 5466 C C . VAL C 3 275 ? 146.833 158.712 177.855 1.00 125.84 331 VAL C C 1
ATOM 5467 O O . VAL C 3 275 ? 146.969 158.310 176.693 1.00 125.84 331 VAL C O 1
ATOM 5471 N N . LEU C 3 276 ? 147.304 158.022 178.897 1.00 117.14 332 LEU C N 1
ATOM 5472 C CA . LEU C 3 276 ? 147.941 156.725 178.696 1.00 117.14 332 LEU C CA 1
ATOM 5473 C C . LEU C 3 276 ? 146.945 155.699 178.174 1.00 117.14 332 LEU C C 1
ATOM 5474 O O . LEU C 3 276 ? 147.292 154.860 177.337 1.00 117.14 332 LEU C O 1
ATOM 5479 N N . GLU C 3 277 ? 145.707 155.737 178.672 1.00 109.36 333 GLU C N 1
ATOM 5480 C CA . GLU C 3 277 ? 144.687 154.820 178.175 1.00 109.36 333 GLU C CA 1
ATOM 5481 C C . GLU C 3 277 ? 144.404 155.075 176.701 1.00 109.36 333 GLU C C 1
ATOM 5482 O O . GLU C 3 277 ? 144.301 154.132 175.909 1.00 109.36 333 GLU C O 1
ATOM 5488 N N . GLY C 3 278 ? 144.284 156.344 176.313 1.00 106.88 334 GLY C N 1
ATOM 5489 C CA . GLY C 3 278 ? 144.071 156.662 174.912 1.00 106.88 334 GLY C CA 1
ATOM 5490 C C . GLY C 3 278 ? 145.250 156.264 174.048 1.00 106.88 334 GLY C C 1
ATOM 5491 O O . GLY C 3 278 ? 145.081 155.853 172.898 1.00 106.88 334 GLY C O 1
ATOM 5492 N N . LEU C 3 279 ? 146.462 156.384 174.590 1.00 104.92 335 LEU C N 1
ATOM 5493 C CA . LEU C 3 279 ? 147.639 155.919 173.870 1.00 104.92 335 LEU C CA 1
ATOM 5494 C C . LEU C 3 279 ? 147.578 154.412 173.653 1.00 104.92 335 LEU C C 1
ATOM 5495 O O . LEU C 3 279 ? 147.775 153.929 172.534 1.00 104.92 335 LEU C O 1
ATOM 5500 N N . ASP C 3 280 ? 147.286 153.658 174.718 1.00 100.21 336 ASP C N 1
ATOM 5501 C CA . ASP C 3 280 ? 147.087 152.215 174.602 1.00 100.21 336 ASP C CA 1
ATOM 5502 C C . ASP C 3 280 ? 146.038 151.889 173.549 1.00 100.21 336 ASP C C 1
ATOM 5503 O O . ASP C 3 280 ? 146.187 150.936 172.777 1.00 100.21 336 ASP C O 1
ATOM 5508 N N . ASP C 3 281 ? 144.968 152.674 173.510 1.00 92.04 337 ASP C N 1
ATOM 5509 C CA . ASP C 3 281 ? 143.902 152.430 172.549 1.00 92.04 337 ASP C CA 1
ATOM 5510 C C . ASP C 3 281 ? 144.373 152.665 171.120 1.00 92.04 337 ASP C C 1
ATOM 5511 O O . ASP C 3 281 ? 144.184 151.813 170.244 1.00 92.04 337 ASP C O 1
ATOM 5516 N N . GLY C 3 282 ? 144.995 153.812 170.870 1.00 84.76 338 GLY C N 1
ATOM 5517 C CA . GLY C 3 282 ? 145.266 154.241 169.513 1.00 84.76 338 GLY C CA 1
ATOM 5518 C C . GLY C 3 282 ? 146.654 153.980 168.969 1.00 84.76 338 GLY C C 1
ATOM 5519 O O . GLY C 3 282 ? 146.786 153.422 167.879 1.00 84.76 338 GLY C O 1
ATOM 5520 N N . PHE C 3 283 ? 147.697 154.363 169.707 1.00 83.54 339 PHE C N 1
ATOM 5521 C CA . PHE C 3 283 ? 149.040 154.363 169.135 1.00 83.54 339 PHE C CA 1
ATOM 5522 C C . PHE C 3 283 ? 149.575 152.947 168.969 1.00 83.54 339 PHE C C 1
ATOM 5523 O O . PHE C 3 283 ? 149.855 152.505 167.849 1.00 83.54 339 PHE C O 1
ATOM 5531 N N . CYS C 3 284 ? 149.733 152.218 170.074 1.00 84.43 340 CYS C N 1
ATOM 5532 C CA . CYS C 3 284 ? 150.232 150.853 169.961 1.00 84.43 340 CYS C CA 1
ATOM 5533 C C . CYS C 3 284 ? 149.248 149.965 169.214 1.00 84.43 340 CYS C C 1
ATOM 5534 O O . CYS C 3 284 ? 149.654 148.984 168.583 1.00 84.43 340 CYS C O 1
ATOM 5537 N N . GLY C 3 285 ? 147.957 150.298 169.264 1.00 78.87 341 GLY C N 1
ATOM 5538 C CA . GLY C 3 285 ? 146.972 149.548 168.510 1.00 78.87 341 GLY C CA 1
ATOM 5539 C C . GLY C 3 285 ? 146.977 149.825 167.024 1.00 78.87 341 GLY C C 1
ATOM 5540 O O . GLY C 3 285 ? 146.481 149.001 166.250 1.00 78.87 341 GLY C O 1
ATOM 5541 N N . GLY C 3 286 ? 147.518 150.964 166.608 1.00 73.05 342 GLY C N 1
ATOM 5542 C CA . GLY C 3 286 ? 147.618 151.279 165.199 1.00 73.05 342 GLY C CA 1
ATOM 5543 C C . GLY C 3 286 ? 148.999 150.985 164.660 1.00 73.05 342 GLY C C 1
ATOM 5544 O O . GLY C 3 286 ? 149.249 151.107 163.458 1.00 73.05 342 GLY C O 1
ATOM 5545 N N . LEU C 3 287 ? 149.909 150.597 165.551 1.00 75.28 343 LEU C N 1
ATOM 5546 C CA . LEU C 3 287 ? 151.264 150.242 165.161 1.00 75.28 343 LEU C CA 1
ATOM 5547 C C . LEU C 3 287 ? 151.469 148.743 165.009 1.00 75.28 343 LEU C C 1
ATOM 5548 O O . LEU C 3 287 ? 152.354 148.329 164.254 1.00 75.28 343 LEU C O 1
ATOM 5553 N N . THR C 3 288 ? 150.669 147.926 165.687 1.00 80.77 344 THR C N 1
ATOM 5554 C CA . THR C 3 288 ? 150.797 146.477 165.635 1.00 80.77 344 THR C CA 1
ATOM 5555 C C . THR C 3 288 ? 149.558 145.893 164.979 1.00 80.77 344 THR C C 1
ATOM 5556 O O . THR C 3 288 ? 148.435 146.171 165.410 1.00 80.77 344 THR C O 1
ATOM 5560 N N . THR C 3 289 ? 149.763 145.084 163.945 1.00 75.26 345 THR C N 1
ATOM 5561 C CA . THR C 3 289 ? 148.667 144.561 163.141 1.00 75.26 345 THR C CA 1
ATOM 5562 C C . THR C 3 289 ? 148.858 143.068 162.933 1.00 75.26 345 THR C C 1
ATOM 5563 O O . THR C 3 289 ? 149.906 142.640 162.443 1.00 75.26 345 THR C O 1
ATOM 5567 N N . VAL C 3 290 ? 147.844 142.279 163.295 1.00 69.46 346 VAL C N 1
ATOM 5568 C CA . VAL C 3 290 ? 147.863 140.871 162.927 1.00 69.46 346 VAL C CA 1
ATOM 5569 C C . VAL C 3 290 ? 147.377 140.675 161.501 1.00 69.46 346 VAL C C 1
ATOM 5570 O O . VAL C 3 290 ? 147.729 139.675 160.869 1.00 69.46 346 VAL C O 1
ATOM 5574 N N . SER C 3 291 ? 146.587 141.612 160.972 1.00 67.48 347 SER C N 1
ATOM 5575 C CA . SER C 3 291 ? 146.067 141.467 159.617 1.00 67.48 347 SER C CA 1
ATOM 5576 C C . SER C 3 291 ? 147.199 141.428 158.597 1.00 67.48 347 SER C C 1
ATOM 5577 O O . SER C 3 291 ? 147.291 140.495 157.789 1.00 67.48 347 SER C O 1
ATOM 5580 N N . THR C 3 292 ? 148.088 142.423 158.633 1.00 66.22 348 THR C N 1
ATOM 5581 C CA . THR C 3 292 ? 149.299 142.343 157.825 1.00 66.22 348 THR C CA 1
ATOM 5582 C C . THR C 3 292 ? 150.154 141.164 158.262 1.00 66.22 348 THR C C 1
ATOM 5583 O O . THR C 3 292 ? 150.808 140.515 157.436 1.00 66.22 348 THR C O 1
ATOM 5587 N N . PHE C 3 293 ? 150.148 140.865 159.562 1.00 69.84 349 PHE C N 1
ATOM 5588 C CA . PHE C 3 293 ? 150.857 139.692 160.058 1.00 69.84 349 PHE C CA 1
ATOM 5589 C C . PHE C 3 293 ? 150.269 138.410 159.480 1.00 69.84 349 PHE C C 1
ATOM 5590 O O . PHE C 3 293 ? 151.013 137.509 159.086 1.00 69.84 349 PHE C O 1
ATOM 5598 N N . VAL C 3 294 ? 148.939 138.313 159.403 1.00 68.28 350 VAL C N 1
ATOM 5599 C CA . VAL C 3 294 ? 148.324 137.132 158.797 1.00 68.28 350 VAL C CA 1
ATOM 5600 C C . VAL C 3 294 ? 148.660 137.049 157.314 1.00 68.28 350 VAL C C 1
ATOM 5601 O O . VAL C 3 294 ? 148.934 135.963 156.788 1.00 68.28 350 VAL C O 1
ATOM 5605 N N . VAL C 3 295 ? 148.644 138.184 156.614 1.00 66.89 351 VAL C N 1
ATOM 5606 C CA . VAL C 3 295 ? 148.994 138.165 155.195 1.00 66.89 351 VAL C CA 1
ATOM 5607 C C . VAL C 3 295 ? 150.419 137.664 155.005 1.00 66.89 351 VAL C C 1
ATOM 5608 O O . VAL C 3 295 ? 150.693 136.841 154.122 1.00 66.89 351 VAL C O 1
ATOM 5612 N N . GLU C 3 296 ? 151.348 138.143 155.832 1.00 73.81 352 GLU C N 1
ATOM 5613 C CA . GLU C 3 296 ? 152.713 137.631 155.804 1.00 73.81 352 GLU C CA 1
ATOM 5614 C C . GLU C 3 296 ? 152.778 136.164 156.217 1.00 73.81 352 GLU C C 1
ATOM 5615 O O . GLU C 3 296 ? 153.691 135.446 155.798 1.00 73.81 352 GLU C O 1
ATOM 5621 N N . LEU C 3 297 ? 151.810 135.709 157.006 1.00 70.40 353 LEU C N 1
ATOM 5622 C CA . LEU C 3 297 ? 151.615 134.314 157.387 1.00 70.40 353 LEU C CA 1
ATOM 5623 C C . LEU C 3 297 ? 150.951 133.521 156.271 1.00 70.40 353 LEU C C 1
ATOM 5624 O O . LEU C 3 297 ? 151.025 133.903 155.099 1.00 70.40 353 LEU C O 1
ATOM 5629 N N . PHE C 3 298 ? 150.303 132.411 156.639 1.00 81.32 354 PHE C N 1
ATOM 5630 C CA . PHE C 3 298 ? 149.994 131.289 155.755 1.00 81.32 354 PHE C CA 1
ATOM 5631 C C . PHE C 3 298 ? 149.300 131.680 154.459 1.00 81.32 354 PHE C C 1
ATOM 5632 O O . PHE C 3 298 ? 149.112 130.805 153.606 1.00 81.32 354 PHE C O 1
ATOM 5640 N N . GLY C 3 299 ? 148.876 132.934 154.297 1.00 72.96 355 GLY C N 1
ATOM 5641 C CA . GLY C 3 299 ? 148.498 133.393 152.971 1.00 72.96 355 GLY C CA 1
ATOM 5642 C C . GLY C 3 299 ? 149.530 133.020 151.926 1.00 72.96 355 GLY C C 1
ATOM 5643 O O . GLY C 3 299 ? 149.253 132.232 151.020 1.00 72.96 355 GLY C O 1
ATOM 5644 N N . LEU C 3 300 ? 150.754 133.518 152.084 1.00 74.53 356 LEU C N 1
ATOM 5645 C CA . LEU C 3 300 ? 151.882 133.155 151.233 1.00 74.53 356 LEU C CA 1
ATOM 5646 C C . LEU C 3 300 ? 153.136 133.030 152.087 1.00 74.53 356 LEU C C 1
ATOM 5647 O O . LEU C 3 300 ? 153.032 132.788 153.294 1.00 74.53 356 LEU C O 1
ATOM 5652 N N . LYS C 3 301 ? 154.315 133.172 151.475 1.00 75.91 357 LYS C N 1
ATOM 5653 C CA . LYS C 3 301 ? 155.576 132.834 152.127 1.00 75.91 357 LYS C CA 1
ATOM 5654 C C . LYS C 3 301 ? 155.559 131.360 152.510 1.00 75.91 357 LYS C C 1
ATOM 5655 O O . LYS C 3 301 ? 155.497 131.016 153.695 1.00 75.91 357 LYS C O 1
ATOM 5661 N N . THR C 3 302 ? 155.557 130.486 151.508 1.00 81.69 358 THR C N 1
ATOM 5662 C CA . THR C 3 302 ? 155.471 129.053 151.754 1.00 81.69 358 THR C CA 1
ATOM 5663 C C . THR C 3 302 ? 156.595 128.585 152.670 1.00 81.69 358 THR C C 1
ATOM 5664 O O . THR C 3 302 ? 157.712 129.109 152.639 1.00 81.69 358 THR C O 1
ATOM 5668 N N . LEU C 3 303 ? 156.278 127.586 153.496 1.00 81.41 359 LEU C N 1
ATOM 5669 C CA . LEU C 3 303 ? 157.241 126.916 154.363 1.00 81.41 359 LEU C CA 1
ATOM 5670 C C . LEU C 3 303 ? 157.856 127.870 155.379 1.00 81.41 359 LEU C C 1
ATOM 5671 O O . LEU C 3 303 ? 157.620 127.730 156.581 1.00 81.41 359 LEU C O 1
ATOM 5676 N N . PHE C 3 304 ? 158.637 128.844 154.908 1.00 85.57 360 PHE C N 1
ATOM 5677 C CA . PHE C 3 304 ? 159.460 129.652 155.803 1.00 85.57 360 PHE C CA 1
ATOM 5678 C C . PHE C 3 304 ? 158.624 130.492 156.765 1.00 85.57 360 PHE C C 1
ATOM 5679 O O . PHE C 3 304 ? 159.170 131.039 157.729 1.00 85.57 360 PHE C O 1
ATOM 5687 N N . SER C 3 305 ? 157.312 130.591 156.527 1.00 81.03 361 SER C N 1
ATOM 5688 C CA . SER C 3 305 ? 156.440 131.414 157.361 1.00 81.03 361 SER C CA 1
ATOM 5689 C C . SER C 3 305 ? 156.557 131.064 158.841 1.00 81.03 361 SER C C 1
ATOM 5690 O O . SER C 3 305 ? 156.503 131.952 159.704 1.00 81.03 361 SER C O 1
ATOM 5693 N N . TYR C 3 306 ? 156.713 129.775 159.154 1.00 89.80 362 TYR C N 1
ATOM 5694 C CA . TYR C 3 306 ? 156.782 129.357 160.551 1.00 89.80 362 TYR C CA 1
ATOM 5695 C C . TYR C 3 306 ? 157.964 130.006 161.255 1.00 89.80 362 TYR C C 1
ATOM 5696 O O . TYR C 3 306 ? 157.867 130.379 162.430 1.00 89.80 362 TYR C O 1
ATOM 5705 N N . ARG C 3 307 ? 159.088 130.156 160.551 1.00 87.91 363 ARG C N 1
ATOM 5706 C CA . ARG C 3 307 ? 160.251 130.795 161.153 1.00 87.91 363 ARG C CA 1
ATOM 5707 C C . ARG C 3 307 ? 159.945 132.239 161.526 1.00 87.91 363 ARG C C 1
ATOM 5708 O O . ARG C 3 307 ? 160.278 132.685 162.631 1.00 87.91 363 ARG C O 1
ATOM 5716 N N . TYR C 3 308 ? 159.294 132.980 160.625 1.00 77.93 364 TYR C N 1
ATOM 5717 C CA . TYR C 3 308 ? 158.955 134.367 160.922 1.00 77.93 364 TYR C CA 1
ATOM 5718 C C . TYR C 3 308 ? 158.000 134.457 162.104 1.00 77.93 364 TYR C C 1
ATOM 5719 O O . TYR C 3 308 ? 158.189 135.277 163.012 1.00 77.93 364 TYR C O 1
ATOM 5728 N N . GLY C 3 309 ? 156.958 133.625 162.104 1.00 80.48 365 GLY C N 1
ATOM 5729 C CA . GLY C 3 309 ? 156.010 133.666 163.205 1.00 80.48 365 GLY C CA 1
ATOM 5730 C C . GLY C 3 309 ? 156.669 133.362 164.535 1.00 80.48 365 GLY C C 1
ATOM 5731 O O . GLY C 3 309 ? 156.456 134.068 165.529 1.00 80.48 365 GLY C O 1
ATOM 5732 N N . THR C 3 310 ? 157.500 132.318 164.564 1.00 86.42 366 THR C N 1
ATOM 5733 C CA . THR C 3 310 ? 158.168 131.934 165.800 1.00 86.42 366 THR C CA 1
ATOM 5734 C C . THR C 3 310 ? 159.100 133.034 166.286 1.00 86.42 366 THR C C 1
ATOM 5735 O O . THR C 3 310 ? 159.083 133.391 167.469 1.00 86.42 366 THR C O 1
ATOM 5739 N N . ILE C 3 311 ? 159.920 133.594 165.390 1.00 81.64 367 ILE C N 1
ATOM 5740 C CA . ILE C 3 311 ? 160.860 134.617 165.838 1.00 81.64 367 ILE C CA 1
ATOM 5741 C C . ILE C 3 311 ? 160.109 135.833 166.358 1.00 81.64 367 ILE C C 1
ATOM 5742 O O . ILE C 3 311 ? 160.444 136.370 167.418 1.00 81.64 367 ILE C O 1
ATOM 5747 N N . SER C 3 312 ? 159.054 136.258 165.654 1.00 82.43 368 SER C N 1
ATOM 5748 C CA . SER C 3 312 ? 158.300 137.426 166.099 1.00 82.43 368 SER C CA 1
ATOM 5749 C C . SER C 3 312 ? 157.695 137.198 167.478 1.00 82.43 368 SER C C 1
ATOM 5750 O O . SER C 3 312 ? 157.878 138.012 168.394 1.00 82.43 368 SER C O 1
ATOM 5753 N N . ILE C 3 313 ? 156.984 136.080 167.651 1.00 84.34 369 ILE C N 1
ATOM 5754 C CA . ILE C 3 313 ? 156.298 135.830 168.915 1.00 84.34 369 ILE C CA 1
ATOM 5755 C C . ILE C 3 313 ? 157.302 135.705 170.054 1.00 84.34 369 ILE C C 1
ATOM 5756 O O . ILE C 3 313 ? 157.128 136.300 171.127 1.00 84.34 369 ILE C O 1
ATOM 5761 N N . LEU C 3 314 ? 158.372 134.936 169.839 1.00 90.74 370 LEU C N 1
ATOM 5762 C CA . LEU C 3 314 ? 159.342 134.723 170.906 1.00 90.74 370 LEU C CA 1
ATOM 5763 C C . LEU C 3 314 ? 160.066 136.008 171.284 1.00 90.74 370 LEU C C 1
ATOM 5764 O O . LEU C 3 314 ? 160.270 136.274 172.472 1.00 90.74 370 LEU C O 1
ATOM 5769 N N . VAL C 3 315 ? 160.463 136.826 170.304 1.00 94.38 371 VAL C N 1
ATOM 5770 C CA . VAL C 3 315 ? 161.177 138.048 170.664 1.00 94.38 371 VAL C CA 1
ATOM 5771 C C . VAL C 3 315 ? 160.241 139.020 171.370 1.00 94.38 371 VAL C C 1
ATOM 5772 O O . VAL C 3 315 ? 160.646 139.712 172.312 1.00 94.38 371 VAL C O 1
ATOM 5776 N N . CYS C 3 316 ? 158.975 139.085 170.944 1.00 96.93 372 CYS C N 1
ATOM 5777 C CA . CYS C 3 316 ? 158.031 139.966 171.622 1.00 96.93 372 CYS C CA 1
ATOM 5778 C C . CYS C 3 316 ? 157.810 139.530 173.065 1.00 96.93 372 CYS C C 1
ATOM 5779 O O . CYS C 3 316 ? 157.801 140.363 173.985 1.00 96.93 372 CYS C O 1
ATOM 5782 N N . PHE C 3 317 ? 157.635 138.225 173.284 1.00 106.74 373 PHE C N 1
ATOM 5783 C CA . PHE C 3 317 ? 157.439 137.733 174.642 1.00 106.74 373 PHE C CA 1
ATOM 5784 C C . PHE C 3 317 ? 158.683 137.955 175.493 1.00 106.74 373 PHE C C 1
ATOM 5785 O O . PHE C 3 317 ? 158.581 138.333 176.666 1.00 106.74 373 PHE C O 1
ATOM 5793 N N . ALA C 3 318 ? 159.868 137.735 174.919 1.00 106.12 374 ALA C N 1
ATOM 5794 C CA . ALA C 3 318 ? 161.100 137.971 175.662 1.00 106.12 374 ALA C CA 1
ATOM 5795 C C . ALA C 3 318 ? 161.233 139.437 176.044 1.00 106.12 374 ALA C C 1
ATOM 5796 O O . ALA C 3 318 ? 161.642 139.759 177.164 1.00 106.12 374 ALA C O 1
ATOM 5798 N N . GLY C 3 319 ? 160.876 140.343 175.132 1.00 105.53 375 GLY C N 1
ATOM 5799 C CA . GLY C 3 319 ? 160.905 141.754 175.474 1.00 105.53 375 GLY C CA 1
ATOM 5800 C C . GLY C 3 319 ? 159.967 142.085 176.617 1.00 105.53 375 GLY C C 1
ATOM 5801 O O . GLY C 3 319 ? 160.383 142.648 177.635 1.00 105.53 375 GLY C O 1
ATOM 5802 N N . VAL C 3 320 ? 158.697 141.686 176.491 1.00 105.20 376 VAL C N 1
ATOM 5803 C CA . VAL C 3 320 ? 157.729 142.046 177.525 1.00 105.20 376 VAL C CA 1
ATOM 5804 C C . VAL C 3 320 ? 158.102 141.406 178.854 1.00 105.20 376 VAL C C 1
ATOM 5805 O O . VAL C 3 320 ? 157.745 141.922 179.921 1.00 105.20 376 VAL C O 1
ATOM 5809 N N . VAL C 3 321 ? 158.823 140.283 178.821 1.00 112.36 377 VAL C N 1
ATOM 5810 C CA . VAL C 3 321 ? 159.411 139.749 180.044 1.00 112.36 377 VAL C CA 1
ATOM 5811 C C . VAL C 3 321 ? 160.525 140.665 180.539 1.00 112.36 377 VAL C C 1
ATOM 5812 O O . VAL C 3 321 ? 160.694 140.865 181.748 1.00 112.36 377 VAL C O 1
ATOM 5816 N N . LEU C 3 322 ? 161.296 141.241 179.615 1.00 108.92 378 LEU C N 1
ATOM 5817 C CA . LEU C 3 322 ? 162.394 142.119 180.011 1.00 108.92 378 LEU C CA 1
ATOM 5818 C C . LEU C 3 322 ? 161.874 143.350 180.747 1.00 108.92 378 LEU C C 1
ATOM 5819 O O . LEU C 3 322 ? 162.492 143.804 181.718 1.00 108.92 378 LEU C O 1
ATOM 5824 N N . ILE C 3 323 ? 160.740 143.906 180.306 1.00 113.20 379 ILE C N 1
ATOM 5825 C CA . ILE C 3 323 ? 160.156 145.021 181.057 1.00 113.20 379 ILE C CA 1
ATOM 5826 C C . ILE C 3 323 ? 159.800 144.604 182.483 1.00 113.20 379 ILE C C 1
ATOM 5827 O O . ILE C 3 323 ? 159.863 145.426 183.406 1.00 113.20 379 ILE C O 1
ATOM 5832 N N . LEU C 3 324 ? 159.448 143.332 182.701 1.00 120.79 380 LEU C N 1
ATOM 5833 C CA . LEU C 3 324 ? 159.170 142.879 184.064 1.00 120.79 380 LEU C CA 1
ATOM 5834 C C . LEU C 3 324 ? 160.378 143.083 184.970 1.00 120.79 380 LEU C C 1
ATOM 5835 O O . LEU C 3 324 ? 160.237 143.538 186.112 1.00 120.79 380 LEU C O 1
ATOM 5840 N N . GLY C 3 325 ? 161.569 142.755 184.483 1.00 122.86 381 GLY C N 1
ATOM 5841 C CA . GLY C 3 325 ? 162.781 142.922 185.264 1.00 122.86 381 GLY C CA 1
ATOM 5842 C C . GLY C 3 325 ? 163.150 144.375 185.499 1.00 122.86 381 GLY C C 1
ATOM 5843 O O . GLY C 3 325 ? 162.666 145.009 186.438 1.00 122.86 381 GLY C O 1
#

B-factor: mean 96.56, std 40.43, range [35.46, 205.74]